Protein AF-0000000076755999 (afdb_homodimer)

Sequence (938 aa):
MKILILGSGQVGTAVAQNLVEIPNHDVTIIDNDPEALRNIGSKLDVQTLLGNGSSPAVMAEGGAYDTDLLLALTRHDETNLAACKLASSLFNIPNRIARVRLSDYLEFTGRDAEEENDGRGTLDLFGVSESICPEQLVTERLADLLCHPSALQVLTFAEDKVRMLVVRAQSGGRLLGQPIHTIHEHLPEGTDCQICAIYRNNKLIMPTPQTVIQQGDEVFVAAATSQVAEVLRELRPQQQPTRRVMIAGGGQIGFRLSRQLEDRFDVKIIEINEKRAEWLSENLNSTLVLHGSAADESLLEGEYIDEIDVFCALTNDDENNIMAGMLAKSLGAKRVIAIVNRSSYVDLLQGNTIDIAVSPHLVTIGSILAHIRRGDVEAVHPLRGGNSEAIEIVVHGDKDTSKLVGRRVSAVRWPNGCHVAAVVRDEEVFMGHQDVQLADGDHIILFVARRRVVSELEKLIQVRMGFFGMKILILGSGQVGTAVAQNLVEIPNHDVTIIDNDPEALRNIGSKLDVQTLLGNGSSPAVMAEGGAYDTDLLLALTRHDETNLAACKLASSLFNIPNRIARVRLSDYLEFTGRDAEEENDGRGTLDLFGVSESICPEQLVTERLADLLCHPSALQVLTFAEDKVRMLVVRAQSGGRLLGQPIHTIHEHLPEGTDCQICAIYRNNKLIMPTPQTVIQQGDEVFVAAATSQVAEVLRELRPQQQPTRRVMIAGGGQIGFRLSRQLEDRFDVKIIEINEKRAEWLSENLNSTLVLHGSAADESLLEGEYIDEIDVFCALTNDDENNIMAGMLAKSLGAKRVIAIVNRSSYVDLLQGNTIDIAVSPHLVTIGSILAHIRRGDVEAVHPLRGGNSEAIEIVVHGDKDTSKLVGRRVSAVRWPNGCHVAAVVRDEEVFMGHQDVQLADGDHIILFVARRRVVSELEKLIQVRMGFFG

Organism: NCBI:txid1073362

Structure (mmCIF, N/CA/C/O backbone):
data_AF-0000000076755999-model_v1
#
loop_
_entity.id
_entity.type
_entity.pdbx_description
1 polymer 'Trk system potassium uptake protein TrkA'
#
loop_
_atom_site.group_PDB
_atom_site.id
_atom_site.type_symbol
_atom_site.label_atom_id
_atom_site.label_alt_id
_atom_site.label_comp_id
_atom_site.label_asym_id
_atom_site.label_entity_id
_atom_site.label_seq_id
_atom_site.pdbx_PDB_ins_code
_atom_site.Cartn_x
_atom_site.Cartn_y
_atom_site.Cartn_z
_atom_site.occupancy
_atom_site.B_iso_or_equiv
_atom_site.auth_seq_id
_atom_site.auth_comp_id
_atom_site.auth_asym_id
_atom_site.auth_atom_id
_atom_site.pdbx_PDB_model_num
ATOM 1 N N . MET A 1 1 ? 20.406 10.258 18.078 1 89.44 1 MET A N 1
ATOM 2 C CA . MET A 1 1 ? 19.375 9.266 17.781 1 89.44 1 MET A CA 1
ATOM 3 C C . MET A 1 1 ? 19.5 8.758 16.344 1 89.44 1 MET A C 1
ATOM 5 O O . MET A 1 1 ? 19.953 9.484 15.461 1 89.44 1 MET A O 1
ATOM 9 N N . LYS A 1 2 ? 19.234 7.512 16.172 1 94.81 2 LYS A N 1
ATOM 10 C CA . LYS A 1 2 ? 19.172 6.938 14.82 1 94.81 2 LYS A CA 1
ATOM 11 C C . LYS A 1 2 ? 17.75 6.988 14.273 1 94.81 2 LYS A C 1
ATOM 13 O O . LYS A 1 2 ? 16.828 6.469 14.891 1 94.81 2 LYS A O 1
ATOM 18 N N . ILE A 1 3 ? 17.688 7.648 13.148 1 95.94 3 ILE A N 1
ATOM 19 C CA . ILE A 1 3 ? 16.359 7.898 12.586 1 95.94 3 ILE A CA 1
ATOM 20 C C . ILE A 1 3 ? 16.25 7.246 11.211 1 95.94 3 ILE A C 1
ATOM 22 O O . ILE A 1 3 ? 17.141 7.406 10.367 1 95.94 3 ILE A O 1
ATOM 26 N N . LEU A 1 4 ? 15.219 6.504 10.992 1 97.81 4 LEU A N 1
ATOM 27 C CA . LEU A 1 4 ? 14.922 5.887 9.703 1 97.81 4 LEU A CA 1
ATOM 28 C C . LEU A 1 4 ? 13.703 6.535 9.062 1 97.81 4 LEU A C 1
ATOM 30 O O . LEU A 1 4 ? 12.609 6.512 9.633 1 97.81 4 LEU A O 1
ATOM 34 N N . ILE A 1 5 ? 13.898 7.152 7.902 1 97.25 5 ILE A N 1
ATOM 35 C CA . ILE A 1 5 ? 12.805 7.816 7.191 1 97.25 5 ILE A CA 1
ATOM 36 C C . ILE A 1 5 ? 12.438 7.012 5.945 1 97.25 5 ILE A C 1
ATOM 38 O O . ILE A 1 5 ? 13.305 6.703 5.125 1 97.25 5 ILE A O 1
ATOM 42 N N . LEU A 1 6 ? 11.18 6.66 5.852 1 98 6 LEU A N 1
ATOM 43 C CA . LEU A 1 6 ? 10.688 5.992 4.648 1 98 6 LEU A CA 1
ATOM 44 C C . LEU A 1 6 ? 10 6.988 3.721 1 98 6 LEU A C 1
ATOM 46 O O . LEU A 1 6 ? 8.961 7.555 4.074 1 98 6 LEU A O 1
ATOM 50 N N . GLY A 1 7 ? 10.555 7.145 2.523 1 95.5 7 GLY A N 1
ATOM 51 C CA . GLY A 1 7 ? 10.016 8.086 1.558 1 95.5 7 GLY A CA 1
ATOM 52 C C . GLY A 1 7 ? 10.82 9.375 1.473 1 95.5 7 GLY A C 1
ATOM 53 O O . GLY A 1 7 ? 10.992 10.07 2.477 1 95.5 7 GLY A O 1
ATOM 54 N N . SER A 1 8 ? 11.25 9.68 0.303 1 93.31 8 SER A N 1
ATOM 55 C CA . SER A 1 8 ? 12.008 10.906 0.088 1 93.31 8 SER A CA 1
ATOM 56 C C . SER A 1 8 ? 11.234 11.891 -0.79 1 93.31 8 SER A C 1
ATOM 58 O O . SER A 1 8 ? 11.805 12.531 -1.671 1 93.31 8 SER A O 1
ATOM 60 N N . GLY A 1 9 ? 9.945 11.867 -0.593 1 88 9 GLY A N 1
ATOM 61 C CA . GLY A 1 9 ? 9.125 12.883 -1.23 1 88 9 GLY A CA 1
ATOM 62 C C . GLY A 1 9 ? 9.25 14.242 -0.582 1 88 9 GLY A C 1
ATOM 63 O O . GLY A 1 9 ? 10.219 14.508 0.129 1 88 9 GLY A O 1
ATOM 64 N N . GLN A 1 10 ? 8.266 15.094 -0.75 1 80.81 10 GLN A N 1
ATOM 65 C CA . GLN A 1 10 ? 8.297 16.469 -0.243 1 80.81 10 GLN A CA 1
ATOM 66 C C . GLN A 1 10 ? 8.359 16.484 1.281 1 80.81 10 GLN A C 1
ATOM 68 O O . GLN A 1 10 ? 9.195 17.172 1.865 1 80.81 10 GLN A O 1
ATOM 73 N N . VAL A 1 11 ? 7.539 15.695 1.868 1 83.81 11 VAL A N 1
ATOM 74 C CA . VAL A 1 11 ? 7.473 15.68 3.326 1 83.81 11 VAL A CA 1
ATOM 75 C C . VAL A 1 11 ? 8.734 15.031 3.895 1 83.81 11 VAL A C 1
ATOM 77 O O . VAL A 1 11 ? 9.359 15.578 4.801 1 83.81 11 VAL A O 1
ATOM 80 N N . GLY A 1 12 ? 9.102 13.867 3.359 1 89.94 12 GLY A N 1
ATOM 81 C CA . GLY A 1 12 ? 10.289 13.172 3.824 1 89.94 12 GLY A CA 1
ATOM 82 C C . GLY A 1 12 ? 11.555 14.008 3.705 1 89.94 12 GLY A C 1
ATOM 83 O O . GLY A 1 12 ? 12.375 14.039 4.629 1 89.94 12 GLY A O 1
ATOM 84 N N . THR A 1 13 ? 11.711 14.703 2.641 1 87.94 13 THR A N 1
ATOM 85 C CA . THR A 1 13 ? 12.883 15.539 2.4 1 87.94 13 THR A CA 1
ATOM 86 C C . THR A 1 13 ? 12.922 16.703 3.381 1 87.94 13 THR A C 1
ATOM 88 O O . THR A 1 13 ? 13.977 17.016 3.934 1 87.94 13 THR A O 1
ATOM 91 N N . ALA A 1 14 ? 11.797 17.312 3.547 1 82.88 14 ALA A N 1
ATOM 92 C CA . ALA A 1 14 ? 11.719 18.453 4.461 1 82.88 14 ALA A CA 1
ATOM 93 C C . ALA A 1 14 ? 12.047 18.031 5.891 1 82.88 14 ALA A C 1
ATOM 95 O O . ALA A 1 14 ? 12.758 18.734 6.605 1 82.88 14 ALA A O 1
ATOM 96 N N . VAL A 1 15 ? 11.547 16.953 6.25 1 87.75 15 VAL A N 1
ATOM 97 C CA . VAL A 1 15 ? 11.789 16.438 7.598 1 87.75 15 VAL A CA 1
ATOM 98 C C . VAL A 1 15 ? 13.266 16.094 7.762 1 87.75 15 VAL A C 1
ATOM 100 O O . VAL A 1 15 ? 13.883 16.422 8.773 1 87.75 15 VAL A O 1
ATOM 103 N N . ALA A 1 16 ? 13.773 15.43 6.77 1 91.5 16 ALA A N 1
ATOM 104 C CA . ALA A 1 16 ? 15.188 15.062 6.801 1 91.5 16 ALA A CA 1
ATOM 105 C C . ALA A 1 16 ? 16.078 16.297 6.926 1 91.5 16 ALA A C 1
ATOM 107 O O . ALA A 1 16 ? 17.031 16.297 7.699 1 91.5 16 ALA A O 1
ATOM 108 N N . GLN A 1 17 ? 15.766 17.312 6.23 1 85.69 17 GLN A N 1
ATOM 109 C CA . GLN A 1 17 ? 16.531 18.562 6.246 1 85.69 17 GLN A CA 1
ATOM 110 C C . GLN A 1 17 ? 16.578 19.156 7.648 1 85.69 17 GLN A C 1
ATOM 112 O O . GLN A 1 17 ? 17.609 19.656 8.078 1 85.69 17 GLN A O 1
ATOM 117 N N . ASN A 1 18 ? 15.492 19.125 8.32 1 80.44 18 ASN A N 1
ATOM 118 C CA . ASN A 1 18 ? 15.398 19.719 9.648 1 80.44 18 ASN A CA 1
ATOM 119 C C . ASN A 1 18 ? 16.062 18.828 10.703 1 80.44 18 ASN A C 1
ATOM 121 O O . ASN A 1 18 ? 16.672 19.344 11.641 1 80.44 18 ASN A O 1
ATOM 125 N N . LEU A 1 19 ? 15.992 17.562 10.516 1 86.5 19 LEU A N 1
ATOM 126 C CA . LEU A 1 19 ? 16.516 16.641 11.523 1 86.5 19 LEU A CA 1
ATOM 127 C C . LEU A 1 19 ? 18.031 16.562 11.453 1 86.5 19 LEU A C 1
ATOM 129 O O . LEU A 1 19 ? 18.688 16.375 12.477 1 86.5 19 LEU A O 1
ATOM 133 N N . VAL A 1 20 ? 18.562 16.703 10.297 1 88.56 20 VAL A N 1
ATOM 134 C CA . VAL A 1 20 ? 20 16.594 10.117 1 88.56 20 VAL A CA 1
ATOM 135 C C . VAL A 1 20 ? 20.703 17.766 10.805 1 88.56 20 VAL A C 1
ATOM 137 O O . VAL A 1 20 ? 21.859 17.656 11.203 1 88.56 20 VAL A O 1
ATOM 140 N N . GLU A 1 21 ? 19.953 18.828 10.945 1 80.69 21 GLU A N 1
ATOM 141 C CA . GLU A 1 21 ? 20.516 20.031 11.57 1 80.69 21 GLU A CA 1
ATOM 142 C C . GLU A 1 21 ? 20.641 19.859 13.078 1 80.69 21 GLU A C 1
ATOM 144 O O . GLU A 1 21 ? 21.391 20.594 13.727 1 80.69 21 GLU A O 1
ATOM 149 N N . ILE A 1 22 ? 19.938 18.984 13.617 1 78.19 22 ILE A N 1
ATOM 150 C CA . ILE A 1 22 ? 20.016 18.719 15.047 1 78.19 22 ILE A CA 1
ATOM 151 C C . ILE A 1 22 ? 21.203 17.797 15.336 1 78.19 22 ILE A C 1
ATOM 153 O O . ILE A 1 22 ? 21.344 16.75 14.703 1 78.19 22 ILE A O 1
ATOM 157 N N . PRO A 1 23 ? 22.062 18.156 16.234 1 80.31 23 PRO A N 1
ATOM 158 C CA . PRO A 1 23 ? 23.25 17.344 16.516 1 80.31 23 PRO A CA 1
ATOM 159 C C . PRO A 1 23 ? 22.922 15.945 17.016 1 80.31 23 PRO A C 1
ATOM 161 O O . PRO A 1 23 ? 21.938 15.758 17.734 1 80.31 23 PRO A O 1
ATOM 164 N N . ASN A 1 24 ? 23.672 14.969 16.656 1 83.69 24 ASN A N 1
ATOM 165 C CA . ASN A 1 24 ? 23.641 13.594 17.156 1 83.69 24 ASN A CA 1
ATOM 166 C C . ASN A 1 24 ? 22.484 12.812 16.547 1 83.69 24 ASN A C 1
ATOM 168 O O . ASN A 1 24 ? 21.906 11.945 17.203 1 83.69 24 ASN A O 1
ATOM 172 N N . HIS A 1 25 ? 22.047 13.297 15.445 1 88.75 25 HIS A N 1
ATOM 173 C CA . HIS A 1 25 ? 21.062 12.523 14.703 1 88.75 25 HIS A CA 1
ATOM 174 C C . HIS A 1 25 ? 21.672 11.875 13.469 1 88.75 25 HIS A C 1
ATOM 176 O O . HIS A 1 25 ? 22.375 12.539 12.703 1 88.75 25 HIS A O 1
ATOM 182 N N . ASP A 1 26 ? 21.5 10.633 13.367 1 93.94 26 ASP A N 1
ATOM 183 C CA . ASP A 1 26 ? 21.875 9.898 12.164 1 93.94 26 ASP A CA 1
ATOM 184 C C . ASP A 1 26 ? 20.641 9.508 11.352 1 93.94 26 ASP A C 1
ATOM 186 O O . ASP A 1 26 ? 19.812 8.703 11.812 1 93.94 26 ASP A O 1
ATOM 190 N N . VAL A 1 27 ? 20.625 10.031 10.133 1 96 27 VAL A N 1
ATOM 191 C CA . VAL A 1 27 ? 19.391 9.867 9.367 1 96 27 VAL A CA 1
ATOM 192 C C . VAL A 1 27 ? 19.641 8.961 8.164 1 96 27 VAL A C 1
ATOM 194 O O . VAL A 1 27 ? 20.578 9.172 7.398 1 96 27 VAL A O 1
ATOM 197 N N . THR A 1 28 ? 18.891 7.918 8.039 1 97.62 28 THR A N 1
ATOM 198 C CA . THR A 1 28 ? 18.859 7.047 6.867 1 97.62 28 THR A CA 1
ATOM 199 C C . THR A 1 28 ? 17.516 7.148 6.152 1 97.62 28 THR A C 1
ATOM 201 O O . THR A 1 28 ? 16.469 7.098 6.785 1 97.62 28 THR A O 1
ATOM 204 N N . ILE A 1 29 ? 17.594 7.297 4.836 1 97.88 29 ILE A N 1
ATOM 205 C CA . ILE A 1 29 ? 16.359 7.461 4.062 1 97.88 29 ILE A CA 1
ATOM 206 C C . ILE A 1 29 ? 16.219 6.305 3.074 1 97.88 29 ILE A C 1
ATOM 208 O O . ILE A 1 29 ? 17.156 5.988 2.34 1 97.88 29 ILE A O 1
ATOM 212 N N . ILE A 1 30 ? 15.047 5.664 3.082 1 97.94 30 ILE A N 1
ATOM 213 C CA . ILE A 1 30 ? 14.727 4.598 2.139 1 97.94 30 ILE A CA 1
ATOM 214 C C . ILE A 1 30 ? 13.688 5.086 1.134 1 97.94 30 ILE A C 1
ATOM 216 O O . ILE A 1 30 ? 12.68 5.684 1.517 1 97.94 30 ILE A O 1
ATOM 220 N N . ASP A 1 31 ? 13.93 4.871 -0.104 1 97 31 ASP A N 1
ATOM 221 C CA . ASP A 1 31 ? 12.992 5.203 -1.171 1 97 31 ASP A CA 1
ATOM 222 C C . ASP A 1 31 ? 13.156 4.262 -2.363 1 97 31 ASP A C 1
ATOM 224 O O . ASP A 1 31 ? 14.227 3.668 -2.547 1 97 31 ASP A O 1
ATOM 228 N N . ASN A 1 32 ? 12.102 4.102 -3.107 1 93.06 32 ASN A N 1
ATOM 229 C CA . ASN A 1 32 ? 12.195 3.221 -4.266 1 93.06 32 ASN A CA 1
ATOM 230 C C . ASN A 1 32 ? 12.531 3.998 -5.535 1 93.06 32 ASN A C 1
ATOM 232 O O . ASN A 1 32 ? 12.656 3.412 -6.613 1 93.06 32 ASN A O 1
ATOM 236 N N . ASP A 1 33 ? 12.688 5.285 -5.453 1 92.31 33 ASP A N 1
ATOM 237 C CA . ASP A 1 33 ? 13.062 6.137 -6.578 1 92.31 33 ASP A CA 1
ATOM 238 C C . ASP A 1 33 ? 14.539 6.531 -6.504 1 92.31 33 ASP A C 1
ATOM 240 O O . ASP A 1 33 ? 14.914 7.379 -5.695 1 92.31 33 ASP A O 1
ATOM 244 N N . PRO A 1 34 ? 15.305 6.027 -7.414 1 90.06 34 PRO A N 1
ATOM 245 C CA . PRO A 1 34 ? 16.734 6.32 -7.355 1 90.06 34 PRO A CA 1
ATOM 246 C C . PRO A 1 34 ? 17.047 7.801 -7.578 1 90.06 34 PRO A C 1
ATOM 248 O O . PRO A 1 34 ? 18 8.328 -7 1 90.06 34 PRO A O 1
ATOM 251 N N . GLU A 1 35 ? 16.281 8.414 -8.391 1 90.44 35 GLU A N 1
ATOM 252 C CA . GLU A 1 35 ? 16.5 9.836 -8.656 1 90.44 35 GLU A CA 1
ATOM 253 C C . GLU A 1 35 ? 16.234 10.672 -7.41 1 90.44 35 GLU A C 1
ATOM 255 O O . GLU A 1 35 ? 16.984 11.617 -7.121 1 90.44 35 GLU A O 1
ATOM 260 N N . ALA A 1 36 ? 15.211 10.359 -6.746 1 91.62 36 ALA A N 1
ATOM 261 C CA . ALA A 1 36 ? 14.898 11.062 -5.508 1 91.62 36 ALA A CA 1
ATOM 262 C C . ALA A 1 36 ? 16.016 10.891 -4.48 1 91.62 36 ALA A C 1
ATOM 264 O O . ALA A 1 36 ? 16.375 11.844 -3.787 1 91.62 36 ALA A O 1
ATOM 265 N N . LEU A 1 37 ? 16.547 9.727 -4.422 1 94.38 37 LEU A N 1
ATOM 266 C CA . LEU A 1 37 ? 17.609 9.438 -3.471 1 94.38 37 LEU A CA 1
ATOM 267 C C . LEU A 1 37 ? 18.891 10.18 -3.84 1 94.38 37 LEU A C 1
ATOM 269 O O . LEU A 1 37 ? 19.594 10.688 -2.963 1 94.38 37 LEU A O 1
ATOM 273 N N . ARG A 1 38 ? 19.172 10.234 -5.066 1 93.06 38 ARG A N 1
ATOM 274 C CA . ARG A 1 38 ? 20.344 10.961 -5.523 1 93.06 38 ARG A CA 1
ATOM 275 C C . ARG A 1 38 ? 20.234 12.445 -5.188 1 93.06 38 ARG A C 1
ATOM 277 O O . ARG A 1 38 ? 21.203 13.062 -4.742 1 93.06 38 ARG A O 1
ATOM 284 N N . ASN A 1 39 ? 19.125 12.992 -5.41 1 92 39 ASN A N 1
ATOM 285 C CA . ASN A 1 39 ? 18.875 14.406 -5.152 1 92 39 ASN A CA 1
ATOM 286 C C . ASN A 1 39 ? 19.062 14.742 -3.674 1 92 39 ASN A C 1
ATOM 288 O O . ASN A 1 39 ? 19.703 15.734 -3.332 1 92 39 ASN A O 1
ATOM 292 N N . ILE A 1 40 ? 18.547 13.945 -2.857 1 92.56 40 ILE A N 1
ATOM 293 C CA . ILE A 1 40 ? 18.594 14.242 -1.43 1 92.56 40 ILE A CA 1
ATOM 294 C C . ILE A 1 40 ? 20 13.961 -0.899 1 92.56 40 ILE A C 1
ATOM 296 O O . ILE A 1 40 ? 20.5 14.68 -0.029 1 92.56 40 ILE A O 1
ATOM 300 N N . GLY A 1 41 ? 20.594 12.922 -1.374 1 92.31 41 GLY A N 1
ATOM 301 C CA . GLY A 1 41 ? 21.938 12.57 -0.945 1 92.31 41 GLY A CA 1
ATOM 302 C C . GLY A 1 41 ? 22.969 13.617 -1.306 1 92.31 41 GLY A C 1
ATOM 303 O O . GLY A 1 41 ? 23.969 13.781 -0.602 1 92.31 41 GLY A O 1
ATOM 304 N N . SER A 1 42 ? 22.75 14.266 -2.355 1 92.5 42 SER A N 1
ATOM 305 C CA . SER A 1 42 ? 23.688 15.297 -2.797 1 92.5 42 SER A CA 1
ATOM 306 C C . SER A 1 42 ? 23.516 16.578 -1.979 1 92.5 42 SER A C 1
ATOM 308 O O . SER A 1 42 ? 24.453 17.359 -1.864 1 92.5 42 SER A O 1
ATOM 310 N N . LYS A 1 43 ? 22.422 16.766 -1.364 1 89.5 43 LYS A N 1
ATOM 311 C CA . LYS A 1 43 ? 22.109 18.031 -0.688 1 89.5 43 LYS A CA 1
ATOM 312 C C . LYS A 1 43 ? 22.281 17.891 0.824 1 89.5 43 LYS A C 1
ATOM 314 O O . LYS A 1 43 ? 22.5 18.875 1.52 1 89.5 43 LYS A O 1
ATOM 319 N N . LEU A 1 44 ? 22.047 16.703 1.304 1 92.38 44 LEU A N 1
ATOM 320 C CA . LEU A 1 44 ? 22.031 16.5 2.746 1 92.38 44 LEU A CA 1
ATOM 321 C C . LEU A 1 44 ? 23.016 15.398 3.141 1 92.38 44 LEU A C 1
ATOM 323 O O . LEU A 1 44 ? 23.297 14.492 2.348 1 92.38 44 LEU A O 1
ATOM 327 N N . ASP A 1 45 ? 23.5 15.508 4.344 1 91.94 45 ASP A N 1
ATOM 328 C CA . ASP A 1 45 ? 24.328 14.445 4.902 1 91.94 45 ASP A CA 1
ATOM 329 C C . ASP A 1 45 ? 23.484 13.336 5.504 1 91.94 45 ASP A C 1
ATOM 331 O O . ASP A 1 45 ? 23.344 13.234 6.727 1 91.94 45 ASP A O 1
ATOM 335 N N . VAL A 1 46 ? 22.969 12.547 4.656 1 95.5 46 VAL A N 1
ATOM 336 C CA . VAL A 1 46 ? 22.109 11.445 5.062 1 95.5 46 VAL A CA 1
ATOM 337 C C . VAL A 1 46 ? 22.531 10.164 4.336 1 95.5 46 VAL A C 1
ATOM 339 O O . VAL A 1 46 ? 23.188 10.227 3.293 1 95.5 46 VAL A O 1
ATOM 342 N N . GLN A 1 47 ? 22.312 9.094 4.922 1 96.25 47 GLN A N 1
ATOM 343 C CA . GLN A 1 47 ? 22.469 7.82 4.234 1 96.25 47 GLN A CA 1
ATOM 344 C C . GLN A 1 47 ? 21.234 7.484 3.412 1 96.25 47 GLN A C 1
ATOM 346 O O . GLN A 1 47 ? 20.109 7.723 3.854 1 96.25 47 GLN A O 1
ATOM 351 N N . THR A 1 48 ? 21.484 7.039 2.238 1 97.06 48 THR A N 1
ATOM 352 C CA . THR A 1 48 ? 20.359 6.699 1.368 1 97.06 48 THR A CA 1
ATOM 353 C C . THR A 1 48 ? 20.391 5.215 1.007 1 97.06 48 THR A C 1
ATOM 355 O O . THR A 1 48 ? 21.453 4.621 0.886 1 97.06 48 THR A O 1
ATOM 358 N N . LEU A 1 49 ? 19.25 4.609 0.921 1 97.25 49 LEU A N 1
ATOM 359 C CA . LEU A 1 49 ? 19.109 3.205 0.55 1 97.25 49 LEU A CA 1
ATOM 360 C C . LEU A 1 49 ? 17.953 3.018 -0.434 1 97.25 49 LEU A C 1
ATOM 362 O O . LEU A 1 49 ? 16.828 3.447 -0.169 1 97.25 49 LEU A O 1
ATOM 366 N N . LEU A 1 50 ? 18.281 2.387 -1.535 1 95.56 50 LEU A N 1
ATOM 367 C CA . LEU A 1 50 ? 17.266 2.109 -2.553 1 95.56 50 LEU A CA 1
ATOM 368 C C . LEU A 1 50 ? 16.469 0.861 -2.199 1 95.56 50 LEU A C 1
ATOM 370 O O . LEU A 1 50 ? 17.047 -0.199 -1.944 1 95.56 50 LEU A O 1
ATOM 374 N N . GLY A 1 51 ? 15.086 1 -2.145 1 93.88 51 GLY A N 1
ATOM 375 C CA . GLY A 1 51 ? 14.242 -0.156 -1.876 1 93.88 51 GLY A CA 1
ATOM 376 C C . GLY A 1 51 ? 12.852 0.217 -1.398 1 93.88 51 GLY A C 1
ATOM 377 O O . GLY A 1 51 ? 12.523 1.4 -1.301 1 93.88 51 GLY A O 1
ATOM 378 N N . ASN A 1 52 ? 12.078 -0.801 -1.203 1 92.75 52 ASN A N 1
ATOM 379 C CA . ASN A 1 52 ? 10.742 -0.633 -0.641 1 92.75 52 ASN A CA 1
ATOM 380 C C . ASN A 1 52 ? 10.789 -0.445 0.873 1 92.75 52 ASN A C 1
ATOM 382 O O . ASN A 1 52 ? 11.297 -1.308 1.594 1 92.75 52 ASN A O 1
ATOM 386 N N . GLY A 1 53 ? 10.234 0.594 1.354 1 93.19 53 GLY A N 1
ATOM 387 C CA . GLY A 1 53 ? 10.297 0.943 2.764 1 93.19 53 GLY A CA 1
ATOM 388 C C . GLY A 1 53 ? 9.539 -0.031 3.65 1 93.19 53 GLY A C 1
ATOM 389 O O . GLY A 1 53 ? 9.766 -0.082 4.859 1 93.19 53 GLY A O 1
ATOM 390 N N . SER A 1 54 ? 8.664 -0.776 3.07 1 93.62 54 SER A N 1
ATOM 391 C CA . SER A 1 54 ? 7.906 -1.734 3.869 1 93.62 54 SER A CA 1
ATOM 392 C C . SER A 1 54 ? 8.484 -3.141 3.74 1 93.62 54 SER A C 1
ATOM 394 O O . SER A 1 54 ? 7.859 -4.113 4.172 1 93.62 54 SER A O 1
ATOM 396 N N . SER A 1 55 ? 9.57 -3.328 3.119 1 94.69 55 SER A N 1
ATOM 397 C CA . SER A 1 55 ? 10.297 -4.598 3.086 1 94.69 55 SER A CA 1
ATOM 398 C C . SER A 1 55 ? 11.109 -4.801 4.355 1 94.69 55 SER A C 1
ATOM 400 O O . SER A 1 55 ? 11.953 -3.967 4.703 1 94.69 55 SER A O 1
ATOM 402 N N . PRO A 1 56 ? 10.891 -5.91 5.008 1 94.38 56 PRO A N 1
ATOM 403 C CA . PRO A 1 56 ? 11.68 -6.148 6.219 1 94.38 56 PRO A CA 1
ATOM 404 C C . PRO A 1 56 ? 13.18 -6.266 5.934 1 94.38 56 PRO A C 1
ATOM 406 O O . PRO A 1 56 ? 14 -5.812 6.738 1 94.38 56 PRO A O 1
ATOM 409 N N . ALA A 1 57 ? 13.508 -6.816 4.812 1 93.44 57 ALA A N 1
ATOM 410 C CA . ALA A 1 57 ? 14.914 -6.957 4.449 1 93.44 57 ALA A CA 1
ATOM 411 C C . ALA A 1 57 ? 15.562 -5.594 4.223 1 93.44 57 ALA A C 1
ATOM 413 O O . ALA A 1 57 ? 16.688 -5.355 4.668 1 93.44 57 ALA A O 1
ATOM 414 N N . VAL A 1 58 ? 14.891 -4.742 3.58 1 96 58 VAL A N 1
ATOM 415 C CA . VAL A 1 58 ? 15.398 -3.406 3.293 1 96 58 VAL A CA 1
ATOM 416 C C . VAL A 1 58 ? 15.508 -2.604 4.586 1 96 58 VAL A C 1
ATOM 418 O O . VAL A 1 58 ? 16.484 -1.876 4.793 1 96 58 VAL A O 1
ATOM 421 N N . MET A 1 59 ? 14.508 -2.723 5.418 1 96.69 59 MET A N 1
ATOM 422 C CA . MET A 1 59 ? 14.547 -2.039 6.707 1 96.69 59 MET A CA 1
ATOM 423 C C . MET A 1 59 ? 15.75 -2.492 7.523 1 96.69 59 MET A C 1
ATOM 425 O O . MET A 1 59 ? 16.438 -1.671 8.133 1 96.69 59 MET A O 1
ATOM 429 N N . ALA A 1 60 ? 15.961 -3.814 7.488 1 95.44 60 ALA A N 1
ATOM 430 C CA . ALA A 1 60 ? 17.109 -4.359 8.211 1 95.44 60 ALA A CA 1
ATOM 431 C C . ALA A 1 60 ? 18.422 -3.801 7.664 1 95.44 60 ALA A C 1
ATOM 433 O O . ALA A 1 60 ? 19.312 -3.418 8.43 1 95.44 60 ALA A O 1
ATOM 434 N N . GLU A 1 61 ? 18.516 -3.811 6.395 1 95.38 61 GLU A N 1
ATOM 435 C CA . GLU A 1 61 ? 19.688 -3.262 5.742 1 95.38 61 GLU A CA 1
ATOM 436 C C . GLU A 1 61 ? 19.891 -1.789 6.094 1 95.38 61 GLU A C 1
ATOM 438 O O . GLU A 1 61 ? 21.016 -1.312 6.199 1 95.38 61 GLU A O 1
ATOM 443 N N . GLY A 1 62 ? 18.797 -1.095 6.293 1 95.88 62 GLY A N 1
ATOM 444 C CA . GLY A 1 62 ? 18.828 0.321 6.621 1 95.88 62 GLY A CA 1
ATOM 445 C C . GLY A 1 62 ? 19.125 0.588 8.086 1 95.88 62 GLY A C 1
ATOM 446 O O . GLY A 1 62 ? 19.219 1.744 8.508 1 95.88 62 GLY A O 1
ATOM 447 N N . GLY A 1 63 ? 19.234 -0.425 8.891 1 95.62 63 GLY A N 1
ATOM 448 C CA . GLY A 1 63 ? 19.609 -0.269 10.289 1 95.62 63 GLY A CA 1
ATOM 449 C C . GLY A 1 63 ? 18.406 -0.252 11.219 1 95.62 63 GLY A C 1
ATOM 450 O O . GLY A 1 63 ? 18.453 0.363 12.289 1 95.62 63 GLY A O 1
ATOM 451 N N . ALA A 1 64 ? 17.391 -0.91 10.852 1 96 64 ALA A N 1
ATOM 452 C CA . ALA A 1 64 ? 16.141 -0.881 11.633 1 96 64 ALA A CA 1
ATOM 453 C C . ALA A 1 64 ? 16.359 -1.434 13.039 1 96 64 ALA A C 1
ATOM 455 O O . ALA A 1 64 ? 15.711 -1.007 13.984 1 96 64 ALA A O 1
ATOM 456 N N . TYR A 1 65 ? 17.297 -2.307 13.227 1 95.25 65 TYR A N 1
ATOM 457 C CA . TYR A 1 65 ? 17.531 -2.949 14.516 1 95.25 65 TYR A CA 1
ATOM 458 C C . TYR A 1 65 ? 18 -1.935 15.555 1 95.25 65 TYR A C 1
ATOM 460 O O . TYR A 1 65 ? 17.75 -2.102 16.75 1 95.25 65 TYR A O 1
ATOM 468 N N . ASP A 1 66 ? 18.625 -0.915 15.062 1 95.25 66 ASP A N 1
ATOM 469 C CA . ASP A 1 66 ? 19.203 0.065 15.969 1 95.25 66 ASP A CA 1
ATOM 470 C C . ASP A 1 66 ? 18.516 1.417 15.844 1 95.25 66 ASP A C 1
ATOM 472 O O . ASP A 1 66 ? 19.016 2.434 16.312 1 95.25 66 ASP A O 1
ATOM 476 N N . THR A 1 67 ? 17.438 1.412 15.258 1 96.62 67 THR A N 1
ATOM 477 C CA . THR A 1 67 ? 16.719 2.66 15.008 1 96.62 67 THR A CA 1
ATOM 478 C C . THR A 1 67 ? 15.906 3.074 16.219 1 96.62 67 THR A C 1
ATOM 480 O O . THR A 1 67 ? 15.234 2.242 16.844 1 96.62 67 THR A O 1
ATOM 483 N N . ASP A 1 68 ? 15.984 4.379 16.516 1 94.44 68 ASP A N 1
ATOM 484 C CA . ASP A 1 68 ? 15.242 4.922 17.641 1 94.44 68 ASP A CA 1
ATOM 485 C C . ASP A 1 68 ? 13.883 5.469 17.203 1 94.44 68 ASP A C 1
ATOM 487 O O . ASP A 1 68 ? 12.93 5.48 17.984 1 94.44 68 ASP A O 1
ATOM 491 N N . LEU A 1 69 ? 13.883 5.965 16.016 1 95.25 69 LEU A N 1
ATOM 492 C CA . LEU A 1 69 ? 12.695 6.629 15.492 1 95.25 69 LEU A CA 1
ATOM 493 C C . LEU A 1 69 ? 12.477 6.266 14.031 1 95.25 69 LEU A C 1
ATOM 495 O O . LEU A 1 69 ? 13.359 6.449 13.195 1 95.25 69 LEU A O 1
ATOM 499 N N . LEU A 1 70 ? 11.32 5.73 13.781 1 97.75 70 LEU A N 1
ATOM 500 C CA . LEU A 1 70 ? 10.898 5.477 12.406 1 97.75 70 LEU A CA 1
ATOM 501 C C . LEU A 1 70 ? 9.867 6.5 11.945 1 97.75 70 LEU A C 1
ATOM 503 O O . LEU A 1 70 ? 8.867 6.723 12.633 1 97.75 70 LEU A O 1
ATOM 507 N N . LEU A 1 71 ? 10.172 7.117 10.875 1 96.88 71 LEU A N 1
ATOM 508 C CA . LEU A 1 71 ? 9.227 8.023 10.227 1 96.88 71 LEU A CA 1
ATOM 509 C C . LEU A 1 71 ? 8.75 7.445 8.898 1 96.88 71 LEU A C 1
ATOM 511 O O . LEU A 1 71 ? 9.422 7.59 7.875 1 96.88 71 LEU A O 1
ATOM 515 N N . ALA A 1 72 ? 7.566 6.836 8.883 1 97.94 72 ALA A N 1
ATOM 516 C CA . ALA A 1 72 ? 6.977 6.289 7.664 1 97.94 72 ALA A CA 1
ATOM 517 C C . ALA A 1 72 ? 6.168 7.352 6.922 1 97.94 72 ALA A C 1
ATOM 519 O O . ALA A 1 72 ? 4.984 7.543 7.199 1 97.94 72 ALA A O 1
ATOM 520 N N . LEU A 1 73 ? 6.801 7.898 5.898 1 95.88 73 LEU A N 1
ATOM 521 C CA . LEU A 1 73 ? 6.246 9.109 5.305 1 95.88 73 LEU A CA 1
ATOM 522 C C . LEU A 1 73 ? 6.02 8.93 3.807 1 95.88 73 LEU A C 1
ATOM 524 O O . LEU A 1 73 ? 6.094 9.898 3.043 1 95.88 73 LEU A O 1
ATOM 528 N N . THR A 1 74 ? 5.824 7.703 3.35 1 95.06 74 THR A N 1
ATOM 529 C CA . THR A 1 74 ? 5.535 7.48 1.938 1 95.06 74 THR A CA 1
ATOM 530 C C . THR A 1 74 ? 4.148 8.008 1.58 1 95.06 74 THR A C 1
ATOM 532 O O . THR A 1 74 ? 3.408 8.461 2.453 1 95.06 74 THR A O 1
ATOM 535 N N . ARG A 1 75 ? 3.836 7.957 0.268 1 90.81 75 ARG A N 1
ATOM 536 C CA . ARG A 1 75 ? 2.566 8.5 -0.21 1 90.81 75 ARG A CA 1
ATOM 537 C C . ARG A 1 75 ? 1.43 7.512 0.026 1 90.81 75 ARG A C 1
ATOM 539 O O . ARG A 1 75 ? 0.257 7.855 -0.137 1 90.81 75 ARG A O 1
ATOM 546 N N . HIS A 1 76 ? 1.724 6.336 0.509 1 93.75 76 HIS A N 1
ATOM 547 C CA . HIS A 1 76 ? 0.714 5.293 0.666 1 93.75 76 HIS A CA 1
ATOM 548 C C . HIS A 1 76 ? 0.496 4.953 2.137 1 93.7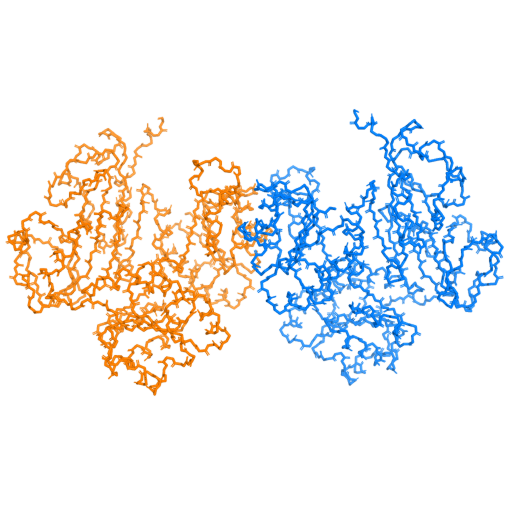5 76 HIS A C 1
ATOM 550 O O . HIS A 1 76 ? 1.421 4.504 2.818 1 93.75 76 HIS A O 1
ATOM 556 N N . ASP A 1 77 ? -0.741 5.094 2.6 1 95.44 77 ASP A N 1
ATOM 557 C CA . ASP A 1 77 ? -1.087 4.812 3.988 1 95.44 77 ASP A CA 1
ATOM 558 C C . ASP A 1 77 ? -0.721 3.377 4.363 1 95.44 77 ASP A C 1
ATOM 560 O O . ASP A 1 77 ? -0.131 3.137 5.418 1 95.44 77 ASP A O 1
ATOM 564 N N . GLU A 1 78 ? -1.06 2.463 3.461 1 96.38 78 GLU A N 1
ATOM 565 C CA . GLU A 1 78 ? -0.887 1.045 3.754 1 96.38 78 GLU A CA 1
ATOM 566 C C . GLU A 1 78 ? 0.591 0.683 3.877 1 96.38 78 GLU A C 1
ATOM 568 O O . GLU A 1 78 ? 0.964 -0.151 4.707 1 96.38 78 GLU A O 1
ATOM 573 N N . THR A 1 79 ? 1.367 1.309 3.018 1 96.75 79 THR A N 1
ATOM 574 C CA . THR A 1 79 ? 2.809 1.106 3.119 1 96.75 79 THR A CA 1
ATOM 575 C C . THR A 1 79 ? 3.324 1.571 4.477 1 96.75 79 THR A C 1
ATOM 577 O O . THR A 1 79 ? 4.125 0.881 5.113 1 96.75 79 THR A O 1
ATOM 580 N N . ASN A 1 80 ? 2.896 2.729 4.879 1 97.44 80 ASN A N 1
ATOM 581 C CA . ASN A 1 80 ? 3.311 3.283 6.164 1 97.44 80 ASN A CA 1
ATOM 582 C C . ASN A 1 80 ? 2.852 2.408 7.328 1 97.44 80 ASN A C 1
ATOM 584 O O . ASN A 1 80 ? 3.607 2.174 8.273 1 97.44 80 ASN A O 1
ATOM 588 N N . LEU A 1 81 ? 1.604 1.974 7.289 1 97.25 81 LEU A N 1
ATOM 589 C CA . LEU A 1 81 ? 1.057 1.128 8.344 1 97.25 81 LEU A CA 1
ATOM 590 C C . LEU A 1 81 ? 1.801 -0.202 8.414 1 97.25 81 LEU A C 1
ATOM 592 O O . LEU A 1 81 ? 2.158 -0.661 9.5 1 97.25 81 LEU A O 1
ATOM 596 N N . ALA A 1 82 ? 2.014 -0.824 7.234 1 96.81 82 ALA A N 1
ATOM 597 C CA . ALA A 1 82 ? 2.738 -2.092 7.188 1 96.81 82 ALA A CA 1
ATOM 598 C C . ALA A 1 82 ? 4.152 -1.938 7.738 1 96.81 82 ALA A C 1
ATOM 600 O O . ALA A 1 82 ? 4.633 -2.797 8.484 1 96.81 82 ALA A O 1
ATOM 601 N N . ALA A 1 83 ? 4.793 -0.882 7.363 1 97.69 83 ALA A N 1
ATOM 602 C CA . ALA A 1 83 ? 6.152 -0.626 7.836 1 97.69 83 ALA A CA 1
ATOM 603 C C . ALA A 1 83 ? 6.188 -0.481 9.352 1 97.69 83 ALA A C 1
ATOM 605 O O . ALA A 1 83 ? 7.09 -0.999 10.016 1 97.69 83 ALA A O 1
ATOM 606 N N . CYS A 1 84 ? 5.238 0.253 9.914 1 97.62 84 CYS A N 1
ATOM 607 C CA . CYS A 1 84 ? 5.195 0.45 11.359 1 97.62 84 CYS A CA 1
ATOM 608 C C . CYS A 1 84 ? 4.953 -0.87 12.078 1 97.62 84 CYS A C 1
ATOM 610 O O . CYS A 1 84 ? 5.527 -1.113 13.148 1 97.62 84 CYS A O 1
ATOM 612 N N . LYS A 1 85 ? 4.086 -1.698 11.516 1 96.56 85 LYS A N 1
ATOM 613 C CA . LYS A 1 85 ? 3.83 -3.004 12.117 1 96.56 85 LYS A CA 1
ATOM 614 C C . LYS A 1 85 ? 5.102 -3.842 12.18 1 96.56 85 LYS A C 1
ATOM 616 O O . LYS A 1 85 ? 5.41 -4.445 13.211 1 96.56 85 LYS A O 1
ATOM 621 N N . LEU A 1 86 ? 5.789 -3.91 11.07 1 96 86 LEU A N 1
ATOM 622 C CA . LEU A 1 86 ? 7.043 -4.656 11.008 1 96 86 LEU A CA 1
ATOM 623 C C . LEU A 1 86 ? 8.07 -4.07 11.969 1 96 86 LEU A C 1
ATOM 625 O O . LEU A 1 86 ? 8.781 -4.809 12.656 1 96 86 LEU A O 1
ATOM 629 N N . ALA A 1 87 ? 8.18 -2.732 12 1 96.94 87 ALA A N 1
ATOM 630 C CA . ALA A 1 87 ? 9.125 -2.033 12.867 1 96.94 87 ALA A CA 1
ATOM 631 C C . ALA A 1 87 ? 8.875 -2.373 14.336 1 96.94 87 ALA A C 1
ATOM 633 O O . ALA A 1 87 ? 9.82 -2.543 15.109 1 96.94 87 ALA A O 1
ATOM 634 N N . SER A 1 88 ? 7.648 -2.412 14.727 1 95.75 88 SER A N 1
ATOM 635 C CA . SER A 1 88 ? 7.266 -2.699 16.109 1 95.75 88 SER A CA 1
ATOM 636 C C . SER A 1 88 ? 7.527 -4.16 16.453 1 95.75 88 SER A C 1
ATOM 638 O O . SER A 1 88 ? 8.109 -4.461 17.5 1 95.75 88 SER A O 1
ATOM 640 N N . SER A 1 89 ? 7.145 -5.07 15.547 1 92.94 89 SER A N 1
ATOM 641 C CA . SER A 1 89 ? 7.09 -6.488 15.875 1 92.94 89 SER A CA 1
ATOM 642 C C . SER A 1 89 ? 8.43 -7.168 15.625 1 92.94 89 SER A C 1
ATOM 644 O O . SER A 1 89 ? 8.82 -8.07 16.359 1 92.94 89 SER A O 1
ATOM 646 N N . LEU A 1 90 ? 9.102 -6.762 14.594 1 92.5 90 LEU A N 1
ATOM 647 C CA . LEU A 1 90 ? 10.32 -7.465 14.211 1 92.5 90 LEU A CA 1
ATOM 648 C C . LEU A 1 90 ? 11.555 -6.742 14.75 1 92.5 90 LEU A C 1
ATOM 650 O O . LEU A 1 90 ? 12.562 -7.375 15.07 1 92.5 90 LEU A O 1
ATOM 654 N N . PHE A 1 91 ? 11.5 -5.418 14.852 1 95.12 91 PHE A N 1
ATOM 655 C CA . PHE A 1 91 ? 12.703 -4.652 15.148 1 95.12 91 PHE A CA 1
ATOM 656 C C . PHE A 1 91 ? 12.57 -3.918 16.469 1 95.12 91 PHE A C 1
ATOM 658 O O . PHE A 1 91 ? 13.547 -3.359 16.984 1 95.12 91 PHE A O 1
ATOM 665 N N . ASN A 1 92 ? 11.375 -3.848 17.031 1 94.75 92 ASN A N 1
ATOM 666 C CA . ASN A 1 92 ? 11.102 -3.232 18.312 1 94.75 92 ASN A CA 1
ATOM 667 C C . ASN A 1 92 ? 11.539 -1.771 18.344 1 94.75 92 ASN A C 1
ATOM 669 O O . ASN A 1 92 ? 12.203 -1.334 19.297 1 94.75 92 ASN A O 1
ATOM 673 N N . ILE A 1 93 ? 11.336 -1.113 17.312 1 96.19 93 ILE A N 1
ATOM 674 C CA . ILE A 1 93 ? 11.586 0.323 17.281 1 96.19 93 ILE A CA 1
ATOM 675 C C . ILE A 1 93 ? 10.625 1.032 18.234 1 96.19 93 ILE A C 1
ATOM 677 O O . ILE A 1 93 ? 9.406 0.902 18.094 1 96.19 93 ILE A O 1
ATOM 681 N N . PRO A 1 94 ? 11.086 1.78 19.078 1 93.81 94 PRO A N 1
ATOM 682 C CA . PRO A 1 94 ? 10.219 2.324 20.125 1 93.81 94 PRO A CA 1
ATOM 683 C C . PRO A 1 94 ? 9.281 3.412 19.609 1 93.81 94 PRO A C 1
ATOM 685 O O . PRO A 1 94 ? 8.117 3.475 20.016 1 93.81 94 PRO A O 1
ATOM 688 N N . ASN A 1 95 ? 9.781 4.336 18.766 1 93.25 95 ASN A N 1
ATOM 689 C CA . ASN A 1 95 ? 8.969 5.426 18.234 1 93.25 95 ASN A CA 1
ATOM 690 C C . ASN A 1 95 ? 8.695 5.242 16.75 1 93.25 95 ASN A C 1
ATOM 692 O O . ASN A 1 95 ? 9.625 5.113 15.953 1 93.25 95 ASN A O 1
ATOM 696 N N . ARG A 1 96 ? 7.441 5.211 16.438 1 96.5 96 ARG A N 1
ATOM 697 C CA . ARG A 1 96 ? 7 4.977 15.062 1 96.5 96 ARG A CA 1
ATOM 698 C C . ARG A 1 96 ? 5.922 5.973 14.656 1 96.5 96 ARG A C 1
ATOM 700 O O . ARG A 1 96 ? 4.789 5.898 15.141 1 96.5 96 ARG A O 1
ATOM 707 N N . ILE A 1 97 ? 6.277 6.863 13.82 1 95.38 97 ILE A N 1
ATOM 708 C CA . ILE A 1 97 ? 5.332 7.871 13.352 1 95.38 97 ILE A CA 1
ATOM 709 C C . ILE A 1 97 ? 4.934 7.566 11.906 1 95.38 97 ILE A C 1
ATOM 711 O O . ILE A 1 97 ? 5.793 7.418 11.039 1 95.38 97 ILE A O 1
ATOM 715 N N . ALA A 1 98 ? 3.664 7.488 11.648 1 96.56 98 ALA A N 1
ATOM 716 C CA . ALA A 1 98 ? 3.186 7.152 10.312 1 96.56 98 ALA A CA 1
ATOM 717 C C . ALA A 1 98 ? 2.348 8.281 9.727 1 96.56 98 ALA A C 1
ATOM 719 O O . ALA A 1 98 ? 1.544 8.898 10.438 1 96.56 98 ALA A O 1
ATOM 720 N N . ARG A 1 99 ? 2.645 8.594 8.508 1 94.5 99 ARG A N 1
ATOM 721 C CA . ARG A 1 99 ? 1.728 9.43 7.742 1 94.5 99 ARG A CA 1
ATOM 722 C C . ARG A 1 99 ? 0.472 8.648 7.359 1 94.5 99 ARG A C 1
ATOM 724 O O . ARG A 1 99 ? 0.556 7.598 6.719 1 94.5 99 ARG A O 1
ATOM 731 N N . VAL A 1 100 ? -0.678 9.117 7.816 1 94.06 100 VAL A N 1
ATOM 732 C CA . VAL A 1 100 ? -1.952 8.477 7.516 1 94.06 100 VAL A CA 1
ATOM 733 C C . VAL A 1 100 ? -2.953 9.516 7.016 1 94.06 100 VAL A C 1
ATOM 735 O O . VAL A 1 100 ? -3.297 10.453 7.734 1 94.06 100 VAL A O 1
ATOM 738 N N . ARG A 1 101 ? -3.445 9.297 5.816 1 90.12 101 ARG A N 1
ATOM 739 C CA . ARG A 1 101 ? -4.328 10.281 5.203 1 90.12 101 ARG A CA 1
ATOM 740 C C . ARG A 1 101 ? -5.789 9.875 5.348 1 90.12 101 ARG A C 1
ATOM 742 O O . ARG A 1 101 ? -6.656 10.727 5.57 1 90.12 101 ARG A O 1
ATOM 749 N N . LEU A 1 102 ? -6.051 8.625 5.164 1 88.44 102 LEU A N 1
ATOM 750 C CA . LEU A 1 102 ? -7.426 8.141 5.211 1 88.44 102 LEU A CA 1
ATOM 751 C C . LEU A 1 102 ? -7.977 8.195 6.633 1 88.44 102 LEU A C 1
ATOM 753 O O . LEU A 1 102 ? -7.445 7.539 7.531 1 88.44 102 LEU A O 1
ATOM 757 N N . SER A 1 103 ? -9.031 8.867 6.816 1 83.81 103 SER A N 1
ATOM 758 C CA . SER A 1 103 ? -9.602 9.117 8.141 1 83.81 103 SER A CA 1
ATOM 759 C C . SER A 1 103 ? -10.188 7.844 8.742 1 83.81 103 SER A C 1
ATOM 761 O O . SER A 1 103 ? -10.297 7.719 9.961 1 83.81 103 SER A O 1
ATOM 763 N N . ASP A 1 104 ? -10.523 6.926 7.922 1 87.31 104 ASP A N 1
ATOM 764 C CA . ASP A 1 104 ? -11.133 5.684 8.391 1 87.31 104 ASP A CA 1
ATOM 765 C C . ASP A 1 104 ? -10.211 4.965 9.375 1 87.31 104 ASP A C 1
ATOM 767 O O . ASP A 1 104 ? -10.688 4.293 10.297 1 87.31 104 ASP A O 1
ATOM 771 N N . TYR A 1 105 ? -8.969 5.074 9.188 1 89.44 105 TYR A N 1
ATOM 772 C CA . TYR A 1 105 ? -8.023 4.398 10.062 1 89.44 105 TYR A CA 1
ATOM 773 C C . TYR A 1 105 ? -8.039 5.012 11.461 1 89.44 105 TYR A C 1
ATOM 775 O O . TYR A 1 105 ? -7.633 4.367 12.43 1 89.44 105 TYR A O 1
ATOM 783 N N . LEU A 1 106 ? -8.477 6.262 11.508 1 81.81 106 LEU A N 1
ATOM 784 C CA . LEU A 1 106 ? -8.461 7 12.766 1 81.81 106 LEU A CA 1
ATOM 785 C C . LEU A 1 106 ? -9.82 6.918 13.461 1 81.81 106 LEU A C 1
ATOM 787 O O . LEU A 1 106 ? -9.891 6.891 14.695 1 81.81 106 LEU A O 1
ATOM 791 N N . GLU A 1 107 ? -10.789 6.848 12.68 1 81.69 107 GLU A N 1
ATOM 792 C CA . GLU A 1 107 ? -12.125 7.082 13.219 1 81.69 107 GLU A CA 1
ATOM 793 C C . GLU A 1 107 ? -12.891 5.77 13.383 1 81.69 107 GLU A C 1
ATOM 795 O O . GLU A 1 107 ? -13.859 5.703 14.141 1 81.69 107 GLU A O 1
ATOM 800 N N . PHE A 1 108 ? -12.523 4.75 12.742 1 85.38 108 PHE A N 1
ATOM 801 C CA . PHE A 1 108 ? -13.32 3.531 12.75 1 85.38 108 PHE A CA 1
ATOM 802 C C . PHE A 1 108 ? -13.172 2.797 14.078 1 85.38 108 PHE A C 1
ATOM 804 O O . PHE A 1 108 ? -12.047 2.521 14.516 1 85.38 108 PHE A O 1
ATOM 811 N N . THR A 1 109 ? -14.219 2.465 14.906 1 75.75 109 THR A N 1
ATOM 812 C CA . THR A 1 109 ? -14.164 1.796 16.203 1 75.75 109 THR A CA 1
ATOM 813 C C . THR A 1 109 ? -14.844 0.433 16.141 1 75.75 109 THR A C 1
ATOM 815 O O . THR A 1 109 ? -14.727 -0.372 17.062 1 75.75 109 THR A O 1
ATOM 818 N N . GLY A 1 110 ? -15.07 -0.196 15.008 1 71.81 110 GLY A N 1
ATOM 819 C CA . GLY A 1 110 ? -15.719 -1.487 14.844 1 71.81 110 GLY A CA 1
ATOM 820 C C . GLY A 1 110 ? -16.922 -1.672 15.75 1 71.81 110 GLY A C 1
ATOM 821 O O . GLY A 1 110 ? -17.234 -0.794 16.547 1 71.81 110 GLY A O 1
ATOM 822 N N . ARG A 1 111 ? -17.734 -2.654 15.68 1 66.88 111 ARG A N 1
ATOM 823 C CA . ARG A 1 111 ? -18.953 -2.938 16.453 1 66.88 111 ARG A CA 1
ATOM 824 C C . ARG A 1 111 ? -18.609 -3.209 17.906 1 66.88 111 ARG A C 1
ATOM 826 O O . ARG A 1 111 ? -19.375 -2.828 18.812 1 66.88 111 ARG A O 1
ATOM 833 N N . ASP A 1 112 ? -17.547 -4.035 18.141 1 57.78 112 ASP A N 1
ATOM 834 C CA . ASP A 1 112 ? -17.312 -4.457 19.516 1 57.78 112 ASP A CA 1
ATOM 835 C C . ASP A 1 112 ? -16.469 -3.43 20.266 1 57.78 112 ASP A C 1
ATOM 837 O O . ASP A 1 112 ? -15.977 -3.705 21.359 1 57.78 112 ASP A O 1
ATOM 841 N N . ALA A 1 113 ? -16.094 -2.398 19.609 1 54.81 113 ALA A N 1
ATOM 842 C CA . ALA A 1 113 ? -15.266 -1.437 20.328 1 54.81 113 ALA A CA 1
ATOM 843 C C . ALA A 1 113 ? -16 -0.868 21.547 1 54.81 113 ALA A C 1
ATOM 845 O O . ALA A 1 113 ? -17.141 -0.419 21.422 1 54.81 113 ALA A O 1
ATOM 846 N N . GLU A 1 114 ? -15.789 -1.452 22.625 1 48.72 114 GLU A N 1
ATOM 847 C CA . GLU A 1 114 ? -16.219 -0.739 23.828 1 48.72 114 GLU A CA 1
ATOM 848 C C . GLU A 1 114 ? -15.93 0.756 23.719 1 48.72 114 GLU A C 1
ATOM 850 O O . GLU A 1 114 ? -15.016 1.167 23 1 48.72 114 GLU A O 1
ATOM 855 N N . GLU A 1 115 ? -16.875 1.63 24.062 1 45.91 115 GLU A N 1
ATOM 856 C CA . GLU A 1 115 ? -16.922 3.088 24.109 1 45.91 115 GLU A CA 1
ATOM 857 C C . GLU A 1 115 ? -15.531 3.689 24.203 1 45.91 115 GLU A C 1
ATOM 859 O O . GLU A 1 115 ? -15.273 4.762 23.641 1 45.91 115 GLU A O 1
ATOM 864 N N . GLU A 1 116 ? -14.742 3.199 25.156 1 42.91 116 GLU A N 1
ATOM 865 C CA . GLU A 1 116 ? -13.609 3.943 25.703 1 42.91 116 GLU A CA 1
ATOM 866 C C . GLU A 1 116 ? -12.375 3.797 24.812 1 42.91 116 GLU A C 1
ATOM 868 O O . GLU A 1 116 ? -11.258 4.121 25.234 1 42.91 116 GLU A O 1
ATOM 873 N N . ASN A 1 117 ? -12.516 3.137 23.734 1 45.28 117 ASN A N 1
ATOM 874 C CA . ASN A 1 117 ? -11.258 2.959 23 1 45.28 117 ASN A CA 1
ATOM 875 C C . ASN A 1 117 ? -10.844 4.238 22.281 1 45.28 117 ASN A C 1
ATOM 877 O O . ASN A 1 117 ? -11.617 4.797 21.5 1 45.28 117 ASN A O 1
ATOM 881 N N . ASP A 1 118 ? -10.102 5.137 22.844 1 44.47 118 ASP A N 1
ATOM 882 C CA . ASP A 1 118 ? -9.562 6.465 22.578 1 44.47 118 ASP A CA 1
ATOM 883 C C . ASP A 1 118 ? -9.141 6.594 21.109 1 44.47 118 ASP A C 1
ATOM 885 O O . ASP A 1 118 ? -8.219 7.344 20.781 1 44.47 118 ASP A O 1
ATOM 889 N N . GLY A 1 119 ? -9.82 6.012 20.125 1 50.97 119 GLY A N 1
ATOM 890 C CA . GLY A 1 119 ? -9.523 6.332 18.734 1 50.97 119 GLY A CA 1
ATOM 891 C C . GLY A 1 119 ? -8.312 5.582 18.203 1 50.97 119 GLY A C 1
ATOM 892 O O . GLY A 1 119 ? -8.016 5.652 17 1 50.97 119 GLY A O 1
ATOM 893 N N . ARG A 1 120 ? -7.469 5.258 19.094 1 57.38 120 ARG A N 1
ATOM 894 C CA . ARG A 1 120 ? -6.156 4.699 18.797 1 57.38 120 ARG A CA 1
ATOM 895 C C . ARG A 1 120 ? -6.262 3.232 18.391 1 57.38 120 ARG A C 1
ATOM 897 O O . ARG A 1 120 ? -5.266 2.617 18 1 57.38 120 ARG A O 1
ATOM 904 N N . GLY A 1 121 ? -7.547 2.854 17.953 1 75.62 121 GLY A N 1
ATOM 905 C CA . GLY A 1 121 ? -7.703 1.407 17.938 1 75.62 121 GLY A CA 1
ATOM 906 C C . GLY A 1 121 ? -7.102 0.757 16.703 1 75.62 121 GLY A C 1
ATOM 907 O O . GLY A 1 121 ? -6.227 -0.105 16.812 1 75.62 121 GLY A O 1
ATOM 908 N N . THR A 1 122 ? -7.348 1.357 15.547 1 86.88 122 THR A N 1
ATOM 909 C CA . THR A 1 122 ? -6.852 0.699 14.344 1 86.88 122 THR A CA 1
ATOM 910 C C . THR A 1 122 ? -5.348 0.913 14.195 1 86.88 122 THR A C 1
ATOM 912 O O . THR A 1 122 ? -4.621 -0.003 13.805 1 86.88 122 THR A O 1
ATOM 915 N N . LEU A 1 123 ? -4.895 2.098 14.586 1 91.69 123 LEU A N 1
ATOM 916 C CA . LEU A 1 123 ? -3.48 2.42 14.453 1 91.69 123 LEU A CA 1
ATOM 917 C C . LEU A 1 123 ? -2.635 1.568 15.398 1 91.69 123 LEU A C 1
ATOM 919 O O . LEU A 1 123 ? -1.498 1.219 15.07 1 91.69 123 LEU A O 1
ATOM 923 N N . ASP A 1 124 ? -3.213 1.265 16.531 1 91.75 124 ASP A N 1
ATOM 924 C CA . ASP A 1 124 ? -2.52 0.416 17.5 1 91.75 124 ASP A CA 1
ATOM 925 C C . ASP A 1 124 ? -2.305 -0.988 16.938 1 91.75 124 ASP A C 1
ATOM 927 O O . ASP A 1 124 ? -1.308 -1.642 17.25 1 91.75 124 ASP A O 1
ATOM 931 N N . LEU A 1 125 ? -3.275 -1.385 16.141 1 92.38 125 LEU A N 1
ATOM 932 C CA . LEU A 1 125 ? -3.17 -2.701 15.531 1 92.38 125 LEU A CA 1
ATOM 933 C C . LEU A 1 125 ? -1.913 -2.797 14.672 1 92.38 125 LEU A C 1
ATOM 935 O O . LEU A 1 125 ? -1.358 -3.885 14.492 1 92.38 125 LEU A O 1
ATOM 939 N N . PHE A 1 126 ? -1.457 -1.67 14.188 1 95.81 126 PHE A N 1
ATOM 940 C CA . PHE A 1 126 ? -0.308 -1.652 13.289 1 95.81 126 PHE A CA 1
ATOM 941 C C . PHE A 1 126 ? 0.942 -1.175 14.023 1 95.81 126 PHE A C 1
ATOM 943 O O . PHE A 1 126 ? 1.982 -0.95 13.398 1 95.81 126 PHE A O 1
ATOM 950 N N . GLY A 1 127 ? 0.837 -0.951 15.297 1 95 127 GLY A N 1
ATOM 951 C CA . GLY A 1 127 ? 1.988 -0.557 16.094 1 95 127 GLY A CA 1
ATOM 952 C C . GLY A 1 127 ? 2.402 0.886 15.867 1 95 127 GLY A C 1
ATOM 953 O O . GLY A 1 127 ? 3.568 1.238 16.062 1 95 127 GLY A O 1
ATOM 954 N N . VAL A 1 128 ? 1.495 1.742 15.469 1 95.38 128 VAL A N 1
ATOM 955 C CA . VAL A 1 128 ? 1.773 3.156 15.242 1 95.38 128 VAL A CA 1
ATOM 956 C C . VAL A 1 128 ? 1.757 3.902 16.578 1 95.38 128 VAL A C 1
ATOM 958 O O . VAL A 1 128 ? 0.771 3.842 17.312 1 95.38 128 VAL A O 1
ATOM 961 N N . SER A 1 129 ? 2.865 4.527 16.859 1 91.56 129 SER A N 1
ATOM 962 C CA . SER A 1 129 ? 2.902 5.309 18.094 1 91.56 129 SER A CA 1
ATOM 963 C C . SER A 1 129 ? 2.176 6.641 17.922 1 91.56 129 SER A C 1
ATOM 965 O O . SER A 1 129 ? 1.496 7.105 18.844 1 91.56 129 SER A O 1
ATOM 967 N N . GLU A 1 130 ? 2.422 7.266 16.766 1 90.12 130 GLU A N 1
ATOM 968 C CA . GLU A 1 130 ? 1.781 8.531 16.422 1 90.12 130 GLU A CA 1
ATOM 969 C C . GLU A 1 130 ? 1.49 8.625 14.938 1 90.12 130 GLU A C 1
ATOM 971 O O . GLU A 1 130 ? 2.23 8.07 14.117 1 90.12 130 GLU A O 1
ATOM 976 N N . SER A 1 131 ? 0.394 9.258 14.664 1 92.81 131 SER A N 1
ATOM 977 C CA . SER A 1 131 ? 0.071 9.453 13.25 1 92.81 131 SER A CA 1
ATOM 978 C C . SER A 1 131 ? 0.032 10.938 12.906 1 92.81 131 SER A C 1
ATOM 980 O O . SER A 1 131 ? -0.3 11.773 13.75 1 92.81 131 SER A O 1
ATOM 982 N N . ILE A 1 132 ? 0.415 11.234 11.695 1 90.94 132 ILE A N 1
ATOM 983 C CA . ILE A 1 132 ? 0.337 12.609 11.219 1 90.94 132 ILE A CA 1
ATOM 984 C C . ILE A 1 132 ? -0.342 12.648 9.852 1 90.94 132 ILE A C 1
ATOM 986 O O . ILE A 1 132 ? -0.201 11.719 9.055 1 90.94 132 ILE A O 1
ATOM 990 N N . CYS A 1 133 ? -1.103 13.609 9.633 1 91.81 133 CYS A N 1
ATOM 991 C CA . CYS A 1 133 ? -1.677 13.914 8.32 1 91.81 133 CYS A CA 1
ATOM 992 C C . CYS A 1 133 ? -1.304 15.32 7.875 1 91.81 133 CYS A C 1
ATOM 994 O O . CYS A 1 133 ? -2.004 16.281 8.195 1 91.81 133 CYS A O 1
ATOM 996 N N . PRO A 1 134 ? -0.305 15.383 7.105 1 89.88 134 PRO A N 1
ATOM 997 C CA . PRO A 1 134 ? 0.188 16.703 6.699 1 89.88 134 PRO A CA 1
ATOM 998 C C . PRO A 1 134 ? -0.887 17.547 6.027 1 89.88 134 PRO A C 1
ATOM 1000 O O . PRO A 1 134 ? -0.997 18.75 6.312 1 89.88 134 PRO A O 1
ATOM 1003 N N . GLU A 1 135 ? -1.658 16.938 5.203 1 91.12 135 GLU A N 1
ATOM 1004 C CA . GLU A 1 135 ? -2.699 17.672 4.488 1 91.12 135 GLU A CA 1
ATOM 1005 C C . GLU A 1 135 ? -3.729 18.25 5.457 1 91.12 135 GLU A C 1
ATOM 1007 O O . GLU A 1 135 ? -4.18 19.391 5.281 1 91.12 135 GLU A O 1
ATOM 1012 N N . GLN A 1 136 ? -4.035 17.484 6.414 1 90.75 136 GLN A N 1
ATOM 1013 C CA . GLN A 1 136 ? -5.004 17.969 7.398 1 90.75 136 GLN A CA 1
ATOM 1014 C C . GLN A 1 136 ? -4.426 19.109 8.234 1 90.75 136 GLN A C 1
ATOM 1016 O O . GLN A 1 136 ? -5.125 20.078 8.539 1 90.75 136 GLN A O 1
ATOM 1021 N N . LEU A 1 137 ? -3.219 18.984 8.594 1 90.44 137 LEU A N 1
ATOM 1022 C CA . LEU A 1 137 ? -2.551 20.016 9.383 1 90.44 137 LEU A CA 1
ATOM 1023 C C . LEU A 1 137 ? -2.527 21.344 8.633 1 90.44 137 LEU A C 1
ATOM 1025 O O . LEU A 1 137 ? -2.826 22.391 9.211 1 90.44 137 LEU A O 1
ATOM 1029 N N . VAL A 1 138 ? -2.221 21.25 7.391 1 92.06 138 VAL A N 1
ATOM 1030 C CA . VAL A 1 138 ? -2.17 22.453 6.562 1 92.06 138 VAL A CA 1
ATOM 1031 C C . VAL A 1 138 ? -3.574 23.031 6.398 1 92.06 138 VAL A C 1
ATOM 1033 O O . VAL A 1 138 ? -3.762 24.25 6.441 1 92.06 138 VAL A O 1
ATOM 1036 N N . THR A 1 139 ? -4.527 22.172 6.207 1 94.56 139 THR A N 1
ATOM 1037 C CA . THR A 1 139 ? -5.918 22.594 6.062 1 94.56 139 THR A CA 1
ATOM 1038 C C . THR A 1 139 ? -6.379 23.375 7.289 1 94.56 139 THR A C 1
ATOM 1040 O O . THR A 1 139 ? -7.008 24.422 7.168 1 94.56 139 THR A O 1
ATOM 1043 N N . GLU A 1 140 ? -6.039 22.859 8.445 1 92.12 140 GLU A N 1
ATOM 1044 C CA . GLU A 1 140 ? -6.43 23.531 9.688 1 92.12 140 GLU A CA 1
ATOM 1045 C C . GLU A 1 140 ? -5.781 24.906 9.805 1 92.12 140 GLU A C 1
ATOM 1047 O O . GLU A 1 140 ? -6.426 25.859 10.234 1 92.12 140 GLU A O 1
ATOM 1052 N N . ARG A 1 141 ? -4.566 24.938 9.438 1 91.81 141 ARG A N 1
ATOM 1053 C CA . ARG A 1 141 ? -3.854 26.219 9.453 1 91.81 141 ARG A CA 1
ATOM 1054 C C . ARG A 1 141 ? -4.52 27.234 8.531 1 91.81 141 ARG A C 1
ATOM 1056 O O . ARG A 1 141 ? -4.699 28.391 8.898 1 91.81 141 ARG A O 1
ATOM 1063 N N . LEU A 1 142 ? -4.883 26.797 7.367 1 94.81 142 LEU A N 1
ATOM 1064 C CA . LEU A 1 142 ? -5.539 27.656 6.398 1 94.81 142 LEU A CA 1
ATOM 1065 C C . LEU A 1 142 ? -6.914 28.094 6.902 1 94.81 142 LEU A C 1
ATOM 1067 O O . LEU A 1 142 ? -7.289 29.266 6.762 1 94.81 142 LEU A O 1
ATOM 1071 N N . ALA A 1 143 ? -7.633 27.219 7.434 1 94.69 143 ALA A N 1
ATOM 1072 C CA . ALA A 1 143 ? -8.961 27.516 7.969 1 94.69 143 ALA A CA 1
ATOM 1073 C C . ALA A 1 143 ? -8.875 28.578 9.055 1 94.69 143 ALA A C 1
ATOM 1075 O O . ALA A 1 143 ? -9.703 29.5 9.102 1 94.69 143 ALA A O 1
ATOM 1076 N N . ASP A 1 144 ? -7.918 28.422 9.906 1 91.88 144 ASP A N 1
ATOM 1077 C CA . ASP A 1 144 ? -7.719 29.391 10.984 1 91.88 144 ASP A CA 1
ATOM 1078 C C . ASP A 1 144 ? -7.453 30.781 10.422 1 91.88 144 ASP A C 1
ATOM 1080 O O . ASP A 1 144 ? -7.973 31.781 10.945 1 91.88 144 ASP A O 1
ATOM 1084 N N . LEU A 1 145 ? -6.703 30.828 9.43 1 91.94 145 LEU A N 1
ATOM 1085 C CA . LEU A 1 145 ? -6.363 32.094 8.805 1 91.94 145 LEU A CA 1
ATOM 1086 C C . LEU A 1 145 ? -7.594 32.75 8.172 1 91.94 145 LEU A C 1
ATOM 1088 O O . LEU A 1 145 ? -7.754 33.969 8.219 1 91.94 145 LEU A O 1
ATOM 1092 N N . LEU A 1 146 ? -8.406 31.938 7.582 1 92.94 146 LEU A N 1
ATOM 1093 C CA . LEU A 1 146 ? -9.609 32.438 6.918 1 92.94 146 LEU A CA 1
ATOM 1094 C C . LEU A 1 146 ? -10.602 33 7.934 1 92.94 146 LEU A C 1
ATOM 1096 O O . LEU A 1 146 ? -11.344 33.938 7.637 1 92.94 146 LEU A O 1
ATOM 1100 N N . CYS A 1 147 ? -10.508 32.531 9.125 1 89.88 147 CYS A N 1
ATOM 1101 C CA . CYS A 1 147 ? -11.414 32.938 10.18 1 89.88 147 CYS A CA 1
ATOM 1102 C C . CYS A 1 147 ? -10.883 34.188 10.883 1 89.88 147 CYS A C 1
ATOM 1104 O O . CYS A 1 147 ? -11.625 34.875 11.594 1 89.88 147 CYS A O 1
ATOM 1106 N N . HIS A 1 148 ? -9.617 34.469 10.688 1 88.56 148 HIS A N 1
ATOM 1107 C CA . HIS A 1 148 ? -8.984 35.656 11.289 1 88.56 148 HIS A CA 1
ATOM 1108 C C . HIS A 1 148 ? -8.297 36.5 10.234 1 88.56 148 HIS A C 1
ATOM 1110 O O . HIS A 1 148 ? -7.07 36.5 10.109 1 88.56 148 HIS A O 1
ATOM 1116 N N . PRO A 1 149 ? -9.031 37.312 9.523 1 84.88 149 PRO A N 1
ATOM 1117 C CA . PRO A 1 149 ? -8.523 38.031 8.352 1 84.88 149 PRO A CA 1
ATOM 1118 C C . PRO A 1 149 ? -7.352 38.938 8.68 1 84.88 149 PRO A C 1
ATOM 1120 O O . PRO A 1 149 ? -6.523 39.219 7.812 1 84.88 149 PRO A O 1
ATOM 1123 N N . SER A 1 150 ? -7.207 39.375 9.891 1 84.06 150 SER A N 1
ATOM 1124 C CA . SER A 1 150 ? -6.145 40.344 10.219 1 84.06 150 SER A CA 1
ATOM 1125 C C . SER A 1 150 ? -4.867 39.625 10.625 1 84.06 150 SER A C 1
ATOM 1127 O O . SER A 1 150 ? -3.812 40.25 10.766 1 84.06 150 SER A O 1
ATOM 1129 N N . ALA A 1 151 ? -4.949 38.344 10.695 1 88.56 151 ALA A N 1
ATOM 1130 C CA . ALA A 1 151 ? -3.814 37.594 11.227 1 88.56 151 ALA A CA 1
ATOM 1131 C C . ALA A 1 151 ? -2.924 37.094 10.094 1 88.56 151 ALA A C 1
ATOM 1133 O O . ALA A 1 151 ? -3.418 36.688 9.039 1 88.56 151 ALA A O 1
ATOM 1134 N N . LEU A 1 152 ? -1.64 37.156 10.32 1 88.06 152 LEU A N 1
ATOM 1135 C CA . LEU A 1 152 ? -0.665 36.562 9.414 1 88.06 152 LEU A CA 1
ATOM 1136 C C . LEU A 1 152 ? -0.432 35.094 9.742 1 88.06 152 LEU A C 1
ATOM 1138 O O . LEU A 1 152 ? -0.058 34.281 8.867 1 88.06 152 LEU A O 1
ATOM 1142 N N . GLN A 1 153 ? -0.597 34.75 10.984 1 90.62 153 GLN A N 1
ATOM 1143 C CA . GLN A 1 153 ? -0.481 33.375 11.477 1 90.62 153 GLN A CA 1
ATOM 1144 C C . GLN A 1 153 ? -1.343 33.188 12.719 1 90.62 153 GLN A C 1
ATOM 1146 O O . GLN A 1 153 ? -1.509 34.094 13.531 1 90.62 153 GLN A O 1
ATOM 1151 N N . VAL A 1 154 ? -1.903 32 12.789 1 92.19 154 VAL A N 1
ATOM 1152 C CA . VAL A 1 154 ? -2.695 31.625 13.961 1 92.19 154 VAL A CA 1
ATOM 1153 C C . VAL A 1 154 ? -2.23 30.281 14.484 1 92.19 154 VAL A C 1
ATOM 1155 O O . VAL A 1 154 ? -2.24 29.281 13.758 1 92.19 154 VAL A O 1
ATOM 1158 N N . LEU A 1 155 ? -1.809 30.25 15.664 1 93.88 155 LEU A N 1
ATOM 1159 C CA . LEU A 1 155 ? -1.354 29.016 16.297 1 93.88 155 LEU A CA 1
ATOM 1160 C C . LEU A 1 155 ? -2.236 28.656 17.484 1 93.88 155 LEU A C 1
ATOM 1162 O O . LEU A 1 155 ? -2.574 29.516 18.297 1 93.88 155 LEU A O 1
ATOM 1166 N N . THR A 1 156 ? -2.551 27.422 17.562 1 93.69 156 THR A N 1
ATOM 1167 C CA . THR A 1 156 ? -3.434 26.953 18.625 1 93.69 156 THR A CA 1
ATOM 1168 C C . THR A 1 156 ? -2.66 26.125 19.641 1 93.69 156 THR A C 1
ATOM 1170 O O . THR A 1 156 ? -1.799 25.312 19.281 1 93.69 156 THR A O 1
ATOM 1173 N N . PHE A 1 157 ? -2.996 26.359 20.922 1 95.12 157 PHE A N 1
ATOM 1174 C CA . PHE A 1 157 ? -2.326 25.641 22 1 95.12 157 PHE A CA 1
ATOM 1175 C C . PHE A 1 157 ? -3.33 25.172 23.047 1 95.12 157 PHE A C 1
ATOM 1177 O O . PHE A 1 157 ? -4.445 25.703 23.125 1 95.12 157 PHE A O 1
ATOM 1184 N N . ALA A 1 158 ? -2.91 24.172 23.844 1 95.12 158 ALA A N 1
ATOM 1185 C CA . ALA A 1 158 ? -3.66 23.672 24.984 1 95.12 158 ALA A CA 1
ATOM 1186 C C . ALA A 1 158 ? -5.105 23.359 24.594 1 95.12 158 ALA A C 1
ATOM 1188 O O . ALA A 1 158 ? -6.043 23.844 25.234 1 95.12 158 ALA A O 1
ATOM 1189 N N . GLU A 1 159 ? -5.27 22.625 23.594 1 92.19 159 GLU A N 1
ATOM 1190 C CA . GLU A 1 159 ? -6.594 22.219 23.125 1 92.19 159 GLU A CA 1
ATOM 1191 C C . GLU A 1 159 ? -7.441 23.453 22.766 1 92.19 159 GLU A C 1
ATOM 1193 O O . GLU A 1 159 ? -8.586 23.547 23.203 1 92.19 159 GLU A O 1
ATOM 1198 N N . ASP A 1 160 ? -6.867 24.406 22.281 1 92.81 160 ASP A N 1
ATOM 1199 C CA . ASP A 1 160 ? -7.477 25.609 21.703 1 92.81 160 ASP A CA 1
ATOM 1200 C C . ASP A 1 160 ? -7.957 26.547 22.812 1 92.81 160 ASP A C 1
ATOM 1202 O O . ASP A 1 160 ? -8.906 27.312 22.609 1 92.81 160 ASP A O 1
ATOM 1206 N N . LYS A 1 161 ? -7.328 26.469 23.906 1 96.12 161 LYS A N 1
ATOM 1207 C CA . LYS A 1 161 ? -7.648 27.422 24.984 1 96.12 161 LYS A CA 1
ATOM 1208 C C . LYS A 1 161 ? -6.859 28.719 24.828 1 96.12 161 LYS A C 1
ATOM 1210 O O . LYS A 1 161 ? -7.285 29.766 25.312 1 96.12 161 LYS A O 1
ATOM 1215 N N . VAL A 1 162 ? -5.727 28.594 24.188 1 96.5 162 VAL A N 1
ATOM 1216 C CA . VAL A 1 162 ? -4.879 29.75 23.922 1 96.5 162 VAL A CA 1
ATOM 1217 C C . VAL A 1 162 ? -4.516 29.797 22.438 1 96.5 162 VAL A C 1
ATOM 1219 O O . VAL A 1 162 ? -4.293 28.75 21.812 1 96.5 162 VAL A O 1
ATOM 1222 N N . ARG A 1 163 ? -4.496 30.938 21.891 1 95.94 163 ARG A N 1
ATOM 1223 C CA . ARG A 1 163 ? -4.023 31.141 20.531 1 95.94 163 ARG A CA 1
ATOM 1224 C C . ARG A 1 163 ? -2.951 32.219 20.469 1 95.94 163 ARG A C 1
ATOM 1226 O O . ARG A 1 163 ? -3.025 33.219 21.188 1 95.94 163 ARG A O 1
ATOM 1233 N N . MET A 1 164 ? -1.953 31.938 19.797 1 95.06 164 MET A N 1
ATOM 1234 C CA . MET A 1 164 ? -0.934 32.938 19.469 1 95.06 164 MET A CA 1
ATOM 1235 C C . MET A 1 164 ? -1.111 33.469 18.062 1 95.06 164 MET A C 1
ATOM 1237 O O . MET A 1 164 ? -1.184 32.688 17.109 1 95.06 164 MET A O 1
ATOM 1241 N N . LEU A 1 165 ? -1.153 34.75 17.953 1 93.44 165 LEU A N 1
ATOM 1242 C CA . LEU A 1 165 ? -1.401 35.375 16.672 1 93.44 165 LEU A CA 1
ATOM 1243 C C . LEU A 1 165 ? -0.225 36.281 16.266 1 93.44 165 LEU A C 1
ATOM 1245 O O . LEU A 1 165 ? 0.422 36.875 17.109 1 93.44 165 LEU A O 1
ATOM 1249 N N . VAL A 1 166 ? 0.024 36.25 15.008 1 91.56 166 VAL A N 1
ATOM 1250 C CA . VAL A 1 166 ? 0.941 37.219 14.422 1 91.56 166 VAL A CA 1
ATOM 1251 C C . VA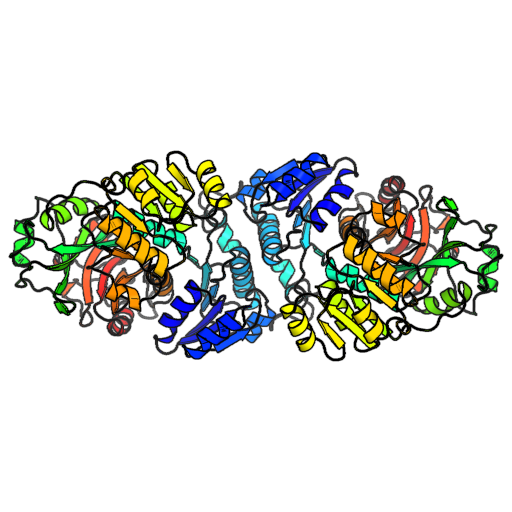L A 1 166 ? 0.154 38.25 13.625 1 91.56 166 VAL A C 1
ATOM 1253 O O . VAL A 1 166 ? -0.61 37.906 12.727 1 91.56 166 VAL A O 1
ATOM 1256 N N . VAL A 1 167 ? 0.349 39.5 14.023 1 89.62 167 VAL A N 1
ATOM 1257 C CA . VAL A 1 167 ? -0.393 40.562 13.383 1 89.62 167 VAL A CA 1
ATOM 1258 C C . VAL A 1 167 ? 0.559 41.719 13.016 1 89.62 167 VAL A C 1
ATOM 1260 O O . VAL A 1 167 ? 1.478 42.031 13.773 1 89.62 167 VAL A O 1
ATOM 1263 N N . ARG A 1 168 ? 0.302 42.188 11.867 1 87.44 168 ARG A N 1
ATOM 1264 C CA . ARG A 1 168 ? 1.05 43.375 11.484 1 87.44 168 ARG A CA 1
ATOM 1265 C C . ARG A 1 168 ? 0.338 44.625 11.945 1 87.44 168 ARG A C 1
ATOM 1267 O O . ARG A 1 168 ? -0.829 44.844 11.617 1 87.44 168 ARG A O 1
ATOM 1274 N N . ALA A 1 169 ? 1.051 45.406 12.711 1 87.06 169 ALA A N 1
ATOM 1275 C CA . ALA A 1 169 ? 0.471 46.656 13.203 1 87.06 169 ALA A CA 1
ATOM 1276 C C . ALA A 1 169 ? 0.291 47.656 12.078 1 87.06 169 ALA A C 1
ATOM 1278 O O . ALA A 1 169 ? 1.195 47.875 11.266 1 87.06 169 ALA A O 1
ATOM 1279 N N . GLN A 1 170 ? -0.846 48.125 11.906 1 83.62 170 GLN A N 1
ATOM 1280 C CA . GLN A 1 170 ? -1.16 49.125 10.898 1 83.62 170 GLN A CA 1
ATOM 1281 C C . GLN A 1 170 ? -1.856 50.344 11.516 1 83.62 170 GLN A C 1
ATOM 1283 O O . GLN A 1 170 ? -2.355 50.281 12.641 1 83.62 170 GLN A O 1
ATOM 1288 N N . SER A 1 171 ? -1.806 51.344 10.617 1 80.12 171 SER A N 1
ATOM 1289 C CA . SER A 1 171 ? -2.434 52.594 11.07 1 80.12 171 SER A CA 1
ATOM 1290 C C . SER A 1 171 ? -3.91 52.375 11.383 1 80.12 171 SER A C 1
ATOM 1292 O O . SER A 1 171 ? -4.605 51.656 10.672 1 80.12 171 SER A O 1
ATOM 1294 N N . GLY A 1 172 ? -4.359 52.938 12.523 1 77.25 172 GLY A N 1
ATOM 1295 C CA . GLY A 1 172 ? -5.738 52.781 12.961 1 77.25 172 GLY A CA 1
ATOM 1296 C C . GLY A 1 172 ? -5.902 51.875 14.148 1 77.25 172 GLY A C 1
ATOM 1297 O O . GLY A 1 172 ? -6.934 51.906 14.82 1 77.25 172 GLY A O 1
ATOM 1298 N N . GLY A 1 173 ? -4.887 51.125 14.398 1 78.56 173 GLY A N 1
ATOM 1299 C CA . GLY A 1 173 ? -4.934 50.25 15.578 1 78.56 173 GLY A CA 1
ATOM 1300 C C . GLY A 1 173 ? -4.723 51.031 16.875 1 78.56 173 GLY A C 1
ATOM 1301 O O . GLY A 1 173 ? -3.881 51.906 16.938 1 78.56 173 GLY A O 1
ATOM 1302 N N . ARG A 1 174 ? -5.434 50.625 17.859 1 79.19 174 ARG A N 1
ATOM 1303 C CA . ARG A 1 174 ? -5.406 51.344 19.125 1 79.19 174 ARG A CA 1
ATOM 1304 C C . ARG A 1 174 ? -4.102 51.094 19.875 1 79.19 174 ARG A C 1
ATOM 1306 O O . ARG A 1 174 ? -3.711 51.875 20.75 1 79.19 174 ARG A O 1
ATOM 1313 N N . LEU A 1 175 ? -3.443 50.062 19.484 1 81.19 175 LEU A N 1
ATOM 1314 C CA . LEU A 1 175 ? -2.23 49.719 20.203 1 81.19 175 LEU A CA 1
ATOM 1315 C C . LEU A 1 175 ? -1.003 50.344 19.562 1 81.19 175 LEU A C 1
ATOM 1317 O O . LEU A 1 175 ? 0.083 50.344 20.156 1 81.19 175 LEU A O 1
ATOM 1321 N N . LEU A 1 176 ? -1.199 50.938 18.422 1 86.06 176 LEU A N 1
ATOM 1322 C CA . LEU A 1 176 ? -0.081 51.594 17.75 1 86.06 176 LEU A CA 1
ATOM 1323 C C . LEU A 1 176 ? 0.422 52.781 18.531 1 86.06 176 LEU A C 1
ATOM 1325 O O . LEU A 1 176 ? -0.374 53.625 18.984 1 86.06 176 LEU A O 1
ATOM 1329 N N . GLY A 1 177 ? 1.635 52.875 18.719 1 87.5 177 GLY A N 1
ATOM 1330 C CA . GLY A 1 177 ? 2.246 54 19.406 1 87.5 177 GLY A CA 1
ATOM 1331 C C . GLY A 1 177 ? 2.16 53.906 20.922 1 87.5 177 GLY A C 1
ATOM 1332 O O . GLY A 1 177 ? 2.561 54.812 21.625 1 87.5 177 GLY A O 1
ATOM 1333 N N . GLN A 1 178 ? 1.701 52.875 21.359 1 88.25 178 GLN A N 1
ATOM 1334 C CA . GLN A 1 178 ? 1.554 52.688 22.812 1 88.25 178 GLN A CA 1
ATOM 1335 C C . GLN A 1 178 ? 2.619 51.75 23.359 1 88.25 178 GLN A C 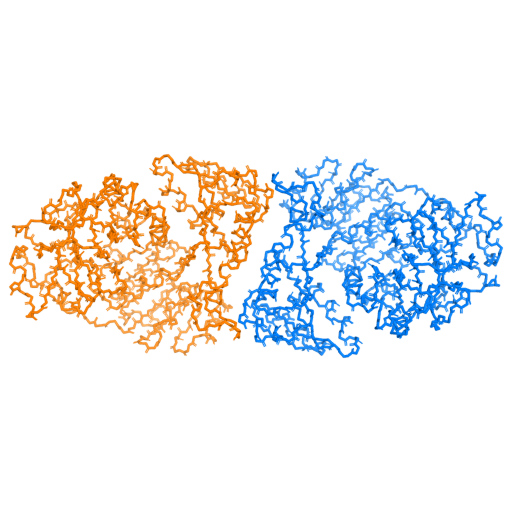1
ATOM 1337 O O . GLN A 1 178 ? 2.982 50.75 22.703 1 88.25 178 GLN A O 1
ATOM 1342 N N . PRO A 1 179 ? 3.131 52.125 24.484 1 91.88 179 PRO A N 1
ATOM 1343 C CA . PRO A 1 179 ? 4.031 51.156 25.125 1 91.88 179 PRO A CA 1
ATOM 1344 C C . PRO A 1 179 ? 3.305 49.906 25.609 1 91.88 179 PRO A C 1
ATOM 1346 O O . PRO A 1 179 ? 2.117 49.969 25.953 1 91.88 179 PRO A O 1
ATOM 1349 N N . ILE A 1 180 ? 4.004 48.844 25.734 1 90.12 180 ILE A N 1
ATOM 1350 C CA . ILE A 1 180 ? 3.428 47.531 26.047 1 90.12 180 ILE A CA 1
ATOM 1351 C C . ILE A 1 180 ? 2.773 47.594 27.438 1 90.12 180 ILE A C 1
ATOM 1353 O O . ILE A 1 180 ? 1.731 46.969 27.656 1 90.12 180 ILE A O 1
ATOM 1357 N N . HIS A 1 181 ? 3.357 48.344 28.375 1 88.31 181 HIS A N 1
ATOM 1358 C CA . HIS A 1 181 ? 2.852 48.344 29.734 1 88.31 181 HIS A CA 1
ATOM 1359 C C . HIS A 1 181 ? 1.488 49 29.812 1 88.31 181 HIS A C 1
ATOM 1361 O O . HIS A 1 181 ? 0.766 48.844 30.797 1 88.31 181 HIS A O 1
ATOM 1367 N N . THR A 1 182 ? 1.086 49.75 28.781 1 87.31 182 THR A N 1
ATOM 1368 C CA . THR A 1 182 ? -0.188 50.469 28.797 1 87.31 182 THR A CA 1
ATOM 1369 C C . THR A 1 182 ? -1.243 49.688 28 1 87.31 182 THR A C 1
ATOM 1371 O O . THR A 1 182 ? -2.381 50.156 27.875 1 87.31 182 THR A O 1
ATOM 1374 N N . ILE A 1 183 ? -0.887 48.531 27.484 1 85.44 183 ILE A N 1
ATOM 1375 C CA . ILE A 1 183 ? -1.767 47.812 26.594 1 85.44 183 ILE A CA 1
ATOM 1376 C C . ILE A 1 183 ? -3.055 47.438 27.312 1 85.44 183 ILE A C 1
ATOM 1378 O O . ILE A 1 183 ? -4.141 47.469 26.734 1 85.44 183 ILE A O 1
ATOM 1382 N N . HIS A 1 184 ? -2.936 47.031 28.578 1 83.5 184 HIS A N 1
ATOM 1383 C CA . HIS A 1 184 ? -4.09 46.594 29.359 1 83.5 184 HIS A CA 1
ATOM 1384 C C . HIS A 1 184 ? -5.125 47.719 29.469 1 83.5 184 HIS A C 1
ATOM 1386 O O . HIS A 1 184 ? -6.32 47.438 29.609 1 83.5 184 HIS A O 1
ATOM 1392 N N . GLU A 1 185 ? -4.699 48.906 29.344 1 84.5 185 GLU A N 1
ATOM 1393 C CA . GLU A 1 185 ? -5.59 50.062 29.438 1 84.5 185 GLU A CA 1
ATOM 1394 C C . GLU A 1 185 ? -6.414 50.219 28.172 1 84.5 185 GLU A C 1
ATOM 1396 O O . GLU A 1 185 ? -7.461 50.875 28.188 1 84.5 185 GLU A O 1
ATOM 1401 N N . HIS A 1 186 ? -5.93 49.688 27.188 1 83.38 186 HIS A N 1
ATOM 1402 C CA . HIS A 1 186 ? -6.562 49.875 25.891 1 83.38 186 HIS A CA 1
ATOM 1403 C C . HIS A 1 186 ? -7.375 48.656 25.484 1 83.38 186 HIS A C 1
ATOM 1405 O O . HIS A 1 186 ? -7.988 48.625 24.406 1 83.38 186 HIS A O 1
ATOM 1411 N N . LEU A 1 187 ? -7.348 47.656 26.266 1 86.94 187 LEU A N 1
ATOM 1412 C CA . LEU A 1 187 ? -8.141 46.438 26.016 1 86.94 187 LEU A CA 1
ATOM 1413 C C . LEU A 1 187 ? -9.484 46.531 26.734 1 86.94 187 LEU A C 1
ATOM 1415 O O . LEU A 1 187 ? -9.602 47.188 27.781 1 86.94 187 LEU A O 1
ATOM 1419 N N . PRO A 1 188 ? -10.508 45.938 26.109 1 86.5 188 PRO A N 1
ATOM 1420 C CA . PRO A 1 188 ? -11.789 45.906 26.812 1 86.5 188 PRO A CA 1
ATOM 1421 C C . PRO A 1 188 ? -11.68 45.219 28.188 1 86.5 188 PRO A C 1
ATOM 1423 O O . PRO A 1 188 ? -10.758 44.469 28.422 1 86.5 188 PRO A O 1
ATOM 1426 N N . GLU A 1 189 ? -12.68 45.562 28.984 1 85.75 189 GLU A N 1
ATOM 1427 C CA . GLU A 1 189 ? -12.695 45 30.344 1 85.75 189 GLU A CA 1
ATOM 1428 C C . GLU A 1 189 ? -12.75 43.5 30.312 1 85.75 189 GLU A C 1
ATOM 1430 O O . GLU A 1 189 ? -13.531 42.906 29.562 1 85.75 189 GLU A O 1
ATOM 1435 N N . GLY A 1 190 ? -11.844 42.906 30.953 1 85.5 190 GLY A N 1
ATOM 1436 C CA . GLY A 1 190 ? -11.844 41.469 31.078 1 85.5 190 GLY A CA 1
ATOM 1437 C C . GLY A 1 190 ? -10.969 40.781 30.047 1 85.5 190 GLY A C 1
ATOM 1438 O O . GLY A 1 190 ? -10.773 39.562 30.094 1 85.5 190 GLY A O 1
ATOM 1439 N N . THR A 1 191 ? -10.477 41.562 29.125 1 90.62 191 THR A N 1
ATOM 1440 C CA . THR A 1 191 ? -9.625 40.969 28.094 1 90.62 191 THR A CA 1
ATOM 1441 C C . THR A 1 191 ? -8.148 41.125 28.453 1 90.62 191 THR A C 1
ATOM 1443 O O . THR A 1 191 ? -7.75 42.156 29.047 1 90.62 191 THR A O 1
ATOM 1446 N N . ASP A 1 192 ? -7.406 40.094 28.266 1 91.44 192 ASP A N 1
ATOM 1447 C CA . ASP A 1 192 ? -5.977 40.125 28.547 1 91.44 192 ASP A CA 1
ATOM 1448 C C . ASP A 1 192 ? -5.191 39.438 27.422 1 91.44 192 ASP A C 1
ATOM 1450 O O . ASP A 1 192 ? -5.754 38.688 26.641 1 91.44 192 ASP A O 1
ATOM 1454 N N . CYS A 1 193 ? -3.961 39.906 27.219 1 93.25 193 CYS A N 1
ATOM 1455 C CA . CYS A 1 193 ? -3.1 39.312 26.203 1 93.25 193 CYS A CA 1
ATOM 1456 C C . CYS A 1 193 ? -1.631 39.469 26.594 1 93.25 193 CYS A C 1
ATOM 1458 O O . CYS A 1 193 ? -1.297 40.156 27.531 1 93.25 193 CYS A O 1
ATOM 1460 N N . GLN A 1 194 ? -0.827 38.688 26 1 93.69 194 GLN A N 1
ATOM 1461 C CA . GLN A 1 194 ? 0.614 38.719 26.234 1 93.69 194 GLN A CA 1
ATOM 1462 C C . GLN A 1 194 ? 1.373 38.938 24.922 1 93.69 194 GLN A C 1
ATOM 1464 O O . GLN A 1 194 ? 1.237 38.125 23.984 1 93.69 194 GLN A O 1
ATOM 1469 N N . ILE A 1 195 ? 2.111 40.031 24.812 1 92.94 195 ILE A N 1
ATOM 1470 C CA . ILE A 1 195 ? 2.998 40.25 23.672 1 92.94 195 ILE A CA 1
ATOM 1471 C C . ILE A 1 195 ? 4.285 39.438 23.875 1 92.94 195 ILE A C 1
ATOM 1473 O O . ILE A 1 195 ? 5.031 39.688 24.828 1 92.94 195 ILE A O 1
ATOM 1477 N N . CYS A 1 196 ? 4.512 38.531 22.984 1 92.38 196 CYS A N 1
ATOM 1478 C CA . CYS A 1 196 ? 5.605 37.594 23.156 1 92.38 196 CYS A CA 1
ATOM 1479 C C . CYS A 1 196 ? 6.832 38 22.359 1 92.38 196 CYS A C 1
ATOM 1481 O O . CYS A 1 196 ? 7.965 37.75 22.766 1 92.38 196 CYS A O 1
ATOM 1483 N N . ALA A 1 197 ? 6.609 38.594 21.25 1 93.25 197 ALA A N 1
ATOM 1484 C CA . ALA A 1 197 ? 7.699 39 20.375 1 93.25 197 ALA A CA 1
ATOM 1485 C C . ALA A 1 197 ? 7.234 40.062 19.406 1 93.25 197 ALA A C 1
ATOM 1487 O O . ALA A 1 197 ? 6.043 40.156 19.078 1 93.25 197 ALA A O 1
ATOM 1488 N N . ILE A 1 198 ? 8.141 40.906 19.031 1 93.81 198 ILE A N 1
ATOM 1489 C CA . ILE A 1 198 ? 7.922 41.906 18 1 93.81 198 ILE A CA 1
ATOM 1490 C C . ILE A 1 198 ? 9.039 41.812 16.953 1 93.81 198 ILE A C 1
ATOM 1492 O O . ILE A 1 198 ? 10.219 41.75 17.312 1 93.81 198 ILE A O 1
ATOM 1496 N N . TYR A 1 199 ? 8.641 41.719 15.766 1 92.69 199 TYR A N 1
ATOM 1497 C CA . TYR A 1 199 ? 9.609 41.781 14.672 1 92.69 199 TYR A CA 1
ATOM 1498 C C . TYR A 1 199 ? 9.469 43.094 13.914 1 92.69 199 TYR A C 1
ATOM 1500 O O . TYR A 1 199 ? 8.398 43.406 13.398 1 92.69 199 TYR A O 1
ATOM 1508 N N . ARG A 1 200 ? 10.547 43.906 13.914 1 93.88 200 ARG A N 1
ATOM 1509 C CA . ARG A 1 200 ? 10.633 45.188 13.203 1 93.88 200 ARG A CA 1
ATOM 1510 C C . ARG A 1 200 ? 11.695 45.125 12.109 1 93.88 200 ARG A C 1
ATOM 1512 O O . ARG A 1 200 ? 12.883 44.969 12.406 1 93.88 200 ARG A O 1
ATOM 1519 N N . ASN A 1 201 ? 11.305 45.25 10.867 1 87.94 201 ASN A N 1
ATOM 1520 C CA . ASN A 1 201 ? 12.227 45.125 9.742 1 87.94 201 ASN A CA 1
ATOM 1521 C C . ASN A 1 201 ? 13.016 43.812 9.805 1 87.94 201 ASN A C 1
ATOM 1523 O O . ASN A 1 201 ? 14.242 43.812 9.695 1 87.94 201 ASN A O 1
ATOM 1527 N N . ASN A 1 202 ? 12.391 42.781 10.25 1 82.25 202 ASN A N 1
ATOM 1528 C CA . ASN A 1 202 ? 12.891 41.406 10.258 1 82.25 202 ASN A CA 1
ATOM 1529 C C . ASN A 1 202 ? 13.891 41.188 11.391 1 82.25 202 ASN A C 1
ATOM 1531 O O . ASN A 1 202 ? 14.648 40.219 11.375 1 82.25 202 ASN A O 1
ATOM 1535 N N . LYS A 1 203 ? 13.844 42.062 12.266 1 90 203 LYS A N 1
ATOM 1536 C CA . LYS A 1 203 ? 14.672 41.906 13.453 1 90 203 LYS A CA 1
ATOM 1537 C C . LYS A 1 203 ? 13.812 41.719 14.703 1 90 203 LYS A C 1
ATOM 1539 O O . LYS A 1 203 ? 12.812 42.406 14.891 1 90 203 LYS A O 1
ATOM 1544 N N . LEU A 1 204 ? 14.266 40.812 15.453 1 91.69 204 LEU A N 1
ATOM 1545 C CA . LEU A 1 204 ? 13.523 40.5 16.672 1 91.69 204 LEU A CA 1
ATOM 1546 C C . LEU A 1 204 ? 13.766 41.531 17.75 1 91.69 204 LEU A C 1
ATOM 1548 O O . LEU A 1 204 ? 14.914 41.906 18.031 1 91.69 204 LEU A O 1
ATOM 1552 N N . ILE A 1 205 ? 12.703 42.094 18.266 1 91.56 205 ILE A N 1
ATOM 1553 C CA . ILE A 1 205 ? 12.727 42.969 19.422 1 91.56 205 ILE A CA 1
ATOM 1554 C C . ILE A 1 205 ? 12.039 42.281 20.609 1 91.56 205 ILE A C 1
ATOM 1556 O O . ILE A 1 205 ? 10.836 42.031 20.562 1 91.56 205 ILE A O 1
ATOM 1560 N N . MET A 1 206 ? 12.836 42.031 21.594 1 88.44 206 MET A N 1
ATOM 1561 C CA . MET A 1 206 ? 12.234 41.469 22.781 1 88.44 206 MET A CA 1
ATOM 1562 C C . MET A 1 206 ? 11.375 42.469 23.516 1 88.44 206 MET A C 1
ATOM 1564 O O . MET A 1 206 ? 11.867 43.562 23.875 1 88.44 206 MET A O 1
ATOM 1568 N N . PRO A 1 207 ? 10.227 42.125 23.703 1 90.31 207 PRO A N 1
ATOM 1569 C CA . PRO A 1 207 ? 9.32 43.094 24.297 1 90.31 207 PRO A CA 1
ATOM 1570 C C . PRO A 1 207 ? 9.672 43.406 25.75 1 90.31 207 PRO A C 1
ATOM 1572 O O . PRO A 1 207 ? 9.93 42.5 26.531 1 90.31 207 PRO A O 1
ATOM 1575 N N . THR A 1 208 ? 9.742 44.719 26.094 1 89.5 208 THR A N 1
ATOM 1576 C CA . THR A 1 208 ? 9.805 45.25 27.453 1 89.5 208 THR A CA 1
ATOM 1577 C C . THR A 1 208 ? 8.602 46.125 27.734 1 89.5 208 THR A C 1
ATOM 1579 O O . THR A 1 208 ? 7.863 46.5 26.828 1 89.5 208 THR A O 1
ATOM 1582 N N . PRO A 1 209 ? 8.359 46.375 28.938 1 89.38 209 PRO A N 1
ATOM 1583 C CA . PRO A 1 209 ? 7.227 47.25 29.25 1 89.38 209 PRO A CA 1
ATOM 1584 C C . PRO A 1 209 ? 7.305 48.594 28.531 1 89.38 209 PRO A C 1
ATOM 1586 O O . PRO A 1 209 ? 6.27 49.188 28.203 1 89.38 209 PRO A O 1
ATOM 1589 N N . GLN A 1 210 ? 8.5 48.969 28.188 1 92.88 210 GLN A N 1
ATOM 1590 C CA . GLN A 1 210 ? 8.688 50.281 27.594 1 92.88 210 GLN A CA 1
ATOM 1591 C C . GLN A 1 210 ? 8.672 50.219 26.062 1 92.88 210 GLN A C 1
ATOM 1593 O O . GLN A 1 210 ? 8.562 51.25 25.391 1 92.88 210 GLN A O 1
ATOM 1598 N N . THR A 1 211 ? 8.703 49.062 25.578 1 93.94 211 THR A N 1
ATOM 1599 C CA . THR A 1 211 ? 8.711 48.906 24.125 1 93.94 211 THR A CA 1
ATOM 1600 C C . THR A 1 211 ? 7.422 49.438 23.516 1 93.94 211 THR A C 1
ATOM 1602 O O . THR A 1 211 ? 6.328 49.188 24.031 1 93.94 211 THR A O 1
ATOM 1605 N N . VAL A 1 212 ? 7.555 50.281 22.453 1 94.25 212 VAL A N 1
ATOM 1606 C CA . VAL A 1 212 ? 6.414 50.875 21.781 1 94.25 212 VAL A CA 1
ATOM 1607 C C . VAL A 1 212 ? 6.168 50.188 20.453 1 94.25 212 VAL A C 1
ATOM 1609 O O . VAL A 1 212 ? 7.098 49.969 19.672 1 94.25 212 VAL A O 1
ATOM 1612 N N . ILE A 1 213 ? 4.941 49.844 20.219 1 92.62 213 ILE A N 1
ATOM 1613 C CA . ILE A 1 213 ? 4.566 49.188 18.953 1 92.62 213 ILE A CA 1
ATOM 1614 C C . ILE A 1 213 ? 4.531 50.25 17.844 1 92.62 213 ILE A C 1
ATOM 1616 O O . ILE A 1 213 ? 3.918 51.312 17.984 1 92.62 213 ILE A O 1
ATOM 1620 N N . GLN A 1 214 ? 5.121 49.969 16.812 1 92.62 214 GLN A N 1
ATOM 1621 C CA . GLN A 1 214 ? 5.203 50.906 15.688 1 92.62 214 GLN A CA 1
ATOM 1622 C C . GLN A 1 214 ? 4.488 50.344 14.461 1 92.62 214 GLN A C 1
ATOM 1624 O O . GLN A 1 214 ? 4.199 49.125 14.391 1 92.62 214 GLN A O 1
ATOM 1629 N N . GLN A 1 215 ? 4.184 51.25 13.555 1 90 215 GLN A N 1
ATOM 1630 C CA . GLN A 1 215 ? 3.566 50.844 12.297 1 90 215 GLN A CA 1
ATOM 1631 C C . GLN A 1 215 ? 4.484 49.906 11.523 1 90 215 GLN A C 1
ATOM 1633 O O . GLN A 1 215 ? 5.68 50.156 11.391 1 90 215 GLN A O 1
ATOM 1638 N N . GLY A 1 216 ? 3.908 48.719 11.109 1 88.25 216 GLY A N 1
ATOM 1639 C CA . GLY A 1 216 ? 4.672 47.75 10.336 1 88.25 216 GLY A CA 1
ATOM 1640 C C . GLY A 1 216 ? 5.23 46.625 11.18 1 88.25 216 GLY A C 1
ATOM 1641 O O . GLY A 1 216 ? 5.668 45.594 10.641 1 88.25 216 GLY A O 1
ATOM 1642 N N . ASP A 1 217 ? 5.16 46.812 12.508 1 91.81 217 ASP A N 1
ATOM 1643 C CA . ASP A 1 217 ? 5.633 45.75 13.398 1 91.81 217 ASP A CA 1
ATOM 1644 C C . ASP A 1 217 ? 4.789 44.5 13.25 1 91.81 217 ASP A C 1
ATOM 1646 O O . ASP A 1 217 ? 3.57 44.562 13.094 1 91.81 217 ASP A O 1
ATOM 1650 N N . GLU A 1 218 ? 5.469 43.406 13.141 1 91.88 218 GLU A N 1
ATOM 1651 C CA . GLU A 1 218 ? 4.777 42.125 13.328 1 91.88 218 GLU A CA 1
ATOM 1652 C C . GLU A 1 218 ? 4.742 41.75 14.805 1 91.88 218 GLU A C 1
ATOM 1654 O O . GLU A 1 218 ? 5.773 41.406 15.383 1 91.88 218 GLU A O 1
ATOM 1659 N N . VAL A 1 219 ? 3.611 41.781 15.305 1 92.38 219 VAL A N 1
ATOM 1660 C CA . VAL A 1 219 ? 3.451 41.562 16.734 1 92.38 219 VAL A CA 1
ATOM 1661 C C . VAL A 1 219 ? 2.93 40.156 17 1 92.38 219 VAL A C 1
ATOM 1663 O O . VAL A 1 219 ? 1.92 39.75 16.422 1 92.38 219 VAL A O 1
ATOM 1666 N N . PHE A 1 220 ? 3.674 39.406 17.828 1 94.06 220 PHE A N 1
ATOM 1667 C CA . PHE A 1 220 ? 3.232 38.125 18.297 1 94.06 220 PHE A CA 1
ATOM 1668 C C . PHE A 1 220 ? 2.469 38.25 19.609 1 94.06 220 PHE A C 1
ATOM 1670 O O . PHE A 1 220 ? 3.043 38.625 20.641 1 94.06 220 PHE A O 1
ATOM 1677 N N . VAL A 1 221 ? 1.235 37.938 19.578 1 94 221 VAL A N 1
ATOM 1678 C CA . VAL A 1 221 ? 0.398 38.188 20.75 1 94 221 VAL A CA 1
ATOM 1679 C C . VAL A 1 221 ? -0.357 36.906 21.109 1 94 221 VAL A C 1
ATOM 1681 O O . VAL A 1 221 ? -0.854 36.188 20.219 1 94 221 VAL A O 1
ATOM 1684 N N . ALA A 1 222 ? -0.322 36.5 22.344 1 96.12 222 ALA A N 1
ATOM 1685 C CA . ALA A 1 222 ? -1.079 35.344 22.859 1 96.12 222 ALA A CA 1
ATOM 1686 C C . ALA A 1 222 ? -2.295 35.812 23.656 1 96.12 222 ALA A C 1
ATOM 1688 O O . ALA A 1 222 ? -2.23 36.812 24.375 1 96.12 222 ALA A O 1
ATOM 1689 N N . ALA A 1 223 ? -3.367 35.125 23.5 1 95.69 223 ALA A N 1
ATOM 1690 C CA . ALA A 1 223 ? -4.594 35.438 24.234 1 95.69 223 ALA A CA 1
ATOM 1691 C C . ALA A 1 223 ? -5.453 34.188 24.391 1 95.69 223 ALA A C 1
ATOM 1693 O O . ALA A 1 223 ? -5.234 33.188 23.688 1 95.69 223 ALA A O 1
ATOM 1694 N N . ALA A 1 224 ? -6.262 34.219 25.391 1 96.06 224 ALA A N 1
ATOM 1695 C CA . ALA A 1 224 ? -7.277 33.156 25.453 1 96.06 224 ALA A CA 1
ATOM 1696 C C . ALA A 1 224 ? -8.125 33.156 24.188 1 96.06 224 ALA A C 1
ATOM 1698 O O . ALA A 1 224 ? -8.477 34.219 23.656 1 96.06 224 ALA A O 1
ATOM 1699 N N . THR A 1 225 ? -8.414 31.953 23.734 1 94.94 225 THR A N 1
ATOM 1700 C CA . THR A 1 225 ? -9.125 31.781 22.484 1 94.94 225 THR A CA 1
ATOM 1701 C C . THR A 1 225 ? -10.406 32.625 22.453 1 94.94 225 THR A C 1
ATOM 1703 O O . THR A 1 225 ? -10.734 33.219 21.453 1 94.94 225 THR A O 1
ATOM 1706 N N . SER A 1 226 ? -11.102 32.75 23.547 1 93.19 226 SER A N 1
ATOM 1707 C CA . SER A 1 226 ? -12.367 33.469 23.656 1 93.19 226 SER A CA 1
ATOM 1708 C C . SER A 1 226 ? -12.148 34.969 23.531 1 93.19 226 SER A C 1
ATOM 1710 O O . SER A 1 226 ? -13.094 35.719 23.25 1 93.19 226 SER A O 1
ATOM 1712 N N . GLN A 1 227 ? -10.93 35.438 23.688 1 92.88 227 GLN A N 1
ATOM 1713 C CA . GLN A 1 227 ? -10.656 36.844 23.719 1 92.88 227 GLN A CA 1
ATOM 1714 C C . GLN A 1 227 ? -9.875 37.281 22.484 1 92.88 227 GLN A C 1
ATOM 1716 O O . GLN A 1 227 ? -9.516 38.469 22.359 1 92.88 227 GLN A O 1
ATOM 1721 N N . VAL A 1 228 ? -9.656 36.375 21.609 1 91.44 228 VAL A N 1
ATOM 1722 C CA . VAL A 1 228 ? -8.812 36.625 20.438 1 91.44 228 VAL A CA 1
ATOM 1723 C C . VAL A 1 228 ? -9.43 37.688 19.578 1 91.44 228 VAL A C 1
ATOM 1725 O O . VAL A 1 228 ? -8.727 38.594 19.094 1 91.44 228 VAL A O 1
ATOM 1728 N N . ALA A 1 229 ? -10.703 37.625 19.375 1 86.25 229 ALA A N 1
ATOM 1729 C CA . ALA A 1 229 ? -11.391 38.594 18.516 1 86.25 229 ALA A CA 1
ATOM 1730 C C . ALA A 1 229 ? -11.227 40.031 19.047 1 86.25 229 ALA A C 1
ATOM 1732 O O . ALA A 1 229 ? -10.992 40.969 18.281 1 86.25 229 ALA A O 1
ATOM 1733 N N . GLU A 1 230 ? -11.344 40.156 20.344 1 86.06 230 GLU A N 1
ATOM 1734 C CA . GLU A 1 230 ? -11.234 41.469 20.969 1 86.06 230 GLU A CA 1
ATOM 1735 C C . GLU A 1 230 ? -9.812 42 20.875 1 86.06 230 GLU A C 1
ATOM 1737 O O . GLU A 1 230 ? -9.609 43.188 20.625 1 86.06 230 GLU A O 1
ATOM 1742 N N . VAL A 1 231 ? -8.883 41.125 21.047 1 87.19 231 VAL A N 1
ATOM 1743 C CA . VAL A 1 231 ? -7.477 41.531 20.984 1 87.19 231 VAL A CA 1
ATOM 1744 C C . VAL A 1 231 ? -7.117 41.969 19.578 1 87.19 231 VAL A C 1
ATOM 1746 O O . VAL A 1 231 ? -6.422 42.969 19.391 1 87.19 231 VAL A O 1
ATOM 1749 N N . LEU A 1 232 ? -7.605 41.281 18.609 1 84.75 232 LEU A N 1
ATOM 1750 C CA . LEU A 1 232 ? -7.316 41.594 17.219 1 84.75 232 LEU A CA 1
ATOM 1751 C C . LEU A 1 232 ? -7.891 42.938 16.812 1 84.75 232 LEU A C 1
ATOM 1753 O O . LEU A 1 232 ? -7.258 43.688 16.078 1 84.75 232 LEU A O 1
ATOM 1757 N N . ARG A 1 233 ? -9.023 43.219 17.312 1 79.06 233 ARG A N 1
ATOM 1758 C CA . ARG A 1 233 ? -9.695 44.469 16.984 1 79.06 233 ARG A CA 1
ATOM 1759 C C . ARG A 1 233 ? -8.891 45.656 17.484 1 79.06 233 ARG A C 1
ATOM 1761 O O . ARG A 1 233 ? -8.93 46.75 16.875 1 79.06 233 ARG A O 1
ATOM 1768 N N . GLU A 1 234 ? -8.203 45.406 18.531 1 80 234 GLU A N 1
ATOM 1769 C CA . GLU A 1 234 ? -7.434 46.5 19.125 1 80 234 GLU A CA 1
ATOM 1770 C C . GLU A 1 234 ? -6.105 46.688 18.406 1 80 234 GLU A C 1
ATOM 1772 O O . GLU A 1 234 ? -5.496 47.75 18.484 1 80 234 GLU A O 1
ATOM 1777 N N . LEU A 1 235 ? -5.68 45.688 17.812 1 78.88 235 LEU A N 1
ATOM 1778 C CA . LEU A 1 235 ? -4.402 45.75 17.109 1 78.88 235 LEU A CA 1
ATOM 1779 C C . LEU A 1 235 ? -4.59 46.25 15.68 1 78.88 235 LEU A C 1
ATOM 1781 O O . LEU A 1 235 ? -3.686 46.844 15.094 1 78.88 235 LEU A O 1
ATOM 1785 N N . ARG A 1 236 ? -5.711 45.812 15.07 1 77.44 236 ARG A N 1
ATOM 1786 C CA . ARG A 1 236 ? -6.027 46.188 13.695 1 77.44 236 ARG A CA 1
ATOM 1787 C C . ARG A 1 236 ? -7.48 46.625 13.57 1 77.44 236 ARG A C 1
ATOM 1789 O O . ARG A 1 236 ? -8.359 46.094 14.25 1 77.44 236 ARG A O 1
ATOM 1796 N N . PRO A 1 237 ? -7.566 47.719 12.75 1 70.12 237 PRO A N 1
ATOM 1797 C CA . PRO A 1 237 ? -8.969 48.094 12.539 1 70.12 237 PRO A CA 1
ATOM 1798 C C . PRO A 1 237 ? -9.805 46.938 11.984 1 70.12 237 PRO A C 1
ATOM 1800 O O . PRO A 1 237 ? -9.281 46.062 11.305 1 70.12 237 PRO A O 1
ATOM 1803 N N . GLN A 1 238 ? -10.992 46.906 12.461 1 65.38 238 GLN A N 1
ATOM 1804 C CA . GLN A 1 238 ? -11.93 45.844 12.109 1 65.38 238 GLN A CA 1
ATOM 1805 C C . GLN A 1 238 ? -11.961 45.625 10.594 1 65.38 238 GLN A C 1
ATOM 1807 O O . GLN A 1 238 ? -12.156 46.562 9.828 1 65.38 238 GLN A O 1
ATOM 1812 N N . GLN A 1 239 ? -11.516 44.469 10.25 1 70.62 239 GLN A N 1
ATOM 1813 C CA . GLN A 1 239 ? -11.617 44.062 8.852 1 70.62 239 GLN A CA 1
ATOM 1814 C C . GLN A 1 239 ? -12.914 43.312 8.578 1 70.62 239 GLN A C 1
ATOM 1816 O O . GLN A 1 239 ? -13.516 42.75 9.492 1 70.62 239 GLN A O 1
ATOM 1821 N N . GLN A 1 240 ? -13.406 43.5 7.426 1 76.94 240 GLN A N 1
ATOM 1822 C CA . GLN A 1 240 ? -14.594 42.781 7.008 1 76.94 240 GLN A CA 1
ATOM 1823 C C . GLN A 1 240 ? -14.375 41.281 7.098 1 76.94 240 GLN A C 1
ATOM 1825 O O . GLN A 1 240 ? -13.289 40.781 6.789 1 76.94 240 GLN A O 1
ATOM 1830 N N . PRO A 1 241 ? -15.391 40.688 7.613 1 83.94 241 PRO A N 1
ATOM 1831 C CA . PRO A 1 241 ? -15.289 39.219 7.691 1 83.94 241 PRO A CA 1
ATOM 1832 C C . PRO A 1 241 ? -15.148 38.562 6.32 1 83.94 241 PRO A C 1
ATOM 1834 O O . PRO A 1 241 ? -15.648 39.094 5.324 1 83.94 241 PRO A O 1
ATOM 1837 N N . THR A 1 242 ? -14.469 37.5 6.277 1 89.44 242 THR A N 1
ATOM 1838 C CA . THR A 1 242 ? -14.312 36.719 5.051 1 89.44 242 THR A CA 1
ATOM 1839 C C . THR A 1 242 ? -15.609 36.031 4.691 1 89.44 242 THR A C 1
ATOM 1841 O O . THR A 1 242 ? -16.219 35.344 5.535 1 89.44 242 THR A O 1
ATOM 1844 N N . ARG A 1 243 ? -16.016 36.156 3.52 1 93.75 243 ARG A N 1
ATOM 1845 C CA . ARG A 1 243 ? -17.234 35.469 3.072 1 93.75 243 ARG A CA 1
ATOM 1846 C C . ARG A 1 243 ? -16.984 34.656 1.798 1 93.75 243 ARG A C 1
ATOM 1848 O O . ARG A 1 243 ? -17.406 33.531 1.681 1 93.75 243 ARG A O 1
ATOM 1855 N N . ARG A 1 244 ? -16.359 35.25 0.871 1 97 244 ARG A N 1
ATOM 1856 C CA . ARG A 1 244 ? -16.125 34.625 -0.43 1 97 244 ARG A CA 1
ATOM 1857 C C . ARG A 1 244 ? -14.688 34.156 -0.557 1 97 244 ARG A C 1
ATOM 1859 O O . ARG A 1 244 ? -13.742 34.938 -0.491 1 97 244 ARG A O 1
ATOM 1866 N N . VAL A 1 245 ? -14.539 32.875 -0.8 1 97.88 245 VAL A N 1
ATOM 1867 C CA . VAL A 1 245 ? -13.219 32.281 -0.887 1 97.88 245 VAL A CA 1
ATOM 1868 C C . VAL A 1 245 ? -13.078 31.531 -2.217 1 97.88 245 VAL A C 1
ATOM 1870 O O . VAL A 1 245 ? -13.977 30.797 -2.625 1 97.88 245 VAL A O 1
ATOM 1873 N N . MET A 1 246 ? -12.016 31.844 -2.914 1 98.31 246 MET A N 1
ATOM 1874 C CA . MET A 1 246 ? -11.688 31.125 -4.145 1 98.31 246 MET A CA 1
ATOM 1875 C C . MET A 1 246 ? -10.406 30.312 -3.977 1 98.31 246 MET A C 1
ATOM 1877 O O . MET A 1 246 ? -9.391 30.844 -3.518 1 98.31 246 MET A O 1
ATOM 1881 N N . ILE A 1 247 ? -10.484 29.031 -4.332 1 98.25 247 ILE A N 1
ATOM 1882 C CA . ILE A 1 247 ? -9.367 28.109 -4.121 1 98.25 247 ILE A CA 1
ATOM 1883 C C . ILE A 1 247 ? -8.844 27.609 -5.465 1 98.25 247 ILE A C 1
ATOM 1885 O O . ILE A 1 247 ? -9.602 27.062 -6.262 1 98.25 247 ILE A O 1
ATOM 1889 N N . ALA A 1 248 ? -7.57 27.906 -5.68 1 97.69 248 ALA A N 1
ATOM 1890 C CA . ALA A 1 248 ? -6.898 27.312 -6.832 1 97.69 248 ALA A CA 1
ATOM 1891 C C . ALA A 1 248 ? -6.27 25.969 -6.477 1 97.69 248 ALA A C 1
ATOM 1893 O O . ALA A 1 248 ? -5.348 25.906 -5.66 1 97.69 248 ALA A O 1
ATOM 1894 N N . GLY A 1 249 ? -6.742 24.875 -7.125 1 96.31 249 GLY A N 1
ATOM 1895 C CA . GLY A 1 249 ? -6.254 23.547 -6.84 1 96.31 249 GLY A CA 1
ATOM 1896 C C . GLY A 1 249 ? -7.234 22.703 -6.031 1 96.31 249 GLY A C 1
ATOM 1897 O O . GLY A 1 249 ? -7.434 22.953 -4.84 1 96.31 249 GLY A O 1
ATOM 1898 N N . GLY A 1 250 ? -7.727 21.766 -6.648 1 95.25 250 GLY A N 1
ATOM 1899 C CA . GLY A 1 250 ? -8.68 20.891 -5.988 1 95.25 250 GLY A CA 1
ATOM 1900 C C . GLY A 1 250 ? -8.07 19.594 -5.508 1 95.25 250 GLY A C 1
ATOM 1901 O O . GLY A 1 250 ? -8.719 18.547 -5.531 1 95.25 250 GLY A O 1
ATOM 1902 N N . GLY A 1 251 ? -6.816 19.656 -5.133 1 92.75 251 GLY A N 1
ATOM 1903 C CA . GLY A 1 251 ? -6.164 18.484 -4.586 1 92.75 251 GLY A CA 1
ATOM 1904 C C . GLY A 1 251 ? -6.652 18.125 -3.191 1 92.75 251 GLY A C 1
ATOM 1905 O O . GLY A 1 251 ? -7.789 18.438 -2.828 1 92.75 251 GLY A O 1
ATOM 1906 N N . GLN A 1 252 ? -5.816 17.484 -2.436 1 90.19 252 GLN A N 1
ATOM 1907 C CA . GLN A 1 252 ? -6.211 17 -1.116 1 90.19 252 GLN A CA 1
ATOM 1908 C C . GLN A 1 252 ? -6.473 18.156 -0.159 1 90.19 252 GLN A C 1
ATOM 1910 O O . GLN A 1 252 ? -7.48 18.172 0.55 1 90.19 252 GLN A O 1
ATOM 1915 N N . ILE A 1 253 ? -5.621 19.094 -0.181 1 93.56 253 ILE A N 1
ATOM 1916 C CA . ILE A 1 253 ? -5.758 20.234 0.719 1 93.56 253 ILE A CA 1
ATOM 1917 C C . ILE A 1 253 ? -6.949 21.078 0.291 1 93.56 253 ILE A C 1
ATOM 1919 O O . ILE A 1 253 ? -7.77 21.484 1.124 1 93.56 253 ILE A O 1
ATOM 1923 N N . GLY A 1 254 ? -7.047 21.344 -1.022 1 95.94 254 GLY A N 1
ATOM 1924 C CA . GLY A 1 254 ? -8.164 22.109 -1.532 1 95.94 254 GLY A CA 1
ATOM 1925 C C . GLY A 1 254 ? -9.516 21.484 -1.237 1 95.94 254 GLY A C 1
ATOM 1926 O O . GLY A 1 254 ? -10.461 22.172 -0.845 1 95.94 254 GLY A O 1
ATOM 1927 N N . PHE A 1 255 ? -9.562 20.219 -1.424 1 95.19 255 PHE A N 1
ATOM 1928 C CA . PHE A 1 255 ? -10.797 19.5 -1.154 1 95.19 255 PHE A CA 1
ATOM 1929 C C . PHE A 1 255 ? -11.164 19.578 0.322 1 95.19 255 PHE A C 1
ATOM 1931 O O . PHE A 1 255 ? -12.305 19.906 0.667 1 95.19 255 PHE A O 1
ATOM 1938 N N . ARG A 1 256 ? -10.242 19.312 1.2 1 94.12 256 ARG A N 1
ATOM 1939 C CA . ARG A 1 256 ? -10.492 19.312 2.639 1 94.12 256 ARG A CA 1
ATOM 1940 C C . ARG A 1 256 ? -10.891 20.703 3.129 1 94.12 256 ARG A C 1
ATOM 1942 O O . ARG A 1 256 ? -11.781 20.844 3.969 1 94.12 256 ARG A O 1
ATOM 1949 N N . LEU A 1 257 ? -10.188 21.641 2.648 1 96.62 257 LEU A N 1
ATOM 1950 C CA . LEU A 1 257 ? -10.484 23.016 3.029 1 96.62 257 LEU A CA 1
ATOM 1951 C C . LEU A 1 257 ? -11.891 23.406 2.6 1 96.62 257 LEU A C 1
ATOM 1953 O O . LEU A 1 257 ? -12.648 23.984 3.385 1 96.62 257 LEU A O 1
ATOM 1957 N N . SER A 1 258 ? -12.227 23.078 1.38 1 97.12 258 SER A N 1
ATOM 1958 C CA . SER A 1 258 ? -13.555 23.391 0.861 1 97.12 258 SER A CA 1
ATOM 1959 C C . SER A 1 258 ? -14.641 22.703 1.677 1 97.12 258 SER A C 1
ATOM 1961 O O . SER A 1 258 ? -15.656 23.312 2.021 1 97.12 258 SER A O 1
ATOM 1963 N N . ARG A 1 259 ? -14.383 21.516 1.946 1 95.12 259 ARG A N 1
ATOM 1964 C CA . ARG A 1 259 ? -15.359 20.719 2.697 1 95.12 259 ARG A CA 1
ATOM 1965 C C . ARG A 1 259 ? -15.586 21.312 4.086 1 95.12 259 ARG A C 1
ATOM 1967 O O . ARG A 1 259 ? -16.719 21.375 4.562 1 95.12 259 ARG A O 1
ATOM 1974 N N . GLN A 1 260 ? -14.562 21.719 4.684 1 94.06 260 GLN A N 1
ATOM 1975 C CA . GLN A 1 260 ? -14.633 22.281 6.031 1 94.06 260 GLN A CA 1
ATOM 1976 C C . GLN A 1 260 ? -15.32 23.641 6.027 1 94.06 260 GLN A C 1
ATOM 1978 O O . GLN A 1 260 ? -15.992 24 6.992 1 94.06 260 GLN A O 1
ATOM 1983 N N . LEU A 1 261 ? -15.242 24.344 4.938 1 95.06 261 LEU A N 1
ATOM 1984 C CA . LEU A 1 261 ? -15.633 25.75 4.953 1 95.06 261 LEU A CA 1
ATOM 1985 C C . LEU A 1 261 ? -16.953 25.953 4.215 1 95.06 261 LEU A C 1
ATOM 1987 O O . LEU A 1 261 ? -17.594 27 4.348 1 95.06 261 LEU A O 1
ATOM 1991 N N . GLU A 1 262 ? -17.391 25.031 3.459 1 94.81 262 GLU A N 1
ATOM 1992 C CA . GLU A 1 262 ? -18.469 25.266 2.5 1 94.81 262 GLU A CA 1
ATOM 1993 C C . GLU A 1 262 ? -19.781 25.594 3.207 1 94.81 262 GLU A C 1
ATOM 1995 O O . GLU A 1 262 ? -20.672 26.203 2.615 1 94.81 262 GLU A O 1
ATOM 2000 N N . ASP A 1 263 ? -19.891 25.281 4.473 1 93.25 263 ASP A N 1
ATOM 2001 C CA . ASP A 1 263 ? -21.109 25.594 5.207 1 93.25 263 ASP A CA 1
ATOM 2002 C C . ASP A 1 263 ? -21.125 27.047 5.676 1 93.25 263 ASP A C 1
ATOM 2004 O O . ASP A 1 263 ? -22.188 27.609 5.934 1 93.25 263 ASP A O 1
ATOM 2008 N N . ARG A 1 264 ? -19.984 27.672 5.797 1 93.06 264 ARG A N 1
ATOM 2009 C CA . ARG A 1 264 ? -19.875 28.984 6.402 1 93.06 264 ARG A CA 1
ATOM 2010 C C . ARG A 1 264 ? -19.484 30.031 5.363 1 93.06 264 ARG A C 1
ATOM 2012 O O . ARG A 1 264 ? -19.75 31.219 5.539 1 93.06 264 ARG A O 1
ATOM 2019 N N . PHE A 1 265 ? -18.828 29.547 4.281 1 95.5 265 PHE A N 1
ATOM 2020 C CA . PHE A 1 265 ? -18.281 30.453 3.279 1 95.5 265 PHE A CA 1
ATOM 2021 C C . PHE A 1 265 ? -18.828 30.109 1.895 1 95.5 265 PHE A C 1
ATOM 2023 O O . PHE A 1 265 ? -19.297 29 1.666 1 95.5 265 PHE A O 1
ATOM 2030 N N . ASP A 1 266 ? -18.844 31.109 1.072 1 97 266 ASP A N 1
ATOM 2031 C CA . ASP A 1 266 ? -19.047 30.875 -0.353 1 97 266 ASP A CA 1
ATOM 2032 C C . ASP A 1 266 ? -17.75 30.469 -1.028 1 97 266 ASP A C 1
ATOM 2034 O O . ASP A 1 266 ? -16.922 31.312 -1.354 1 97 266 ASP A O 1
ATOM 2038 N N . VAL A 1 267 ? -17.672 29.203 -1.355 1 97.88 267 VAL A N 1
ATOM 2039 C CA . VAL A 1 267 ? -16.391 28.672 -1.804 1 97.88 267 VAL A CA 1
ATOM 2040 C C . VAL A 1 267 ? -16.469 28.344 -3.291 1 97.88 267 VAL A C 1
ATOM 2042 O O . VAL A 1 267 ? -17.453 27.734 -3.752 1 97.88 267 VAL A O 1
ATOM 2045 N N . LYS A 1 268 ? -15.484 28.797 -4.031 1 98.19 268 LYS A N 1
ATOM 2046 C CA . LYS A 1 268 ? -15.234 28.391 -5.414 1 98.19 268 LYS A CA 1
ATOM 2047 C C . LYS A 1 268 ? -13.898 27.672 -5.551 1 98.19 268 LYS A C 1
ATOM 2049 O O . LYS A 1 268 ? -12.891 28.125 -4.992 1 98.19 268 LYS A O 1
ATOM 2054 N N . ILE A 1 269 ? -13.914 26.547 -6.262 1 98.06 269 ILE A N 1
ATOM 2055 C CA . ILE A 1 269 ? -12.664 25.828 -6.457 1 98.06 269 ILE A CA 1
ATOM 2056 C C . ILE A 1 269 ? -12.367 25.688 -7.949 1 98.06 269 ILE A C 1
ATOM 2058 O O . ILE A 1 269 ? -13.258 25.359 -8.734 1 98.06 269 ILE A O 1
ATOM 2062 N N . ILE A 1 270 ? -11.156 26.047 -8.32 1 97.75 270 ILE A N 1
ATOM 2063 C CA . ILE A 1 270 ? -10.688 25.875 -9.695 1 97.75 270 ILE A CA 1
ATOM 2064 C C . ILE A 1 270 ? -9.758 24.672 -9.781 1 97.75 270 ILE A C 1
ATOM 2066 O O . ILE A 1 270 ? -8.766 24.594 -9.062 1 97.75 270 ILE A O 1
ATOM 2070 N N . GLU A 1 271 ? -10.086 23.719 -10.641 1 97.62 271 GLU A N 1
ATOM 2071 C CA . GLU A 1 271 ? -9.297 22.5 -10.82 1 97.62 271 GLU A CA 1
ATOM 2072 C C . GLU A 1 271 ? -9.023 22.234 -12.297 1 97.62 271 GLU A C 1
ATOM 2074 O O . GLU A 1 271 ? -9.945 22.25 -13.117 1 97.62 271 GLU A O 1
ATOM 2079 N N . ILE A 1 272 ? -7.777 22 -12.602 1 95.94 272 ILE A N 1
ATOM 2080 C CA . ILE A 1 272 ? -7.332 21.891 -13.984 1 95.94 272 ILE A CA 1
ATOM 2081 C C 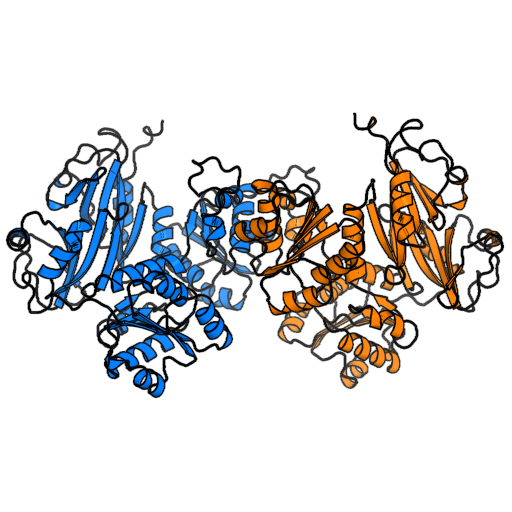. ILE A 1 272 ? -7.66 20.5 -14.523 1 95.94 272 ILE A C 1
ATOM 2083 O O . ILE A 1 272 ? -7.934 20.328 -15.719 1 95.94 272 ILE A O 1
ATOM 2087 N N . ASN A 1 273 ? -7.566 19.469 -13.734 1 94.94 273 ASN A N 1
ATOM 2088 C CA . ASN A 1 273 ? -7.875 18.094 -14.148 1 94.94 273 ASN A CA 1
ATOM 2089 C C . ASN A 1 273 ? -9.383 17.859 -14.227 1 94.94 273 ASN A C 1
ATOM 2091 O O . ASN A 1 273 ? -10.086 18 -13.227 1 94.94 273 ASN A O 1
ATOM 2095 N N . GLU A 1 274 ? -9.805 17.422 -15.344 1 95.06 274 GLU A N 1
ATOM 2096 C CA . GLU A 1 274 ? -11.234 17.297 -15.594 1 95.06 274 GLU A CA 1
ATOM 2097 C C . GLU A 1 274 ? -11.859 16.219 -14.703 1 95.06 274 GLU A C 1
ATOM 2099 O O . GLU A 1 274 ? -12.914 16.438 -14.102 1 95.06 274 GLU A O 1
ATOM 2104 N N . LYS A 1 275 ? -11.258 15.141 -14.633 1 91.06 275 LYS A N 1
ATOM 2105 C CA . LYS A 1 275 ? -11.789 14.039 -13.836 1 91.06 275 LYS A CA 1
ATOM 2106 C C . LYS A 1 275 ? -11.852 14.414 -12.352 1 91.06 275 LYS A C 1
ATOM 2108 O O . LYS A 1 275 ? -12.812 14.078 -11.664 1 91.06 275 LYS A O 1
ATOM 2113 N N . ARG A 1 276 ? -10.875 15.109 -11.914 1 93.19 276 ARG A N 1
ATOM 2114 C CA . ARG A 1 276 ? -10.852 15.555 -10.523 1 93.19 276 ARG A CA 1
ATOM 2115 C C . ARG A 1 276 ? -11.922 16.609 -10.266 1 93.19 276 ARG A C 1
ATOM 2117 O O . ARG A 1 276 ? -12.555 16.609 -9.203 1 93.19 276 ARG A O 1
ATOM 2124 N N . ALA A 1 277 ? -12.086 17.484 -11.203 1 96.25 277 ALA A N 1
ATOM 2125 C CA . ALA A 1 277 ? -13.125 18.5 -11.07 1 96.25 277 ALA A CA 1
ATOM 2126 C C . ALA A 1 277 ? -14.508 17.859 -10.945 1 96.25 277 ALA A C 1
ATOM 2128 O O . ALA A 1 277 ? -15.328 18.297 -10.133 1 96.25 277 ALA A O 1
ATOM 2129 N N . GLU A 1 278 ? -14.695 16.875 -11.758 1 94.19 278 GLU A N 1
ATOM 2130 C CA . GLU A 1 278 ? -15.961 16.141 -11.703 1 94.19 278 GLU A CA 1
ATOM 2131 C C . GLU A 1 278 ? -16.141 15.461 -10.352 1 94.19 278 GLU A C 1
ATOM 2133 O O . GLU A 1 278 ? -17.234 15.516 -9.766 1 94.19 278 GLU A O 1
ATOM 2138 N N . TRP A 1 279 ? -15.102 14.883 -9.898 1 91.38 279 TRP A N 1
ATOM 2139 C CA . TRP A 1 279 ? -15.141 14.219 -8.602 1 91.38 279 TRP A CA 1
ATOM 2140 C C . TRP A 1 279 ? -15.453 15.203 -7.484 1 91.38 279 TRP A C 1
ATOM 2142 O O . TRP A 1 279 ? -16.266 14.914 -6.598 1 91.38 279 TRP A O 1
ATOM 2152 N N . LEU A 1 280 ? -14.852 16.359 -7.504 1 95.69 280 LEU A N 1
ATOM 2153 C CA . LEU A 1 280 ? -15.078 17.406 -6.512 1 95.69 280 LEU A CA 1
ATOM 2154 C C . LEU A 1 280 ? -16.531 17.844 -6.5 1 95.69 280 LEU A C 1
ATOM 2156 O O . LEU A 1 280 ? -17.125 18.016 -5.434 1 95.69 280 LEU A O 1
ATOM 2160 N N . SER A 1 281 ? -17.125 17.953 -7.645 1 95.62 281 SER A N 1
ATOM 2161 C CA . SER A 1 281 ? -18.516 18.391 -7.766 1 95.62 281 SER A CA 1
ATOM 2162 C C . SER A 1 281 ? -19.469 17.375 -7.137 1 95.62 281 SER A C 1
ATOM 2164 O O . SER A 1 281 ? -20.516 17.75 -6.617 1 95.62 281 SER A O 1
ATOM 2166 N N . GLU A 1 282 ? -19.062 16.156 -7.164 1 91.5 282 GLU A N 1
ATOM 2167 C CA . GLU A 1 282 ? -19.891 15.094 -6.629 1 91.5 282 GLU A CA 1
ATOM 2168 C C . GLU A 1 282 ? -19.719 14.961 -5.117 1 91.5 282 GLU A C 1
ATOM 2170 O O . GLU A 1 282 ? -20.609 14.453 -4.43 1 91.5 282 GLU A O 1
ATOM 2175 N N . ASN A 1 283 ? -18.625 15.461 -4.641 1 91.75 283 ASN A N 1
ATOM 2176 C CA . ASN A 1 283 ? -18.297 15.172 -3.248 1 91.75 283 ASN A CA 1
ATOM 2177 C C . ASN A 1 283 ? -18.391 16.422 -2.379 1 91.75 283 ASN A C 1
ATOM 2179 O O . ASN A 1 283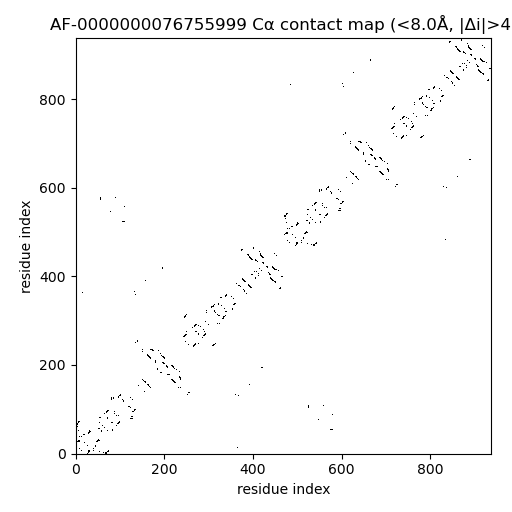 ? -18.25 16.344 -1.157 1 91.75 283 ASN A O 1
ATOM 2183 N N . LEU A 1 284 ? -18.625 17.547 -3.014 1 95.38 284 LEU A N 1
ATOM 2184 C CA . LEU A 1 284 ? -18.859 18.797 -2.291 1 95.38 284 LEU A CA 1
ATOM 2185 C C . LEU A 1 284 ? -20.297 19.25 -2.453 1 95.38 284 LEU A C 1
ATOM 2187 O O . LEU A 1 284 ? -20.938 18.953 -3.465 1 95.38 284 LEU A O 1
ATOM 2191 N N . ASN A 1 285 ? -20.781 19.875 -1.56 1 93.25 285 ASN A N 1
ATOM 2192 C CA . ASN A 1 285 ? -22.219 20.172 -1.525 1 93.25 285 ASN A CA 1
ATOM 2193 C C . ASN A 1 285 ? -22.5 21.562 -2.088 1 93.25 285 ASN A C 1
ATOM 2195 O O . ASN A 1 285 ? -23.266 21.703 -3.043 1 93.25 285 ASN A O 1
ATOM 2199 N N . SER A 1 286 ? -21.922 22.547 -1.505 1 95 286 SER A N 1
ATOM 2200 C CA . SER A 1 286 ? -22.297 23.922 -1.864 1 95 286 SER A CA 1
ATOM 2201 C C . SER A 1 286 ? -21.141 24.625 -2.559 1 95 286 SER A C 1
ATOM 2203 O O . SER A 1 286 ? -21.266 25.781 -2.975 1 95 286 SER A O 1
ATOM 2205 N N . THR A 1 287 ? -20.094 23.984 -2.73 1 96.75 287 THR A N 1
ATOM 2206 C CA . THR A 1 287 ? -18.922 24.578 -3.375 1 96.75 287 THR A CA 1
ATOM 2207 C C . THR A 1 287 ? -19.078 24.578 -4.891 1 96.75 287 THR A C 1
ATOM 2209 O O . THR A 1 287 ? -19.484 23.562 -5.477 1 96.75 287 THR A O 1
ATOM 2212 N N . LEU A 1 288 ? -18.875 25.688 -5.492 1 97.38 288 LEU A N 1
ATOM 2213 C CA . LEU A 1 288 ? -18.859 25.75 -6.949 1 97.38 288 LEU A CA 1
ATOM 2214 C C . LEU A 1 288 ? -17.531 25.266 -7.508 1 97.38 288 LEU A C 1
ATOM 2216 O O . LEU A 1 288 ? -16.484 25.859 -7.223 1 97.38 288 LEU A O 1
ATOM 2220 N N . VAL A 1 289 ? -17.609 24.234 -8.32 1 98.12 289 VAL A N 1
ATOM 2221 C CA . VAL A 1 289 ? -16.391 23.656 -8.891 1 98.12 289 VAL A CA 1
ATOM 2222 C C . VAL A 1 289 ? -16.234 24.125 -10.336 1 98.12 289 VAL A C 1
ATOM 2224 O O . VAL A 1 289 ? -17.141 23.938 -11.148 1 98.12 289 VAL A O 1
ATOM 2227 N N . LEU A 1 290 ? -15.117 24.75 -10.625 1 97.62 290 LEU A N 1
ATOM 2228 C CA . LEU A 1 290 ? -14.812 25.25 -11.961 1 97.62 290 LEU A CA 1
ATOM 2229 C C . LEU A 1 290 ? -13.664 24.469 -12.586 1 97.62 290 LEU A C 1
ATOM 2231 O O . LEU A 1 290 ? -12.609 24.312 -11.969 1 97.62 290 LEU A O 1
ATOM 2235 N N . HIS A 1 291 ? -13.898 23.984 -13.797 1 97.38 291 HIS A N 1
ATOM 2236 C CA . HIS A 1 291 ? -12.82 23.328 -14.523 1 97.38 291 HIS A CA 1
ATOM 2237 C C . HIS A 1 291 ? -12 24.344 -15.312 1 97.38 291 HIS A C 1
ATOM 2239 O O . HIS A 1 291 ? -12.531 25.047 -16.172 1 97.38 291 HIS A O 1
ATOM 2245 N N . GLY A 1 292 ? -10.695 24.422 -14.945 1 94.75 292 GLY A N 1
ATOM 2246 C CA . GLY A 1 292 ? -9.82 25.359 -15.648 1 94.75 292 GLY A CA 1
ATOM 2247 C C . GLY A 1 292 ? -8.508 25.594 -14.93 1 94.75 292 GLY A C 1
ATOM 2248 O O . GLY A 1 292 ? -8.188 24.906 -13.961 1 94.75 292 GLY A O 1
ATOM 2249 N N . SER A 1 293 ? -7.801 26.547 -15.484 1 93.25 293 SER A N 1
ATOM 2250 C CA . SER A 1 293 ? -6.523 26.938 -14.898 1 93.25 293 SER A CA 1
ATOM 2251 C C . SER A 1 293 ? -6.672 28.188 -14.039 1 93.25 293 SER A C 1
ATOM 2253 O O . SER A 1 293 ? -7.402 29.125 -14.398 1 93.25 293 SER A O 1
ATOM 2255 N N . ALA A 1 294 ? -5.984 28.172 -12.938 1 91.62 294 ALA A N 1
ATOM 2256 C CA . ALA A 1 294 ? -6.027 29.328 -12.047 1 91.62 294 ALA A CA 1
ATOM 2257 C C . ALA A 1 294 ? -5.184 30.469 -12.602 1 91.62 294 ALA A C 1
ATOM 2259 O O . ALA A 1 294 ? -5.242 31.594 -12.102 1 91.62 294 ALA A O 1
ATOM 2260 N N . ALA A 1 295 ? -4.461 30.156 -13.641 1 90.06 295 ALA A N 1
ATOM 2261 C CA . ALA A 1 295 ? -3.656 31.203 -14.297 1 90.06 295 ALA A CA 1
ATOM 2262 C C . ALA A 1 295 ? -4.422 31.844 -15.445 1 90.06 295 ALA A C 1
ATOM 2264 O O . ALA A 1 295 ? -3.926 32.781 -16.094 1 90.06 295 ALA A O 1
ATOM 2265 N N . ASP A 1 296 ? -5.562 31.406 -15.672 1 92.62 296 ASP A N 1
ATOM 2266 C CA . ASP A 1 296 ? -6.402 31.953 -16.734 1 92.62 296 ASP A CA 1
ATOM 2267 C C . ASP A 1 296 ? -7.109 33.219 -16.266 1 92.62 296 ASP A C 1
ATOM 2269 O O . ASP A 1 296 ? -8.125 33.156 -15.57 1 92.62 296 ASP A O 1
ATOM 2273 N N . GLU A 1 297 ? -6.684 34.281 -16.859 1 93.75 297 GLU A N 1
ATOM 2274 C CA . GLU A 1 297 ? -7.211 35.594 -16.469 1 93.75 297 GLU A CA 1
ATOM 2275 C C . GLU A 1 297 ? -8.695 35.688 -16.797 1 93.75 297 GLU A C 1
ATOM 2277 O O . GLU A 1 297 ? -9.469 36.25 -16.016 1 93.75 297 GLU A O 1
ATOM 2282 N N . SER A 1 298 ? -9.055 35.219 -17.906 1 95 298 SER A N 1
ATOM 2283 C CA . SER A 1 298 ? -10.445 35.312 -18.344 1 95 298 SER A CA 1
ATOM 2284 C C . SER A 1 298 ? -11.359 34.531 -17.406 1 95 298 SER A C 1
ATOM 2286 O O . SER A 1 298 ? -12.461 35 -17.094 1 95 298 SER A O 1
ATOM 2288 N N . LEU A 1 299 ? -10.898 33.438 -17 1 96.06 299 LEU A N 1
ATOM 2289 C CA . LEU A 1 299 ? -11.68 32.656 -16.062 1 96.06 299 LEU A CA 1
ATOM 2290 C C . LEU A 1 299 ? -11.852 33.375 -14.734 1 96.06 299 LEU A C 1
ATOM 2292 O O . LEU A 1 299 ? -12.953 33.406 -14.18 1 96.06 299 LEU A O 1
ATOM 2296 N N . LEU A 1 300 ? -10.797 33.906 -14.219 1 96.38 300 LEU A N 1
ATOM 2297 C CA . LEU A 1 300 ? -10.828 34.594 -12.938 1 96.38 300 LEU A CA 1
ATOM 2298 C C . LEU A 1 300 ? -11.75 35.812 -12.992 1 96.38 300 LEU A C 1
ATOM 2300 O O . LEU A 1 300 ? -12.547 36.031 -12.078 1 96.38 300 LEU A O 1
ATOM 2304 N N . GLU A 1 301 ? -11.664 36.5 -14.102 1 96.19 301 GLU A N 1
ATOM 2305 C CA . GLU A 1 301 ? -12.516 37.656 -14.281 1 96.19 301 GLU A CA 1
ATOM 2306 C C . GLU A 1 301 ? -13.984 37.25 -14.414 1 96.19 301 GLU A C 1
ATOM 2308 O O . GLU A 1 301 ? -14.859 37.906 -13.836 1 96.19 301 GLU A O 1
ATOM 2313 N N . GLY A 1 302 ? -14.172 36.25 -15.18 1 96.19 302 GLY A N 1
ATOM 2314 C CA . GLY A 1 302 ? -15.523 35.75 -15.375 1 96.19 302 GLY A CA 1
ATOM 2315 C C . GLY A 1 302 ? -16.172 35.281 -14.094 1 96.19 302 GLY A C 1
ATOM 2316 O O . GLY A 1 302 ? -17.406 35.312 -13.961 1 96.19 302 GLY A O 1
ATOM 2317 N N . GLU A 1 303 ? -15.344 34.969 -13.164 1 96.19 303 GLU A N 1
ATOM 2318 C CA . GLU A 1 303 ? -15.859 34.438 -11.898 1 96.19 303 GLU A CA 1
ATOM 2319 C C . GLU A 1 303 ? -15.742 35.5 -10.789 1 96.19 303 GLU A C 1
ATOM 2321 O O . GLU A 1 303 ? -15.773 35.156 -9.602 1 96.19 303 GLU A O 1
ATOM 2326 N N . TYR A 1 304 ? -15.531 36.688 -11.117 1 96.31 304 TYR A N 1
ATOM 2327 C CA . TYR A 1 304 ? -15.609 37.844 -10.242 1 96.31 304 TYR A CA 1
ATOM 2328 C C . TYR A 1 304 ? -14.516 37.781 -9.18 1 96.31 304 TYR A C 1
ATOM 2330 O O . TYR A 1 304 ? -14.797 37.938 -7.984 1 96.31 304 TYR A O 1
ATOM 2338 N N . ILE A 1 305 ? -13.312 37.656 -9.57 1 96.62 305 ILE A N 1
ATOM 2339 C CA . ILE A 1 305 ? -12.141 37.594 -8.695 1 96.62 305 ILE A CA 1
ATOM 2340 C C . ILE A 1 305 ? -12.047 38.906 -7.898 1 96.62 305 ILE A C 1
ATOM 2342 O O . ILE A 1 305 ? -11.555 38.906 -6.766 1 96.62 305 ILE A O 1
ATOM 2346 N N . ASP A 1 306 ? -12.57 40 -8.414 1 95.88 306 ASP A N 1
ATOM 2347 C CA . ASP A 1 306 ? -12.516 41.281 -7.75 1 95.88 306 ASP A CA 1
ATOM 2348 C C . ASP A 1 306 ? -13.445 41.344 -6.539 1 95.88 306 ASP A C 1
ATOM 2350 O O . ASP A 1 306 ? -13.328 42.219 -5.688 1 95.88 306 ASP A O 1
ATOM 2354 N N . GLU A 1 307 ? -14.273 40.406 -6.465 1 96.38 307 GLU A N 1
ATOM 2355 C CA . GLU A 1 307 ? -15.203 40.344 -5.344 1 96.38 307 GLU A CA 1
ATOM 2356 C C . GLU A 1 307 ? -14.773 39.281 -4.328 1 96.38 307 GLU A C 1
ATOM 2358 O O . GLU A 1 307 ? -15.422 39.125 -3.291 1 96.38 307 GLU A O 1
ATOM 2363 N N . ILE A 1 308 ? -13.727 38.688 -4.566 1 96.31 308 ILE A N 1
ATOM 2364 C CA . ILE A 1 308 ? -13.25 37.594 -3.709 1 96.31 308 ILE A CA 1
ATOM 2365 C C . ILE A 1 308 ? -12.484 38.188 -2.525 1 96.31 308 ILE A C 1
ATOM 2367 O O . ILE A 1 308 ? -11.602 39.031 -2.703 1 96.31 308 ILE A O 1
ATOM 2371 N N . ASP A 1 309 ? -12.844 37.688 -1.368 1 95.62 309 ASP A N 1
ATOM 2372 C CA . ASP A 1 309 ? -12.18 38.188 -0.158 1 95.62 309 ASP A CA 1
ATOM 2373 C C . ASP A 1 309 ? -10.812 37.531 0.017 1 95.62 309 ASP A C 1
ATOM 2375 O O . ASP A 1 309 ? -9.844 38.188 0.38 1 95.62 309 ASP A O 1
ATOM 2379 N N . VAL A 1 310 ? -10.805 36.25 -0.183 1 96.5 310 VAL A N 1
ATOM 2380 C CA . VAL A 1 310 ? -9.539 35.531 -0.024 1 96.5 310 VAL A CA 1
ATOM 2381 C C . VAL A 1 310 ? -9.344 34.562 -1.184 1 96.5 310 VAL A C 1
ATOM 2383 O O . VAL A 1 310 ? -10.227 33.75 -1.473 1 96.5 310 VAL A O 1
ATOM 2386 N N . PHE A 1 311 ? -8.219 34.688 -1.831 1 97.25 311 PHE A N 1
ATOM 2387 C CA . PHE A 1 311 ? -7.793 33.75 -2.861 1 97.25 311 PHE A CA 1
ATOM 2388 C C . PHE A 1 311 ? -6.715 32.812 -2.328 1 97.25 311 PHE A C 1
ATOM 2390 O O . PHE A 1 311 ? -5.668 33.281 -1.858 1 97.25 311 PHE A O 1
ATOM 2397 N N . CYS A 1 312 ? -6.98 31.516 -2.395 1 97.81 312 CYS A N 1
ATOM 2398 C CA . CYS A 1 312 ? -6.031 30.516 -1.908 1 97.81 312 CYS A CA 1
ATOM 2399 C C . CYS A 1 312 ? -5.41 29.75 -3.066 1 97.81 312 CYS A C 1
ATOM 2401 O O . CYS A 1 312 ? -6.113 29.047 -3.803 1 97.81 312 CYS A O 1
ATOM 2403 N N . ALA A 1 313 ? -4.125 29.875 -3.215 1 96.56 313 ALA A N 1
ATOM 2404 C CA . ALA A 1 313 ? -3.4 29.094 -4.215 1 96.56 313 ALA A CA 1
ATOM 2405 C C . ALA A 1 313 ? -2.799 27.828 -3.594 1 96.56 313 ALA A C 1
ATOM 2407 O O . ALA A 1 313 ? -1.755 27.891 -2.939 1 96.56 313 ALA A O 1
ATOM 2408 N N . LEU A 1 314 ? -3.408 26.688 -3.953 1 96.69 314 LEU A N 1
ATOM 2409 C CA . LEU A 1 314 ? -3.098 25.484 -3.186 1 96.69 314 LEU A CA 1
ATOM 2410 C C . LEU A 1 314 ? -2.721 24.328 -4.113 1 96.69 314 LEU A C 1
ATOM 2412 O O . LEU A 1 314 ? -2.967 23.156 -3.791 1 96.69 314 LEU A O 1
ATOM 2416 N N . THR A 1 315 ? -2.205 24.594 -5.25 1 93.19 315 THR A N 1
ATOM 2417 C CA . THR A 1 315 ? -1.774 23.531 -6.16 1 93.19 315 THR A CA 1
ATOM 2418 C C . THR A 1 315 ? -0.469 22.906 -5.684 1 93.19 315 THR A C 1
ATOM 2420 O O . THR A 1 315 ? 0.094 23.328 -4.672 1 93.19 315 THR A O 1
ATOM 2423 N N . ASN A 1 316 ? 0.031 21.844 -6.387 1 85.81 316 ASN A N 1
ATOM 2424 C CA . ASN A 1 316 ? 1.244 21.141 -6.004 1 85.81 316 ASN A CA 1
ATOM 2425 C C . ASN A 1 316 ? 2.492 21.797 -6.582 1 85.81 316 ASN A C 1
ATOM 2427 O O . ASN A 1 316 ? 3.604 21.297 -6.41 1 85.81 316 ASN A O 1
ATOM 2431 N N . ASP A 1 317 ? 2.322 22.969 -7.184 1 85.12 317 ASP A N 1
ATOM 2432 C CA . ASP A 1 317 ? 3.438 23.656 -7.824 1 85.12 317 ASP A CA 1
ATOM 2433 C C . ASP A 1 317 ? 3.598 25.078 -7.266 1 85.12 317 ASP A C 1
ATOM 2435 O O . ASP A 1 317 ? 2.695 25.906 -7.391 1 85.12 317 ASP A O 1
ATOM 2439 N N . ASP A 1 318 ? 4.766 25.359 -6.738 1 85 318 ASP A N 1
ATOM 2440 C CA . ASP A 1 318 ? 5.035 26.656 -6.105 1 85 318 ASP A CA 1
ATOM 2441 C C . ASP A 1 318 ? 4.902 27.797 -7.109 1 85 318 ASP A C 1
ATOM 2443 O O . ASP A 1 318 ? 4.328 28.844 -6.797 1 85 318 ASP A O 1
ATOM 2447 N N . GLU A 1 319 ? 5.449 27.5 -8.266 1 82.69 319 GLU A N 1
ATOM 2448 C CA . GLU A 1 319 ? 5.414 28.562 -9.273 1 82.69 319 GLU A CA 1
ATOM 2449 C C . GLU A 1 319 ? 3.982 28.891 -9.688 1 82.69 319 GLU A C 1
ATOM 2451 O O . GLU A 1 319 ? 3.627 30.047 -9.836 1 82.69 319 GLU A O 1
ATOM 2456 N N . ASN A 1 320 ? 3.258 27.891 -9.875 1 87.62 320 ASN A N 1
ATOM 2457 C CA . ASN A 1 320 ? 1.852 28.094 -10.203 1 87.62 320 ASN A CA 1
ATOM 2458 C C . ASN A 1 320 ? 1.12 28.844 -9.102 1 87.62 320 ASN A C 1
ATOM 2460 O O . ASN A 1 320 ? 0.299 29.719 -9.383 1 87.62 320 ASN A O 1
ATOM 2464 N N . ASN A 1 321 ? 1.386 28.531 -7.891 1 91.31 321 ASN A N 1
ATOM 2465 C CA . ASN A 1 321 ? 0.728 29.172 -6.762 1 91.31 321 ASN A CA 1
ATOM 2466 C C . ASN A 1 321 ? 1.095 30.656 -6.672 1 91.31 321 ASN A C 1
ATOM 2468 O O . ASN A 1 321 ? 0.231 31.5 -6.434 1 91.31 321 ASN A O 1
ATOM 2472 N N . ILE A 1 322 ? 2.375 30.906 -6.859 1 86.12 322 ILE A N 1
ATOM 2473 C CA . ILE A 1 322 ? 2.857 32.281 -6.789 1 86.12 322 ILE A CA 1
ATOM 2474 C C . ILE A 1 322 ? 2.254 33.094 -7.926 1 86.12 322 ILE A C 1
ATOM 2476 O O . ILE A 1 322 ? 1.728 34.188 -7.703 1 86.12 322 ILE A O 1
ATOM 2480 N N . MET A 1 323 ? 2.293 32.531 -9.039 1 85.75 323 MET A N 1
ATOM 2481 C CA . MET A 1 323 ? 1.793 33.25 -10.219 1 85.75 323 MET A CA 1
ATOM 2482 C C . MET A 1 323 ? 0.287 33.469 -10.117 1 85.75 323 MET A C 1
ATOM 2484 O O . MET A 1 323 ? -0.208 34.562 -10.414 1 85.75 323 MET A O 1
ATOM 2488 N N . ALA A 1 324 ? -0.399 32.469 -9.812 1 92.19 324 ALA A N 1
ATOM 2489 C CA . ALA A 1 324 ? -1.848 32.594 -9.664 1 92.19 324 ALA A CA 1
ATOM 2490 C C . ALA A 1 324 ? -2.207 33.594 -8.594 1 92.19 324 ALA A C 1
ATOM 2492 O O . ALA A 1 324 ? -3.156 34.375 -8.75 1 92.19 324 ALA A O 1
ATOM 2493 N N . GLY A 1 325 ? -1.496 33.562 -7.48 1 92 325 GLY A N 1
ATOM 2494 C CA . GLY A 1 325 ? -1.712 34.531 -6.418 1 92 325 GLY A CA 1
ATOM 2495 C C . GLY A 1 325 ? -1.476 35.969 -6.859 1 92 325 GLY A C 1
ATOM 2496 O O . GLY A 1 325 ? -2.275 36.875 -6.555 1 92 325 GLY A O 1
ATOM 2497 N N . MET A 1 326 ? -0.395 36.156 -7.602 1 88.88 326 MET A N 1
ATOM 2498 C CA . MET A 1 326 ? -0.069 37.5 -8.102 1 88.88 326 MET A CA 1
ATOM 2499 C C . MET A 1 326 ? -1.147 38 -9.062 1 88.88 326 MET A C 1
ATOM 2501 O O . MET A 1 326 ? -1.562 39.156 -8.984 1 88.88 326 MET A O 1
ATOM 2505 N N . LEU A 1 327 ? -1.482 37.094 -9.891 1 91.69 327 LEU A N 1
ATOM 2506 C CA . LEU A 1 327 ? -2.525 37.438 -10.852 1 91.69 327 LEU A CA 1
ATOM 2507 C C . LEU A 1 327 ? -3.832 37.781 -10.141 1 91.69 327 LEU A C 1
ATOM 2509 O O . LEU A 1 327 ? -4.477 38.781 -10.461 1 91.69 327 LEU A O 1
ATOM 2513 N N . ALA A 1 328 ? -4.242 36.969 -9.242 1 95 328 ALA A N 1
ATOM 2514 C CA . ALA A 1 328 ? -5.473 37.219 -8.484 1 95 328 ALA A CA 1
ATOM 2515 C C . ALA A 1 328 ? -5.434 38.562 -7.773 1 95 328 ALA A C 1
ATOM 2517 O O . ALA A 1 328 ? -6.43 39.281 -7.762 1 95 328 ALA A O 1
ATOM 2518 N N . LYS A 1 329 ? -4.301 38.812 -7.172 1 92.12 329 LYS A N 1
ATOM 2519 C CA . LYS A 1 329 ? -4.133 40.094 -6.48 1 92.12 329 LYS A CA 1
ATOM 2520 C C . LYS A 1 329 ? -4.262 41.281 -7.449 1 92.12 329 LYS A C 1
ATOM 2522 O O . LYS A 1 329 ? -4.934 42.25 -7.152 1 92.12 329 LYS A O 1
ATOM 2527 N N . SER A 1 330 ? -3.664 41.188 -8.539 1 91.88 330 SER A N 1
ATOM 2528 C CA . SER A 1 330 ? -3.688 42.25 -9.547 1 91.88 330 SER A CA 1
ATOM 2529 C C . SER A 1 330 ? -5.094 42.438 -10.094 1 91.88 330 SER A C 1
ATOM 2531 O O . SER A 1 330 ? -5.445 43.562 -10.516 1 91.88 330 SER A O 1
ATOM 2533 N N . LEU A 1 331 ? -5.844 41.375 -10.062 1 94.56 331 LEU A N 1
ATOM 2534 C CA . LEU A 1 331 ? -7.188 41.438 -10.625 1 94.56 331 LEU A CA 1
ATOM 2535 C C . LEU A 1 331 ? -8.203 41.844 -9.562 1 94.56 331 LEU A C 1
ATOM 2537 O O . LEU A 1 331 ? -9.383 42.031 -9.859 1 94.56 331 LEU A O 1
ATOM 2541 N N . GLY A 1 332 ? -7.699 42 -8.289 1 93.62 332 GLY A N 1
ATOM 2542 C CA . GLY A 1 332 ? -8.562 42.656 -7.328 1 93.62 332 GLY A CA 1
ATOM 2543 C C . GLY A 1 332 ? -8.859 41.812 -6.105 1 93.62 332 GLY A C 1
ATOM 2544 O O . GLY A 1 332 ? -9.594 42.219 -5.211 1 93.62 332 GLY A O 1
ATOM 2545 N N . ALA A 1 333 ? -8.406 40.625 -5.977 1 94.75 333 ALA A N 1
ATOM 2546 C CA . ALA A 1 333 ? -8.609 39.844 -4.758 1 94.75 333 ALA A CA 1
ATOM 2547 C C . ALA A 1 333 ? -8.094 40.594 -3.535 1 94.75 333 ALA A C 1
ATOM 2549 O O . ALA A 1 333 ? -7.027 41.188 -3.578 1 94.75 333 ALA A O 1
ATOM 2550 N N . LYS A 1 334 ? -8.805 40.562 -2.488 1 92.12 334 LYS A N 1
ATOM 2551 C CA . LYS A 1 334 ? -8.461 41.375 -1.321 1 92.12 334 LYS A CA 1
ATOM 2552 C C . LYS A 1 334 ? -7.25 40.781 -0.592 1 92.12 334 LYS A C 1
ATOM 2554 O O . LYS A 1 334 ? -6.363 41.531 -0.159 1 92.12 334 LYS A O 1
ATOM 2559 N N . ARG A 1 335 ? -7.285 39.5 -0.428 1 92.56 335 ARG A N 1
ATOM 2560 C CA . ARG A 1 335 ? -6.207 38.781 0.269 1 92.56 335 ARG A CA 1
ATOM 2561 C C . ARG A 1 335 ? -5.828 37.5 -0.454 1 92.56 335 ARG A C 1
ATOM 2563 O O . ARG A 1 335 ? -6.699 36.781 -0.961 1 92.56 335 ARG A O 1
ATOM 2570 N N . VAL A 1 336 ? -4.488 37.281 -0.472 1 94.06 336 VAL A N 1
ATOM 2571 C CA . VAL A 1 336 ? -4.008 36.094 -1.163 1 94.06 336 VAL A CA 1
ATOM 2572 C C . VAL A 1 336 ? -3.172 35.219 -0.209 1 94.06 336 VAL A C 1
ATOM 2574 O O . VAL A 1 336 ? -2.24 35.719 0.424 1 94.06 336 VAL A O 1
ATOM 2577 N N . ILE A 1 337 ? -3.561 33.969 -0.076 1 94.25 337 ILE A N 1
ATOM 2578 C CA . ILE A 1 337 ? -2.799 32.969 0.684 1 94.25 337 ILE A CA 1
ATOM 2579 C C . ILE A 1 337 ? -2.271 31.891 -0.256 1 94.25 337 ILE A C 1
ATOM 2581 O O . ILE A 1 337 ? -3.029 31.328 -1.045 1 94.25 337 ILE A O 1
ATOM 2585 N N . ALA A 1 338 ? -0.999 31.609 -0.204 1 92.81 338 ALA A N 1
ATOM 2586 C CA . ALA A 1 338 ? -0.419 30.594 -1.087 1 92.81 338 ALA A CA 1
ATOM 2587 C C . ALA A 1 338 ? 0.414 29.594 -0.299 1 92.81 338 ALA A C 1
ATOM 2589 O O . ALA A 1 338 ? 1.104 29.953 0.655 1 92.81 338 ALA A O 1
ATOM 2590 N N . ILE A 1 339 ? 0.302 28.344 -0.725 1 91.62 339 ILE A N 1
ATOM 2591 C CA . ILE A 1 339 ? 1.221 27.344 -0.183 1 91.62 339 ILE A CA 1
ATOM 2592 C C . ILE A 1 339 ? 2.543 27.391 -0.946 1 91.62 339 ILE A C 1
ATOM 2594 O O . ILE A 1 339 ? 2.553 27.469 -2.176 1 91.62 339 ILE A O 1
ATOM 2598 N N . VAL A 1 340 ? 3.568 27.438 -0.193 1 85.62 340 VAL A N 1
ATOM 2599 C CA . VAL A 1 340 ? 4.898 27.484 -0.788 1 85.62 340 VAL A CA 1
ATOM 2600 C C . VAL A 1 340 ? 5.805 26.453 -0.113 1 85.62 340 VAL A C 1
ATOM 2602 O O . VAL A 1 340 ? 6.016 26.5 1.102 1 85.62 340 VAL A O 1
ATOM 2605 N N . ASN A 1 341 ? 6.359 25.531 -0.85 1 77.5 341 ASN A N 1
ATOM 2606 C CA . ASN A 1 341 ? 7.207 24.469 -0.32 1 77.5 341 ASN A CA 1
ATOM 2607 C C . ASN A 1 341 ? 8.664 24.922 -0.212 1 77.5 341 ASN A C 1
ATOM 2609 O O . ASN A 1 341 ? 9.367 24.531 0.722 1 77.5 341 ASN A O 1
ATOM 2613 N N . ARG A 1 342 ? 9.109 25.641 -1.202 1 67.94 342 ARG A N 1
ATOM 2614 C CA . ARG A 1 342 ? 10.5 26.094 -1.197 1 67.94 342 ARG A CA 1
ATOM 2615 C C . ARG A 1 342 ? 10.68 27.312 -0.29 1 67.94 342 ARG A C 1
ATOM 2617 O O . ARG A 1 342 ? 10.07 28.359 -0.521 1 67.94 342 ARG A O 1
ATOM 2624 N N . SER A 1 343 ? 11.43 27.172 0.671 1 62.84 343 SER A N 1
ATOM 2625 C CA . SER A 1 343 ? 11.633 28.203 1.688 1 62.84 343 SER A CA 1
ATOM 2626 C C . SER A 1 343 ? 12.188 29.484 1.077 1 62.84 343 SER A C 1
ATOM 2628 O O . SER A 1 343 ? 11.859 30.578 1.531 1 62.84 343 SER A O 1
ATOM 2630 N N . SER A 1 344 ? 12.945 29.25 0.119 1 60.41 344 SER A N 1
ATOM 2631 C CA . SER A 1 344 ? 13.594 30.406 -0.492 1 60.41 344 SER A CA 1
ATOM 2632 C C . SER A 1 344 ? 12.57 31.375 -1.077 1 60.41 344 SER A C 1
ATOM 2634 O O . SER A 1 344 ? 12.82 32.562 -1.159 1 60.41 344 SER A O 1
ATOM 2636 N N . TYR A 1 345 ? 11.555 30.875 -1.373 1 61.41 345 TYR A N 1
ATOM 2637 C CA . TYR A 1 345 ? 10.523 31.688 -1.991 1 61.41 345 TYR A CA 1
ATOM 2638 C C . TYR A 1 345 ? 9.695 32.406 -0.935 1 61.41 345 TYR A C 1
ATOM 2640 O O . TYR A 1 345 ? 9.133 33.469 -1.2 1 61.41 345 TYR A O 1
ATOM 2648 N N . VAL A 1 346 ? 9.688 31.828 0.171 1 61.06 346 VAL A N 1
ATOM 2649 C CA . VAL A 1 346 ? 8.805 32.344 1.204 1 61.06 346 VAL A CA 1
ATOM 2650 C C . VAL A 1 346 ? 9.219 33.781 1.545 1 61.06 346 VAL A C 1
ATOM 2652 O O . VAL A 1 346 ? 8.375 34.688 1.563 1 61.06 346 VAL A O 1
ATOM 2655 N N . ASP A 1 347 ? 10.391 34 1.704 1 59.88 347 ASP A N 1
ATOM 2656 C CA . ASP A 1 347 ? 10.891 35.281 2.137 1 59.88 347 ASP A CA 1
ATOM 2657 C C . ASP A 1 347 ? 10.75 36.344 1.028 1 59.88 347 ASP A C 1
ATOM 2659 O O . ASP A 1 347 ? 10.484 37.5 1.302 1 59.88 347 ASP A O 1
ATOM 2663 N N . LEU A 1 348 ? 10.844 35.781 -0.127 1 55.62 348 LEU A N 1
ATOM 2664 C CA . LEU A 1 348 ? 10.836 36.688 -1.27 1 55.62 348 LEU A CA 1
ATOM 2665 C C . LEU A 1 348 ? 9.43 37.188 -1.555 1 55.62 348 LEU A C 1
ATOM 2667 O O . LEU A 1 348 ? 9.25 38.312 -2.002 1 55.62 348 LEU A O 1
ATOM 2671 N N . LEU A 1 349 ? 8.609 36.406 -1.206 1 61.06 349 LEU A N 1
ATOM 2672 C CA . LEU A 1 349 ? 7.277 36.656 -1.738 1 61.06 349 LEU A CA 1
ATOM 2673 C C . LEU A 1 349 ? 6.387 37.281 -0.679 1 61.06 349 LEU A C 1
ATOM 2675 O O . LEU A 1 349 ? 5.5 38.094 -1.005 1 61.06 349 LEU A O 1
ATOM 2679 N N . GLN A 1 350 ? 6.738 37.031 0.495 1 58.38 350 GLN A N 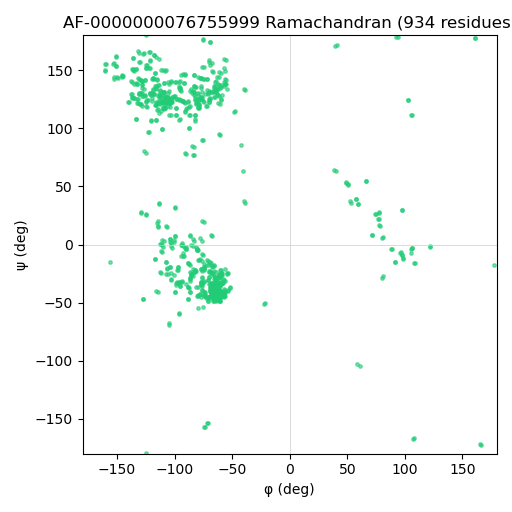1
ATOM 2680 C CA . GLN A 1 350 ? 5.828 37.469 1.545 1 58.38 350 GLN A CA 1
ATOM 2681 C C . GLN A 1 350 ? 5.855 39 1.687 1 58.38 350 GLN A C 1
ATOM 2683 O O . GLN A 1 350 ? 6.926 39.594 1.723 1 58.38 350 GLN A O 1
ATOM 2688 N N . GLY A 1 351 ? 4.602 39.625 1.753 1 59.16 351 GLY A N 1
ATOM 2689 C CA . GLY A 1 351 ? 4.434 41.031 1.992 1 59.16 351 GLY A CA 1
ATOM 2690 C C . GLY A 1 351 ? 4.371 41.844 0.715 1 59.16 351 GLY A C 1
ATOM 2691 O O . GLY A 1 351 ? 3.936 43 0.729 1 59.16 351 GLY A O 1
ATOM 2692 N N . ASN A 1 352 ? 4.762 41.25 -0.372 1 61.56 352 ASN A N 1
ATOM 2693 C CA . ASN A 1 352 ? 4.707 42.031 -1.602 1 61.56 352 ASN A CA 1
ATOM 2694 C C . ASN A 1 352 ? 3.537 41.625 -2.484 1 61.56 352 ASN A C 1
ATOM 2696 O O . ASN A 1 352 ? 2.514 42.312 -2.535 1 61.56 352 ASN A O 1
ATOM 2700 N N . THR A 1 353 ? 3.68 40.5 -2.979 1 68.56 353 THR A N 1
ATOM 2701 C CA . THR A 1 353 ? 2.713 40.062 -3.977 1 68.56 353 THR A CA 1
ATOM 2702 C C . THR A 1 353 ? 1.763 39.031 -3.385 1 68.56 353 THR A C 1
ATOM 2704 O O . THR A 1 353 ? 0.581 39 -3.732 1 68.56 353 THR A O 1
ATOM 2707 N N . ILE A 1 354 ? 2.182 38.344 -2.395 1 84.06 354 ILE A N 1
ATOM 2708 C CA . ILE A 1 354 ? 1.387 37.344 -1.67 1 84.06 354 ILE A CA 1
ATOM 2709 C C . ILE A 1 354 ? 1.265 37.75 -0.205 1 84.06 354 ILE A C 1
ATOM 2711 O O . ILE A 1 354 ? 2.264 38.094 0.438 1 84.06 354 ILE A O 1
ATOM 2715 N N . ASP A 1 355 ? 0.079 37.844 0.174 1 87.69 355 ASP A N 1
ATOM 2716 C CA . ASP A 1 355 ? -0.138 38.344 1.521 1 87.69 355 ASP A CA 1
ATOM 2717 C C . ASP A 1 355 ? 0.387 37.375 2.574 1 87.69 355 ASP A C 1
ATOM 2719 O O . ASP A 1 355 ? 1.016 37.781 3.553 1 87.69 355 ASP A O 1
ATOM 2723 N N . ILE A 1 356 ? 0.092 36.094 2.387 1 89.5 356 ILE A N 1
ATOM 2724 C CA . ILE A 1 356 ? 0.521 35.094 3.35 1 89.5 356 ILE A CA 1
ATOM 2725 C C . ILE A 1 356 ? 1.045 33.844 2.611 1 89.5 356 ILE A C 1
ATOM 2727 O O . ILE A 1 356 ? 0.386 33.344 1.707 1 89.5 356 ILE A O 1
ATOM 2731 N N . ALA A 1 357 ? 2.191 33.438 2.99 1 88 357 ALA A N 1
ATOM 2732 C CA . ALA A 1 357 ? 2.766 32.188 2.494 1 88 357 ALA A CA 1
ATOM 2733 C C . ALA A 1 357 ? 2.756 31.109 3.576 1 88 357 ALA A C 1
ATOM 2735 O O . ALA A 1 357 ? 3.277 31.312 4.676 1 88 357 ALA A O 1
ATOM 2736 N N . VAL A 1 358 ? 2.104 30 3.295 1 88.81 358 VAL A N 1
ATOM 2737 C CA . VAL A 1 358 ? 2.055 28.891 4.23 1 88.81 358 VAL A CA 1
ATOM 2738 C C . VAL A 1 358 ? 2.969 27.766 3.746 1 88.81 358 VAL A C 1
ATOM 2740 O O . VAL A 1 358 ? 2.859 27.312 2.602 1 88.81 358 VAL A O 1
ATOM 2743 N N . SER A 1 359 ? 3.816 27.375 4.566 1 85.81 359 SER A N 1
ATOM 2744 C CA . SER A 1 359 ? 4.715 26.281 4.223 1 85.81 359 SER A CA 1
ATOM 2745 C C . SER A 1 359 ? 4.223 24.969 4.805 1 85.81 359 SER A C 1
ATOM 2747 O O . SER A 1 359 ? 4.355 24.719 6.004 1 85.81 359 SER A O 1
ATOM 2749 N N . PRO A 1 360 ? 3.779 24.047 3.908 1 87.38 360 PRO A N 1
ATOM 2750 C CA . PRO A 1 360 ? 3.283 22.766 4.395 1 87.38 360 PRO A CA 1
ATOM 2751 C C . PRO A 1 360 ? 4.34 21.969 5.164 1 87.38 360 PRO A C 1
ATOM 2753 O O . PRO A 1 360 ? 4.02 21.297 6.152 1 87.38 360 PRO A O 1
ATOM 2756 N N . HIS A 1 361 ? 5.559 22.078 4.797 1 82.81 361 HIS A N 1
ATOM 2757 C CA . HIS A 1 361 ? 6.637 21.312 5.418 1 82.81 361 HIS A CA 1
ATOM 2758 C C . HIS A 1 361 ? 6.875 21.766 6.855 1 82.81 361 HIS A C 1
ATOM 2760 O O . HIS A 1 361 ? 7.105 20.953 7.742 1 82.81 361 HIS A O 1
ATOM 2766 N N . LEU A 1 362 ? 6.77 23.062 7.059 1 82.44 362 LEU A N 1
ATOM 2767 C CA . LEU A 1 362 ? 6.992 23.594 8.398 1 82.44 362 LEU A CA 1
ATOM 2768 C C . LEU A 1 362 ? 5.863 23.188 9.344 1 82.44 362 LEU A C 1
ATOM 2770 O O . LEU A 1 362 ? 6.102 22.906 10.516 1 82.44 362 LEU A O 1
ATOM 2774 N N . VAL A 1 363 ? 4.723 23.172 8.766 1 86 363 VAL A N 1
ATOM 2775 C CA . VAL A 1 363 ? 3.568 22.75 9.562 1 86 363 VAL A CA 1
ATOM 2776 C C . VAL A 1 363 ? 3.727 21.281 9.969 1 86 363 VAL A C 1
ATOM 2778 O O . VAL A 1 363 ? 3.484 20.938 11.125 1 86 363 VAL A O 1
ATOM 2781 N N . THR A 1 364 ? 4.156 20.531 9.125 1 86.19 364 THR A N 1
ATOM 2782 C CA . THR A 1 364 ? 4.281 19.094 9.344 1 86.19 364 THR A CA 1
ATOM 2783 C C . THR A 1 364 ? 5.426 18.797 10.305 1 86.19 364 THR A C 1
ATOM 2785 O O . THR A 1 364 ? 5.285 17.969 11.203 1 86.19 364 THR A O 1
ATOM 2788 N N . ILE A 1 365 ? 6.543 19.422 10.117 1 86 365 ILE A N 1
ATOM 2789 C CA . ILE A 1 365 ? 7.73 19.141 10.922 1 86 365 ILE A CA 1
ATOM 2790 C C . ILE A 1 365 ? 7.449 19.453 12.383 1 86 365 ILE A C 1
ATOM 2792 O O . ILE A 1 365 ? 7.961 18.781 13.289 1 86 365 ILE A O 1
ATOM 2796 N N . GLY A 1 366 ? 6.672 20.484 12.633 1 87.75 366 GLY A N 1
ATOM 2797 C CA . GLY A 1 366 ? 6.316 20.828 14 1 87.75 366 GLY A CA 1
ATOM 2798 C C . GLY A 1 366 ? 5.711 19.672 14.766 1 87.75 366 GLY A C 1
ATOM 2799 O O . GLY A 1 366 ? 6.051 19.438 15.93 1 87.75 366 GLY A O 1
ATOM 2800 N N . SER A 1 367 ? 4.91 18.953 14.07 1 86.5 367 SER A N 1
ATOM 2801 C CA . SER A 1 367 ? 4.25 17.812 14.695 1 86.5 367 SER A CA 1
ATOM 2802 C C . SER A 1 367 ? 5.246 16.719 15.023 1 86.5 367 SER A C 1
ATOM 2804 O O . SER A 1 367 ? 5.125 16.047 16.062 1 86.5 367 SER A O 1
ATOM 2806 N N . ILE A 1 368 ? 6.172 16.531 14.227 1 86.44 368 ILE A N 1
ATOM 2807 C CA . ILE A 1 368 ? 7.176 15.484 14.422 1 86.44 368 ILE A CA 1
ATOM 2808 C C . ILE A 1 368 ? 8.133 15.906 15.531 1 86.44 368 ILE A C 1
ATOM 2810 O O . ILE A 1 368 ? 8.469 15.102 16.406 1 86.44 368 ILE A O 1
ATOM 2814 N N . LEU A 1 369 ? 8.531 17.172 15.57 1 84.81 369 LEU A N 1
ATOM 2815 C CA . LEU A 1 369 ? 9.461 17.688 16.562 1 84.81 369 LEU A CA 1
ATOM 2816 C C . LEU A 1 369 ? 8.875 17.562 17.969 1 84.81 369 LEU A C 1
ATOM 2818 O O . LEU A 1 369 ? 9.594 17.266 18.922 1 84.81 369 LEU A O 1
ATOM 2822 N N . ALA A 1 370 ? 7.629 17.797 18.047 1 87.25 370 ALA A N 1
ATOM 2823 C CA . ALA A 1 370 ? 6.957 17.688 19.344 1 87.25 370 ALA A CA 1
ATOM 2824 C C . ALA A 1 370 ? 7.145 16.281 19.938 1 87.25 370 ALA A C 1
ATOM 2826 O O . ALA A 1 370 ? 7.273 16.141 21.156 1 87.25 370 ALA A O 1
ATOM 2827 N N . HIS A 1 371 ? 7.258 15.312 19.078 1 80.38 371 HIS A N 1
ATOM 2828 C CA . HIS A 1 371 ? 7.332 13.93 19.531 1 80.38 371 HIS A CA 1
ATOM 2829 C C . HIS A 1 371 ? 8.766 13.531 19.844 1 80.38 371 HIS A C 1
ATOM 2831 O O . HIS A 1 371 ? 9 12.641 20.672 1 80.38 371 HIS A O 1
ATOM 2837 N N . ILE A 1 372 ? 9.68 14.172 19.281 1 79.56 372 ILE A N 1
ATOM 2838 C CA . ILE A 1 372 ? 11.055 13.711 19.438 1 79.56 372 ILE A CA 1
ATOM 2839 C C . ILE A 1 372 ? 11.742 14.508 20.547 1 79.56 372 ILE A C 1
ATOM 2841 O O . ILE A 1 372 ? 12.781 14.094 21.062 1 79.56 372 ILE A O 1
ATOM 2845 N N . ARG A 1 373 ? 11.219 15.656 20.906 1 82.31 373 ARG A N 1
ATOM 2846 C CA . ARG A 1 373 ? 11.836 16.5 21.922 1 82.31 373 ARG A CA 1
ATOM 2847 C C . ARG A 1 373 ? 11.789 15.844 23.297 1 82.31 373 ARG A C 1
ATOM 2849 O O . ARG A 1 373 ? 10.906 15.031 23.578 1 82.31 373 ARG A O 1
ATOM 2856 N N . ARG A 1 374 ? 12.812 16.203 23.984 1 79.69 374 ARG A N 1
ATOM 2857 C CA . ARG A 1 374 ? 12.875 15.688 25.344 1 79.69 374 ARG A CA 1
ATOM 2858 C C . ARG A 1 374 ? 11.953 16.469 26.281 1 79.69 374 ARG A C 1
ATOM 2860 O O . ARG A 1 374 ? 11.836 17.688 26.156 1 79.69 374 ARG A O 1
ATOM 2867 N N . GLY A 1 375 ? 11.414 15.711 27.141 1 80.81 375 GLY A N 1
ATOM 2868 C CA . GLY A 1 375 ? 10.391 16.312 27.984 1 80.81 375 GLY A CA 1
ATOM 2869 C C . GLY A 1 375 ? 8.984 16.109 27.438 1 80.81 375 GLY A C 1
ATOM 2870 O O . GLY A 1 375 ? 8.797 15.445 26.422 1 80.81 375 GLY A O 1
ATOM 2871 N N . ASP A 1 376 ? 8.031 16.609 28.172 1 87.31 376 ASP A N 1
ATOM 2872 C CA . ASP A 1 376 ? 6.648 16.484 27.719 1 87.31 376 ASP A CA 1
ATOM 2873 C C . ASP A 1 376 ? 6.238 17.703 26.875 1 87.31 376 ASP A C 1
ATOM 2875 O O . ASP A 1 376 ? 5.566 18.609 27.375 1 87.31 376 ASP A O 1
ATOM 2879 N N . VAL A 1 377 ? 6.699 17.625 25.656 1 89.81 377 VAL A N 1
ATOM 2880 C CA . VAL A 1 377 ? 6.359 18.656 24.688 1 89.81 377 VAL A CA 1
ATOM 2881 C C . VAL A 1 377 ? 5.121 18.25 23.906 1 89.81 377 VAL A C 1
ATOM 2883 O O . VAL A 1 377 ? 5.133 17.234 23.203 1 89.81 377 VAL A O 1
ATOM 2886 N N . GLU A 1 378 ? 4.129 19.047 23.922 1 91.06 378 GLU A N 1
ATOM 2887 C CA . GLU A 1 378 ? 2.848 18.703 23.312 1 91.06 378 GLU A CA 1
ATOM 2888 C C . GLU A 1 378 ? 2.74 19.25 21.891 1 91.06 378 GLU A C 1
ATOM 2890 O O . GLU A 1 378 ? 2.125 18.625 21.031 1 91.06 378 GLU A O 1
ATOM 2895 N N . ALA A 1 379 ? 3.312 20.406 21.734 1 92.62 379 ALA A N 1
ATOM 2896 C CA . ALA A 1 379 ? 3.193 21.016 20.406 1 92.62 379 ALA A CA 1
ATOM 2897 C C . ALA A 1 379 ? 4.41 21.891 20.109 1 92.62 379 ALA A C 1
ATOM 2899 O O . ALA A 1 379 ? 4.965 22.531 21 1 92.62 379 ALA A O 1
ATOM 2900 N N . VAL A 1 380 ? 4.793 21.875 18.906 1 92 380 VAL A N 1
ATOM 2901 C CA . VAL A 1 380 ? 5.852 22.734 18.406 1 92 380 VAL A CA 1
ATOM 2902 C C . VAL A 1 380 ? 5.398 23.391 17.109 1 92 380 VAL A C 1
ATOM 2904 O O . VAL A 1 380 ? 4.93 22.719 16.188 1 92 380 VAL A O 1
ATOM 2907 N N . HIS A 1 381 ? 5.461 24.672 17.078 1 92.19 381 HIS A N 1
ATOM 2908 C CA . HIS A 1 381 ? 5.141 25.422 15.867 1 92.19 381 HIS A CA 1
ATOM 2909 C C . HIS A 1 381 ? 6.336 26.25 15.406 1 92.19 381 HIS A C 1
ATOM 2911 O O . HIS A 1 381 ? 6.621 27.297 15.977 1 92.19 381 HIS A O 1
ATOM 2917 N N . PRO A 1 382 ? 6.922 25.766 14.328 1 87.56 382 PRO A N 1
ATOM 2918 C CA . PRO A 1 382 ? 8.008 26.594 13.797 1 87.56 382 PRO A CA 1
ATOM 2919 C C . PRO A 1 382 ? 7.52 27.938 13.266 1 87.56 382 PRO A C 1
ATOM 2921 O O . PRO A 1 382 ? 6.457 28.016 12.641 1 87.56 382 PRO A O 1
ATOM 2924 N N . LEU A 1 383 ? 8.297 28.938 13.625 1 86.12 383 LEU A N 1
ATOM 2925 C CA . LEU A 1 383 ? 7.98 30.297 13.203 1 86.12 383 LEU A CA 1
ATOM 2926 C C . LEU A 1 383 ? 9.125 30.891 12.398 1 86.12 383 LEU A C 1
ATOM 2928 O O . LEU A 1 383 ? 10.273 30.453 12.516 1 86.12 383 LEU A O 1
ATOM 2932 N N . ARG A 1 384 ? 8.82 31.891 11.609 1 79.62 384 ARG A N 1
ATOM 2933 C CA . ARG A 1 384 ? 9.805 32.656 10.852 1 79.62 384 ARG A CA 1
ATOM 2934 C C . ARG A 1 384 ? 10.758 31.719 10.109 1 79.62 384 ARG A C 1
ATOM 2936 O O . ARG A 1 384 ? 11.977 31.781 10.289 1 79.62 384 ARG A O 1
ATOM 2943 N N . GLY A 1 385 ? 10.211 30.797 9.328 1 73.62 385 GLY A N 1
ATOM 2944 C CA . GLY A 1 385 ? 11.008 29.891 8.531 1 73.62 385 GLY A CA 1
ATOM 2945 C C . GLY A 1 385 ? 11.719 28.844 9.352 1 73.62 385 GLY A C 1
ATOM 2946 O O . GLY A 1 385 ? 12.648 28.188 8.875 1 73.62 385 GLY A O 1
ATOM 2947 N N . GLY A 1 386 ? 11.406 28.766 10.641 1 77.69 386 GLY A N 1
ATOM 2948 C CA . GLY A 1 386 ? 12.008 27.766 11.492 1 77.69 386 GLY A CA 1
ATOM 2949 C C . GLY A 1 386 ? 13.055 28.328 12.438 1 77.69 386 GLY A C 1
ATOM 2950 O O . GLY A 1 386 ? 13.57 27.625 13.305 1 77.69 386 GLY A O 1
ATOM 2951 N N . ASN A 1 387 ? 13.328 29.547 12.352 1 79.31 387 ASN A N 1
ATOM 2952 C CA . ASN A 1 387 ? 14.352 30.172 13.188 1 79.31 387 ASN A CA 1
ATOM 2953 C C . ASN A 1 387 ? 13.867 30.359 14.625 1 79.31 387 ASN A C 1
ATOM 2955 O O . ASN A 1 387 ? 14.672 30.406 15.555 1 79.31 387 ASN A O 1
ATOM 2959 N N . SER A 1 388 ? 12.656 30.562 14.734 1 88.25 388 SER A N 1
ATOM 2960 C CA . SER A 1 388 ? 12.008 30.641 16.047 1 88.25 388 SER A CA 1
ATOM 2961 C C . SER A 1 388 ? 10.898 29.594 16.156 1 88.25 388 SER A C 1
ATOM 2963 O O . SER A 1 388 ? 10.547 28.938 15.18 1 88.25 388 SER A O 1
ATOM 2965 N N . GLU A 1 389 ? 10.461 29.391 17.406 1 92.06 389 GLU A N 1
ATOM 2966 C CA . GLU A 1 389 ? 9.422 28.391 17.625 1 92.06 389 GLU A CA 1
ATOM 2967 C C . GLU A 1 389 ? 8.477 28.812 18.75 1 92.06 389 GLU A C 1
ATOM 2969 O O . GLU A 1 389 ? 8.867 29.547 19.641 1 92.06 389 GLU A O 1
ATOM 2974 N N . ALA A 1 390 ? 7.27 28.453 18.578 1 94.62 390 ALA A N 1
ATOM 2975 C CA . ALA A 1 390 ? 6.324 28.453 19.688 1 94.62 390 ALA A CA 1
ATOM 2976 C C . ALA A 1 390 ? 6.098 27.031 20.219 1 94.62 390 ALA A C 1
ATOM 2978 O O . ALA A 1 390 ? 5.789 26.125 19.438 1 94.62 390 ALA A O 1
ATOM 2979 N N . ILE A 1 391 ? 6.273 26.844 21.531 1 94.94 391 ILE A N 1
ATOM 2980 C CA . ILE A 1 391 ? 6.281 25.484 22.078 1 94.94 391 ILE A CA 1
ATOM 2981 C C . ILE A 1 391 ? 5.293 25.406 23.234 1 94.94 391 ILE A C 1
ATOM 2983 O O . ILE A 1 391 ? 5.152 26.344 24.016 1 94.94 391 ILE A O 1
ATOM 2987 N N . GLU A 1 392 ? 4.586 24.359 23.25 1 96.38 392 GLU A N 1
ATOM 2988 C CA . GLU A 1 392 ? 3.738 24 24.391 1 96.38 392 GLU A CA 1
ATOM 2989 C C . GLU A 1 392 ? 4.344 22.859 25.203 1 96.38 392 GLU A C 1
ATOM 2991 O O . GLU A 1 392 ? 4.617 21.781 24.656 1 96.38 392 GLU A O 1
ATOM 2996 N N . ILE A 1 393 ? 4.551 23.047 26.469 1 94.62 393 ILE A N 1
ATOM 2997 C CA . ILE A 1 393 ? 5.094 22 27.312 1 94.62 393 ILE A CA 1
ATOM 2998 C C . ILE A 1 393 ? 4.125 21.703 28.453 1 94.62 393 ILE A C 1
ATOM 3000 O O . ILE A 1 393 ? 3.352 22.578 28.859 1 94.62 393 ILE A O 1
ATOM 3004 N N . VAL A 1 394 ? 4.164 20.531 28.906 1 94.44 394 VAL A N 1
ATOM 3005 C CA . VAL A 1 394 ? 3.404 20.125 30.078 1 94.44 394 VAL A CA 1
ATOM 3006 C C . VAL A 1 394 ? 4.355 19.891 31.25 1 94.44 394 VAL A C 1
ATOM 3008 O O . VAL A 1 394 ? 5.324 19.141 31.141 1 94.44 394 VAL A O 1
ATOM 3011 N N . VAL A 1 395 ? 4.07 20.5 32.312 1 93.31 395 VAL A N 1
ATOM 3012 C CA . VAL A 1 395 ? 4.918 20.422 33.5 1 93.31 395 VAL A CA 1
ATOM 3013 C C . VAL A 1 395 ? 4.535 19.203 34.344 1 93.31 395 VAL A C 1
ATOM 3015 O O . VAL A 1 395 ? 3.35 18.938 34.531 1 93.31 395 VAL A O 1
ATOM 3018 N N . HIS A 1 396 ? 5.535 18.531 34.688 1 91.69 396 HIS A N 1
ATOM 3019 C CA . HIS A 1 396 ? 5.297 17.359 35.531 1 91.69 396 HIS A CA 1
ATOM 3020 C C . HIS A 1 396 ? 6.207 17.359 36.75 1 91.69 396 HIS A C 1
ATOM 3022 O O . HIS A 1 396 ? 7.262 18 36.75 1 91.69 396 HIS A O 1
ATOM 3028 N N . GLY A 1 397 ? 5.766 16.625 37.812 1 89.5 397 GLY A N 1
ATOM 3029 C CA . GLY A 1 397 ? 6.59 16.422 39 1 89.5 397 GLY A CA 1
ATOM 3030 C C . GLY A 1 397 ? 6.121 17.203 40.188 1 89.5 397 GLY A C 1
ATOM 3031 O O . GLY A 1 397 ? 4.941 17.547 40.312 1 89.5 397 GLY A O 1
ATOM 3032 N N . ASP A 1 398 ? 7.008 17.266 41.25 1 89.06 398 ASP A N 1
ATOM 3033 C CA . ASP A 1 398 ? 6.766 18.047 42.438 1 89.06 398 ASP A CA 1
ATOM 3034 C C . ASP A 1 398 ? 7.906 19.031 42.719 1 89.06 398 ASP A C 1
ATOM 3036 O O . ASP A 1 398 ? 8.805 19.188 41.875 1 89.06 398 ASP A O 1
ATOM 3040 N N . LYS A 1 399 ? 7.75 19.734 43.75 1 86.94 399 LYS A N 1
ATOM 3041 C CA . LYS A 1 399 ? 8.711 20.781 44.094 1 86.94 399 LYS A CA 1
ATOM 3042 C C . LYS A 1 399 ? 10.125 20.234 44.156 1 86.94 399 LYS A C 1
ATOM 3044 O O . LYS A 1 399 ? 11.094 20.938 43.875 1 86.94 399 LYS A O 1
ATOM 3049 N N . ASP A 1 400 ? 10.242 18.953 44.406 1 87.06 400 ASP A N 1
ATOM 3050 C CA . ASP A 1 400 ? 11.562 18.359 44.594 1 87.06 400 ASP A CA 1
ATOM 3051 C C . ASP A 1 400 ? 12.078 17.719 43.312 1 87.06 400 ASP A C 1
ATOM 3053 O O . ASP A 1 400 ? 13.289 17.594 43.125 1 87.06 400 ASP A O 1
ATOM 3057 N N . THR A 1 401 ? 11.227 17.391 42.438 1 87.25 401 THR A N 1
ATOM 3058 C CA . THR A 1 401 ? 11.641 16.625 41.281 1 87.25 401 THR A CA 1
ATOM 3059 C C . THR A 1 401 ? 11.648 17.516 40.031 1 87.25 401 THR A C 1
ATOM 3061 O O . THR A 1 401 ? 12.266 17.172 39.031 1 87.25 401 THR A O 1
ATOM 3064 N N . SER A 1 402 ? 10.945 18.562 40.125 1 89.94 402 SER A N 1
ATOM 3065 C CA . SER A 1 402 ? 10.82 19.453 38.969 1 89.94 402 SER A CA 1
ATOM 3066 C C . SER A 1 402 ? 11.453 20.812 39.25 1 89.94 402 SER A C 1
ATOM 3068 O O . SER A 1 402 ? 11.359 21.328 40.375 1 89.94 402 SER A O 1
ATOM 3070 N N . LYS A 1 403 ? 12.078 21.359 38.281 1 90.94 403 LYS A N 1
ATOM 3071 C CA . LYS A 1 403 ? 12.656 22.703 38.375 1 90.94 403 LYS A CA 1
ATOM 3072 C C . LYS A 1 403 ? 11.602 23.781 38.188 1 90.94 403 LYS A C 1
ATOM 3074 O O . LYS A 1 403 ? 11.883 24.969 38.344 1 90.94 403 LYS A O 1
ATOM 3079 N N . LEU A 1 404 ? 10.398 23.344 37.875 1 92.88 404 LEU A N 1
ATOM 3080 C CA . LEU A 1 404 ? 9.359 24.297 37.531 1 92.88 404 LEU A CA 1
ATOM 3081 C C . LEU A 1 404 ? 8.242 24.297 38.562 1 92.88 404 LEU A C 1
ATOM 3083 O O . LEU A 1 404 ? 7.812 25.359 39 1 92.88 404 LEU A O 1
ATOM 3087 N N . VAL A 1 405 ? 7.895 23.141 39 1 93.56 405 VAL A N 1
ATOM 3088 C CA . VAL A 1 405 ? 6.73 23.016 39.875 1 93.56 405 VAL A CA 1
ATOM 3089 C C . VAL A 1 405 ? 7.004 23.719 41.219 1 93.56 405 VAL A C 1
ATOM 3091 O O . VAL A 1 405 ? 8.062 23.547 41.812 1 93.56 405 VAL A O 1
ATOM 3094 N N . GLY A 1 406 ? 6.051 24.484 41.625 1 93.25 406 GLY A N 1
ATOM 3095 C CA . GLY A 1 406 ? 6.152 25.172 42.906 1 93.25 406 GLY A CA 1
ATOM 3096 C C . GLY A 1 406 ? 6.824 26.531 42.812 1 93.25 406 GLY A C 1
ATOM 3097 O O . GLY A 1 406 ? 6.855 27.297 43.781 1 93.25 406 GLY A O 1
ATOM 3098 N N . ARG A 1 407 ? 7.277 26.875 41.688 1 94.19 407 ARG A N 1
ATOM 3099 C CA . ARG A 1 407 ? 7.938 28.172 41.469 1 94.19 407 ARG A CA 1
ATOM 3100 C C . ARG A 1 407 ? 7.051 29.094 40.656 1 94.19 407 ARG A C 1
ATOM 3102 O O . ARG A 1 407 ? 6.266 28.656 39.812 1 94.19 407 ARG A O 1
ATOM 3109 N N . ARG A 1 408 ? 7.215 30.312 40.938 1 95 408 ARG A N 1
ATOM 3110 C CA . ARG A 1 408 ? 6.543 31.312 40.125 1 95 408 ARG A CA 1
ATOM 3111 C C . ARG A 1 408 ? 7.234 31.469 38.75 1 95 408 ARG A C 1
ATOM 3113 O O . ARG A 1 408 ? 8.445 31.25 38.656 1 95 408 ARG A O 1
ATOM 3120 N N . VAL A 1 409 ? 6.5 31.875 37.781 1 94.44 409 VAL A N 1
ATOM 3121 C CA . VAL A 1 409 ? 7.023 32.031 36.406 1 94.44 409 VAL A CA 1
ATOM 3122 C C . VAL A 1 409 ? 8.219 32.969 36.438 1 94.44 409 VAL A C 1
ATOM 3124 O O . VAL A 1 409 ? 9.227 32.719 35.75 1 94.44 409 VAL A O 1
ATOM 3127 N N . SER A 1 410 ? 8.148 34.062 37.281 1 91.94 410 SER A N 1
ATOM 3128 C CA . SER A 1 410 ? 9.203 35.062 37.312 1 91.94 410 SER A CA 1
ATOM 3129 C C . SER A 1 410 ? 10.445 34.531 38.031 1 91.94 410 SER A C 1
ATOM 3131 O O . SER A 1 410 ? 11.547 35.062 37.844 1 91.94 410 SER A O 1
ATOM 3133 N N . ALA A 1 411 ? 10.25 33.5 38.812 1 92.62 411 ALA A N 1
ATOM 3134 C CA . ALA A 1 411 ? 11.352 32.969 39.625 1 92.62 411 ALA A CA 1
ATOM 3135 C C . ALA A 1 411 ? 12.148 31.922 38.844 1 92.62 411 ALA A C 1
ATOM 3137 O O . ALA A 1 411 ? 13.273 31.594 39.219 1 92.62 411 ALA A O 1
ATOM 3138 N N . VAL A 1 412 ? 11.57 31.438 37.781 1 93.5 412 VAL A N 1
ATOM 3139 C CA . VAL A 1 412 ? 12.242 30.438 36.969 1 93.5 412 VAL A CA 1
ATOM 3140 C C . VAL A 1 412 ? 13.32 31.094 36.094 1 93.5 412 VAL A C 1
ATOM 3142 O O . VAL A 1 412 ? 13.109 32.188 35.562 1 93.5 412 VAL A O 1
ATOM 3145 N N . ARG A 1 413 ? 14.461 30.484 36.062 1 91.75 413 ARG A N 1
ATOM 3146 C CA . ARG A 1 413 ? 15.531 30.953 35.188 1 91.75 413 ARG A CA 1
ATOM 3147 C C . ARG A 1 413 ? 15.367 30.422 33.75 1 91.75 413 ARG A C 1
ATOM 3149 O O . ARG A 1 413 ? 16.047 29.469 33.375 1 91.75 413 ARG A O 1
ATOM 3156 N N . TRP A 1 414 ? 14.609 31.094 33.062 1 92.5 414 TRP A N 1
ATOM 3157 C CA . TRP A 1 414 ? 14.367 30.688 31.688 1 92.5 414 TRP A CA 1
ATOM 3158 C C . TRP A 1 414 ? 15.594 30.938 30.812 1 92.5 414 TRP A C 1
ATOM 3160 O O . TRP A 1 414 ? 16.312 31.922 31.016 1 92.5 414 TRP A O 1
ATOM 3170 N N . PRO A 1 415 ? 15.812 30.031 29.922 1 92.62 415 PRO A N 1
ATOM 3171 C CA . PRO A 1 415 ? 16.922 30.297 29 1 92.62 415 PRO A CA 1
ATOM 3172 C C . PRO A 1 415 ? 16.75 31.625 28.25 1 92.62 415 PRO A C 1
ATOM 3174 O O . PRO A 1 415 ? 15.617 32.031 27.969 1 92.62 415 PRO A O 1
ATOM 3177 N N . ASN A 1 416 ? 17.859 32.219 27.875 1 88.69 416 ASN A N 1
ATOM 3178 C CA . ASN A 1 416 ? 17.812 33.5 27.156 1 88.69 416 ASN A CA 1
ATOM 3179 C C . ASN A 1 416 ? 17.094 33.375 25.828 1 88.69 416 ASN A C 1
ATOM 3181 O O . ASN A 1 416 ? 17.438 32.531 25 1 88.69 416 ASN A O 1
ATOM 3185 N N . GLY A 1 417 ? 16.047 34.156 25.688 1 88.5 417 GLY A N 1
ATOM 3186 C CA . GLY A 1 417 ? 15.297 34.094 24.438 1 88.5 417 GLY A CA 1
ATOM 3187 C C . GLY A 1 417 ? 13.977 33.375 24.562 1 88.5 417 GLY A C 1
ATOM 3188 O O . GLY A 1 417 ? 13.219 33.281 23.594 1 88.5 417 GLY A O 1
ATOM 3189 N N . CYS A 1 418 ? 13.781 32.812 25.672 1 92 418 CYS A N 1
ATOM 3190 C CA . CYS A 1 418 ? 12.5 32.156 25.938 1 92 418 CYS A CA 1
ATOM 3191 C C . CYS A 1 418 ? 11.547 33.094 26.656 1 92 418 CYS A C 1
ATOM 3193 O O . CYS A 1 418 ? 11.922 33.75 27.625 1 92 418 CYS A O 1
ATOM 3195 N N . HIS A 1 419 ? 10.344 33.156 26.172 1 92.25 419 HIS A N 1
ATOM 3196 C CA . HIS A 1 419 ? 9.328 34 26.781 1 92.25 419 HIS A CA 1
ATOM 3197 C C . HIS A 1 419 ? 8.039 33.219 27.031 1 92.25 419 HIS A C 1
ATOM 3199 O O . HIS A 1 419 ? 7.508 32.562 26.141 1 92.25 419 HIS A O 1
ATOM 3205 N N . VAL A 1 420 ? 7.578 33.344 28.234 1 94.62 420 VAL A N 1
ATOM 3206 C CA . VAL A 1 420 ? 6.34 32.656 28.578 1 94.62 420 VAL A CA 1
ATOM 3207 C C . VAL A 1 420 ? 5.145 33.469 28.062 1 94.62 420 VAL A C 1
ATOM 3209 O O . VAL A 1 420 ? 4.949 34.625 28.453 1 94.62 420 VAL A O 1
ATOM 3212 N N . ALA A 1 421 ? 4.398 32.844 27.25 1 95.81 421 ALA A N 1
ATOM 3213 C CA . ALA A 1 421 ? 3.225 33.5 26.672 1 95.81 421 ALA A CA 1
ATOM 3214 C C . ALA A 1 421 ? 2.002 33.312 27.578 1 95.81 421 ALA A C 1
ATOM 3216 O O . ALA A 1 421 ? 1.277 34.281 27.844 1 95.81 421 ALA A O 1
ATOM 3217 N N . ALA A 1 422 ? 1.835 32.094 27.984 1 97 422 ALA A N 1
ATOM 3218 C CA . ALA A 1 422 ? 0.658 31.781 28.797 1 97 422 ALA A CA 1
ATOM 3219 C C . ALA A 1 422 ? 0.851 30.484 29.578 1 97 422 ALA A C 1
ATOM 3221 O O . ALA A 1 422 ? 1.694 29.656 29.219 1 97 422 ALA A O 1
ATOM 3222 N N . VAL A 1 423 ? 0.148 30.359 30.656 1 97.44 423 VAL A N 1
ATOM 3223 C CA . VAL A 1 423 ? 0.03 29.125 31.438 1 97.44 423 VAL A CA 1
ATOM 3224 C C . VAL A 1 423 ? -1.435 28.703 31.516 1 97.44 423 VAL A C 1
ATOM 3226 O O . VAL A 1 423 ? -2.314 29.531 31.766 1 97.44 423 VAL A O 1
ATOM 3229 N N . VAL A 1 424 ? -1.634 27.469 31.188 1 97.88 424 VAL A N 1
ATOM 3230 C CA . VAL A 1 424 ? -3 26.953 31.219 1 97.88 424 VAL A CA 1
ATOM 3231 C C . VAL A 1 424 ? -3.123 25.844 32.25 1 97.88 42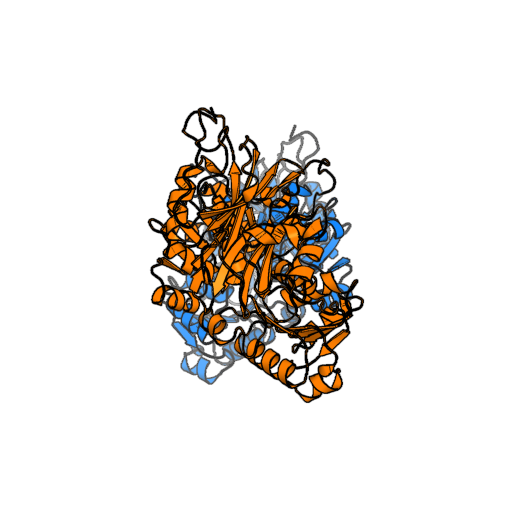4 VAL A C 1
ATOM 3233 O O . VAL A 1 424 ? -2.357 24.875 32.25 1 97.88 424 VAL A O 1
ATOM 3236 N N . ARG A 1 425 ? -3.986 26.031 33.219 1 96.62 425 ARG A N 1
ATOM 3237 C CA . ARG A 1 425 ? -4.328 25.031 34.219 1 96.62 425 ARG A CA 1
ATOM 3238 C C . ARG A 1 425 ? -5.793 24.625 34.125 1 96.62 425 ARG A C 1
ATOM 3240 O O . ARG A 1 425 ? -6.684 25.406 34.469 1 96.62 425 ARG A O 1
ATOM 3247 N N . ASP A 1 426 ? -6.102 23.406 33.625 1 92.62 426 ASP A N 1
ATOM 3248 C CA . ASP A 1 426 ? -7.461 22.953 33.375 1 92.62 426 ASP A CA 1
ATOM 3249 C C . ASP A 1 426 ? -8.156 23.875 32.344 1 92.62 426 ASP A C 1
ATOM 3251 O O . ASP A 1 426 ? -7.754 23.938 31.203 1 92.62 426 ASP A O 1
ATOM 3255 N N . GLU A 1 427 ? -9.039 24.719 32.875 1 92.44 427 GLU A N 1
ATOM 3256 C CA . GLU A 1 427 ? -9.766 25.578 31.953 1 92.44 427 GLU A CA 1
ATOM 3257 C C . GLU A 1 427 ? -9.336 27.031 32.094 1 92.44 427 GLU A C 1
ATOM 3259 O O . GLU A 1 427 ? -9.742 27.906 31.328 1 92.44 427 GLU A O 1
ATOM 3264 N N . GLU A 1 428 ? -8.461 27.312 33 1 94.69 428 GLU A N 1
ATOM 3265 C CA . GLU A 1 428 ? -8.047 28.688 33.25 1 94.69 428 GLU A CA 1
ATOM 3266 C C . GLU A 1 428 ? -6.785 29.047 32.5 1 94.69 428 GLU A C 1
ATOM 3268 O O . GLU A 1 428 ? -5.844 28.25 32.406 1 94.69 428 GLU A O 1
ATOM 3273 N N . VAL A 1 429 ? -6.832 30.203 31.891 1 96.75 429 VAL A N 1
ATOM 3274 C CA . VAL A 1 429 ? -5.695 30.703 31.125 1 96.75 429 VAL A CA 1
ATOM 3275 C C . VAL A 1 429 ? -5.066 31.891 31.859 1 96.75 429 VAL A C 1
ATOM 3277 O O . VAL A 1 429 ? -5.754 32.844 32.188 1 96.75 429 VAL A O 1
ATOM 3280 N N . PHE A 1 430 ? -3.795 31.781 32.156 1 95.88 430 PHE A N 1
ATOM 3281 C CA . PHE A 1 430 ? -3.023 32.875 32.75 1 95.88 430 PHE A CA 1
ATOM 3282 C C . PHE A 1 430 ? -2 33.406 31.766 1 95.88 430 PHE A C 1
ATOM 3284 O O . PHE A 1 430 ? -1.143 32.688 31.281 1 95.88 430 PHE A O 1
ATOM 3291 N N . MET A 1 431 ? -2.129 34.656 31.531 1 93.44 431 MET A N 1
ATOM 3292 C CA . MET A 1 431 ? -1.131 35.25 30.641 1 93.44 431 MET A CA 1
ATOM 3293 C C . MET A 1 431 ? 0.231 35.312 31.328 1 93.44 431 MET A C 1
ATOM 3295 O O . MET A 1 431 ? 0.314 35.344 32.562 1 93.44 431 MET A O 1
ATOM 3299 N N . GLY A 1 432 ? 1.271 35.406 30.594 1 89.31 432 GLY A N 1
ATOM 3300 C CA . GLY A 1 432 ? 2.641 35.281 31.078 1 89.31 432 GLY A CA 1
ATOM 3301 C C . GLY A 1 432 ? 3.006 36.312 32.094 1 89.31 432 GLY A C 1
ATOM 3302 O O . GLY A 1 432 ? 3.816 36.062 33 1 89.31 432 GLY A O 1
ATOM 3303 N N . HIS A 1 433 ? 2.391 37.469 32.031 1 86.44 433 HIS A N 1
ATOM 3304 C CA . HIS A 1 433 ? 2.766 38.562 32.938 1 86.44 433 HIS A CA 1
ATOM 3305 C C . HIS A 1 433 ? 2.15 38.375 34.312 1 86.44 433 HIS A C 1
ATOM 3307 O O . HIS A 1 433 ? 2.541 39.062 35.281 1 86.44 433 HIS A O 1
ATOM 3313 N N . GLN A 1 434 ? 1.196 37.5 34.531 1 86.5 434 GLN A N 1
ATOM 3314 C CA . GLN A 1 434 ? 0.5 37.344 35.812 1 86.5 434 GLN A CA 1
ATOM 3315 C C . GLN A 1 434 ? 1.36 36.562 36.812 1 86.5 434 GLN A C 1
ATOM 3317 O O . GLN A 1 434 ? 1.007 36.438 38 1 86.5 434 GLN A O 1
ATOM 3322 N N . ASP A 1 435 ? 2.465 36.219 36.625 1 89.31 435 ASP A N 1
ATOM 3323 C CA . ASP A 1 435 ? 3.465 35.531 37.438 1 89.31 435 ASP A CA 1
ATOM 3324 C C . ASP A 1 435 ? 2.828 34.438 38.281 1 89.31 435 ASP A C 1
ATOM 3326 O O . ASP A 1 435 ? 2.955 34.438 39.5 1 89.31 435 ASP A O 1
ATOM 3330 N N . VAL A 1 436 ? 2.303 33.469 37.75 1 92.88 436 VAL A N 1
ATOM 3331 C CA . VAL A 1 436 ? 1.588 32.375 38.406 1 92.88 436 VAL A CA 1
ATOM 3332 C C . VAL A 1 436 ? 2.584 31.344 38.906 1 92.88 436 VAL A C 1
ATOM 3334 O O . VAL A 1 436 ? 3.688 31.219 38.375 1 92.88 436 VAL A O 1
ATOM 3337 N N . GLN A 1 437 ? 2.188 30.781 40.031 1 95.5 437 GLN A N 1
ATOM 3338 C CA . GLN A 1 437 ? 2.963 29.641 40.531 1 95.5 437 GLN A CA 1
ATOM 3339 C C . GLN A 1 437 ? 2.646 28.375 39.719 1 95.5 437 GLN A C 1
ATOM 3341 O O . GLN A 1 437 ? 1.486 27.969 39.625 1 95.5 437 GLN A O 1
ATOM 3346 N N . LEU A 1 438 ? 3.682 27.766 39.219 1 96.06 438 LEU A N 1
ATOM 3347 C CA . LEU A 1 438 ? 3.502 26.609 38.344 1 96.06 438 LEU A CA 1
ATOM 3348 C C . LEU A 1 438 ? 3.148 25.359 39.156 1 96.06 438 LEU A C 1
ATOM 3350 O O . LEU A 1 438 ? 3.596 25.203 40.312 1 96.06 438 LEU A O 1
ATOM 3354 N N . ALA A 1 439 ? 2.318 24.562 38.625 1 95.69 439 ALA A N 1
ATOM 3355 C CA . ALA A 1 439 ? 1.855 23.328 39.281 1 95.69 439 ALA A CA 1
ATOM 3356 C C . ALA A 1 439 ? 1.953 22.156 38.312 1 95.69 439 ALA A C 1
ATOM 3358 O O . ALA A 1 439 ? 2.094 22.344 37.094 1 95.69 439 ALA A O 1
ATOM 3359 N N . ASP A 1 440 ? 1.831 20.984 38.938 1 94.62 440 ASP A N 1
ATOM 3360 C CA . ASP A 1 440 ? 1.824 19.766 38.125 1 94.62 440 ASP A CA 1
ATOM 3361 C C . ASP A 1 440 ? 0.627 19.734 37.188 1 94.62 440 ASP A C 1
ATOM 3363 O O . ASP A 1 440 ? -0.499 20.031 37.594 1 94.62 440 ASP A O 1
ATOM 3367 N N . GLY A 1 441 ? 0.929 19.469 35.844 1 94.44 441 GLY A N 1
ATOM 3368 C CA . GLY A 1 441 ? -0.135 19.375 34.875 1 94.44 441 GLY A CA 1
ATOM 3369 C C . GLY A 1 441 ? -0.356 20.656 34.094 1 94.44 441 GLY A C 1
ATOM 3370 O O . GLY A 1 441 ? -1.102 20.672 33.125 1 94.44 441 GLY A O 1
ATOM 3371 N N . ASP A 1 442 ? 0.326 21.734 34.531 1 95.81 442 ASP A N 1
ATOM 3372 C CA . ASP A 1 442 ? 0.19 23.016 33.812 1 95.81 442 ASP A CA 1
ATOM 3373 C C . ASP A 1 442 ? 0.742 22.922 32.406 1 95.81 442 ASP A C 1
ATOM 3375 O O . ASP A 1 442 ? 1.767 22.266 32.188 1 95.81 442 ASP A O 1
ATOM 3379 N N . HIS A 1 443 ? 0.04 23.547 31.469 1 97.31 443 HIS A N 1
ATOM 3380 C CA . HIS A 1 443 ? 0.577 23.781 30.141 1 97.31 443 HIS A CA 1
ATOM 3381 C C . HIS A 1 443 ? 1.233 25.141 30.031 1 97.31 443 HIS A C 1
ATOM 3383 O O . HIS A 1 443 ? 0.621 26.156 30.375 1 97.31 443 HIS A O 1
ATOM 3389 N N . ILE A 1 444 ? 2.432 25.156 29.656 1 96.88 444 ILE A N 1
ATOM 3390 C CA . ILE A 1 444 ? 3.137 26.422 29.469 1 96.88 444 ILE A CA 1
ATOM 3391 C C . ILE A 1 444 ? 3.381 26.656 27.984 1 96.88 444 ILE A C 1
ATOM 3393 O O . ILE A 1 444 ? 3.934 25.797 27.297 1 96.88 444 ILE A O 1
ATOM 3397 N N . ILE A 1 445 ? 2.939 27.75 27.469 1 97.31 445 ILE A N 1
ATOM 3398 C CA . ILE A 1 445 ? 3.184 28.156 26.094 1 97.31 445 ILE A CA 1
ATOM 3399 C C . ILE A 1 445 ? 4.352 29.141 26.047 1 97.31 445 ILE A C 1
ATOM 3401 O O . ILE A 1 445 ? 4.332 30.172 26.734 1 97.31 445 ILE A O 1
ATOM 3405 N N . LEU A 1 446 ? 5.328 28.797 25.234 1 95.75 446 LEU A N 1
ATOM 3406 C CA . LEU A 1 446 ? 6.551 29.594 25.188 1 95.75 446 LEU A CA 1
ATOM 3407 C C . LEU A 1 446 ? 6.859 30.047 23.766 1 95.75 446 LEU A C 1
ATOM 3409 O O . LEU A 1 446 ? 6.566 29.328 22.812 1 95.75 446 LEU A O 1
ATOM 3413 N N . PHE A 1 447 ? 7.309 31.188 23.688 1 94.81 447 PHE A N 1
ATOM 3414 C CA . PHE A 1 447 ? 7.973 31.656 22.469 1 94.81 447 PHE A CA 1
ATOM 3415 C C . PHE A 1 447 ? 9.484 31.5 22.594 1 94.81 447 PHE A C 1
ATOM 3417 O O . PHE A 1 447 ? 10.086 32.031 23.547 1 94.81 447 PHE A O 1
ATOM 3424 N N . VAL A 1 448 ? 10.07 30.812 21.688 1 93.5 448 VAL A N 1
ATOM 3425 C CA . VAL A 1 448 ? 11.516 30.578 21.688 1 93.5 448 VAL A CA 1
ATOM 3426 C C . VAL A 1 448 ? 12.156 31.297 20.5 1 93.5 448 VAL A C 1
ATOM 3428 O O . VAL A 1 448 ? 11.883 30.938 19.344 1 93.5 448 VAL A O 1
ATOM 3431 N N . ALA A 1 449 ? 13.047 32.156 20.797 1 89.94 449 ALA A N 1
ATOM 3432 C CA . ALA A 1 449 ? 13.578 33.062 19.781 1 89.94 449 ALA A CA 1
ATOM 3433 C C . ALA A 1 449 ? 14.562 32.344 18.859 1 89.94 449 ALA A C 1
ATOM 3435 O O . ALA A 1 449 ? 14.688 32.688 17.688 1 89.94 449 ALA A O 1
ATOM 3436 N N . ARG A 1 450 ? 15.297 31.391 19.453 1 87.06 450 ARG A N 1
ATOM 3437 C CA . ARG A 1 450 ? 16.297 30.688 18.656 1 87.06 450 ARG A CA 1
ATOM 3438 C C . ARG A 1 450 ? 16.266 29.188 18.922 1 87.06 450 ARG A C 1
ATOM 3440 O O . ARG A 1 450 ? 16.031 28.766 20.062 1 87.06 450 ARG A O 1
ATOM 3447 N N . ARG A 1 451 ? 16.625 28.516 17.938 1 79.56 451 ARG A N 1
ATOM 3448 C CA . ARG A 1 451 ? 16.578 27.047 18 1 79.56 451 ARG A CA 1
ATOM 3449 C C . ARG A 1 451 ? 17.578 26.516 19 1 79.56 451 ARG A C 1
ATOM 3451 O O . ARG A 1 451 ? 17.328 25.5 19.656 1 79.56 451 ARG A O 1
ATOM 3458 N N . ARG A 1 452 ? 18.688 27.156 19.156 1 80.25 452 ARG A N 1
ATOM 3459 C CA . ARG A 1 452 ? 19.766 26.688 20.031 1 80.25 452 ARG A CA 1
ATOM 3460 C C . ARG A 1 452 ? 19.312 26.703 21.484 1 80.25 452 ARG A C 1
ATOM 3462 O O . ARG A 1 452 ? 19.844 25.953 22.312 1 80.25 452 ARG A O 1
ATOM 3469 N N . VAL A 1 453 ? 18.328 27.516 21.734 1 87.69 453 VAL A N 1
ATOM 3470 C CA . VAL A 1 453 ? 17.859 27.688 23.109 1 87.69 453 VAL A CA 1
ATOM 3471 C C . VAL A 1 453 ? 16.984 26.5 23.5 1 87.69 453 VAL A C 1
ATOM 3473 O O . VAL A 1 453 ? 16.766 26.25 24.688 1 87.69 453 VAL A O 1
ATOM 3476 N N . VAL A 1 454 ? 16.609 25.719 22.531 1 86.38 454 VAL A N 1
ATOM 3477 C CA . VAL A 1 454 ? 15.648 24.641 22.766 1 86.38 454 VAL A CA 1
ATOM 3478 C C . VAL A 1 454 ? 16.281 23.578 23.641 1 86.38 454 VAL A C 1
ATOM 3480 O O . VAL A 1 454 ? 15.617 23 24.516 1 86.38 454 VAL A O 1
ATOM 3483 N N . SER A 1 455 ? 17.547 23.297 23.438 1 83.94 455 SER A N 1
ATOM 3484 C CA . SER A 1 455 ? 18.234 22.297 24.234 1 83.94 455 SER A CA 1
ATOM 3485 C C . SER A 1 455 ? 18.234 22.672 25.719 1 83.94 455 SER A C 1
ATOM 3487 O O . SER A 1 455 ? 18.062 21.812 26.594 1 83.94 455 SER A O 1
ATOM 3489 N N . GLU A 1 456 ? 18.438 23.938 25.969 1 88.81 456 GLU A N 1
ATOM 3490 C CA . GLU A 1 456 ? 18.438 24.438 27.344 1 88.81 456 GLU A CA 1
ATOM 3491 C C . GLU A 1 456 ? 17.031 24.344 27.953 1 88.81 456 GLU A C 1
ATOM 3493 O O . GLU A 1 456 ? 16.891 24.016 29.125 1 88.81 456 GLU A O 1
ATOM 3498 N N . LEU A 1 457 ? 16.125 24.625 27.156 1 90.62 457 LEU A N 1
ATOM 3499 C CA . LEU A 1 457 ? 14.742 24.547 27.609 1 90.62 457 LEU A CA 1
ATOM 3500 C C . LEU A 1 457 ? 14.375 23.109 27.969 1 90.62 457 LEU A C 1
ATOM 3502 O O . LEU A 1 457 ? 13.703 22.875 28.969 1 90.62 457 LEU A O 1
ATOM 3506 N N . GLU A 1 458 ? 14.828 22.188 27.172 1 88.75 458 GLU A N 1
ATOM 3507 C CA . GLU A 1 458 ? 14.547 20.766 27.406 1 88.75 458 GLU A CA 1
ATOM 3508 C C . GLU A 1 458 ? 15.117 20.312 28.734 1 88.75 458 GLU A C 1
ATOM 3510 O O . GLU A 1 458 ? 14.484 19.547 29.469 1 88.75 458 GLU A O 1
ATOM 3515 N N . LYS A 1 459 ? 16.266 20.766 29.047 1 87 459 LYS A N 1
ATOM 3516 C CA . LYS A 1 459 ? 16.891 20.422 30.312 1 87 459 LYS A CA 1
ATOM 3517 C C . LYS A 1 459 ? 16.094 20.984 31.484 1 87 459 LYS A C 1
ATOM 3519 O O . LYS A 1 459 ? 16.031 20.344 32.562 1 87 459 LYS A O 1
ATOM 3524 N N . LEU A 1 460 ? 15.562 22.094 31.25 1 89.38 460 LEU A N 1
ATOM 3525 C CA . LEU A 1 460 ? 14.781 22.75 32.281 1 89.38 460 LEU A CA 1
ATOM 3526 C C . LEU A 1 460 ? 13.477 22 32.562 1 89.38 460 LEU A C 1
ATOM 3528 O O . LEU A 1 460 ? 13.031 21.906 33.688 1 89.38 460 LEU A O 1
ATOM 3532 N N . ILE A 1 461 ? 12.898 21.391 31.531 1 87.81 461 ILE A N 1
ATOM 3533 C CA . ILE A 1 461 ? 11.578 20.781 31.609 1 87.81 461 ILE A CA 1
ATOM 3534 C C . ILE A 1 461 ? 11.703 19.344 32.125 1 87.81 461 ILE A C 1
ATOM 3536 O O . ILE A 1 461 ? 10.742 18.781 32.656 1 87.81 461 ILE A O 1
ATOM 3540 N N . GLN A 1 462 ? 12.781 18.688 31.828 1 85.38 462 GLN A N 1
ATOM 3541 C CA . GLN A 1 462 ? 12.984 17.297 32.188 1 85.38 462 GLN A CA 1
ATOM 3542 C C . GLN A 1 462 ? 12.914 17.094 33.719 1 85.38 462 GLN A C 1
ATOM 3544 O O . GLN A 1 462 ? 13.375 17.938 34.469 1 85.38 462 GLN A O 1
ATOM 3549 N N . VAL A 1 463 ? 12.234 16.031 34.031 1 76.69 463 VAL A N 1
ATOM 3550 C CA . VAL A 1 463 ? 12.125 15.695 35.469 1 76.69 463 VAL A CA 1
ATOM 3551 C C . VAL A 1 463 ? 13.258 14.758 35.844 1 76.69 463 VAL A C 1
ATOM 3553 O O . VAL A 1 463 ? 13.727 13.961 35.031 1 76.69 463 VAL A O 1
ATOM 3556 N N . ARG A 1 464 ? 13.945 14.938 37.094 1 62.5 464 ARG A N 1
ATOM 3557 C CA . ARG A 1 464 ? 15.008 14.078 37.594 1 62.5 464 ARG A CA 1
ATOM 3558 C C . ARG A 1 464 ? 14.5 12.648 37.812 1 62.5 464 ARG A C 1
ATOM 3560 O O . ARG A 1 464 ? 13.305 12.43 38 1 62.5 464 ARG A O 1
ATOM 3567 N N . MET A 1 465 ? 15.352 11.734 37.406 1 52.06 465 MET A N 1
ATOM 3568 C CA . MET A 1 465 ? 15.312 10.289 37.594 1 52.06 465 MET A CA 1
ATOM 3569 C C . MET A 1 465 ? 14.891 9.922 39 1 52.06 465 MET A C 1
ATOM 3571 O O . MET A 1 465 ? 15.383 10.508 39.969 1 52.06 465 MET A O 1
ATOM 3575 N N . GLY A 1 466 ? 13.555 9.766 39.562 1 45 466 GLY A N 1
ATOM 3576 C CA . GLY A 1 466 ? 12.852 9.242 40.719 1 45 466 GLY A CA 1
ATOM 3577 C C . GLY A 1 466 ? 11.352 9.484 40.656 1 45 466 GLY A C 1
ATOM 3578 O O . GLY A 1 466 ? 10.609 9.047 41.531 1 45 466 GLY A O 1
ATOM 3579 N N . PHE A 1 467 ? 10.992 10.203 40 1 42.62 467 PHE A N 1
ATOM 3580 C CA . PHE A 1 467 ? 9.578 10.555 40 1 42.62 467 PHE A CA 1
ATOM 3581 C C . PHE A 1 467 ? 8.75 9.461 39.312 1 42.62 467 PHE A C 1
ATOM 3583 O O . PHE A 1 467 ? 7.613 9.203 39.719 1 42.62 467 PHE A O 1
ATOM 3590 N N . PHE A 1 468 ? 9.023 9.031 38.094 1 40.06 468 PHE A N 1
ATOM 3591 C CA . PHE A 1 468 ? 8.227 7.934 37.562 1 40.06 468 PHE A CA 1
ATOM 3592 C C . PHE A 1 468 ? 8.523 6.641 38.312 1 40.06 468 PHE A C 1
ATOM 3594 O O . PHE A 1 468 ? 8.609 5.57 37.719 1 40.06 468 PHE A O 1
ATOM 3601 N N . GLY A 1 469 ? 9.281 6.645 39.406 1 28.2 469 GLY A N 1
ATOM 3602 C CA . GLY A 1 469 ? 9.18 5.449 40.25 1 28.2 469 GLY A CA 1
ATOM 3603 C C . GLY A 1 469 ? 7.797 5.25 40.844 1 28.2 469 GLY A C 1
ATOM 3604 O O . GLY A 1 469 ? 7.055 6.215 41.031 1 28.2 469 GLY A O 1
ATOM 3605 N N . MET B 1 1 ? -21.25 -19.547 1.339 1 89.56 1 MET B N 1
ATOM 3606 C CA . MET B 1 1 ? -20.234 -18.766 2.033 1 89.56 1 MET B CA 1
ATOM 3607 C C . MET B 1 1 ? -20.25 -17.312 1.551 1 89.56 1 MET B C 1
ATOM 3609 O O . MET B 1 1 ? -20.609 -17.047 0.4 1 89.56 1 MET B O 1
ATOM 3613 N N . LYS B 1 2 ? -20.031 -16.422 2.447 1 94.81 2 LYS B N 1
ATOM 3614 C CA . LYS B 1 2 ? -19.875 -15.008 2.09 1 94.81 2 LYS B CA 1
ATOM 3615 C C . LYS B 1 2 ? -18.406 -14.664 1.828 1 94.81 2 LYS B C 1
ATOM 3617 O O . LYS B 1 2 ? -17.562 -14.875 2.691 1 94.81 2 LYS B O 1
ATOM 3622 N N . ILE B 1 3 ? -18.219 -14.188 0.629 1 95.94 3 ILE B N 1
ATOM 3623 C CA . ILE B 1 3 ? -16.859 -13.945 0.194 1 95.94 3 ILE B CA 1
ATOM 3624 C C . ILE B 1 3 ? -16.656 -12.469 -0.125 1 95.94 3 ILE B C 1
ATOM 3626 O O . ILE B 1 3 ? -17.469 -11.867 -0.833 1 95.94 3 ILE B O 1
ATOM 3630 N N . LEU B 1 4 ? -15.641 -11.883 0.42 1 97.88 4 LEU B N 1
ATOM 3631 C CA . LEU B 1 4 ? -15.266 -10.5 0.145 1 97.88 4 LEU B CA 1
ATOM 3632 C C . LEU B 1 4 ? -13.969 -10.445 -0.655 1 97.88 4 LEU B C 1
ATOM 3634 O O . LEU B 1 4 ? -12.93 -10.922 -0.199 1 97.88 4 LEU B O 1
ATOM 3638 N N . ILE B 1 5 ? -14.039 -9.898 -1.87 1 97.31 5 ILE B N 1
ATOM 3639 C CA . ILE B 1 5 ? -12.867 -9.789 -2.738 1 97.31 5 ILE B CA 1
ATOM 3640 C C . ILE B 1 5 ? -12.438 -8.336 -2.836 1 97.31 5 ILE B C 1
ATOM 3642 O O . ILE B 1 5 ? -13.242 -7.457 -3.164 1 97.31 5 ILE B O 1
ATOM 3646 N N . LEU B 1 6 ? -11.188 -8.078 -2.514 1 98 6 LEU B N 1
ATOM 3647 C CA . LEU B 1 6 ? -10.625 -6.746 -2.686 1 98 6 LEU B CA 1
ATOM 3648 C C . LEU B 1 6 ? -9.82 -6.656 -3.977 1 98 6 LEU B C 1
ATOM 3650 O O . LEU B 1 6 ? -8.797 -7.324 -4.125 1 98 6 LEU B O 1
ATOM 3654 N N . GLY B 1 7 ? -10.273 -5.797 -4.875 1 95.56 7 GLY B N 1
ATOM 3655 C CA . GLY B 1 7 ? -9.625 -5.645 -6.168 1 95.56 7 GLY B CA 1
ATOM 3656 C C . GLY B 1 7 ? -10.367 -6.336 -7.297 1 95.56 7 GLY B C 1
ATOM 3657 O O . GLY B 1 7 ? -10.602 -7.543 -7.238 1 95.56 7 GLY B O 1
ATOM 3658 N N . SER B 1 8 ? -10.68 -5.578 -8.281 1 93.38 8 SER B N 1
ATOM 3659 C CA . SER B 1 8 ? -11.367 -6.133 -9.438 1 93.38 8 SER B CA 1
ATOM 3660 C C . SER B 1 8 ? -10.484 -6.078 -10.688 1 93.38 8 SER B C 1
ATOM 3662 O O . SER B 1 8 ? -10.969 -5.766 -11.773 1 93.38 8 SER B O 1
ATOM 3664 N N . GLY B 1 9 ? -9.234 -6.281 -10.453 1 88.06 9 GLY B N 1
ATOM 3665 C CA . GLY B 1 9 ? -8.32 -6.438 -11.578 1 88.06 9 GLY B CA 1
ATOM 3666 C C . GLY B 1 9 ? -8.445 -7.781 -12.266 1 88.06 9 GLY B C 1
ATOM 3667 O O . GLY B 1 9 ? -9.461 -8.469 -12.125 1 88.06 9 GLY B O 1
ATOM 3668 N N . GLN B 1 10 ? -7.422 -8.211 -12.945 1 81 10 GLN B N 1
ATOM 3669 C CA . GLN B 1 10 ? -7.438 -9.453 -13.719 1 81 10 GLN B CA 1
ATOM 3670 C C . GLN B 1 10 ? -7.625 -10.656 -12.805 1 81 10 GLN B C 1
ATOM 3672 O O . GLN B 1 10 ? -8.484 -11.508 -13.055 1 81 10 GLN B O 1
ATOM 3677 N N . VAL B 1 11 ? -6.883 -10.672 -11.758 1 84 11 VAL B N 1
ATOM 3678 C CA . VAL B 1 11 ? -6.938 -11.812 -10.852 1 84 11 VAL B CA 1
ATOM 3679 C C . VAL B 1 11 ? -8.266 -11.805 -10.102 1 84 11 VAL B C 1
ATOM 3681 O O . VAL B 1 11 ? -8.953 -12.836 -10.031 1 84 11 VAL B O 1
ATOM 3684 N N . GLY B 1 12 ? -8.633 -10.656 -9.539 1 90.06 12 GLY B N 1
ATOM 3685 C CA . GLY B 1 12 ? -9.891 -10.547 -8.805 1 90.06 12 GLY B CA 1
ATOM 3686 C C . GLY B 1 12 ? -11.102 -10.914 -9.641 1 90.06 12 GLY B C 1
ATOM 3687 O O . GLY B 1 12 ? -11.984 -11.633 -9.172 1 90.06 12 GLY B O 1
ATOM 3688 N N . THR B 1 13 ? -11.141 -10.492 -10.852 1 88.06 13 THR B N 1
ATOM 3689 C CA . THR B 1 13 ? -12.25 -10.773 -11.75 1 88.06 13 THR B CA 1
ATOM 3690 C C . THR B 1 13 ? -12.328 -12.258 -12.07 1 88.06 13 THR B C 1
ATOM 3692 O O . THR B 1 13 ? -13.414 -12.852 -12.062 1 88.06 13 THR B O 1
ATOM 3695 N N . ALA B 1 14 ? -11.195 -12.812 -12.359 1 82.94 14 ALA B N 1
ATOM 3696 C CA . ALA B 1 14 ? -11.148 -14.234 -12.688 1 82.94 14 ALA B CA 1
ATOM 3697 C C . ALA B 1 14 ? -11.617 -15.086 -11.508 1 82.94 14 ALA B C 1
ATOM 3699 O O . ALA B 1 14 ? -12.352 -16.062 -11.688 1 82.94 14 ALA B O 1
ATOM 3700 N N . VAL B 1 15 ? -11.188 -14.727 -10.398 1 87.88 15 VAL B N 1
ATOM 3701 C CA . VAL B 1 15 ? -11.555 -15.461 -9.195 1 87.88 15 VAL B CA 1
ATOM 3702 C C . VAL B 1 15 ? -13.055 -15.32 -8.938 1 87.88 15 VAL B C 1
ATOM 3704 O O . VAL B 1 15 ? -13.742 -16.297 -8.633 1 87.88 15 VAL B O 1
ATOM 3707 N N . ALA B 1 16 ? -13.508 -14.102 -9.062 1 91.56 16 ALA B N 1
ATOM 3708 C CA . ALA B 1 16 ? -14.93 -13.844 -8.867 1 91.56 16 ALA B CA 1
ATOM 3709 C C . ALA B 1 16 ? -15.773 -14.672 -9.836 1 91.56 16 ALA B C 1
ATOM 3711 O O . ALA B 1 16 ? -16.797 -15.242 -9.445 1 91.56 16 ALA B O 1
ATOM 3712 N N . GLN B 1 17 ? -15.367 -14.766 -11.047 1 85.88 17 GLN B N 1
ATOM 3713 C CA . GLN B 1 17 ? -16.078 -15.508 -12.078 1 85.88 17 GLN B CA 1
ATOM 3714 C C . GLN B 1 17 ? -16.219 -16.984 -11.695 1 85.88 17 GLN B C 1
ATOM 3716 O O . GLN B 1 17 ? -17.266 -17.594 -11.906 1 85.88 17 GLN B O 1
ATOM 3721 N N . ASN B 1 18 ? -15.195 -17.531 -11.164 1 80.56 18 ASN B N 1
ATOM 3722 C CA . ASN B 1 18 ? -15.188 -18.953 -10.812 1 80.56 18 ASN B CA 1
ATOM 3723 C C . ASN B 1 18 ? -15.977 -19.203 -9.531 1 80.56 18 ASN B C 1
ATOM 3725 O O . ASN B 1 18 ? -16.656 -20.234 -9.406 1 80.56 18 ASN B O 1
ATOM 3729 N N . LEU B 1 19 ? -15.938 -18.281 -8.641 1 86.62 19 LEU B N 1
ATOM 3730 C CA . LEU B 1 19 ? -16.578 -18.469 -7.34 1 86.62 19 LEU B CA 1
ATOM 3731 C C . LEU B 1 19 ? -18.094 -18.312 -7.449 1 86.62 19 LEU B C 1
ATOM 3733 O O . LEU B 1 19 ? -18.844 -18.984 -6.734 1 86.62 19 LEU B O 1
ATOM 3737 N N . VAL B 1 20 ? -18.516 -17.469 -8.312 1 88.69 20 VAL B N 1
ATOM 3738 C CA . VAL B 1 20 ? -19.938 -17.203 -8.453 1 88.69 20 VAL B CA 1
ATOM 3739 C C . VAL B 1 20 ? -20.641 -18.438 -9.023 1 88.69 20 VAL B C 1
ATOM 3741 O O . VAL B 1 20 ? -21.828 -18.641 -8.797 1 88.69 20 VAL B O 1
ATOM 3744 N N . GLU B 1 21 ? -19.875 -19.234 -9.711 1 80.88 21 GLU B N 1
ATOM 3745 C CA . GLU B 1 21 ? -20.422 -20.438 -10.32 1 80.88 21 GLU B CA 1
ATOM 3746 C C . GLU B 1 21 ? -20.688 -21.516 -9.273 1 80.88 21 GLU B C 1
ATOM 3748 O O . GLU B 1 21 ? -21.453 -22.453 -9.516 1 80.88 21 GLU B O 1
ATOM 3753 N N . ILE B 1 22 ? -20.078 -21.422 -8.195 1 78.38 22 ILE B N 1
ATOM 3754 C CA . ILE B 1 22 ? -20.281 -22.391 -7.109 1 78.38 22 ILE B CA 1
ATOM 3755 C C . ILE B 1 22 ? -21.531 -21.984 -6.312 1 78.38 22 ILE B C 1
ATOM 3757 O O . ILE B 1 22 ? -21.656 -20.844 -5.879 1 78.38 22 ILE B O 1
ATOM 3761 N N . PRO B 1 23 ? -22.422 -22.891 -6.113 1 80.25 23 PRO B N 1
ATOM 3762 C CA . PRO B 1 23 ? -23.672 -22.562 -5.41 1 80.25 23 PRO B CA 1
ATOM 3763 C C . PRO B 1 23 ? -23.438 -22.109 -3.969 1 80.25 23 PRO B C 1
ATOM 3765 O O . PRO B 1 23 ? -22.516 -22.609 -3.309 1 80.25 23 PRO B O 1
ATOM 3768 N N . ASN B 1 24 ? -24.188 -21.203 -3.482 1 83.69 24 ASN B N 1
ATOM 3769 C CA . ASN B 1 24 ? -24.25 -20.75 -2.096 1 83.69 24 ASN B CA 1
ATOM 3770 C C . ASN B 1 24 ? -23.078 -19.844 -1.753 1 83.69 24 ASN B C 1
ATOM 3772 O O . ASN B 1 24 ? -22.594 -19.844 -0.619 1 83.69 24 ASN B O 1
ATOM 3776 N N . HIS B 1 25 ? -22.531 -19.297 -2.777 1 88.81 25 HIS B N 1
ATOM 3777 C CA . HIS B 1 25 ? -21.516 -18.281 -2.537 1 88.81 25 HIS B CA 1
ATOM 3778 C C . HIS B 1 25 ? -22.047 -16.875 -2.836 1 88.81 25 HIS B C 1
ATOM 3780 O O . HIS B 1 25 ? -22.656 -16.656 -3.889 1 88.81 25 HIS B O 1
ATOM 3786 N N . ASP B 1 26 ? -21.938 -16.031 -1.896 1 94 26 ASP B N 1
ATOM 3787 C CA . ASP B 1 26 ? -22.234 -14.609 -2.078 1 94 26 ASP B CA 1
ATOM 3788 C C . ASP B 1 26 ? -20.953 -13.789 -2.164 1 94 26 ASP B C 1
ATOM 3790 O O . ASP B 1 26 ? -20.203 -13.68 -1.187 1 94 26 ASP B O 1
ATOM 3794 N N . VAL B 1 27 ? -20.812 -13.156 -3.334 1 96.06 27 VAL B N 1
ATOM 3795 C CA . VAL B 1 27 ? -19.531 -12.508 -3.574 1 96.06 27 VAL B CA 1
ATOM 3796 C C . VAL B 1 27 ? -19.719 -10.992 -3.607 1 96.06 27 VAL B C 1
ATOM 3798 O O . VAL B 1 27 ? -20.578 -10.484 -4.324 1 96.06 27 VAL B O 1
ATOM 3801 N N . THR B 1 28 ? -19.016 -10.273 -2.799 1 97.62 28 THR B N 1
ATOM 3802 C CA . THR B 1 28 ? -18.922 -8.82 -2.822 1 97.62 28 THR B CA 1
ATOM 3803 C C . THR B 1 28 ? -17.516 -8.367 -3.229 1 97.62 28 THR B C 1
ATOM 3805 O O . THR B 1 28 ? -16.516 -8.883 -2.713 1 97.62 28 THR B O 1
ATOM 3808 N N . ILE B 1 29 ? -17.469 -7.426 -4.16 1 97.88 29 ILE B N 1
ATOM 3809 C CA . ILE B 1 29 ? -16.172 -6.965 -4.66 1 97.88 29 ILE B CA 1
ATOM 3810 C C . ILE B 1 29 ? -16 -5.484 -4.34 1 97.88 29 ILE B C 1
ATOM 3812 O O . ILE B 1 29 ? -16.891 -4.672 -4.613 1 97.88 29 ILE B O 1
ATOM 3816 N N . ILE B 1 30 ? -14.852 -5.137 -3.738 1 97.94 30 ILE B N 1
ATOM 3817 C CA . ILE B 1 30 ? -14.5 -3.752 -3.445 1 97.94 30 ILE B CA 1
ATOM 3818 C C . ILE B 1 30 ? -13.367 -3.301 -4.359 1 97.94 30 ILE B C 1
ATOM 3820 O O . ILE B 1 30 ? -12.375 -4.012 -4.52 1 97.94 30 ILE B O 1
ATOM 3824 N N . ASP B 1 31 ? -13.516 -2.189 -4.965 1 97.06 31 ASP B N 1
ATOM 3825 C CA . ASP B 1 31 ? -12.477 -1.59 -5.805 1 97.06 31 ASP B CA 1
ATOM 3826 C C . ASP B 1 31 ? -12.586 -0.066 -5.801 1 97.06 31 ASP B C 1
ATOM 3828 O O . ASP B 1 31 ? -13.648 0.488 -5.523 1 97.06 31 ASP B O 1
ATOM 3832 N N . ASN B 1 32 ? -11.477 0.58 -6.035 1 93.12 32 ASN B N 1
ATOM 3833 C CA . ASN B 1 32 ? -11.508 2.039 -6.055 1 93.12 32 ASN B CA 1
ATOM 3834 C C . ASN B 1 32 ? -11.703 2.576 -7.469 1 93.12 32 ASN B C 1
ATOM 3836 O O . ASN B 1 32 ? -11.773 3.791 -7.672 1 93.12 32 ASN B O 1
ATOM 3840 N N . ASP B 1 33 ? -11.836 1.719 -8.445 1 92.38 33 ASP B N 1
ATOM 3841 C CA . ASP B 1 33 ? -12.086 2.1 -9.828 1 92.38 33 ASP B CA 1
ATOM 3842 C C . ASP B 1 33 ? -13.539 1.851 -10.219 1 92.38 33 ASP B C 1
ATOM 3844 O O . ASP B 1 33 ? -13.945 0.704 -10.422 1 92.38 33 ASP B O 1
ATOM 3848 N N . PRO B 1 34 ? -14.25 2.912 -10.438 1 90.12 34 PRO B N 1
ATOM 3849 C CA . PRO B 1 34 ? -15.672 2.736 -10.758 1 90.12 34 PRO B CA 1
ATOM 3850 C C . PRO B 1 34 ? -15.891 2.012 -12.078 1 90.12 34 PRO B C 1
ATOM 3852 O O . PRO B 1 34 ? -16.859 1.268 -12.227 1 90.12 34 PRO B O 1
ATOM 3855 N N . GLU B 1 35 ? -15.047 2.244 -12.992 1 90.5 35 GLU B N 1
ATOM 3856 C CA . GLU B 1 35 ? -15.18 1.591 -14.289 1 90.5 35 GLU B CA 1
ATOM 3857 C C . GLU B 1 35 ? -14.984 0.082 -14.172 1 90.5 35 GLU B C 1
ATOM 3859 O O . GLU B 1 35 ? -15.711 -0.696 -14.797 1 90.5 35 GLU B O 1
ATOM 3864 N N . ALA B 1 36 ? -14.031 -0.283 -13.43 1 91.75 36 ALA B N 1
ATOM 3865 C CA . ALA B 1 36 ? -13.789 -1.706 -13.203 1 91.75 36 ALA B CA 1
ATOM 3866 C C . ALA B 1 36 ? -14.992 -2.365 -12.539 1 91.75 36 ALA B C 1
ATOM 3868 O O . ALA B 1 36 ? -15.375 -3.484 -12.898 1 91.75 36 ALA B O 1
ATOM 3869 N N . LEU B 1 37 ? -15.57 -1.677 -11.633 1 94.44 37 LEU B N 1
ATOM 3870 C CA . LEU B 1 37 ? -16.719 -2.207 -10.914 1 94.44 37 LEU B CA 1
ATOM 3871 C C . LEU B 1 37 ? -17.938 -2.326 -11.828 1 94.44 37 LEU B C 1
ATOM 3873 O O . LEU B 1 37 ? -18.688 -3.299 -11.75 1 94.44 37 LEU B O 1
ATOM 3877 N N . ARG B 1 38 ? -18.109 -1.375 -12.641 1 93.12 38 ARG B N 1
ATOM 3878 C CA . ARG B 1 38 ? -19.219 -1.418 -13.594 1 93.12 38 ARG B CA 1
ATOM 3879 C C . ARG B 1 38 ? -19.062 -2.6 -14.547 1 93.12 38 ARG B C 1
ATOM 3881 O O . ARG B 1 38 ? -20.047 -3.291 -14.836 1 93.12 38 ARG B O 1
ATOM 3888 N N . ASN B 1 39 ? -17.922 -2.803 -15.016 1 92.06 39 ASN B N 1
ATOM 3889 C CA . ASN B 1 39 ? -17.641 -3.887 -15.945 1 92.06 39 ASN B CA 1
ATOM 3890 C C . ASN B 1 39 ? -17.922 -5.25 -15.328 1 92.06 39 ASN B C 1
ATOM 3892 O O . ASN B 1 39 ? -18.547 -6.105 -15.953 1 92.06 39 ASN B O 1
ATOM 3896 N N . ILE B 1 40 ? -17.516 -5.43 -14.164 1 92.56 40 ILE B N 1
ATOM 3897 C CA . ILE B 1 40 ? -17.672 -6.734 -13.531 1 92.56 40 ILE B CA 1
ATOM 3898 C C . ILE B 1 40 ? -19.125 -6.922 -13.102 1 92.56 40 ILE B C 1
ATOM 3900 O O . ILE B 1 40 ? -19.656 -8.031 -13.172 1 92.56 40 ILE B O 1
ATOM 3904 N N . GLY B 1 41 ? -19.734 -5.875 -12.617 1 92.31 41 GLY B N 1
ATOM 3905 C CA . GLY B 1 41 ? -21.125 -5.945 -12.195 1 92.31 41 GLY B CA 1
ATOM 3906 C C . GLY B 1 41 ? -22.078 -6.266 -13.328 1 92.31 41 GLY B C 1
ATOM 3907 O O . GLY B 1 41 ? -23.125 -6.879 -13.109 1 92.31 41 GLY B O 1
ATOM 3908 N N . SER B 1 42 ? -21.734 -5.848 -14.453 1 92.56 42 SER B N 1
ATOM 3909 C CA . SER B 1 42 ? -22.578 -6.094 -15.609 1 92.56 42 SER B CA 1
ATOM 3910 C C . SER B 1 42 ? -22.438 -7.531 -16.109 1 92.56 42 SER B C 1
ATOM 3912 O O . SER B 1 42 ? -23.359 -8.07 -16.734 1 92.56 42 SER B O 1
ATOM 3914 N N . LYS B 1 43 ? -21.391 -8.188 -15.797 1 89.38 43 LYS B N 1
ATOM 3915 C CA . LYS B 1 43 ? -21.094 -9.5 -16.344 1 89.38 43 LYS B CA 1
ATOM 3916 C C . LYS B 1 43 ? -21.391 -10.602 -15.328 1 89.38 43 LYS B C 1
ATOM 3918 O O . LYS B 1 43 ? -21.625 -11.75 -15.703 1 89.38 43 LYS B O 1
ATOM 3923 N N . LEU B 1 44 ? -21.25 -10.266 -14.086 1 92.38 44 LEU B N 1
ATOM 3924 C CA . LEU B 1 44 ? -21.359 -11.266 -13.039 1 92.38 44 LEU B CA 1
ATOM 3925 C C . LEU B 1 44 ? -22.422 -10.859 -12.008 1 92.38 44 LEU B C 1
ATOM 3927 O O . LEU B 1 44 ? -22.656 -9.672 -11.805 1 92.38 44 LEU B O 1
ATOM 3931 N N . ASP B 1 45 ? -23 -11.859 -11.406 1 91.88 45 ASP B N 1
ATOM 3932 C CA . ASP B 1 45 ? -23.906 -11.609 -10.297 1 91.88 45 ASP B CA 1
ATOM 3933 C C . ASP B 1 45 ? -23.156 -11.43 -8.984 1 91.88 45 ASP B C 1
ATOM 3935 O O . ASP B 1 45 ? -23.125 -12.344 -8.148 1 91.88 45 ASP B O 1
ATOM 3939 N N . VAL B 1 46 ? -22.609 -10.297 -8.844 1 95.5 46 VAL B N 1
ATOM 3940 C CA . VAL B 1 46 ? -21.828 -9.977 -7.648 1 95.5 46 VAL B CA 1
ATOM 3941 C C . VAL B 1 46 ? -22.234 -8.602 -7.121 1 95.5 46 VAL B C 1
ATOM 3943 O O . VAL B 1 46 ? -22.797 -7.789 -7.859 1 95.5 46 VAL B O 1
ATOM 3946 N N . GLN B 1 47 ? -22.109 -8.414 -5.902 1 96.25 47 GLN B N 1
ATOM 3947 C CA . GLN B 1 47 ? -22.25 -7.078 -5.324 1 96.25 47 GLN B CA 1
ATOM 3948 C C . GLN B 1 47 ? -20.969 -6.273 -5.461 1 96.25 47 GLN B C 1
ATOM 3950 O O . GLN B 1 47 ? -19.875 -6.816 -5.293 1 96.25 47 GLN B O 1
ATOM 3955 N N . THR B 1 48 ? -21.141 -5.066 -5.848 1 97.06 48 THR B N 1
ATOM 3956 C CA . THR B 1 48 ? -19.969 -4.215 -6.023 1 97.06 48 THR B CA 1
ATOM 3957 C C . THR B 1 48 ? -20.016 -3.018 -5.078 1 97.06 48 THR B C 1
ATOM 3959 O O . THR B 1 48 ? -21.094 -2.514 -4.77 1 97.06 48 THR B O 1
ATOM 3962 N N . LEU B 1 49 ? -18.906 -2.623 -4.562 1 97.25 49 LEU B N 1
ATOM 3963 C CA . LEU B 1 49 ? -18.781 -1.476 -3.672 1 97.25 49 LEU B CA 1
ATOM 3964 C C . LEU B 1 49 ? -17.562 -0.63 -4.031 1 97.25 49 LEU B C 1
ATOM 3966 O O . LEU B 1 49 ? -16.453 -1.147 -4.113 1 97.25 49 LEU B O 1
ATOM 3970 N N . LEU B 1 50 ? -17.812 0.64 -4.227 1 95.62 50 LEU B N 1
ATOM 3971 C CA . LEU B 1 50 ? -16.75 1.57 -4.547 1 95.62 50 LEU B CA 1
ATOM 3972 C C . LEU B 1 50 ? -16.031 2.029 -3.283 1 95.62 50 LEU B C 1
ATOM 3974 O O . LEU B 1 50 ? -16.656 2.508 -2.342 1 95.62 50 LEU B O 1
ATOM 3978 N N . GLY B 1 51 ? -14.648 1.844 -3.244 1 94 51 GLY B N 1
ATOM 3979 C CA . GLY B 1 51 ? -13.883 2.309 -2.102 1 94 51 GLY B CA 1
ATOM 3980 C C . GLY B 1 51 ? -12.516 1.647 -1.992 1 94 51 GLY B C 1
ATOM 3981 O O . GLY B 1 51 ? -12.156 0.824 -2.834 1 94 51 GLY B O 1
ATOM 3982 N N . ASN B 1 52 ? -11.797 2.09 -1.004 1 92.81 52 ASN B N 1
ATOM 3983 C CA . ASN B 1 52 ? -10.508 1.488 -0.685 1 92.81 52 ASN B CA 1
ATOM 3984 C C . ASN B 1 52 ? -10.672 0.182 0.087 1 92.81 52 ASN B C 1
ATOM 3986 O O . ASN B 1 52 ? -11.266 0.165 1.166 1 92.81 52 ASN B O 1
ATOM 3990 N N . GLY B 1 53 ? -10.109 -0.85 -0.395 1 93.19 53 GLY B N 1
ATOM 3991 C CA . GLY B 1 53 ? -10.273 -2.174 0.186 1 93.19 53 GLY B CA 1
ATOM 3992 C C . GLY B 1 53 ? -9.633 -2.303 1.557 1 93.19 53 GLY B C 1
ATOM 3993 O O . GLY B 1 53 ? -9.961 -3.217 2.316 1 93.19 53 GLY B O 1
ATOM 3994 N N . SER B 1 54 ? -8.742 -1.428 1.86 1 93.62 54 SER B N 1
ATOM 3995 C CA . SER B 1 54 ? -8.094 -1.499 3.164 1 93.62 54 SER B CA 1
ATOM 3996 C C . SER B 1 54 ? -8.711 -0.512 4.148 1 93.62 54 SER B C 1
ATOM 3998 O O . SER B 1 54 ? -8.172 -0.285 5.23 1 93.62 54 SER B O 1
ATOM 4000 N N . SER B 1 55 ? -9.758 0.134 3.832 1 94.75 55 SER B N 1
ATOM 4001 C CA . SER B 1 55 ? -10.523 0.969 4.75 1 94.75 55 SER B CA 1
ATOM 4002 C C . SER B 1 55 ? -11.453 0.126 5.621 1 94.75 55 SER B C 1
ATOM 4004 O O . SER B 1 55 ? -12.281 -0.624 5.105 1 94.75 55 SER B O 1
ATOM 4006 N N . PRO B 1 56 ? -11.328 0.285 6.906 1 94.38 56 PRO B N 1
ATOM 4007 C CA . PRO B 1 56 ? -12.219 -0.49 7.77 1 94.38 56 PRO B CA 1
ATOM 4008 C C . PRO B 1 56 ? -13.695 -0.134 7.562 1 94.38 56 PRO B C 1
ATOM 4010 O O . PRO B 1 56 ? -14.562 -1.011 7.633 1 94.38 56 PRO B O 1
ATOM 4013 N N . ALA B 1 57 ? -13.945 1.106 7.289 1 93.38 57 ALA B N 1
ATOM 4014 C CA . ALA B 1 57 ? -15.328 1.538 7.062 1 93.38 57 ALA B CA 1
ATOM 4015 C C . ALA B 1 57 ? -15.898 0.903 5.801 1 93.38 57 ALA B C 1
ATOM 4017 O O . ALA B 1 57 ? -17.047 0.453 5.789 1 93.38 57 ALA B O 1
ATOM 4018 N N . VAL B 1 58 ? -15.141 0.852 4.781 1 96 58 VAL B N 1
ATOM 4019 C CA . VAL B 1 58 ? -15.578 0.28 3.514 1 96 58 VAL B CA 1
ATOM 4020 C C . VAL B 1 58 ? -15.758 -1.229 3.662 1 96 58 VAL B C 1
ATOM 4022 O O . VAL B 1 58 ? -16.719 -1.799 3.137 1 96 58 VAL B O 1
ATOM 4025 N N . MET B 1 59 ? -14.836 -1.856 4.352 1 96.69 59 MET B N 1
ATOM 4026 C CA . MET B 1 59 ? -14.961 -3.291 4.598 1 96.69 59 MET B CA 1
ATOM 4027 C C . MET B 1 59 ? -16.25 -3.605 5.355 1 96.69 59 MET B C 1
ATOM 4029 O O . MET B 1 59 ? -16.953 -4.562 5.02 1 96.69 59 MET B O 1
ATOM 4033 N N . ALA B 1 60 ? -16.5 -2.75 6.363 1 95.38 60 ALA B N 1
ATOM 4034 C CA . ALA B 1 60 ? -17.719 -2.938 7.141 1 95.38 60 ALA B CA 1
ATOM 4035 C C . ALA B 1 60 ? -18.953 -2.801 6.258 1 95.38 60 ALA B C 1
ATOM 4037 O O . ALA B 1 60 ? -19.891 -3.605 6.352 1 95.38 60 ALA B O 1
ATOM 4038 N N . GLU B 1 61 ? -18.938 -1.8 5.477 1 95.31 61 GLU B N 1
ATOM 4039 C CA . GLU B 1 61 ? -20.047 -1.575 4.543 1 95.31 61 GLU B CA 1
ATOM 4040 C C . GLU B 1 61 ? -20.203 -2.752 3.586 1 95.31 61 GLU B C 1
ATOM 4042 O O . GLU B 1 61 ? -21.328 -3.084 3.186 1 95.31 61 GLU B O 1
ATOM 4047 N N . GLY B 1 62 ? -19.125 -3.381 3.252 1 95.81 62 GLY B N 1
ATOM 4048 C CA . GLY B 1 62 ? -19.125 -4.508 2.336 1 95.81 62 GLY B CA 1
ATOM 4049 C C . GLY B 1 62 ? -19.531 -5.812 2.996 1 95.81 62 GLY B C 1
ATOM 4050 O O . GLY B 1 62 ? -19.594 -6.855 2.342 1 95.81 62 GLY B O 1
ATOM 4051 N N . GLY B 1 63 ? -19.734 -5.809 4.273 1 95.62 63 GLY B N 1
ATOM 4052 C CA . GLY B 1 63 ? -20.219 -6.992 4.977 1 95.62 63 GLY B CA 1
ATOM 4053 C C . GLY B 1 63 ? -19.094 -7.785 5.629 1 95.62 63 GLY B C 1
ATOM 4054 O O . GLY B 1 63 ? -19.203 -9 5.797 1 95.62 63 GLY B O 1
ATOM 4055 N N . ALA B 1 64 ? -18.078 -7.141 6.012 1 95.94 64 ALA B N 1
ATOM 4056 C CA . ALA B 1 64 ? -16.906 -7.816 6.562 1 95.94 64 ALA B CA 1
ATOM 4057 C C . ALA B 1 64 ? -17.25 -8.578 7.836 1 95.94 64 ALA B C 1
ATOM 4059 O O . ALA B 1 64 ? -16.656 -9.609 8.141 1 95.94 64 ALA B O 1
ATOM 4060 N N . TYR B 1 65 ? -18.234 -8.148 8.57 1 95.19 65 TYR B N 1
ATOM 4061 C CA . TYR B 1 65 ? -18.594 -8.758 9.844 1 95.19 65 TYR B CA 1
ATOM 4062 C C . TYR B 1 65 ? -19.109 -10.18 9.641 1 95.19 65 TYR B C 1
ATOM 4064 O O . TYR B 1 65 ? -18.953 -11.031 10.523 1 95.19 65 TYR B O 1
ATOM 4072 N N . ASP B 1 66 ? -19.656 -10.398 8.477 1 95.25 66 ASP B N 1
ATOM 4073 C CA . ASP B 1 66 ? -20.266 -11.695 8.211 1 95.25 66 ASP B CA 1
ATOM 4074 C C . ASP B 1 66 ? -19.516 -12.453 7.125 1 95.25 66 ASP B C 1
ATOM 4076 O O . ASP B 1 66 ? -20.016 -13.43 6.57 1 95.25 66 ASP B O 1
ATOM 4080 N N . THR B 1 67 ? -18.391 -12.031 6.859 1 96.56 67 THR B N 1
ATOM 4081 C CA . THR B 1 67 ? -17.609 -12.625 5.777 1 96.56 67 THR B CA 1
ATOM 4082 C C . THR B 1 67 ? -16.875 -13.875 6.258 1 96.56 67 THR B C 1
ATOM 4084 O O . THR B 1 67 ? -16.297 -13.875 7.348 1 96.56 67 THR B O 1
ATOM 4087 N N . ASP B 1 68 ? -16.938 -14.898 5.398 1 94.5 68 ASP B N 1
ATOM 4088 C CA . ASP B 1 68 ? -16.266 -16.156 5.723 1 94.5 68 ASP B CA 1
ATOM 4089 C C . ASP B 1 68 ? -14.859 -16.203 5.125 1 94.5 68 ASP B C 1
ATOM 4091 O O . ASP B 1 68 ? -13.969 -16.859 5.664 1 94.5 68 ASP B O 1
ATOM 4095 N N . LEU B 1 69 ? -14.742 -15.562 4.012 1 95.25 69 LEU B N 1
ATOM 4096 C CA . LEU B 1 69 ? -13.492 -15.609 3.264 1 95.25 69 LEU B CA 1
ATOM 4097 C C . LEU B 1 69 ? -13.164 -14.242 2.678 1 95.25 69 LEU B C 1
ATOM 4099 O O . LEU B 1 69 ? -13.969 -13.664 1.95 1 95.25 69 LEU B O 1
ATOM 4103 N N . LEU B 1 70 ? -12.008 -13.758 3.045 1 97.75 70 LEU B N 1
ATOM 4104 C CA . LEU B 1 70 ? -11.492 -12.531 2.443 1 97.75 70 LEU B CA 1
ATOM 4105 C C . LEU B 1 70 ? -10.383 -12.844 1.444 1 97.75 70 LEU B C 1
ATOM 4107 O O . LEU B 1 70 ? -9.43 -13.562 1.768 1 97.75 70 LEU B O 1
ATOM 4111 N N . LEU B 1 71 ? -10.578 -12.367 0.27 1 96.94 71 LEU B N 1
ATOM 4112 C CA . LEU B 1 71 ? -9.547 -12.445 -0.759 1 96.94 71 LEU B CA 1
ATOM 4113 C C . LEU B 1 71 ? -8.984 -11.07 -1.078 1 96.94 71 LEU B C 1
ATOM 4115 O O . LEU B 1 71 ? -9.562 -10.32 -1.87 1 96.94 71 LEU B O 1
ATOM 4119 N N . ALA B 1 72 ? -7.824 -10.727 -0.509 1 98 72 ALA B N 1
ATOM 4120 C CA . ALA B 1 72 ? -7.156 -9.453 -0.778 1 98 72 ALA B CA 1
ATOM 4121 C C . ALA B 1 72 ? -6.25 -9.562 -2.002 1 98 72 ALA B C 1
ATOM 4123 O O . ALA B 1 72 ? -5.086 -9.945 -1.887 1 98 72 ALA B O 1
ATOM 4124 N N . LEU B 1 73 ? -6.777 -9.062 -3.105 1 95.94 73 LEU B N 1
ATOM 4125 C CA . LEU B 1 73 ? -6.129 -9.367 -4.379 1 95.94 73 LEU B CA 1
ATOM 4126 C C . LEU B 1 73 ? -5.781 -8.086 -5.133 1 95.94 73 LEU B C 1
ATOM 4128 O O . LEU B 1 73 ? -5.758 -8.07 -6.363 1 95.94 73 LEU B O 1
ATOM 4132 N N . THR B 1 74 ? -5.598 -6.98 -4.434 1 95.12 74 THR B N 1
ATOM 4133 C CA . THR B 1 74 ? -5.203 -5.742 -5.098 1 95.12 74 THR B CA 1
ATOM 4134 C C . THR B 1 74 ? -3.77 -5.844 -5.613 1 95.12 74 THR B C 1
ATOM 4136 O O . THR B 1 74 ? -3.082 -6.836 -5.367 1 95.12 74 THR B O 1
ATOM 4139 N N . ARG B 1 75 ? -3.348 -4.793 -6.355 1 90.88 75 ARG B N 1
ATOM 4140 C CA . ARG B 1 75 ? -2.021 -4.801 -6.969 1 90.88 75 ARG B CA 1
ATOM 4141 C C . ARG B 1 75 ? -0.95 -4.418 -5.953 1 90.88 75 ARG B C 1
ATOM 4143 O O . ARG B 1 75 ? 0.245 -4.543 -6.227 1 90.88 75 ARG B O 1
ATOM 4150 N N . HIS B 1 76 ? -1.338 -4.074 -4.746 1 93.69 76 HIS B N 1
ATOM 4151 C CA . HIS B 1 76 ? -0.39 -3.592 -3.75 1 93.69 76 HIS B CA 1
ATOM 4152 C C . HIS B 1 76 ? -0.305 -4.547 -2.564 1 93.69 76 HIS B C 1
ATOM 4154 O O . HIS B 1 76 ? -1.299 -4.773 -1.87 1 93.69 76 HIS B O 1
ATOM 4160 N N . ASP B 1 77 ? 0.89 -5.039 -2.287 1 95.38 77 ASP B N 1
ATOM 4161 C CA . ASP B 1 77 ? 1.113 -5.973 -1.187 1 95.38 77 ASP B CA 1
ATOM 4162 C C . ASP B 1 77 ? 0.661 -5.375 0.143 1 95.38 77 ASP B C 1
ATOM 4164 O O . ASP B 1 77 ? -0.023 -6.035 0.927 1 95.38 77 ASP B O 1
ATOM 4168 N N . GLU B 1 78 ? 1.045 -4.113 0.341 1 96.38 78 GLU B N 1
ATOM 4169 C CA . GLU B 1 78 ? 0.791 -3.469 1.625 1 96.38 78 GLU B CA 1
ATOM 4170 C C . GLU B 1 78 ? -0.706 -3.287 1.864 1 96.38 78 GLU B C 1
ATOM 4172 O O . GLU B 1 78 ? -1.179 -3.414 2.994 1 96.38 78 GLU B O 1
ATOM 4177 N N . THR B 1 79 ? -1.386 -2.959 0.785 1 96.75 79 THR B N 1
ATOM 4178 C CA . THR B 1 79 ? -2.838 -2.859 0.888 1 96.75 79 THR B CA 1
ATOM 4179 C C . THR B 1 79 ? -3.443 -4.195 1.304 1 96.75 79 THR B C 1
ATOM 4181 O O . THR B 1 79 ? -4.32 -4.246 2.168 1 96.75 79 THR B O 1
ATOM 4184 N N . ASN B 1 80 ? -3.004 -5.246 0.673 1 97.44 80 ASN B N 1
ATOM 4185 C CA . ASN B 1 80 ? -3.498 -6.582 0.984 1 97.44 80 ASN B CA 1
ATOM 4186 C C . ASN B 1 80 ? -3.17 -6.98 2.42 1 97.44 80 ASN B C 1
ATOM 4188 O O . ASN B 1 80 ? -4.012 -7.547 3.119 1 97.44 80 ASN B O 1
ATOM 4192 N N . LEU B 1 81 ? -1.943 -6.727 2.844 1 97.25 81 LEU B N 1
ATOM 4193 C CA . LEU B 1 81 ? -1.519 -7.062 4.199 1 97.25 81 LEU B CA 1
ATOM 4194 C C . LEU B 1 81 ? -2.318 -6.273 5.23 1 97.25 81 LEU B C 1
ATOM 4196 O O . LEU B 1 81 ? -2.781 -6.836 6.227 1 97.25 81 LEU B O 1
ATOM 4200 N N . ALA B 1 82 ? -2.459 -4.945 4.98 1 96.81 82 ALA B N 1
ATOM 4201 C CA . ALA B 1 82 ? -3.225 -4.102 5.895 1 96.81 82 ALA B CA 1
ATOM 4202 C C . ALA B 1 82 ? -4.672 -4.574 5.996 1 96.81 82 ALA B C 1
ATOM 4204 O O . ALA B 1 82 ? -5.242 -4.617 7.086 1 96.81 82 ALA B O 1
ATOM 4205 N N . ALA B 1 83 ? -5.238 -4.898 4.887 1 97.69 83 ALA B N 1
ATOM 4206 C CA . ALA B 1 83 ? -6.621 -5.367 4.863 1 97.69 83 ALA B CA 1
ATOM 4207 C C . ALA B 1 83 ? -6.777 -6.652 5.668 1 97.69 83 ALA B C 1
ATOM 4209 O O . ALA B 1 83 ? -7.754 -6.816 6.406 1 97.69 83 ALA B O 1
ATOM 4210 N N . CYS B 1 84 ? -5.852 -7.586 5.508 1 97.62 84 CYS B N 1
ATOM 4211 C CA . CYS B 1 84 ? -5.922 -8.844 6.234 1 97.62 84 CYS B CA 1
ATOM 4212 C C . CYS B 1 84 ? -5.793 -8.617 7.738 1 97.62 84 CYS B C 1
ATOM 4214 O O . CYS B 1 84 ? -6.461 -9.281 8.531 1 97.62 84 CYS B O 1
ATOM 4216 N N . LYS B 1 85 ? -4.918 -7.699 8.125 1 96.56 85 LYS B N 1
ATOM 4217 C CA . LYS B 1 85 ? -4.762 -7.379 9.539 1 96.56 85 LYS B CA 1
ATOM 4218 C C . LYS B 1 85 ? -6.07 -6.859 10.133 1 96.56 85 LYS B C 1
ATOM 4220 O O . LYS B 1 85 ? -6.48 -7.289 11.211 1 96.56 85 LYS B O 1
ATOM 4225 N N . LEU B 1 86 ? -6.664 -5.922 9.453 1 95.94 86 LEU B N 1
ATOM 4226 C CA . LEU B 1 86 ? -7.938 -5.363 9.898 1 95.94 86 LEU B CA 1
ATOM 4227 C C . LEU B 1 86 ? -9.016 -6.441 9.938 1 95.94 86 LEU B C 1
ATOM 4229 O O . LEU B 1 86 ? -9.805 -6.504 10.883 1 95.94 86 LEU B O 1
ATOM 4233 N N . ALA B 1 87 ? -9.078 -7.285 8.891 1 96.94 87 ALA B N 1
ATOM 4234 C CA . ALA B 1 87 ? -10.062 -8.359 8.789 1 96.94 87 ALA B CA 1
ATOM 4235 C C . ALA B 1 87 ? -9.945 -9.32 9.977 1 96.94 87 ALA B C 1
ATOM 4237 O O . ALA B 1 87 ? -10.953 -9.781 10.508 1 96.94 87 ALA B O 1
ATOM 4238 N N . SER B 1 88 ? -8.75 -9.648 10.336 1 95.75 88 SER B N 1
ATOM 4239 C CA . SER B 1 88 ? -8.492 -10.578 11.438 1 95.75 88 SER B CA 1
ATOM 4240 C C . SER B 1 88 ? -8.836 -9.945 12.781 1 95.75 88 SER B C 1
ATOM 4242 O O . SER B 1 88 ? -9.516 -10.562 13.609 1 95.75 88 SER B O 1
ATOM 4244 N N . SER B 1 89 ? -8.414 -8.688 12.984 1 92.94 89 SER B N 1
ATOM 4245 C CA . SER B 1 89 ? -8.445 -8.086 14.312 1 92.94 89 SER B CA 1
ATOM 4246 C C . SER B 1 89 ? -9.789 -7.414 14.578 1 92.94 89 SER B C 1
ATOM 4248 O O . SER B 1 89 ? -10.281 -7.434 15.711 1 92.94 89 SER B O 1
ATOM 4250 N N . LEU B 1 90 ? -10.359 -6.812 13.586 1 92.5 90 LEU B N 1
ATOM 4251 C CA . LEU B 1 90 ? -11.57 -6.035 13.805 1 92.5 90 LEU B CA 1
ATOM 4252 C C . LEU B 1 90 ? -12.812 -6.855 13.469 1 92.5 90 LEU B C 1
ATOM 4254 O O . LEU B 1 90 ? -13.867 -6.676 14.086 1 92.5 90 LEU B O 1
ATOM 4258 N N . PHE B 1 91 ? -12.711 -7.75 12.484 1 95.06 91 PHE B N 1
ATOM 4259 C CA . PHE B 1 91 ? -13.906 -8.398 11.969 1 95.06 91 PHE B CA 1
ATOM 4260 C C . PHE B 1 91 ? -13.852 -9.906 12.211 1 95.06 91 PHE B C 1
ATOM 4262 O O . PHE B 1 91 ? -14.844 -10.609 12 1 95.06 91 PHE B O 1
ATOM 4269 N N . ASN B 1 92 ? -12.703 -10.43 12.594 1 94.75 92 ASN B N 1
ATOM 4270 C CA . ASN B 1 92 ? -12.508 -11.844 12.914 1 94.75 92 ASN B CA 1
ATOM 4271 C C . ASN B 1 92 ? -12.891 -12.742 11.742 1 94.75 92 ASN B C 1
ATOM 4273 O O . ASN B 1 92 ? -13.602 -13.734 11.922 1 94.75 92 ASN B O 1
ATOM 4277 N N . ILE B 1 93 ? -12.578 -12.336 10.602 1 96.12 93 ILE B N 1
ATOM 4278 C CA . ILE B 1 93 ? -12.773 -13.188 9.438 1 96.12 93 ILE B CA 1
ATOM 4279 C C . ILE B 1 93 ? -11.859 -14.406 9.531 1 96.12 93 ILE B C 1
ATOM 4281 O O . ILE B 1 93 ? -10.641 -14.273 9.648 1 96.12 93 ILE B O 1
ATOM 4285 N N . PRO B 1 94 ? -12.359 -15.508 9.422 1 93.81 94 PRO B N 1
ATOM 4286 C CA . PRO B 1 94 ? -11.562 -16.703 9.703 1 93.81 94 PRO B CA 1
ATOM 4287 C C . PRO B 1 94 ? -10.539 -17 8.602 1 93.81 94 PRO B C 1
ATOM 4289 O O . PRO B 1 94 ? -9.414 -17.406 8.898 1 93.81 94 PRO B O 1
ATOM 4292 N N . ASN B 1 95 ? -10.938 -16.906 7.316 1 93.19 95 ASN B N 1
ATOM 4293 C CA . ASN B 1 95 ? -10.039 -17.188 6.195 1 93.19 95 ASN B CA 1
ATOM 4294 C C . ASN B 1 95 ? -9.656 -15.906 5.457 1 93.19 95 ASN B C 1
ATOM 4296 O O . ASN B 1 95 ? -10.523 -15.164 4.992 1 93.19 95 ASN B O 1
ATOM 4300 N N . ARG B 1 96 ? -8.383 -15.688 5.398 1 96.5 96 ARG B N 1
ATOM 4301 C CA . ARG B 1 96 ? -7.844 -14.477 4.785 1 96.5 96 ARG B CA 1
ATOM 4302 C C . ARG B 1 96 ? -6.695 -14.812 3.84 1 96.5 96 ARG B C 1
ATOM 4304 O O . ARG B 1 96 ? -5.609 -15.195 4.281 1 96.5 96 ARG B O 1
ATOM 4311 N N . ILE B 1 97 ? -6.945 -14.688 2.598 1 95.5 97 ILE B N 1
ATOM 4312 C CA . ILE B 1 97 ? -5.926 -14.969 1.593 1 95.5 97 ILE B CA 1
ATOM 4313 C C . ILE B 1 97 ? -5.422 -13.664 0.986 1 95.5 97 ILE B C 1
ATOM 4315 O O . ILE B 1 97 ? -6.215 -12.852 0.503 1 95.5 97 ILE B O 1
ATOM 4319 N N . ALA B 1 98 ? -4.145 -13.469 0.994 1 96.56 98 ALA B N 1
ATOM 4320 C CA . ALA B 1 98 ? -3.57 -12.219 0.483 1 96.56 98 ALA B CA 1
ATOM 4321 C C . ALA B 1 98 ? -2.641 -12.492 -0.696 1 96.56 98 ALA B C 1
ATOM 4323 O O . ALA B 1 98 ? -1.873 -13.453 -0.682 1 96.56 98 ALA B O 1
ATOM 4324 N N . ARG B 1 99 ? -2.818 -11.703 -1.705 1 94.62 99 ARG B N 1
ATOM 4325 C CA . ARG B 1 99 ? -1.808 -11.648 -2.756 1 94.62 99 ARG B CA 1
ATOM 4326 C C . ARG B 1 99 ? -0.557 -10.922 -2.275 1 94.62 99 ARG B C 1
ATOM 4328 O O . ARG B 1 99 ? -0.63 -9.773 -1.845 1 94.62 99 ARG B O 1
ATOM 4335 N N . VAL B 1 100 ? 0.563 -11.617 -2.271 1 94.12 100 VAL B N 1
ATOM 4336 C CA . VAL B 1 100 ? 1.83 -11.031 -1.842 1 94.12 100 VAL B CA 1
ATOM 4337 C C . VAL B 1 100 ? 2.91 -11.312 -2.885 1 94.12 100 VAL B C 1
ATOM 4339 O O . VAL B 1 100 ? 3.23 -12.477 -3.156 1 94.12 100 VAL B O 1
ATOM 4342 N N . ARG B 1 101 ? 3.484 -10.266 -3.406 1 90.31 101 ARG B N 1
ATOM 4343 C CA . ARG B 1 101 ? 4.453 -10.422 -4.488 1 90.31 101 ARG B CA 1
ATOM 4344 C C . ARG B 1 101 ? 5.879 -10.344 -3.959 1 90.31 101 ARG B C 1
ATOM 4346 O O . ARG B 1 101 ? 6.758 -11.078 -4.418 1 90.31 101 ARG B O 1
ATOM 4353 N N . LEU B 1 102 ? 6.117 -9.445 -3.062 1 88.56 102 LEU B N 1
ATOM 4354 C CA . LEU B 1 102 ? 7.465 -9.242 -2.541 1 88.56 102 LEU B CA 1
ATOM 4355 C C . LEU B 1 102 ? 7.891 -10.414 -1.671 1 88.56 102 LEU B C 1
ATOM 4357 O O . LEU B 1 102 ? 7.266 -10.695 -0.645 1 88.56 102 LEU B O 1
ATOM 4361 N N . SER B 1 103 ? 8.953 -11.031 -1.999 1 83.88 103 SER B N 1
ATOM 4362 C CA . SER B 1 103 ? 9.414 -12.25 -1.341 1 83.88 103 SER B CA 1
ATOM 4363 C C . SER B 1 103 ? 9.898 -11.961 0.076 1 83.88 103 SER B C 1
ATOM 4365 O O . SER B 1 103 ? 9.898 -12.852 0.929 1 83.88 103 SER B O 1
ATOM 4367 N N . ASP B 1 104 ? 10.273 -10.758 0.324 1 87.38 104 ASP B N 1
ATOM 4368 C CA . ASP B 1 104 ? 10.789 -10.391 1.639 1 87.38 104 ASP B CA 1
ATOM 4369 C C . ASP B 1 104 ? 9.766 -10.688 2.734 1 87.38 104 ASP B C 1
ATOM 4371 O O . ASP B 1 104 ? 10.133 -11.016 3.861 1 87.38 104 ASP B O 1
ATOM 4375 N N . TYR B 1 105 ? 8.547 -10.562 2.43 1 89.62 105 TYR B N 1
ATOM 4376 C CA . TYR B 1 105 ? 7.504 -10.797 3.418 1 89.62 105 TYR B CA 1
ATOM 4377 C C . TYR B 1 105 ? 7.426 -12.273 3.789 1 89.62 105 TYR B C 1
ATOM 4379 O O . TYR B 1 105 ? 6.914 -12.633 4.855 1 89.62 105 TYR B O 1
ATOM 4387 N N . LEU B 1 106 ? 7.914 -13.094 2.875 1 82 106 LEU B N 1
ATOM 4388 C CA . LEU B 1 106 ? 7.828 -14.539 3.064 1 82 106 LEU B CA 1
ATOM 4389 C C . LEU B 1 106 ? 9.117 -15.086 3.664 1 82 106 LEU B C 1
ATOM 4391 O O . LEU B 1 106 ? 9.086 -16.047 4.445 1 82 106 LEU B O 1
ATOM 4395 N N . GLU B 1 107 ? 10.141 -14.469 3.314 1 81.88 107 GLU B N 1
ATOM 4396 C CA . GLU B 1 107 ? 11.438 -15.094 3.568 1 81.88 107 GLU B CA 1
ATOM 4397 C C . GLU B 1 107 ? 12.133 -14.445 4.762 1 81.88 107 GLU B C 1
ATOM 4399 O O . GLU B 1 107 ? 13.039 -15.047 5.359 1 81.88 107 GLU B O 1
ATOM 4404 N N . PHE B 1 108 ? 11.789 -13.305 5.152 1 85.56 108 PHE B N 1
ATOM 4405 C CA . PHE B 1 108 ? 12.531 -12.594 6.184 1 85.56 108 PHE B CA 1
ATOM 4406 C C . PHE B 1 108 ? 12.25 -13.188 7.559 1 85.56 108 PHE B C 1
ATOM 4408 O O . PHE B 1 108 ? 11.094 -13.328 7.953 1 85.56 108 PHE B O 1
ATOM 4415 N N . THR B 1 109 ? 13.211 -13.68 8.406 1 76 109 THR B N 1
ATOM 4416 C CA . THR B 1 109 ? 13.031 -14.289 9.719 1 76 109 THR B CA 1
ATOM 4417 C C . THR B 1 109 ? 13.656 -13.422 10.805 1 76 109 THR B C 1
ATOM 4419 O O . THR B 1 109 ? 13.422 -13.641 12 1 76 109 THR B O 1
ATOM 4422 N N . GLY B 1 110 ? 13.922 -12.148 10.648 1 72 110 GLY B N 1
ATOM 4423 C CA . GLY B 1 110 ? 14.523 -11.242 11.609 1 72 110 GLY B CA 1
ATOM 4424 C C . GLY B 1 110 ? 15.641 -11.883 12.414 1 72 110 GLY B C 1
ATOM 4425 O O . GLY B 1 110 ? 15.93 -13.07 12.25 1 72 110 GLY B O 1
ATOM 4426 N N . ARG B 1 111 ? 16.438 -11.258 13.211 1 67 111 ARG B N 1
ATOM 4427 C CA . ARG B 1 111 ? 17.562 -11.727 14.008 1 67 111 ARG B CA 1
ATOM 4428 C C . ARG B 1 111 ? 17.094 -12.688 15.102 1 67 111 ARG B C 1
ATOM 4430 O O . ARG B 1 111 ? 17.797 -13.656 15.422 1 67 111 ARG B O 1
ATOM 4437 N N . ASP B 1 112 ? 16.016 -12.305 15.805 1 57.88 112 ASP B N 1
ATOM 4438 C CA . ASP B 1 112 ? 15.641 -13.109 16.969 1 57.88 112 ASP B CA 1
ATOM 4439 C C . ASP B 1 112 ? 14.781 -14.305 16.547 1 57.88 112 ASP B C 1
ATOM 4441 O O . ASP B 1 112 ? 14.203 -14.977 17.406 1 57.88 112 ASP B O 1
ATOM 4445 N N . ALA B 1 113 ? 14.5 -14.422 15.305 1 54.72 113 ALA B N 1
ATOM 4446 C CA . ALA B 1 113 ? 13.648 -15.547 14.922 1 54.72 113 ALA B CA 1
ATOM 4447 C C . ALA B 1 113 ? 14.312 -16.875 15.258 1 54.72 113 ALA B C 1
ATOM 4449 O O . ALA B 1 113 ? 15.477 -17.109 14.922 1 54.72 113 ALA B O 1
ATOM 4450 N N . GLU B 1 114 ? 13.984 -17.375 16.375 1 48.94 114 GLU B N 1
ATOM 4451 C CA . GLU B 1 114 ? 14.344 -18.766 16.578 1 48.94 114 GLU B CA 1
ATOM 4452 C C . GLU B 1 114 ? 14.141 -19.578 15.297 1 48.94 114 GLU B C 1
ATOM 4454 O O . GLU B 1 114 ? 13.305 -19.234 14.461 1 48.94 114 GLU B O 1
ATOM 4459 N N . GLU B 1 115 ? 15.094 -20.406 14.883 1 46 115 GLU B N 1
ATOM 4460 C CA . GLU B 1 115 ? 15.219 -21.328 13.758 1 46 115 GLU B CA 1
ATOM 4461 C C . GLU B 1 115 ? 13.844 -21.719 13.211 1 46 115 GLU B C 1
ATOM 4463 O O . GLU B 1 115 ? 13.688 -21.922 12.008 1 46 115 GLU B O 1
ATOM 4468 N N . GLU B 1 116 ? 12.953 -22.141 14.125 1 43.09 116 GLU B N 1
ATOM 4469 C CA . GLU B 1 116 ? 11.82 -23 13.758 1 43.09 116 GLU B CA 1
ATOM 4470 C C . GLU B 1 116 ? 10.656 -22.156 13.242 1 43.09 116 GLU B C 1
ATOM 4472 O O . GLU B 1 116 ? 9.523 -22.641 13.18 1 43.09 116 GLU B O 1
ATOM 4477 N N . ASN B 1 117 ? 10.844 -20.891 13.117 1 45.56 117 ASN B N 1
ATOM 4478 C CA . ASN B 1 117 ? 9.648 -20.172 12.711 1 45.56 117 ASN B CA 1
ATOM 4479 C C . ASN B 1 117 ? 9.344 -20.375 11.234 1 45.56 117 ASN B C 1
ATOM 4481 O O . ASN B 1 117 ? 10.195 -20.125 10.375 1 45.56 117 ASN B O 1
ATOM 4485 N N . ASP B 1 118 ? 8.586 -21.344 10.797 1 44.78 118 ASP B N 1
ATOM 4486 C CA . ASP B 1 118 ? 8.125 -21.922 9.539 1 44.78 118 ASP B CA 1
ATOM 4487 C C . ASP B 1 118 ? 7.82 -20.828 8.516 1 44.78 118 ASP B C 1
ATOM 4489 O O . ASP B 1 118 ? 6.938 -21 7.668 1 44.78 118 ASP B O 1
ATOM 4493 N N . GLY B 1 119 ? 8.555 -19.734 8.414 1 51.41 119 GLY B N 1
ATOM 4494 C CA . GLY B 1 119 ? 8.375 -18.828 7.289 1 51.41 119 GLY B CA 1
ATOM 4495 C C . GLY B 1 119 ? 7.188 -17.891 7.457 1 51.41 119 GLY B C 1
ATOM 4496 O O . GLY B 1 119 ? 6.996 -16.984 6.656 1 51.41 119 GLY B O 1
ATOM 4497 N N . ARG B 1 120 ? 6.258 -18.375 8.164 1 57.56 120 ARG B N 1
ATOM 4498 C CA . ARG B 1 120 ? 4.949 -17.75 8.32 1 57.56 120 ARG B CA 1
ATOM 4499 C C . ARG B 1 120 ? 5.031 -16.531 9.25 1 57.56 120 ARG B C 1
ATOM 4501 O O . ARG B 1 120 ? 4.047 -15.812 9.422 1 57.56 120 ARG B O 1
ATOM 4508 N N . GLY B 1 121 ? 6.336 -16.031 9.398 1 76 121 GLY B N 1
ATOM 4509 C CA . GLY B 1 121 ? 6.43 -15.141 10.539 1 76 121 GLY B CA 1
ATOM 4510 C C . GLY B 1 121 ? 5.906 -13.742 10.258 1 76 121 GLY B C 1
ATOM 4511 O O . GLY B 1 121 ? 4.996 -13.273 10.945 1 76 121 GLY B O 1
ATOM 4512 N N . THR B 1 122 ? 6.27 -13.211 9.094 1 87 122 THR B N 1
ATOM 4513 C CA . THR B 1 122 ? 5.84 -11.836 8.844 1 87 122 THR B CA 1
ATOM 4514 C C . THR B 1 122 ? 4.363 -11.789 8.461 1 87 122 THR B C 1
ATOM 4516 O O . THR B 1 122 ? 3.637 -10.891 8.883 1 87 122 THR B O 1
ATOM 4519 N N . LEU B 1 123 ? 3.928 -12.828 7.73 1 91.75 123 LEU B N 1
ATOM 4520 C CA . LEU B 1 123 ? 2.541 -12.859 7.281 1 91.75 123 LEU B CA 1
ATOM 4521 C C . LEU B 1 123 ? 1.591 -13.047 8.461 1 91.75 123 LEU B C 1
ATOM 4523 O O . LEU B 1 123 ? 0.47 -12.531 8.445 1 91.75 123 LEU B O 1
ATOM 4527 N N . ASP B 1 124 ? 2.062 -13.773 9.438 1 91.81 124 ASP B N 1
ATOM 4528 C CA . ASP B 1 124 ? 1.262 -13.992 10.633 1 91.81 124 ASP B CA 1
ATOM 4529 C C . ASP B 1 124 ? 1.037 -12.68 11.383 1 91.81 124 ASP B C 1
ATOM 4531 O O . ASP B 1 124 ? -0.005 -12.484 12.016 1 91.81 124 ASP B O 1
ATOM 4535 N N . LEU B 1 125 ? 2.049 -11.844 11.297 1 92.44 125 LEU B N 1
ATOM 4536 C CA . LEU B 1 125 ? 1.942 -10.547 11.953 1 92.44 125 LEU B CA 1
ATOM 4537 C C . LEU B 1 125 ? 0.759 -9.758 11.398 1 92.44 125 LEU B C 1
ATOM 4539 O O . LEU B 1 125 ? 0.179 -8.922 12.102 1 92.44 125 LEU B O 1
ATOM 4543 N N . PHE B 1 126 ? 0.389 -10.055 10.172 1 95.81 126 PHE B N 1
ATOM 4544 C CA . PHE B 1 126 ? -0.681 -9.312 9.523 1 95.81 126 PHE B CA 1
ATOM 4545 C C . PHE B 1 126 ? -1.967 -10.125 9.484 1 95.81 126 PHE B C 1
ATOM 4547 O O . PHE B 1 126 ? -2.943 -9.734 8.852 1 95.81 126 PHE B O 1
ATOM 4554 N N . GLY B 1 127 ? -1.96 -11.273 10.102 1 95 127 GLY B N 1
ATOM 4555 C CA . GLY B 1 127 ? -3.156 -12.102 10.18 1 95 127 GLY B CA 1
ATOM 4556 C C . GLY B 1 127 ? -3.494 -12.789 8.875 1 95 127 GLY B C 1
ATOM 4557 O O . GLY B 1 127 ? -4.656 -13.102 8.609 1 95 127 GLY B O 1
ATOM 4558 N N . VAL B 1 128 ? -2.52 -13.039 8.023 1 95.44 128 VAL B N 1
ATOM 4559 C CA . VAL B 1 128 ? -2.723 -13.719 6.75 1 95.44 128 VAL B CA 1
ATOM 4560 C C . VAL B 1 128 ? -2.781 -15.227 6.977 1 95.44 128 VAL B C 1
ATOM 4562 O O . VAL B 1 128 ? -1.863 -15.812 7.559 1 95.44 128 VAL B O 1
ATOM 4565 N N . SER B 1 129 ? -3.883 -15.797 6.57 1 91.56 129 SER B N 1
ATOM 4566 C CA . SER B 1 129 ? -3.986 -17.25 6.703 1 91.56 129 SER B CA 1
ATOM 4567 C C . SER B 1 129 ? -3.199 -17.953 5.609 1 91.56 129 SER B C 1
ATOM 4569 O O . SER B 1 129 ? -2.582 -19 5.855 1 91.56 129 SER B O 1
ATOM 4571 N N . GLU B 1 130 ? -3.324 -17.406 4.379 1 90.19 130 GLU B N 1
ATOM 4572 C CA . GLU B 1 130 ? -2.611 -17.953 3.227 1 90.19 130 GLU B CA 1
ATOM 4573 C C . GLU B 1 130 ? -2.197 -16.844 2.264 1 90.19 130 GLU B C 1
ATOM 4575 O O . GLU B 1 130 ? -2.891 -15.828 2.141 1 90.19 130 GLU B O 1
ATOM 4580 N N . SER B 1 131 ? -1.063 -17.062 1.7 1 92.88 131 SER B N 1
ATOM 4581 C CA . SER B 1 131 ? -0.619 -16.094 0.708 1 92.88 131 SER B CA 1
ATOM 4582 C C . SER B 1 131 ? -0.493 -16.719 -0.672 1 92.88 131 SER B C 1
ATOM 4584 O O . SER B 1 131 ? -0.2 -17.906 -0.789 1 92.88 131 SER B O 1
ATOM 4586 N N . ILE B 1 132 ? -0.757 -15.93 -1.674 1 91.19 132 ILE B N 1
ATOM 4587 C CA . ILE B 1 132 ? -0.587 -16.406 -3.043 1 91.19 132 ILE B CA 1
ATOM 4588 C C . ILE B 1 132 ? 0.2 -15.375 -3.852 1 91.19 132 ILE B C 1
ATOM 4590 O O . ILE B 1 132 ? 0.087 -14.172 -3.613 1 91.19 132 ILE B O 1
ATOM 4594 N N . CYS B 1 133 ? 1.007 -15.82 -4.688 1 92 133 CYS B N 1
ATOM 4595 C CA . CYS B 1 133 ? 1.695 -15 -5.672 1 92 133 CYS B CA 1
ATOM 4596 C C . CYS B 1 133 ? 1.418 -15.5 -7.086 1 92 133 CYS B C 1
ATOM 4598 O O . CYS B 1 133 ? 2.131 -16.359 -7.594 1 92 133 CYS B O 1
ATOM 4600 N N . PRO B 1 134 ? 0.484 -14.883 -7.688 1 90.06 134 PRO B N 1
ATOM 4601 C CA . PRO B 1 134 ? 0.08 -15.352 -9.016 1 90.06 134 PRO B CA 1
ATOM 4602 C C . PRO B 1 134 ? 1.241 -15.391 -10.008 1 90.06 134 PRO B C 1
ATOM 4604 O O . PRO B 1 134 ? 1.379 -16.359 -10.766 1 90.06 134 PRO B O 1
ATOM 4607 N N . GLU B 1 135 ? 2.055 -14.391 -9.961 1 91.31 135 GLU B N 1
ATOM 4608 C CA . GLU B 1 135 ? 3.184 -14.32 -10.891 1 91.31 135 GLU B CA 1
ATOM 4609 C C . GLU B 1 135 ? 4.148 -15.484 -10.672 1 91.31 135 GLU B C 1
ATOM 4611 O O . GLU B 1 135 ? 4.656 -16.062 -11.633 1 91.31 135 GLU B O 1
ATOM 4616 N N . GLN B 1 136 ? 4.34 -15.789 -9.453 1 90.94 136 GLN B N 1
ATOM 4617 C CA . GLN B 1 136 ? 5.242 -16.891 -9.148 1 90.94 136 GLN B CA 1
ATOM 4618 C C . GLN B 1 136 ? 4.645 -18.234 -9.594 1 90.94 136 GLN B C 1
ATOM 4620 O O . GLN B 1 136 ? 5.355 -19.094 -10.102 1 90.94 136 GLN B O 1
ATOM 4625 N N . LEU B 1 137 ? 3.41 -18.391 -9.375 1 90.62 137 LEU B N 1
ATOM 4626 C CA . LEU B 1 137 ? 2.725 -19.625 -9.758 1 90.62 137 LEU B CA 1
ATOM 4627 C C . LEU B 1 137 ? 2.82 -19.844 -11.266 1 90.62 137 LEU B C 1
ATOM 4629 O O . LEU B 1 137 ? 3.117 -20.953 -11.719 1 90.62 137 LEU B O 1
ATOM 4633 N N . VAL B 1 138 ? 2.613 -18.812 -11.984 1 92.19 138 VAL B N 1
ATOM 4634 C CA . VAL B 1 138 ? 2.68 -18.891 -13.445 1 92.19 138 VAL B CA 1
ATOM 4635 C C . VAL B 1 138 ? 4.117 -19.172 -13.875 1 92.19 138 VAL B C 1
ATOM 4637 O O . VAL B 1 138 ? 4.352 -19.969 -14.797 1 92.19 138 VAL B O 1
ATOM 4640 N N . THR B 1 139 ? 5.043 -18.531 -13.242 1 94.62 139 THR B N 1
ATOM 4641 C CA . THR B 1 139 ? 6.457 -18.734 -13.547 1 94.62 139 THR B CA 1
ATOM 4642 C C . THR B 1 139 ? 6.844 -20.188 -13.367 1 94.62 139 THR B C 1
ATOM 4644 O O . THR B 1 139 ? 7.523 -20.766 -14.219 1 94.62 139 THR B O 1
ATOM 4647 N N . GLU B 1 140 ? 6.387 -20.766 -12.281 1 92.19 140 GLU B N 1
ATOM 4648 C CA . GLU B 1 140 ? 6.699 -22.172 -12.016 1 92.19 140 GLU B CA 1
ATOM 4649 C C . GLU B 1 140 ? 6.105 -23.078 -13.086 1 92.19 140 GLU B C 1
ATOM 4651 O O . GLU B 1 140 ? 6.75 -24.031 -13.523 1 92.19 140 GLU B O 1
ATOM 4656 N N . ARG B 1 141 ? 4.926 -22.766 -13.445 1 91.94 141 ARG B N 1
ATOM 4657 C CA . ARG B 1 141 ? 4.27 -23.547 -14.5 1 91.94 141 ARG B CA 1
ATOM 4658 C C . ARG B 1 141 ? 5.055 -23.469 -15.805 1 91.94 141 ARG B C 1
ATOM 4660 O O . ARG B 1 141 ? 5.258 -24.469 -16.484 1 91.94 141 ARG B O 1
ATOM 4667 N N . LEU B 1 142 ? 5.484 -22.297 -16.141 1 94.94 142 LEU B N 1
ATOM 4668 C CA . LEU B 1 142 ? 6.258 -22.094 -17.359 1 94.94 142 LEU B CA 1
ATOM 4669 C C . LEU B 1 142 ? 7.602 -22.812 -17.281 1 94.94 142 LEU B C 1
ATOM 4671 O O . LEU B 1 142 ? 8.031 -23.438 -18.25 1 94.94 142 LEU B O 1
ATOM 4675 N N . ALA B 1 143 ? 8.242 -22.719 -16.188 1 94.75 143 ALA B N 1
ATOM 4676 C CA . ALA B 1 143 ? 9.531 -23.375 -16 1 94.75 143 ALA B CA 1
ATOM 4677 C C . ALA B 1 143 ? 9.406 -24.891 -16.172 1 94.75 143 ALA B C 1
ATOM 4679 O O . ALA B 1 143 ? 10.258 -25.531 -16.812 1 94.75 143 ALA B O 1
ATOM 4680 N N . ASP B 1 144 ? 8.367 -25.422 -15.617 1 92.06 144 ASP B N 1
ATOM 4681 C CA . ASP B 1 144 ? 8.125 -26.859 -15.734 1 92.06 144 ASP B CA 1
ATOM 4682 C C . ASP B 1 144 ? 7.961 -27.266 -17.203 1 92.06 144 ASP B C 1
ATOM 4684 O O . ASP B 1 144 ? 8.484 -28.297 -17.609 1 92.06 144 ASP B O 1
ATOM 4688 N N . LEU B 1 145 ? 7.297 -26.469 -17.906 1 91.94 145 LEU B N 1
ATOM 4689 C CA . LEU B 1 145 ? 7.062 -26.75 -19.312 1 91.94 145 LEU B CA 1
ATOM 4690 C C . LEU B 1 145 ? 8.367 -26.688 -20.094 1 91.94 145 LEU B C 1
ATOM 4692 O O . LEU B 1 145 ? 8.578 -27.5 -21.016 1 91.94 145 LEU B O 1
ATOM 4696 N N . LEU B 1 146 ? 9.195 -25.766 -19.766 1 93 146 LEU B N 1
ATOM 4697 C CA . LEU B 1 146 ? 10.461 -25.609 -20.453 1 93 146 LEU B CA 1
ATOM 4698 C C . LEU B 1 146 ? 11.391 -26.781 -20.188 1 93 146 LEU B C 1
ATOM 4700 O O . LEU B 1 146 ? 12.195 -27.156 -21.047 1 93 146 LEU B O 1
ATOM 4704 N N . CYS B 1 147 ? 11.18 -27.422 -19.094 1 89.94 147 CYS B N 1
ATOM 4705 C CA . CYS B 1 147 ? 12.008 -28.562 -18.703 1 89.94 147 CYS B CA 1
ATOM 4706 C C . CYS B 1 147 ? 11.477 -29.859 -19.312 1 89.94 147 CYS B C 1
ATOM 4708 O O . CYS B 1 147 ? 12.18 -30.859 -19.344 1 89.94 147 CYS B O 1
ATOM 4710 N N . HIS B 1 148 ? 10.242 -29.828 -19.75 1 88.56 148 HIS B N 1
ATOM 4711 C CA . HIS B 1 148 ? 9.609 -30.984 -20.359 1 88.56 148 HIS B CA 1
ATOM 4712 C C . HIS B 1 148 ? 9.055 -30.672 -21.734 1 88.56 148 HIS B C 1
ATOM 4714 O O . HIS B 1 148 ? 7.84 -30.5 -21.906 1 88.56 148 HIS B O 1
ATOM 4720 N N . PRO B 1 149 ? 9.875 -30.625 -22.75 1 84.81 149 PRO B N 1
ATOM 4721 C CA . PRO B 1 149 ? 9.5 -30.125 -24.078 1 84.81 149 PRO B CA 1
ATOM 4722 C C . PRO B 1 149 ? 8.336 -30.906 -24.688 1 84.81 149 PRO B C 1
ATOM 4724 O O . PRO B 1 149 ? 7.594 -30.359 -25.516 1 84.81 149 PRO B O 1
ATOM 4727 N N . SER B 1 150 ? 8.117 -32.125 -24.312 1 83.88 150 SER B N 1
ATOM 4728 C CA . SER B 1 150 ? 7.07 -32.906 -24.953 1 83.88 150 SER B CA 1
ATOM 4729 C C . SER B 1 150 ? 5.734 -32.75 -24.234 1 83.88 150 SER B C 1
ATOM 4731 O O . SER B 1 150 ? 4.699 -33.219 -24.734 1 83.88 150 SER B O 1
ATOM 4733 N N . ALA B 1 151 ? 5.758 -32.031 -23.203 1 88.69 151 ALA B N 1
ATOM 4734 C CA . ALA B 1 151 ? 4.555 -31.938 -22.375 1 88.69 151 ALA B CA 1
ATOM 4735 C C . ALA B 1 151 ? 3.742 -30.688 -22.734 1 88.69 151 ALA B C 1
ATOM 4737 O O . ALA B 1 151 ? 4.309 -29.641 -23.031 1 88.69 151 ALA B O 1
ATOM 4738 N N . LEU B 1 152 ? 2.445 -30.844 -22.75 1 88.06 152 LEU B N 1
ATOM 4739 C CA . LEU B 1 152 ? 1.526 -29.734 -22.922 1 88.06 152 LEU B CA 1
ATOM 4740 C C . LEU B 1 152 ? 1.204 -29.078 -21.578 1 88.06 152 LEU B C 1
ATOM 4742 O O . LEU B 1 152 ? 0.875 -27.891 -21.531 1 88.06 152 LEU B O 1
ATOM 4746 N N . GLN B 1 153 ? 1.251 -29.859 -20.547 1 90.75 153 GLN B N 1
ATOM 4747 C CA . GLN B 1 153 ? 1.038 -29.406 -19.188 1 90.75 153 GLN B CA 1
ATOM 4748 C C . GLN B 1 153 ? 1.784 -30.297 -18.188 1 90.75 153 GLN B C 1
ATOM 4750 O O . GLN B 1 153 ? 1.916 -31.5 -18.406 1 90.75 153 GLN B O 1
ATOM 4755 N N . VAL B 1 154 ? 2.299 -29.656 -17.188 1 92.38 154 VAL B N 1
ATOM 4756 C CA . VAL B 1 154 ? 2.975 -30.375 -16.109 1 92.38 154 VAL B CA 1
ATOM 4757 C C . VAL B 1 154 ? 2.414 -29.938 -14.758 1 92.38 154 VAL B C 1
ATOM 4759 O O . VAL B 1 154 ? 2.453 -28.75 -14.414 1 92.38 154 VAL B O 1
ATOM 4762 N N . LEU B 1 155 ? 1.88 -30.828 -14.047 1 94 155 LEU B N 1
ATOM 4763 C CA . LEU B 1 155 ? 1.326 -30.547 -12.734 1 94 155 LEU B CA 1
ATOM 4764 C C . LEU B 1 155 ? 2.09 -31.297 -11.648 1 94 155 LEU B C 1
ATOM 4766 O O . LEU B 1 155 ? 2.389 -32.5 -11.805 1 94 155 LEU B O 1
ATOM 4770 N N . THR B 1 156 ? 2.354 -30.609 -10.602 1 93.75 156 THR B N 1
ATOM 4771 C CA . THR B 1 156 ? 3.123 -31.203 -9.508 1 93.75 156 THR B CA 1
ATOM 4772 C C . THR B 1 156 ? 2.232 -31.453 -8.297 1 93.75 156 THR B C 1
ATOM 4774 O O . THR B 1 156 ? 1.372 -30.641 -7.965 1 93.75 156 THR B O 1
ATOM 4777 N N . PHE B 1 157 ? 2.467 -32.625 -7.688 1 95.19 157 PHE B N 1
ATOM 4778 C CA . PHE B 1 157 ? 1.678 -33 -6.523 1 95.19 157 PHE B CA 1
ATOM 4779 C C . PHE B 1 157 ? 2.57 -33.594 -5.43 1 95.19 157 PHE B C 1
ATOM 4781 O O . PHE B 1 157 ? 3.699 -34 -5.699 1 95.19 157 PHE B O 1
ATOM 4788 N N . ALA B 1 158 ? 2.049 -33.594 -4.199 1 95.12 158 ALA B N 1
ATOM 4789 C CA . ALA B 1 158 ? 2.676 -34.219 -3.037 1 95.12 158 ALA B CA 1
ATOM 4790 C C . ALA B 1 158 ? 4.133 -33.781 -2.898 1 95.12 158 ALA B C 1
ATOM 4792 O O . ALA B 1 158 ? 5.031 -34.625 -2.814 1 95.12 158 ALA B O 1
ATOM 4793 N N . GLU B 1 159 ? 4.348 -32.531 -2.92 1 92.25 159 GLU B N 1
ATOM 4794 C CA . GLU B 1 159 ? 5.691 -31.969 -2.783 1 92.25 159 GLU B CA 1
ATOM 4795 C C . GLU B 1 159 ? 6.613 -32.469 -3.887 1 92.25 159 GLU B C 1
ATOM 4797 O O . GLU B 1 159 ? 7.73 -32.906 -3.611 1 92.25 159 GLU B O 1
ATOM 4802 N N . ASP B 1 160 ? 6.117 -32.656 -5.008 1 92.88 160 ASP B N 1
ATOM 4803 C CA . ASP B 1 160 ? 6.82 -32.969 -6.246 1 92.88 160 ASP B CA 1
ATOM 4804 C C . ASP B 1 160 ? 7.246 -34.438 -6.277 1 92.88 160 ASP B C 1
ATOM 4806 O O . ASP B 1 160 ? 8.234 -34.781 -6.922 1 92.88 160 ASP B O 1
ATOM 4810 N N . LYS B 1 161 ? 6.531 -35.219 -5.594 1 96.12 161 LYS B N 1
ATOM 4811 C CA . LYS B 1 161 ? 6.805 -36.656 -5.656 1 96.12 161 LYS B CA 1
ATOM 4812 C C . LYS B 1 161 ? 6.082 -37.312 -6.84 1 96.12 161 LYS B C 1
ATOM 4814 O O . LYS B 1 161 ? 6.512 -38.344 -7.34 1 96.12 161 LYS B O 1
ATOM 4819 N N . VAL B 1 162 ? 5 -36.688 -7.223 1 96.56 162 VAL B N 1
ATOM 4820 C CA . VAL B 1 162 ? 4.227 -37.156 -8.367 1 96.56 162 VAL B CA 1
ATOM 4821 C C . VAL B 1 162 ? 3.99 -36 -9.336 1 96.56 162 VAL B C 1
ATOM 4823 O O . VAL B 1 162 ? 3.771 -34.844 -8.922 1 96.56 162 VAL B O 1
ATOM 4826 N N . ARG B 1 163 ? 4.059 -36.281 -10.57 1 96 163 ARG B N 1
ATOM 4827 C CA . ARG B 1 163 ? 3.711 -35.281 -11.602 1 96 163 ARG B CA 1
ATOM 4828 C C . ARG B 1 163 ? 2.691 -35.875 -12.578 1 96 163 ARG B C 1
ATOM 4830 O O . ARG B 1 163 ? 2.746 -37.062 -12.914 1 96 163 ARG B O 1
ATOM 4837 N N . MET B 1 164 ? 1.743 -35.125 -12.852 1 95.12 164 MET B N 1
ATOM 4838 C CA . MET B 1 164 ? 0.795 -35.438 -13.914 1 95.12 164 MET B CA 1
ATOM 4839 C C . MET B 1 164 ? 1.114 -34.656 -15.18 1 95.12 164 MET B C 1
ATOM 4841 O O . MET B 1 164 ? 1.235 -33.438 -15.148 1 95.12 164 MET B O 1
ATOM 4845 N N . LEU B 1 165 ? 1.222 -35.375 -16.25 1 93.5 165 LEU B N 1
ATOM 4846 C CA . LEU B 1 165 ? 1.604 -34.75 -17.531 1 93.5 165 LEU B CA 1
ATOM 4847 C C . LEU B 1 165 ? 0.502 -34.938 -18.562 1 93.5 165 LEU B C 1
ATOM 4849 O O . LEU B 1 165 ? -0.189 -35.969 -18.578 1 93.5 165 LEU B O 1
ATOM 4853 N N . VAL B 1 166 ? 0.361 -33.938 -19.328 1 91.62 166 VAL B N 1
ATOM 4854 C CA . VAL B 1 166 ? -0.463 -34.031 -20.531 1 91.62 166 VAL B CA 1
ATOM 4855 C C . VAL B 1 166 ? 0.43 -34.062 -21.766 1 91.62 166 VAL B C 1
ATOM 4857 O O . VAL B 1 166 ? 1.251 -33.156 -21.969 1 91.62 166 VAL B O 1
ATOM 4860 N N . VAL B 1 167 ? 0.255 -35.125 -22.516 1 89.69 167 VAL B N 1
ATOM 4861 C CA . VAL B 1 167 ? 1.092 -35.312 -23.688 1 89.69 167 VAL B CA 1
ATOM 4862 C C . VAL B 1 167 ? 0.22 -35.688 -24.891 1 89.69 167 VAL B C 1
ATOM 4864 O O . VAL B 1 167 ? -0.745 -36.438 -24.75 1 89.69 167 VAL B O 1
ATOM 4867 N N . ARG B 1 168 ? 0.591 -35.094 -25.938 1 87.62 168 ARG B N 1
ATOM 4868 C CA . ARG B 1 168 ? -0.073 -35.5 -27.172 1 87.62 168 ARG B CA 1
ATOM 4869 C C . ARG B 1 168 ? 0.647 -36.656 -27.828 1 87.62 168 ARG B C 1
ATOM 4871 O O . ARG B 1 168 ? 1.845 -36.594 -28.109 1 87.62 168 ARG B O 1
ATOM 4878 N N . ALA B 1 169 ? -0.094 -37.719 -28.031 1 87.25 169 ALA B N 1
ATOM 4879 C CA . ALA B 1 169 ? 0.492 -38.906 -28.656 1 87.25 169 ALA B CA 1
ATOM 4880 C C . ALA B 1 169 ? 0.803 -38.625 -30.141 1 87.25 169 ALA B C 1
ATOM 4882 O O . ALA B 1 169 ? -0.025 -38.094 -30.859 1 87.25 169 ALA B O 1
ATOM 4883 N N . GLN B 1 170 ? 1.968 -38.844 -30.516 1 83.81 170 GLN B N 1
ATOM 4884 C CA . GLN B 1 170 ? 2.402 -38.656 -31.891 1 83.81 170 GLN B CA 1
ATOM 4885 C C . GLN B 1 170 ? 3.094 -39.938 -32.406 1 83.81 170 GLN B C 1
ATOM 4887 O O . GLN B 1 170 ? 3.498 -40.781 -31.625 1 83.81 170 GLN B O 1
ATOM 4892 N N . SER B 1 171 ? 3.15 -39.844 -33.75 1 80.62 171 SER B N 1
ATOM 4893 C CA . SER B 1 171 ? 3.789 -41 -34.406 1 80.62 171 SER B CA 1
ATOM 4894 C C . SER B 1 171 ? 5.227 -41.156 -33.938 1 80.62 171 SER B C 1
ATOM 4896 O O . SER B 1 171 ? 5.953 -40.188 -33.75 1 80.62 171 SER B O 1
ATOM 4898 N N . GLY B 1 172 ? 5.613 -42.406 -33.625 1 77.31 172 GLY B N 1
ATOM 4899 C CA . GLY B 1 172 ? 6.949 -42.719 -33.125 1 77.31 172 GLY B CA 1
ATOM 4900 C C . GLY B 1 172 ? 6.977 -43.094 -31.672 1 77.31 172 GLY B C 1
ATOM 4901 O O . GLY B 1 172 ? 7.953 -43.688 -31.188 1 77.31 172 GLY B O 1
ATOM 4902 N N . GLY B 1 173 ? 5.91 -42.781 -31 1 78.81 173 GLY B N 1
ATOM 4903 C CA . GLY B 1 173 ? 5.82 -43.188 -29.609 1 78.81 173 GLY B CA 1
ATOM 4904 C C . GLY B 1 173 ? 5.531 -44.688 -29.438 1 78.81 173 GLY B C 1
ATOM 4905 O O . GLY B 1 173 ? 4.723 -45.25 -30.172 1 78.81 173 GLY B O 1
ATOM 4906 N N . ARG B 1 174 ? 6.141 -45.25 -28.453 1 79.31 174 ARG B N 1
ATOM 4907 C CA . ARG B 1 174 ? 6.031 -46.688 -28.266 1 79.31 174 ARG B CA 1
ATOM 4908 C C . ARG B 1 174 ? 4.66 -47.062 -27.703 1 79.31 174 ARG B C 1
ATOM 4910 O O . ARG B 1 174 ? 4.23 -48.219 -27.828 1 79.31 174 ARG B O 1
ATOM 4917 N N . LEU B 1 175 ? 3.994 -46.094 -27.188 1 81.31 175 LEU B N 1
ATOM 4918 C CA . LEU B 1 175 ? 2.711 -46.375 -26.562 1 81.31 175 LEU B CA 1
ATOM 4919 C C . LEU B 1 175 ? 1.569 -46.219 -27.562 1 81.31 175 LEU B C 1
ATOM 4921 O O . LEU B 1 175 ? 0.435 -46.625 -27.297 1 81.31 175 LEU B O 1
ATOM 4925 N N . LEU B 1 176 ? 1.874 -45.688 -28.719 1 86.19 176 LEU B N 1
ATOM 4926 C CA . LEU B 1 176 ? 0.844 -45.5 -29.734 1 86.19 176 LEU B CA 1
ATOM 4927 C C . LEU B 1 176 ? 0.327 -46.844 -30.25 1 86.19 176 LEU B C 1
ATOM 4929 O O . LEU B 1 176 ? 1.115 -47.75 -30.547 1 86.19 176 LEU B O 1
ATOM 4933 N N . GLY B 1 177 ? -0.892 -47 -30.297 1 87.62 177 GLY B N 1
ATOM 4934 C CA . GLY B 1 177 ? -1.514 -48.188 -30.828 1 87.62 177 GLY B CA 1
ATOM 4935 C C . GLY B 1 177 ? -1.558 -49.344 -29.828 1 87.62 177 GLY B C 1
ATOM 4936 O O . GLY B 1 177 ? -1.971 -50.438 -30.156 1 87.62 177 GLY B O 1
ATOM 4937 N N . GLN B 1 178 ? -1.175 -49.062 -28.688 1 88.25 178 GLN B N 1
ATOM 4938 C CA . GLN B 1 178 ? -1.157 -50.125 -27.656 1 88.25 178 GLN B CA 1
ATOM 4939 C C . GLN B 1 178 ? -2.305 -49.938 -26.672 1 88.25 178 GLN B C 1
ATOM 4941 O O . GLN B 1 178 ? -2.652 -48.781 -26.328 1 88.25 178 GLN B O 1
ATOM 4946 N N . PRO B 1 179 ? -2.889 -51.031 -26.312 1 91.94 179 PRO B N 1
ATOM 4947 C CA . PRO B 1 179 ? -3.877 -50.906 -25.25 1 91.94 179 PRO B CA 1
ATOM 4948 C C . PRO B 1 179 ? -3.246 -50.562 -23.906 1 91.94 179 PRO B C 1
ATOM 4950 O O . PRO B 1 179 ? -2.09 -50.906 -23.641 1 91.94 179 PRO B O 1
ATOM 4953 N N . ILE B 1 180 ? -3.994 -49.938 -23.047 1 90.12 180 ILE B N 1
ATOM 4954 C CA . ILE B 1 180 ? -3.502 -49.438 -21.781 1 90.12 180 ILE B CA 1
ATOM 4955 C C . ILE B 1 180 ? -2.963 -50.562 -20.922 1 90.12 180 ILE B C 1
ATOM 4957 O O . ILE B 1 180 ? -1.967 -50.406 -20.219 1 90.12 180 ILE B O 1
ATOM 4961 N N . HIS B 1 181 ? -3.598 -51.75 -20.984 1 88.25 181 HIS B N 1
ATOM 4962 C CA . HIS B 1 181 ? -3.207 -52.844 -20.109 1 88.25 181 HIS B CA 1
ATOM 4963 C C . HIS B 1 181 ? -1.828 -53.375 -20.484 1 88.25 181 HIS B C 1
ATOM 4965 O O . HIS B 1 181 ? -1.201 -54.094 -19.688 1 88.25 181 HIS B O 1
ATOM 4971 N N . THR B 1 182 ? -1.313 -53.031 -21.672 1 87.31 182 THR B N 1
ATOM 4972 C CA . THR B 1 182 ? -0.017 -53.531 -22.109 1 87.31 182 THR B CA 1
ATOM 4973 C C . THR B 1 182 ? 1.068 -52.469 -21.906 1 87.31 182 THR B C 1
ATOM 4975 O O . THR B 1 182 ? 2.229 -52.719 -22.266 1 87.31 182 THR B O 1
ATOM 4978 N N . ILE B 1 183 ? 0.708 -51.344 -21.328 1 85.5 183 ILE B N 1
ATOM 4979 C CA . ILE B 1 183 ? 1.628 -50.219 -21.219 1 85.5 183 ILE B CA 1
ATOM 4980 C C . ILE B 1 183 ? 2.834 -50.625 -20.375 1 85.5 183 ILE B C 1
ATOM 4982 O O . ILE B 1 183 ? 3.967 -50.25 -20.672 1 85.5 183 ILE B O 1
ATOM 4986 N N . HIS B 1 184 ? 2.596 -51.344 -19.312 1 83.56 184 HIS B N 1
ATOM 4987 C CA . HIS B 1 184 ? 3.66 -51.75 -18.391 1 83.56 184 HIS B CA 1
ATOM 4988 C C . HIS B 1 184 ? 4.73 -52.562 -19.109 1 83.56 184 HIS B C 1
ATOM 4990 O O . HIS B 1 184 ? 5.898 -52.562 -18.719 1 83.56 184 HIS B O 1
ATOM 4996 N N . GLU B 1 185 ? 4.367 -53.219 -20.172 1 84.44 185 GLU B N 1
ATOM 4997 C CA . GLU B 1 185 ? 5.293 -54.031 -20.953 1 84.44 185 GLU B CA 1
ATOM 4998 C C . GLU B 1 185 ? 6.23 -53.156 -21.781 1 84.44 185 GLU B C 1
ATOM 5000 O O . GLU B 1 185 ? 7.301 -53.625 -22.203 1 84.44 185 GLU B O 1
ATOM 5005 N N . HIS B 1 186 ? 5.809 -52.031 -22 1 83.38 186 HIS B N 1
ATOM 5006 C CA . HIS B 1 186 ? 6.562 -51.156 -22.891 1 83.38 186 HIS B CA 1
ATOM 5007 C C . HIS B 1 186 ? 7.355 -50.094 -22.094 1 83.38 186 HIS B C 1
ATOM 5009 O O . HIS B 1 186 ? 8.039 -49.281 -22.688 1 83.38 186 HIS B O 1
ATOM 5015 N N . LEU B 1 187 ? 7.215 -50.125 -20.812 1 87 187 LEU B N 1
ATOM 5016 C CA . LEU B 1 187 ? 7.973 -49.219 -19.953 1 87 187 LEU B CA 1
ATOM 5017 C C . LEU B 1 187 ? 9.25 -49.906 -19.469 1 87 187 LEU B C 1
ATOM 5019 O O . LEU B 1 187 ? 9.305 -51.125 -19.344 1 87 187 LEU B O 1
ATOM 5023 N N . PRO B 1 188 ? 10.312 -49.062 -19.328 1 86.5 188 PRO B N 1
ATOM 5024 C CA . PRO B 1 188 ? 11.523 -49.656 -18.75 1 86.5 188 PRO B CA 1
ATOM 5025 C C . PRO B 1 188 ? 11.273 -50.312 -17.391 1 86.5 188 PRO B C 1
ATOM 5027 O O . PRO B 1 188 ? 10.305 -49.969 -16.703 1 86.5 188 PRO B O 1
ATOM 5030 N N . GLU B 1 189 ? 12.211 -51.219 -17.062 1 85.75 189 GLU B N 1
ATOM 5031 C CA . GLU B 1 189 ? 12.086 -51.938 -15.805 1 85.75 189 GLU B CA 1
ATOM 5032 C C . GLU B 1 189 ? 12.086 -50.969 -14.617 1 85.75 189 GLU B C 1
ATOM 5034 O O . GLU B 1 189 ? 12.906 -50.062 -14.555 1 85.75 189 GLU B O 1
ATOM 5039 N N . GLY B 1 190 ? 11.102 -51.062 -13.852 1 85.5 190 GLY B N 1
ATOM 5040 C CA . GLY B 1 190 ? 11.031 -50.281 -12.633 1 85.5 190 GLY B CA 1
ATOM 5041 C C . GLY B 1 190 ? 10.219 -49 -12.797 1 85.5 190 GLY B C 1
ATOM 5042 O O . GLY B 1 190 ? 9.977 -48.281 -11.828 1 85.5 190 GLY B O 1
ATOM 5043 N N . THR B 1 191 ? 9.836 -48.75 -14.008 1 90.56 191 THR B N 1
ATOM 5044 C CA . THR B 1 191 ? 9.047 -47.562 -14.273 1 90.56 191 THR B CA 1
ATOM 5045 C C . THR B 1 191 ? 7.559 -47.875 -14.289 1 90.56 191 THR B C 1
ATOM 5047 O O . THR B 1 191 ? 7.152 -48.938 -14.758 1 90.56 191 THR B O 1
ATOM 5050 N N . ASP B 1 192 ? 6.797 -47.062 -13.656 1 91.44 192 ASP B N 1
ATOM 5051 C CA . ASP B 1 192 ? 5.348 -47.219 -13.609 1 91.44 192 ASP B CA 1
ATOM 5052 C C . ASP B 1 192 ? 4.637 -45.875 -13.844 1 91.44 192 ASP B C 1
ATOM 5054 O O . ASP B 1 192 ? 5.23 -44.812 -13.68 1 91.44 192 ASP B O 1
ATOM 5058 N N . CYS B 1 193 ? 3.447 -45.969 -14.445 1 93.25 193 CYS B N 1
ATOM 5059 C CA . CYS B 1 193 ? 2.65 -44.75 -14.656 1 93.25 193 CYS B CA 1
ATOM 5060 C C . CYS B 1 193 ? 1.162 -45.094 -14.656 1 93.25 193 CYS B C 1
ATOM 5062 O O . CYS B 1 193 ? 0.778 -46.25 -14.664 1 93.25 193 CYS B O 1
ATOM 5064 N N . GLN B 1 194 ? 0.384 -44.125 -14.484 1 93.75 194 GLN B N 1
ATOM 5065 C CA . GLN B 1 194 ? -1.068 -44.281 -14.492 1 93.75 194 GLN B CA 1
ATOM 5066 C C . GLN B 1 194 ? -1.707 -43.344 -15.516 1 93.75 194 GLN B C 1
ATOM 5068 O O . GLN B 1 194 ? -1.526 -42.125 -15.453 1 93.75 194 GLN B O 1
ATOM 5073 N N . ILE B 1 195 ? -2.389 -43.906 -16.5 1 92.94 195 ILE B N 1
ATOM 5074 C CA . ILE B 1 195 ? -3.168 -43.094 -17.438 1 92.94 195 ILE B CA 1
ATOM 5075 C C . ILE B 1 195 ? -4.496 -42.719 -16.797 1 92.94 195 ILE B C 1
ATOM 5077 O O . ILE B 1 195 ? -5.312 -43.562 -16.469 1 92.94 195 ILE B O 1
ATOM 5081 N N . CYS B 1 196 ? -4.688 -41.438 -16.641 1 92.38 196 CYS B N 1
ATOM 5082 C CA . CYS B 1 196 ? -5.836 -40.938 -15.875 1 92.38 196 CYS B CA 1
ATOM 5083 C C . CYS B 1 196 ? -6.969 -40.531 -16.812 1 92.38 196 CYS B C 1
ATOM 5085 O O . CYS B 1 196 ? -8.141 -40.656 -16.453 1 92.38 196 CYS B O 1
ATOM 5087 N N . ALA B 1 197 ? -6.621 -40.031 -17.906 1 93.25 197 ALA B N 1
ATOM 5088 C CA . ALA B 1 197 ? -7.617 -39.562 -18.875 1 93.25 197 ALA B CA 1
ATOM 5089 C C . ALA B 1 197 ? -7.027 -39.438 -20.281 1 93.25 197 ALA B C 1
ATOM 5091 O O . ALA B 1 197 ? -5.812 -39.312 -20.438 1 93.25 197 ALA B O 1
ATOM 5092 N N . ILE B 1 198 ? -7.871 -39.625 -21.234 1 93.81 198 ILE B N 1
ATOM 5093 C CA . ILE B 1 198 ? -7.52 -39.438 -22.625 1 93.81 198 ILE B CA 1
ATOM 5094 C C . ILE B 1 198 ? -8.547 -38.5 -23.281 1 93.81 198 ILE B C 1
ATOM 5096 O O . ILE B 1 198 ? -9.758 -38.688 -23.125 1 93.81 198 ILE B O 1
ATOM 5100 N N . TYR B 1 199 ? -8.062 -37.531 -23.891 1 92.69 199 TYR B N 1
ATOM 5101 C CA . TYR B 1 199 ? -8.93 -36.656 -24.703 1 92.69 199 TYR B CA 1
ATOM 5102 C C . TYR B 1 199 ? -8.672 -36.875 -26.188 1 92.69 199 TYR B C 1
ATOM 5104 O O . TYR B 1 199 ? -7.547 -36.688 -26.656 1 92.69 199 TYR B O 1
ATOM 5112 N N . ARG B 1 200 ? -9.711 -37.344 -26.906 1 93.81 200 ARG B N 1
ATOM 5113 C CA . ARG B 1 200 ? -9.68 -37.531 -28.344 1 93.81 200 ARG B CA 1
ATOM 5114 C C . ARG B 1 200 ? -10.648 -36.594 -29.062 1 93.81 200 ARG B C 1
ATOM 5116 O O . ARG B 1 200 ? -11.859 -36.688 -28.875 1 93.81 200 ARG B O 1
ATOM 5123 N N . ASN B 1 201 ? -10.148 -35.719 -29.875 1 87.94 201 ASN B N 1
ATOM 5124 C CA . ASN B 1 201 ? -10.969 -34.688 -30.547 1 87.94 201 ASN B CA 1
ATOM 5125 C C . ASN B 1 201 ? -11.82 -33.906 -29.547 1 87.94 201 ASN B C 1
ATOM 5127 O O . ASN B 1 201 ? -13.031 -33.781 -29.719 1 87.94 201 ASN B O 1
ATOM 5131 N N . ASN B 1 202 ? -11.273 -33.656 -28.406 1 82.25 202 ASN B N 1
ATOM 5132 C CA . ASN B 1 202 ? -11.836 -32.812 -27.375 1 82.25 202 ASN B CA 1
ATOM 5133 C C . ASN B 1 202 ? -12.93 -33.531 -26.594 1 82.25 202 ASN B C 1
ATOM 5135 O O . ASN B 1 202 ? -13.734 -32.875 -25.906 1 82.25 202 ASN B O 1
ATOM 5139 N N . LYS B 1 203 ? -12.922 -34.75 -26.75 1 90.06 203 LYS B N 1
ATOM 5140 C CA . LYS B 1 203 ? -13.852 -35.562 -25.969 1 90.06 203 LYS B CA 1
ATOM 5141 C C . LYS B 1 203 ? -13.117 -36.469 -24.969 1 90.06 203 LYS B C 1
ATOM 5143 O O . LYS B 1 203 ? -12.102 -37.062 -25.312 1 90.06 203 LYS B O 1
ATOM 5148 N N . LEU B 1 204 ? -13.664 -36.5 -23.859 1 91.62 204 LEU B N 1
ATOM 5149 C CA . LEU B 1 204 ? -13.039 -37.281 -22.797 1 91.62 204 LEU B CA 1
ATOM 5150 C C . LEU B 1 204 ? -13.328 -38.781 -22.984 1 91.62 204 LEU B C 1
ATOM 5152 O O . LEU B 1 204 ? -14.484 -39.156 -23.203 1 91.62 204 LEU B O 1
ATOM 5156 N N . ILE B 1 205 ? -12.297 -39.562 -23 1 91.5 205 ILE B N 1
ATOM 5157 C CA . ILE B 1 205 ? -12.383 -41 -23 1 91.5 205 ILE B CA 1
ATOM 5158 C C . ILE B 1 205 ? -11.82 -41.562 -21.688 1 91.5 205 ILE B C 1
ATOM 5160 O O . ILE B 1 205 ? -10.625 -41.406 -21.406 1 91.5 205 ILE B O 1
ATOM 5164 N N . MET B 1 206 ? -12.711 -42.125 -20.953 1 88.44 206 MET B N 1
ATOM 5165 C CA . MET B 1 206 ? -12.227 -42.75 -19.719 1 88.44 206 MET B CA 1
ATOM 5166 C C . MET B 1 206 ? -11.406 -44 -20.016 1 88.44 206 MET B C 1
ATOM 5168 O O . MET B 1 206 ? -11.875 -44.906 -20.672 1 88.44 206 MET B O 1
ATOM 5172 N N . PRO B 1 207 ? -10.281 -43.969 -19.516 1 90.25 207 PRO B N 1
ATOM 5173 C CA . PRO B 1 207 ? -9.398 -45.062 -19.859 1 90.25 207 PRO B CA 1
ATOM 5174 C C . PRO B 1 207 ? -9.852 -46.406 -19.234 1 90.25 207 PRO B C 1
ATOM 5176 O O . PRO B 1 207 ? -10.211 -46.438 -18.062 1 90.25 207 PRO B O 1
ATOM 5179 N N . THR B 1 208 ? -9.914 -47.469 -20.047 1 89.38 208 THR B N 1
ATOM 5180 C CA . THR B 1 208 ? -10.07 -48.844 -19.641 1 89.38 208 THR B CA 1
ATOM 5181 C C . THR B 1 208 ? -8.859 -49.656 -20.078 1 89.38 208 THR B C 1
ATOM 5183 O O . THR B 1 208 ? -8.023 -49.219 -20.859 1 89.38 208 THR B O 1
ATOM 5186 N N . PRO B 1 209 ? -8.703 -50.781 -19.5 1 89.31 209 PRO B N 1
ATOM 5187 C CA . PRO B 1 209 ? -7.559 -51.594 -19.906 1 89.31 209 PRO B CA 1
ATOM 5188 C C . PRO B 1 209 ? -7.52 -51.844 -21.406 1 89.31 209 PRO B C 1
ATOM 5190 O O . PRO B 1 209 ? -6.441 -52 -21.984 1 89.31 209 PRO B O 1
ATOM 5193 N N . GLN B 1 210 ? -8.664 -51.781 -22.031 1 92.88 210 GLN B N 1
ATOM 5194 C CA . GLN B 1 210 ? -8.75 -52.094 -23.453 1 92.88 210 GLN B CA 1
ATOM 5195 C C . GLN B 1 210 ? -8.617 -50.875 -24.312 1 92.88 210 GLN B C 1
ATOM 5197 O O . GLN B 1 210 ? -8.414 -50.969 -25.531 1 92.88 210 GLN B O 1
ATOM 5202 N N . THR B 1 211 ? -8.648 -49.781 -23.703 1 93.94 211 THR B N 1
ATOM 5203 C CA . THR B 1 211 ? -8.539 -48.531 -24.469 1 93.94 211 THR B CA 1
ATOM 5204 C C . THR B 1 211 ? -7.188 -48.438 -25.156 1 93.94 211 THR B C 1
ATOM 5206 O O . THR B 1 211 ? -6.152 -48.719 -24.562 1 93.94 211 THR B O 1
ATOM 5209 N N . VAL B 1 212 ? -7.195 -48.094 -26.469 1 94.25 212 VAL B N 1
ATOM 5210 C CA . VAL B 1 212 ? -5.977 -48 -27.266 1 94.25 212 VAL B CA 1
ATOM 5211 C C . VAL B 1 212 ? -5.645 -46.531 -27.516 1 94.25 212 VAL B C 1
ATOM 5213 O O . VAL B 1 212 ? -6.516 -45.75 -27.906 1 94.25 212 VAL B O 1
ATOM 5216 N N . ILE B 1 213 ? -4.418 -46.156 -27.266 1 92.69 213 ILE B N 1
ATOM 5217 C CA . ILE B 1 213 ? -3.963 -44.812 -27.5 1 92.69 213 ILE B CA 1
ATOM 5218 C C . ILE B 1 213 ? -3.793 -44.562 -29 1 92.69 213 ILE B C 1
ATOM 5220 O O . ILE B 1 213 ? -3.154 -45.375 -29.703 1 92.69 213 ILE B O 1
ATOM 5224 N N . GLN B 1 214 ? -4.312 -43.562 -29.469 1 92.75 214 GLN B N 1
ATOM 5225 C CA . GLN B 1 214 ? -4.266 -43.219 -30.891 1 92.75 214 GLN B CA 1
ATOM 5226 C C . GLN B 1 214 ? -3.471 -41.969 -31.141 1 92.75 214 GLN B C 1
ATOM 5228 O O . GLN B 1 214 ? -3.223 -41.188 -30.203 1 92.75 214 GLN B O 1
ATOM 5233 N N . GLN B 1 215 ? -3.045 -41.844 -32.375 1 90.12 215 GLN B N 1
ATOM 5234 C CA . GLN B 1 215 ? -2.342 -40.625 -32.781 1 90.12 215 GLN B CA 1
ATOM 5235 C C . GLN B 1 215 ? -3.227 -39.406 -32.562 1 90.12 215 GLN B C 1
ATOM 5237 O O . GLN B 1 215 ? -4.395 -39.406 -32.969 1 90.12 215 GLN B O 1
ATOM 5242 N N . GLY B 1 216 ? -2.668 -38.344 -31.844 1 88.44 216 GLY B N 1
ATOM 5243 C CA . GLY B 1 216 ? -3.402 -37.125 -31.625 1 88.44 216 GLY B CA 1
ATOM 5244 C C . GLY B 1 216 ? -4.074 -37.062 -30.266 1 88.44 216 GLY B C 1
ATOM 5245 O O . GLY B 1 216 ? -4.512 -36 -29.812 1 88.44 216 GLY B O 1
ATOM 5246 N N . ASP B 1 217 ? -4.105 -38.25 -29.609 1 91.88 217 ASP B N 1
ATOM 5247 C CA . ASP B 1 217 ? -4.699 -38.281 -28.281 1 91.88 217 ASP B CA 1
ATOM 5248 C C . ASP B 1 217 ? -3.9 -37.406 -27.297 1 91.88 217 ASP B C 1
ATOM 5250 O O . ASP B 1 217 ? -2.668 -37.406 -27.344 1 91.88 217 ASP B O 1
ATOM 5254 N N . GLU B 1 218 ? -4.609 -36.625 -26.562 1 91.88 218 GLU B N 1
ATOM 5255 C CA . GLU B 1 218 ? -3.99 -36.031 -25.391 1 91.88 218 GLU B CA 1
ATOM 5256 C C . GLU B 1 218 ? -4.098 -36.938 -24.172 1 91.88 218 GLU B C 1
ATOM 5258 O O . GLU B 1 218 ? -5.188 -37.156 -23.641 1 91.88 218 GLU B O 1
ATOM 5263 N N . VAL B 1 219 ? -3.006 -37.406 -23.812 1 92.38 219 VAL B N 1
ATOM 5264 C CA . VAL B 1 219 ? -2.979 -38.438 -22.766 1 92.38 219 VAL B CA 1
ATOM 5265 C C . VAL B 1 219 ? -2.537 -37.781 -21.453 1 92.38 219 VAL B C 1
ATOM 5267 O O . VAL B 1 219 ? -1.5 -37.125 -21.391 1 92.38 219 VAL B O 1
ATOM 5270 N N . PHE B 1 220 ? -3.383 -37.938 -20.422 1 94.12 220 PHE B N 1
ATOM 5271 C CA . PHE B 1 220 ? -3.039 -37.531 -19.062 1 94.12 220 PHE 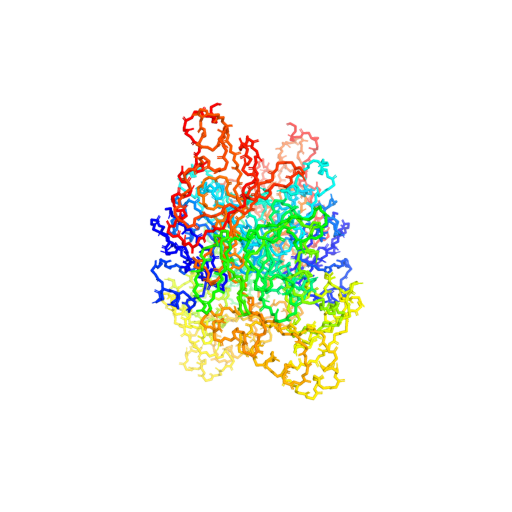B CA 1
ATOM 5272 C C . PHE B 1 220 ? -2.385 -38.688 -18.312 1 94.12 220 PHE B C 1
ATOM 5274 O O . PHE B 1 220 ? -3.029 -39.688 -18.031 1 94.12 220 PHE B O 1
ATOM 5281 N N . VAL B 1 221 ? -1.166 -38.531 -17.984 1 94 221 VAL B N 1
ATOM 5282 C CA . VAL B 1 221 ? -0.422 -39.625 -17.375 1 94 221 VAL B CA 1
ATOM 5283 C C . VAL B 1 221 ? 0.249 -39.156 -16.094 1 94 221 VAL B C 1
ATOM 5285 O O . VAL B 1 221 ? 0.791 -38.031 -16.031 1 94 221 VAL B O 1
ATOM 5288 N N . ALA B 1 222 ? 0.086 -39.875 -15.016 1 96.12 222 ALA B N 1
ATOM 5289 C CA . ALA B 1 222 ? 0.753 -39.594 -13.742 1 96.12 222 ALA B CA 1
ATOM 5290 C C . ALA B 1 222 ? 1.915 -40.562 -13.508 1 96.12 222 ALA B C 1
ATOM 5292 O O . ALA B 1 222 ? 1.829 -41.75 -13.859 1 96.12 222 ALA B O 1
ATOM 5293 N N . ALA B 1 223 ? 2.969 -40.062 -13 1 95.75 223 ALA B N 1
ATOM 5294 C CA . ALA B 1 223 ? 4.141 -40.875 -12.672 1 95.75 223 ALA B CA 1
ATOM 5295 C C . ALA B 1 223 ? 4.934 -40.25 -11.523 1 95.75 223 ALA B C 1
ATOM 5297 O O . ALA B 1 223 ? 4.73 -39.094 -11.18 1 95.75 223 ALA B O 1
ATOM 5298 N N . ALA B 1 224 ? 5.66 -41.094 -10.867 1 96.12 224 ALA B N 1
ATOM 5299 C CA . ALA B 1 224 ? 6.625 -40.562 -9.922 1 96.12 224 ALA B CA 1
ATOM 5300 C C . ALA B 1 224 ? 7.578 -39.594 -10.609 1 96.12 224 ALA B C 1
ATOM 5302 O O . ALA B 1 224 ? 8.016 -39.844 -11.734 1 96.12 224 ALA B O 1
ATOM 5303 N N . THR B 1 225 ? 7.844 -38.5 -9.922 1 94.94 225 THR B N 1
ATOM 5304 C CA . THR B 1 225 ? 8.648 -37.438 -10.5 1 94.94 225 THR B CA 1
ATOM 5305 C C . THR B 1 225 ? 9.961 -38 -11.055 1 94.94 225 THR B C 1
ATOM 5307 O O . THR B 1 225 ? 10.398 -37.594 -12.133 1 94.94 225 THR B O 1
ATOM 5310 N N . SER B 1 226 ? 10.57 -38.969 -10.438 1 93.19 226 SER B N 1
ATOM 5311 C CA . SER B 1 226 ? 11.844 -39.531 -10.844 1 93.19 226 SER B CA 1
ATOM 5312 C C . SER B 1 226 ? 11.703 -40.344 -12.125 1 93.19 226 SER B C 1
ATOM 5314 O O . SER B 1 226 ? 12.688 -40.625 -12.805 1 93.19 226 SER B O 1
ATOM 5316 N N . GLN B 1 227 ? 10.492 -40.719 -12.469 1 92.88 227 GLN B N 1
ATOM 5317 C CA . GLN B 1 227 ? 10.273 -41.594 -13.602 1 92.88 227 GLN B CA 1
ATOM 5318 C C . GLN B 1 227 ? 9.625 -40.875 -14.766 1 92.88 227 GLN B C 1
ATOM 5320 O O . GLN B 1 227 ? 9.32 -41.469 -15.797 1 92.88 227 GLN B O 1
ATOM 5325 N N . VAL B 1 228 ? 9.43 -39.594 -14.594 1 91.5 228 VAL B N 1
ATOM 5326 C CA . VAL B 1 228 ? 8.695 -38.781 -15.57 1 91.5 228 VAL B CA 1
ATOM 5327 C C . VAL B 1 228 ? 9.43 -38.812 -16.906 1 91.5 228 VAL B C 1
ATOM 5329 O O . VAL B 1 228 ? 8.812 -38.938 -17.969 1 91.5 228 VAL B O 1
ATOM 5332 N N . ALA B 1 229 ? 10.727 -38.656 -16.875 1 86.31 229 ALA B N 1
ATOM 5333 C CA . ALA B 1 229 ? 11.523 -38.594 -18.094 1 86.31 229 ALA B CA 1
ATOM 5334 C C . ALA B 1 229 ? 11.367 -39.875 -18.906 1 86.31 229 ALA B C 1
ATOM 5336 O O . ALA B 1 229 ? 11.234 -39.844 -20.125 1 86.31 229 ALA B O 1
ATOM 5337 N N . GLU B 1 230 ? 11.383 -41 -18.219 1 86.25 230 GLU B N 1
ATOM 5338 C CA . GLU B 1 230 ? 11.266 -42.281 -18.875 1 86.25 230 GLU B CA 1
ATOM 5339 C C . GLU B 1 230 ? 9.883 -42.469 -19.469 1 86.25 230 GLU B C 1
ATOM 5341 O O . GLU B 1 230 ? 9.75 -43 -20.578 1 86.25 230 GLU B O 1
ATOM 5346 N N . VAL B 1 231 ? 8.914 -42.031 -18.766 1 87.25 231 VAL B N 1
ATOM 5347 C CA . VAL B 1 231 ? 7.535 -42.188 -19.219 1 87.25 231 VAL B CA 1
ATOM 5348 C C . VAL B 1 231 ? 7.312 -41.312 -20.469 1 87.25 231 VAL B C 1
ATOM 5350 O O . VAL B 1 231 ? 6.684 -41.75 -21.422 1 87.25 231 VAL B O 1
ATOM 5353 N N . LEU B 1 232 ? 7.852 -40.156 -20.469 1 85 232 LEU B N 1
ATOM 5354 C CA . LEU B 1 232 ? 7.691 -39.219 -21.578 1 85 232 LEU B CA 1
ATOM 5355 C C . LEU B 1 232 ? 8.344 -39.781 -22.844 1 85 232 LEU B C 1
ATOM 5357 O O . LEU B 1 232 ? 7.805 -39.625 -23.938 1 85 232 LEU B O 1
ATOM 5361 N N . ARG B 1 233 ? 9.453 -40.406 -22.672 1 79.12 233 ARG B N 1
ATOM 5362 C CA . ARG B 1 233 ? 10.195 -40.938 -23.797 1 79.12 233 ARG B CA 1
ATOM 5363 C C . ARG B 1 233 ? 9.406 -42.031 -24.5 1 79.12 233 ARG B C 1
ATOM 5365 O O . ARG B 1 233 ? 9.539 -42.219 -25.719 1 79.12 233 ARG B O 1
ATOM 5372 N N . GLU B 1 234 ? 8.625 -42.656 -23.719 1 80.19 234 GLU B N 1
ATOM 5373 C CA . GLU B 1 234 ? 7.859 -43.781 -24.281 1 80.19 234 GLU B CA 1
ATOM 5374 C C . GLU B 1 234 ? 6.602 -43.281 -24.984 1 80.19 234 GLU B C 1
ATOM 5376 O O . GLU B 1 234 ? 6.031 -43.969 -25.812 1 80.19 234 GLU B O 1
ATOM 5381 N N . LEU B 1 235 ? 6.188 -42.156 -24.578 1 78.94 235 LEU B N 1
ATOM 5382 C CA . LEU B 1 235 ? 4.973 -41.625 -25.188 1 78.94 235 LEU B CA 1
ATOM 5383 C C . LEU B 1 235 ? 5.301 -40.781 -26.422 1 78.94 235 LEU B C 1
ATOM 5385 O O . LEU B 1 235 ? 4.48 -40.688 -27.344 1 78.94 235 LEU B O 1
ATOM 5389 N N . ARG B 1 236 ? 6.434 -40.094 -26.375 1 77.12 236 ARG B N 1
ATOM 5390 C CA . ARG B 1 236 ? 6.871 -39.25 -27.5 1 77.12 236 ARG B CA 1
ATOM 5391 C C . ARG B 1 236 ? 8.352 -39.469 -27.797 1 77.12 236 ARG B C 1
ATOM 5393 O O . ARG B 1 236 ? 9.148 -39.688 -26.875 1 77.12 236 ARG B O 1
ATOM 5400 N N . PRO B 1 237 ? 8.57 -39.531 -29.125 1 70.06 237 PRO B N 1
ATOM 5401 C CA . PRO B 1 237 ? 10 -39.656 -29.438 1 70.06 237 PRO B CA 1
ATOM 5402 C C . PRO B 1 237 ? 10.82 -38.531 -28.812 1 70.06 237 PRO B C 1
ATOM 5404 O O . PRO B 1 237 ? 10.305 -37.406 -28.594 1 70.06 237 PRO B O 1
ATOM 5407 N N . GLN B 1 238 ? 11.977 -38.938 -28.359 1 65.38 238 GLN B N 1
ATOM 5408 C CA . GLN B 1 238 ? 12.875 -38.031 -27.641 1 65.38 238 GLN B CA 1
ATOM 5409 C C . GLN B 1 238 ? 13.039 -36.688 -28.406 1 65.38 238 GLN B C 1
ATOM 5411 O O . GLN B 1 238 ? 13.359 -36.688 -29.594 1 65.38 238 GLN B O 1
ATOM 5416 N N . GLN B 1 239 ? 12.539 -35.656 -27.75 1 70.56 239 GLN B N 1
ATOM 5417 C CA . GLN B 1 239 ? 12.758 -34.344 -28.312 1 70.56 239 GLN B CA 1
ATOM 5418 C C . GLN B 1 239 ? 14.039 -33.719 -27.766 1 70.56 239 GLN B C 1
ATOM 5420 O O . GLN B 1 239 ? 14.531 -34.125 -26.703 1 70.56 239 GLN B O 1
ATOM 5425 N N . GLN B 1 240 ? 14.656 -32.969 -28.578 1 76.88 240 GLN B N 1
ATOM 5426 C CA . GLN B 1 240 ? 15.844 -32.219 -28.156 1 76.88 240 GLN B CA 1
ATOM 5427 C C . GLN B 1 240 ? 15.555 -31.359 -26.938 1 76.88 240 GLN B C 1
ATOM 5429 O O . GLN B 1 240 ? 14.484 -30.766 -26.828 1 76.88 240 GLN B O 1
ATOM 5434 N N . PRO B 1 241 ? 16.484 -31.469 -26.047 1 83.94 241 PRO B N 1
ATOM 5435 C CA . PRO B 1 241 ? 16.312 -30.625 -24.859 1 83.94 241 PRO B CA 1
ATOM 5436 C C . PRO B 1 241 ? 16.266 -29.141 -25.188 1 83.94 241 PRO B C 1
ATOM 5438 O O . PRO B 1 241 ? 16.875 -28.703 -26.188 1 83.94 241 PRO B O 1
ATOM 5441 N N . THR B 1 242 ? 15.547 -28.422 -24.453 1 89.56 242 THR B N 1
ATOM 5442 C CA . THR B 1 242 ? 15.461 -26.969 -24.594 1 89.56 242 THR B CA 1
ATOM 5443 C C . THR B 1 242 ? 16.75 -26.297 -24.141 1 89.56 242 THR B C 1
ATOM 5445 O O . THR B 1 242 ? 17.25 -26.578 -23.062 1 89.56 242 THR B O 1
ATOM 5448 N N . ARG B 1 243 ? 17.266 -25.469 -24.922 1 93.81 243 ARG B N 1
ATOM 5449 C CA . ARG B 1 243 ? 18.484 -24.75 -24.562 1 93.81 243 ARG B CA 1
ATOM 5450 C C . ARG B 1 243 ? 18.312 -23.25 -24.734 1 93.81 243 ARG B C 1
ATOM 5452 O O . ARG B 1 243 ? 18.703 -22.469 -23.859 1 93.81 243 ARG B O 1
ATOM 5459 N N . ARG B 1 244 ? 17.781 -22.859 -25.812 1 97 244 ARG B N 1
ATOM 5460 C CA . ARG B 1 244 ? 17.641 -21.438 -26.141 1 97 244 ARG B CA 1
ATOM 5461 C C . ARG B 1 244 ? 16.188 -20.984 -25.953 1 97 244 ARG B C 1
ATOM 5463 O O . ARG B 1 244 ? 15.281 -21.484 -26.625 1 97 244 ARG B O 1
ATOM 5470 N N . VAL B 1 245 ? 16.016 -20.016 -25.125 1 97.88 245 VAL B N 1
ATOM 5471 C CA . VAL B 1 245 ? 14.688 -19.516 -24.797 1 97.88 245 VAL B CA 1
ATOM 5472 C C . VAL B 1 245 ? 14.625 -18 -25.047 1 97.88 245 VAL B C 1
ATOM 5474 O O . VAL B 1 245 ? 15.531 -17.266 -24.641 1 97.88 245 VAL B O 1
ATOM 5477 N N . MET B 1 246 ? 13.641 -17.594 -25.797 1 98.31 246 MET B N 1
ATOM 5478 C CA . MET B 1 246 ? 13.398 -16.172 -26 1 98.31 246 MET B CA 1
ATOM 5479 C C . MET B 1 246 ? 12.07 -15.75 -25.375 1 98.31 246 MET B C 1
ATOM 5481 O O . MET B 1 246 ? 11.047 -16.391 -25.594 1 98.31 246 MET B O 1
ATOM 5485 N N . ILE B 1 247 ? 12.125 -14.695 -24.578 1 98.31 247 ILE B N 1
ATOM 5486 C CA . ILE B 1 247 ? 10.961 -14.25 -23.828 1 98.31 247 ILE B CA 1
ATOM 5487 C C . ILE B 1 247 ? 10.531 -12.867 -24.297 1 98.31 247 ILE B C 1
ATOM 5489 O O . ILE B 1 247 ? 11.328 -11.922 -24.281 1 98.31 247 ILE B O 1
ATOM 5493 N N . ALA B 1 248 ? 9.289 -12.812 -24.75 1 97.75 248 ALA B N 1
ATOM 5494 C CA . ALA B 1 248 ? 8.695 -11.508 -25.047 1 97.75 248 ALA B CA 1
ATOM 5495 C C . ALA B 1 248 ? 7.984 -10.945 -23.828 1 97.75 248 ALA B C 1
ATOM 5497 O O . ALA B 1 248 ? 6.992 -11.508 -23.359 1 97.75 248 ALA B O 1
ATOM 5498 N N . GLY B 1 249 ? 8.469 -9.789 -23.312 1 96.44 249 GLY B N 1
ATOM 5499 C CA . GLY B 1 249 ? 7.898 -9.172 -22.125 1 96.44 249 GLY B CA 1
ATOM 5500 C C . GLY B 1 249 ? 8.766 -9.336 -20.906 1 96.44 249 GLY B C 1
ATOM 5501 O O . GLY B 1 249 ? 8.867 -10.438 -20.344 1 96.44 249 GLY B O 1
ATOM 5502 N N . GLY B 1 250 ? 9.281 -8.289 -20.484 1 95.38 250 GLY B N 1
ATOM 5503 C CA . GLY B 1 250 ? 10.141 -8.305 -19.312 1 95.38 250 GLY B CA 1
ATOM 5504 C C . GLY B 1 250 ? 9.43 -7.859 -18.047 1 95.38 250 GLY B C 1
ATOM 5505 O O . GLY B 1 250 ? 10.031 -7.219 -17.188 1 95.38 250 GLY B O 1
ATOM 5506 N N . GLY B 1 251 ? 8.148 -8.148 -18 1 92.88 251 GLY B N 1
ATOM 5507 C CA . GLY B 1 251 ? 7.406 -7.828 -16.781 1 92.88 251 GLY B CA 1
ATOM 5508 C C . GLY B 1 251 ? 7.758 -8.727 -15.609 1 92.88 251 GLY B C 1
ATOM 5509 O O . GLY B 1 251 ? 8.867 -9.25 -15.539 1 92.88 251 GLY B O 1
ATOM 5510 N N . GLN B 1 252 ? 6.844 -8.891 -14.703 1 90.38 252 GLN B N 1
ATOM 5511 C CA . GLN B 1 252 ? 7.105 -9.648 -13.484 1 90.38 252 GLN B CA 1
ATOM 5512 C C . GLN B 1 252 ? 7.336 -11.125 -13.789 1 90.38 252 GLN B C 1
ATOM 5514 O O . GLN B 1 252 ? 8.281 -11.727 -13.281 1 90.38 252 GLN B O 1
ATOM 5519 N N . ILE B 1 253 ? 6.527 -11.648 -14.617 1 93.69 253 ILE B N 1
ATOM 5520 C CA . ILE B 1 253 ? 6.641 -13.062 -14.953 1 93.69 253 ILE B CA 1
ATOM 5521 C C . ILE B 1 253 ? 7.898 -13.297 -15.789 1 93.69 253 ILE B C 1
ATOM 5523 O O . ILE B 1 253 ? 8.664 -14.227 -15.523 1 93.69 253 ILE B O 1
ATOM 5527 N N . GLY B 1 254 ? 8.109 -12.43 -16.781 1 96.06 254 GLY B N 1
ATOM 5528 C CA . GLY B 1 254 ? 9.297 -12.555 -17.609 1 96.06 254 GLY B CA 1
ATOM 5529 C C . GLY B 1 254 ? 10.586 -12.445 -16.828 1 96.06 254 GLY B C 1
ATOM 5530 O O . GLY B 1 254 ? 11.516 -13.219 -17.047 1 96.06 254 GLY B O 1
ATOM 5531 N N . PHE B 1 255 ? 10.602 -11.508 -15.938 1 95 255 PHE B N 1
ATOM 5532 C CA . PHE B 1 255 ? 11.781 -11.328 -15.094 1 95 255 PHE B CA 1
ATOM 5533 C C . PHE B 1 255 ? 12.023 -12.555 -14.227 1 95 255 PHE B C 1
ATOM 5535 O O . PHE B 1 255 ? 13.141 -13.086 -14.188 1 95 255 PHE B O 1
ATOM 5542 N N . ARG B 1 256 ? 11.023 -13.055 -13.57 1 94.25 256 ARG B N 1
ATOM 5543 C CA . ARG B 1 256 ? 11.156 -14.195 -12.672 1 94.25 256 ARG B CA 1
ATOM 5544 C C . ARG B 1 256 ? 11.562 -15.453 -13.43 1 94.25 256 ARG B C 1
ATOM 5546 O O . ARG B 1 256 ? 12.391 -16.234 -12.953 1 94.25 256 ARG B O 1
ATOM 5553 N N . LEU B 1 257 ? 10.953 -15.625 -14.523 1 96.75 257 LEU B N 1
ATOM 5554 C CA . LEU B 1 257 ? 11.266 -16.781 -15.344 1 96.75 257 LEU B CA 1
ATOM 5555 C C . LEU B 1 257 ? 12.727 -16.75 -15.797 1 96.75 257 LEU B C 1
ATOM 5557 O O . LEU B 1 257 ? 13.438 -17.75 -15.703 1 96.75 257 LEU B O 1
ATOM 5561 N N . SER B 1 258 ? 13.141 -15.594 -16.266 1 97.12 258 SER B N 1
ATOM 5562 C CA . SER B 1 258 ? 14.516 -15.43 -16.703 1 97.12 258 SER B CA 1
ATOM 5563 C C . SER B 1 258 ? 15.508 -15.688 -15.578 1 97.12 258 SER B C 1
ATOM 5565 O O . SER B 1 258 ? 16.516 -16.375 -15.766 1 97.12 258 SER B O 1
ATOM 5567 N N . ARG B 1 259 ? 15.172 -15.156 -14.492 1 95.12 259 ARG B N 1
ATOM 5568 C CA . ARG B 1 259 ? 16.047 -15.305 -13.328 1 95.12 259 ARG B CA 1
ATOM 5569 C C . ARG B 1 259 ? 16.188 -16.766 -12.93 1 95.12 259 ARG B C 1
ATOM 5571 O O . ARG B 1 259 ? 17.281 -17.234 -12.586 1 95.12 259 ARG B O 1
ATOM 5578 N N . GLN B 1 260 ? 15.133 -17.453 -12.977 1 94.12 260 GLN B N 1
ATOM 5579 C CA . GLN B 1 260 ? 15.109 -18.859 -12.586 1 94.12 260 GLN B CA 1
ATOM 5580 C C . GLN B 1 260 ? 15.852 -19.719 -13.602 1 94.12 260 GLN B C 1
ATOM 5582 O O . GLN B 1 260 ? 16.453 -20.734 -13.242 1 94.12 260 GLN B O 1
ATOM 5587 N N . LEU B 1 261 ? 15.891 -19.281 -14.828 1 95.19 261 LEU B N 1
ATOM 5588 C CA . LEU B 1 261 ? 16.344 -20.172 -15.891 1 95.19 261 LEU B CA 1
ATOM 5589 C C . LEU B 1 261 ? 17.719 -19.781 -16.391 1 95.19 261 LEU B C 1
ATOM 5591 O O . LEU B 1 261 ? 18.391 -20.562 -17.078 1 95.19 261 LEU B O 1
ATOM 5595 N N . GLU B 1 262 ? 18.188 -18.641 -16.094 1 94.94 262 GLU B N 1
ATOM 5596 C CA . GLU B 1 262 ? 19.344 -18.062 -16.766 1 94.94 262 GLU B CA 1
ATOM 5597 C C . GLU B 1 262 ? 20.609 -18.875 -16.484 1 94.94 262 GLU B C 1
ATOM 5599 O O . GLU B 1 262 ? 21.562 -18.828 -17.25 1 94.94 262 GLU B O 1
ATOM 5604 N N . ASP B 1 263 ? 20.594 -19.688 -15.461 1 93.31 263 ASP B N 1
ATOM 5605 C CA . ASP B 1 263 ? 21.766 -20.516 -15.148 1 93.31 263 ASP B CA 1
ATOM 5606 C C . ASP B 1 263 ? 21.797 -21.781 -16 1 93.31 263 ASP B C 1
ATOM 5608 O O . ASP B 1 263 ? 22.859 -22.375 -16.219 1 93.31 263 ASP B O 1
ATOM 5612 N N . ARG B 1 264 ? 20.688 -22.203 -16.516 1 93.25 264 ARG B N 1
ATOM 5613 C CA . ARG B 1 264 ? 20.578 -23.5 -17.203 1 93.25 264 ARG B CA 1
ATOM 5614 C C . ARG B 1 264 ? 20.312 -23.312 -18.688 1 93.25 264 ARG B C 1
ATOM 5616 O O . ARG B 1 264 ? 20.609 -24.188 -19.5 1 93.25 264 ARG B O 1
ATOM 5623 N N . PHE B 1 265 ? 19.734 -22.125 -19.016 1 95.56 265 PHE B N 1
ATOM 5624 C CA . PHE B 1 265 ? 19.312 -21.875 -20.406 1 95.56 265 PHE B CA 1
ATOM 5625 C C . PHE B 1 265 ? 19.953 -20.594 -20.938 1 95.56 265 PHE B C 1
ATOM 5627 O O . PHE B 1 265 ? 20.406 -19.75 -20.156 1 95.56 265 PHE B O 1
ATOM 5634 N N . ASP B 1 266 ? 20.078 -20.562 -22.219 1 97 266 ASP B N 1
ATOM 5635 C CA . ASP B 1 266 ? 20.391 -19.297 -22.875 1 97 266 ASP B CA 1
ATOM 5636 C C . ASP B 1 266 ? 19.125 -18.469 -23.078 1 97 266 ASP B C 1
ATOM 5638 O O . ASP B 1 266 ? 18.359 -18.703 -24.016 1 97 266 ASP B O 1
ATOM 5642 N N . VAL B 1 267 ? 19.031 -17.438 -22.297 1 97.88 267 VAL B N 1
ATOM 5643 C CA . VAL B 1 267 ? 17.781 -16.703 -22.266 1 97.88 267 VAL B CA 1
ATOM 5644 C C . VAL B 1 267 ? 17.953 -15.328 -22.906 1 97.88 267 VAL B C 1
ATOM 5646 O O . VAL B 1 267 ? 18.953 -14.641 -22.625 1 97.88 267 VAL B O 1
ATOM 5649 N N . LYS B 1 268 ? 17.062 -14.977 -23.797 1 98.19 268 LYS B N 1
ATOM 5650 C CA . LYS B 1 268 ? 16.922 -13.633 -24.344 1 98.19 268 LYS B CA 1
ATOM 5651 C C . LYS B 1 268 ? 15.562 -13.031 -23.969 1 98.19 268 LYS B C 1
ATOM 5653 O O . LYS B 1 268 ? 14.531 -13.695 -24.062 1 98.19 268 LYS B O 1
ATOM 5658 N N . ILE B 1 269 ? 15.586 -11.789 -23.531 1 98.12 269 ILE B N 1
ATOM 5659 C CA . ILE B 1 269 ? 14.328 -11.133 -23.172 1 98.12 269 ILE B CA 1
ATOM 5660 C C . ILE B 1 269 ? 14.156 -9.867 -24.016 1 98.12 269 ILE B C 1
ATOM 5662 O O . ILE B 1 269 ? 15.094 -9.086 -24.156 1 98.12 269 ILE B O 1
ATOM 5666 N N . ILE B 1 270 ? 13 -9.727 -24.609 1 97.75 270 ILE B N 1
ATOM 5667 C CA . ILE B 1 270 ? 12.648 -8.531 -25.359 1 97.75 270 ILE B CA 1
ATOM 5668 C C . ILE B 1 270 ? 11.672 -7.68 -24.547 1 97.75 270 ILE B C 1
ATOM 5670 O O . ILE B 1 270 ? 10.617 -8.164 -24.125 1 97.75 270 ILE B O 1
ATOM 5674 N N . GLU B 1 271 ? 12.031 -6.441 -24.297 1 97.69 271 GLU B N 1
ATOM 5675 C CA . GLU B 1 271 ? 11.203 -5.527 -23.5 1 97.69 271 GLU B CA 1
ATOM 5676 C C . GLU B 1 271 ? 11.047 -4.188 -24.219 1 97.69 271 GLU B C 1
ATOM 5678 O O . GLU B 1 271 ? 12.031 -3.582 -24.641 1 97.69 271 GLU B O 1
ATOM 5683 N N . ILE B 1 272 ? 9.82 -3.742 -24.312 1 95.94 272 ILE B N 1
ATOM 5684 C CA . ILE B 1 272 ? 9.484 -2.568 -25.109 1 95.94 272 ILE B CA 1
ATOM 5685 C C . ILE B 1 272 ? 9.797 -1.301 -24.312 1 95.94 272 ILE B C 1
ATOM 5687 O O . ILE B 1 272 ? 10.156 -0.271 -24.891 1 95.94 272 ILE B O 1
ATOM 5691 N N . ASN B 1 273 ? 9.602 -1.283 -23.031 1 95.06 273 ASN B N 1
ATOM 5692 C CA . ASN B 1 273 ? 9.883 -0.131 -22.188 1 95.06 273 ASN B CA 1
ATOM 5693 C C . ASN B 1 273 ? 11.383 0.015 -21.922 1 95.06 273 ASN B C 1
ATOM 5695 O O . ASN B 1 273 ? 12.008 -0.886 -21.359 1 95.06 273 ASN B O 1
ATOM 5699 N N . GLU B 1 274 ? 11.875 1.144 -22.219 1 95.12 274 GLU B N 1
ATOM 5700 C CA . GLU B 1 274 ? 13.32 1.365 -22.156 1 95.12 274 GLU B CA 1
ATOM 5701 C C . GLU B 1 274 ? 13.82 1.295 -20.719 1 95.12 274 GLU B C 1
ATOM 5703 O O . GLU B 1 274 ? 14.836 0.647 -20.438 1 95.12 274 GLU B O 1
ATOM 5708 N N . LYS B 1 275 ? 13.172 1.93 -19.875 1 91.06 275 LYS B N 1
ATOM 5709 C CA . LYS B 1 275 ? 13.586 1.957 -18.469 1 91.06 275 LYS B CA 1
ATOM 5710 C C . LYS B 1 275 ? 13.547 0.56 -17.859 1 91.06 275 LYS B C 1
ATOM 5712 O O . LYS B 1 275 ? 14.43 0.188 -17.094 1 91.06 275 LYS B O 1
ATOM 5717 N N . ARG B 1 276 ? 12.555 -0.175 -18.219 1 93.19 276 ARG B N 1
ATOM 5718 C CA . ARG B 1 276 ? 12.438 -1.54 -17.719 1 93.19 276 ARG B CA 1
ATOM 5719 C C . ARG B 1 276 ? 13.523 -2.436 -18.297 1 93.19 276 ARG B C 1
ATOM 5721 O O . ARG B 1 276 ? 14.07 -3.295 -17.594 1 93.19 276 ARG B O 1
ATOM 5728 N N . ALA B 1 277 ? 13.812 -2.24 -19.547 1 96.31 277 ALA B N 1
ATOM 5729 C CA . ALA B 1 277 ? 14.875 -3.014 -20.188 1 96.31 277 ALA B CA 1
ATOM 5730 C C . ALA B 1 277 ? 16.219 -2.773 -19.484 1 96.31 277 ALA B C 1
ATOM 5732 O O . ALA B 1 277 ? 16.984 -3.715 -19.266 1 96.31 277 ALA B O 1
ATOM 5733 N N . GLU B 1 278 ? 16.438 -1.539 -19.188 1 94.19 278 GLU B N 1
ATOM 5734 C CA . GLU B 1 278 ? 17.656 -1.186 -18.484 1 94.19 278 GLU B CA 1
ATOM 5735 C C . GLU B 1 278 ? 17.703 -1.836 -17.094 1 94.19 278 GLU B C 1
ATOM 5737 O O . GLU B 1 278 ? 18.734 -2.373 -16.688 1 94.19 278 GLU B O 1
ATOM 5742 N N . TRP B 1 279 ? 16.594 -1.791 -16.453 1 91.31 279 TRP B N 1
ATOM 5743 C CA . TRP B 1 279 ? 16.5 -2.398 -15.133 1 91.31 279 TRP B CA 1
ATOM 5744 C C . TRP B 1 279 ? 16.766 -3.9 -15.195 1 91.31 279 TRP B C 1
ATOM 5746 O O . TRP B 1 279 ? 17.484 -4.449 -14.359 1 91.31 279 TRP B O 1
ATOM 5756 N N . LEU B 1 280 ? 16.203 -4.578 -16.172 1 95.69 280 LEU B N 1
ATOM 5757 C CA . LEU B 1 280 ? 16.391 -6.012 -16.375 1 95.69 280 LEU B CA 1
ATOM 5758 C C . LEU B 1 280 ? 17.859 -6.348 -16.578 1 95.69 280 LEU B C 1
ATOM 5760 O O . LEU B 1 280 ? 18.375 -7.316 -16.016 1 95.69 280 LEU B O 1
ATOM 5764 N N . SER B 1 281 ? 18.547 -5.531 -17.328 1 95.56 281 SER B N 1
ATOM 5765 C CA . SER B 1 281 ? 19.969 -5.758 -17.625 1 95.56 281 SER B CA 1
ATOM 5766 C C . SER B 1 281 ? 20.812 -5.672 -16.359 1 95.56 281 SER B C 1
ATOM 5768 O O . SER B 1 281 ? 21.844 -6.352 -16.25 1 95.56 281 SER B O 1
ATOM 5770 N N . GLU B 1 282 ? 20.375 -4.879 -15.469 1 91.5 282 GLU B N 1
ATOM 5771 C CA . GLU B 1 282 ? 21.109 -4.676 -14.227 1 91.5 282 GLU B CA 1
ATOM 5772 C C . GLU B 1 282 ? 20.812 -5.777 -13.211 1 91.5 282 GLU B C 1
ATOM 5774 O O . GLU B 1 282 ? 21.609 -6.043 -12.32 1 91.5 282 GLU B O 1
ATOM 5779 N N . ASN B 1 283 ? 19.688 -6.418 -13.406 1 91.81 283 ASN B N 1
ATOM 5780 C CA . ASN B 1 283 ? 19.234 -7.324 -12.352 1 91.81 283 ASN B CA 1
ATOM 5781 C C . ASN B 1 283 ? 19.312 -8.781 -12.797 1 91.81 283 ASN B C 1
ATOM 5783 O O . ASN B 1 283 ? 19.062 -9.688 -12 1 91.81 283 ASN B O 1
ATOM 5787 N N . LEU B 1 284 ? 19.625 -8.984 -14.047 1 95.38 284 LEU B N 1
ATOM 5788 C CA . LEU B 1 284 ? 19.859 -10.328 -14.57 1 95.38 284 LEU B CA 1
ATOM 5789 C C . LEU B 1 284 ? 21.328 -10.539 -14.906 1 95.38 284 LEU B C 1
ATOM 5791 O O . LEU B 1 284 ? 22.047 -9.586 -15.234 1 95.38 284 LEU B O 1
ATOM 5795 N N . ASN B 1 285 ? 21.766 -11.648 -14.812 1 93.38 285 ASN B N 1
ATOM 5796 C CA . ASN B 1 285 ? 23.188 -11.922 -14.922 1 93.38 285 ASN B CA 1
ATOM 5797 C C . ASN B 1 285 ? 23.578 -12.344 -16.328 1 93.38 285 ASN B C 1
ATOM 5799 O O . ASN B 1 285 ? 24.406 -11.695 -16.969 1 93.38 285 ASN B O 1
ATOM 5803 N N . SER B 1 286 ? 23.016 -13.398 -16.797 1 95.06 286 SER B N 1
ATOM 5804 C CA . SER B 1 286 ? 23.469 -13.969 -18.062 1 95.06 286 SER B CA 1
ATOM 5805 C C . SER B 1 286 ? 22.391 -13.812 -19.141 1 95.06 286 SER B C 1
ATOM 5807 O O . SER B 1 286 ? 22.609 -14.195 -20.297 1 95.06 286 SER B O 1
ATOM 5809 N N . THR B 1 287 ? 21.344 -13.25 -18.828 1 96.75 287 THR B N 1
ATOM 5810 C CA . THR B 1 287 ? 20.25 -13.055 -19.781 1 96.75 287 THR B CA 1
ATOM 5811 C C . THR B 1 287 ? 20.547 -11.867 -20.688 1 96.75 287 THR B C 1
ATOM 5813 O O . THR B 1 287 ? 20.953 -10.797 -20.219 1 96.75 287 THR B O 1
ATOM 5816 N N . LEU B 1 288 ? 20.422 -12.055 -21.953 1 97.38 288 LEU B N 1
ATOM 5817 C CA . LEU B 1 288 ? 20.547 -10.945 -22.891 1 97.38 288 LEU B CA 1
ATOM 5818 C C . LEU B 1 288 ? 19.25 -10.156 -22.969 1 97.38 288 LEU B C 1
ATOM 5820 O O . LEU B 1 288 ? 18.203 -10.703 -23.344 1 97.38 288 LEU B O 1
ATOM 5824 N N . VAL B 1 289 ? 19.344 -8.898 -22.656 1 98.12 289 VAL B N 1
ATOM 5825 C CA . VAL B 1 289 ? 18.156 -8.047 -22.656 1 98.12 289 VAL B CA 1
ATOM 5826 C C . VAL B 1 289 ? 18.141 -7.184 -23.906 1 98.12 289 VAL B C 1
ATOM 5828 O O . VAL B 1 289 ? 19.109 -6.469 -24.188 1 98.12 289 VAL B O 1
ATOM 5831 N N . LEU B 1 290 ? 17.078 -7.289 -24.672 1 97.62 290 LEU B N 1
ATOM 5832 C CA . LEU B 1 290 ? 16.922 -6.539 -25.906 1 97.62 290 LEU B CA 1
ATOM 5833 C C . LEU B 1 290 ? 15.789 -5.523 -25.781 1 97.62 290 LEU B C 1
ATOM 5835 O O . LEU B 1 290 ? 14.68 -5.871 -25.359 1 97.62 290 LEU B O 1
ATOM 5839 N N . HIS B 1 291 ? 16.109 -4.285 -26.109 1 97.44 291 HIS B N 1
ATOM 5840 C CA . HIS B 1 291 ? 15.062 -3.266 -26.141 1 97.44 291 HIS B CA 1
ATOM 5841 C C . HIS B 1 291 ? 14.352 -3.234 -27.484 1 97.44 291 HIS B C 1
ATOM 5843 O O . HIS B 1 291 ? 14.984 -3.016 -28.516 1 97.44 291 HIS B O 1
ATOM 5849 N N . GLY B 1 292 ? 13.023 -3.504 -27.438 1 94.81 292 GLY B N 1
ATOM 5850 C CA . GLY B 1 292 ? 12.25 -3.484 -28.656 1 94.81 292 GLY B CA 1
ATOM 5851 C C . GLY B 1 292 ? 10.891 -4.148 -28.516 1 94.81 292 GLY B C 1
ATOM 5852 O O . GLY B 1 292 ? 10.461 -4.465 -27.406 1 94.81 292 GLY B O 1
ATOM 5853 N N . SER B 1 293 ? 10.273 -4.27 -29.672 1 93.25 293 SER B N 1
ATOM 5854 C CA . SER B 1 293 ? 8.969 -4.922 -29.719 1 93.25 293 SER B CA 1
ATOM 5855 C C . SER B 1 293 ? 9.094 -6.375 -30.172 1 93.25 293 SER B C 1
ATOM 5857 O O . SER B 1 293 ? 9.891 -6.688 -31.062 1 93.25 293 SER B O 1
ATOM 5859 N N . ALA B 1 294 ? 8.32 -7.203 -29.531 1 91.69 294 ALA B N 1
ATOM 5860 C CA . ALA B 1 294 ? 8.336 -8.617 -29.906 1 91.69 294 ALA B CA 1
ATOM 5861 C C . ALA B 1 294 ? 7.586 -8.852 -31.219 1 91.69 294 ALA B C 1
ATOM 5863 O O . ALA B 1 294 ? 7.645 -9.938 -31.781 1 91.69 294 ALA B O 1
ATOM 5864 N N . ALA B 1 295 ? 6.934 -7.812 -31.656 1 90 295 ALA B N 1
ATOM 5865 C CA . ALA B 1 295 ? 6.23 -7.902 -32.938 1 90 295 ALA B CA 1
ATOM 5866 C C . ALA B 1 295 ? 7.117 -7.422 -34.094 1 90 295 ALA B C 1
ATOM 5868 O O . ALA B 1 295 ? 6.715 -7.473 -35.25 1 90 295 ALA B O 1
ATOM 5869 N N . ASP B 1 296 ? 8.25 -7.023 -33.781 1 92.62 296 ASP B N 1
ATOM 5870 C CA . ASP B 1 296 ? 9.203 -6.559 -34.812 1 92.62 296 ASP B CA 1
ATOM 5871 C C . ASP B 1 296 ? 9.922 -7.734 -35.469 1 92.62 296 ASP B C 1
ATOM 5873 O O . ASP B 1 296 ? 10.867 -8.289 -34.875 1 92.62 296 ASP B O 1
ATOM 5877 N N . GLU B 1 297 ? 9.594 -7.918 -36.688 1 93.75 297 GLU B N 1
ATOM 5878 C CA . GLU B 1 297 ? 10.141 -9.047 -37.438 1 93.75 297 GLU B CA 1
ATOM 5879 C C . GLU B 1 297 ? 11.648 -8.922 -37.594 1 93.75 297 GLU B C 1
ATOM 5881 O O . GLU B 1 297 ? 12.375 -9.906 -37.469 1 93.75 297 GLU B O 1
ATOM 5886 N N . SER B 1 298 ? 12.07 -7.754 -37.875 1 95.06 298 SER B N 1
ATOM 5887 C CA . SER B 1 298 ? 13.5 -7.52 -38.094 1 95.06 298 SER B CA 1
ATOM 5888 C C . SER B 1 298 ? 14.305 -7.824 -36.812 1 95.06 298 SER B C 1
ATOM 5890 O O . SER B 1 298 ? 15.398 -8.398 -36.906 1 95.06 298 SER B O 1
ATOM 5892 N N . LEU B 1 299 ? 13.773 -7.453 -35.75 1 96.06 299 LEU B N 1
ATOM 5893 C CA . LEU B 1 299 ? 14.445 -7.723 -34.5 1 96.06 299 LEU B CA 1
ATOM 5894 C C . LEU B 1 299 ? 14.531 -9.219 -34.219 1 96.06 299 LEU B C 1
ATOM 5896 O O . LEU B 1 299 ? 15.586 -9.727 -33.844 1 96.06 299 LEU B O 1
ATOM 5900 N N . LEU B 1 300 ? 13.461 -9.914 -34.406 1 96.38 300 LEU B N 1
ATOM 5901 C CA . LEU B 1 300 ? 13.414 -11.352 -34.188 1 96.38 300 LEU B CA 1
ATOM 5902 C C . LEU B 1 300 ? 14.391 -12.094 -35.094 1 96.38 300 LEU B C 1
ATOM 5904 O O . LEU B 1 300 ? 15.109 -12.984 -34.625 1 96.38 300 LEU B O 1
ATOM 5908 N N . GLU B 1 301 ? 14.414 -11.641 -36.312 1 96.19 301 GLU B N 1
ATOM 5909 C CA . GLU B 1 301 ? 15.328 -12.25 -37.281 1 96.19 301 GLU B CA 1
ATOM 5910 C C . GLU B 1 301 ? 16.781 -11.961 -36.906 1 96.19 301 GLU B C 1
ATOM 5912 O O . GLU B 1 301 ? 17.641 -12.844 -37 1 96.19 301 GLU B O 1
ATOM 5917 N N . GLY B 1 302 ? 17 -10.75 -36.594 1 96.19 302 GLY B N 1
ATOM 5918 C CA . GLY B 1 302 ? 18.344 -10.344 -36.188 1 96.19 302 GLY B CA 1
ATOM 5919 C C . GLY B 1 302 ? 18.859 -11.086 -34.969 1 96.19 302 GLY B C 1
ATOM 5920 O O . GLY B 1 302 ? 20.062 -11.266 -34.812 1 96.19 302 GLY B O 1
ATOM 5921 N N . GLU B 1 303 ? 17.938 -11.586 -34.25 1 96.19 303 GLU B N 1
ATOM 5922 C CA . GLU B 1 303 ? 18.312 -12.289 -33.031 1 96.19 303 GLU B CA 1
ATOM 5923 C C . GLU B 1 303 ? 18.141 -13.797 -33.156 1 96.19 303 GLU B C 1
ATOM 5925 O O . GLU B 1 303 ? 18.062 -14.523 -32.188 1 96.19 303 GLU B O 1
ATOM 5930 N N . TYR B 1 304 ? 18.016 -14.25 -34.312 1 96.38 304 TYR B N 1
ATOM 5931 C CA . TYR B 1 304 ? 18.078 -15.656 -34.688 1 96.38 304 TYR B CA 1
ATOM 5932 C C . TYR B 1 304 ? 16.891 -16.422 -34.094 1 96.38 304 TYR B C 1
ATOM 5934 O O . TYR B 1 304 ? 17.078 -17.453 -33.469 1 96.38 304 TYR B O 1
ATOM 5942 N N . ILE B 1 305 ? 15.719 -15.977 -34.344 1 96.69 305 ILE B N 1
ATOM 5943 C CA . ILE B 1 305 ? 14.484 -16.594 -33.875 1 96.69 305 ILE B CA 1
ATOM 5944 C C . ILE B 1 305 ? 14.367 -18.016 -34.406 1 96.69 305 ILE B C 1
ATOM 5946 O O . ILE B 1 305 ? 13.781 -18.891 -33.75 1 96.69 305 ILE B O 1
ATOM 5950 N N . ASP B 1 306 ? 14.969 -18.297 -35.531 1 95.81 306 ASP B N 1
ATOM 5951 C CA . ASP B 1 306 ? 14.914 -19.625 -36.156 1 95.81 306 ASP B CA 1
ATOM 5952 C C . ASP B 1 306 ? 15.734 -20.641 -35.375 1 95.81 306 ASP B C 1
ATOM 5954 O O . ASP B 1 306 ? 15.586 -21.844 -35.562 1 95.81 306 ASP B O 1
ATOM 5958 N N . GLU B 1 307 ? 16.516 -20.156 -34.531 1 96.38 307 GLU B N 1
ATOM 5959 C CA . GLU B 1 307 ? 17.359 -21.031 -33.719 1 96.38 307 GLU B CA 1
ATOM 5960 C C . GLU B 1 307 ? 16.797 -21.172 -32.281 1 96.38 307 GLU B C 1
ATOM 5962 O O . GLU B 1 307 ? 17.359 -21.906 -31.469 1 96.38 307 GLU B O 1
ATOM 5967 N N . ILE B 1 308 ? 15.758 -20.578 -32.062 1 96.38 308 ILE B N 1
ATOM 5968 C CA . ILE B 1 308 ? 15.172 -20.562 -30.703 1 96.38 308 ILE B CA 1
ATOM 5969 C C . ILE B 1 308 ? 14.328 -21.812 -30.5 1 96.38 308 ILE B C 1
ATOM 5971 O O . ILE B 1 308 ? 13.5 -22.156 -31.359 1 96.38 308 ILE B O 1
ATOM 5975 N N . ASP B 1 309 ? 14.586 -22.453 -29.406 1 95.69 309 ASP B N 1
ATOM 5976 C CA . ASP B 1 309 ? 13.844 -23.672 -29.094 1 95.69 309 ASP B CA 1
ATOM 5977 C C . ASP B 1 309 ? 12.445 -23.359 -28.578 1 95.69 309 ASP B C 1
ATOM 5979 O O . ASP B 1 309 ? 11.469 -24 -28.969 1 95.69 309 ASP B O 1
ATOM 5983 N N . VAL B 1 310 ? 12.391 -22.406 -27.688 1 96.5 310 VAL B N 1
ATOM 5984 C CA . VAL B 1 310 ? 11.086 -22.031 -27.141 1 96.5 310 VAL B CA 1
ATOM 5985 C C . VAL B 1 310 ? 10.953 -20.516 -27.094 1 96.5 310 VAL B C 1
ATOM 5987 O O . VAL B 1 310 ? 11.812 -19.828 -26.562 1 96.5 310 VAL B O 1
ATOM 5990 N N . PHE B 1 311 ? 9.891 -20.047 -27.688 1 97.31 311 PHE B N 1
ATOM 5991 C CA . PHE B 1 311 ? 9.516 -18.641 -27.625 1 97.31 311 PHE B CA 1
ATOM 5992 C C . PHE B 1 311 ? 8.359 -18.438 -26.656 1 97.31 311 PHE B C 1
ATOM 5994 O O . PHE B 1 311 ? 7.293 -19.031 -26.812 1 97.31 311 PHE B O 1
ATOM 6001 N N . CYS B 1 312 ? 8.586 -17.594 -25.625 1 97.81 312 CYS B N 1
ATOM 6002 C CA . CYS B 1 312 ? 7.559 -17.328 -24.625 1 97.81 312 CYS B CA 1
ATOM 6003 C C . CYS B 1 312 ? 7.004 -15.922 -24.781 1 97.81 312 CYS B C 1
ATOM 6005 O O . CYS B 1 312 ? 7.734 -14.938 -24.625 1 97.81 312 CYS B O 1
ATOM 6007 N N . ALA B 1 313 ? 5.746 -15.828 -25.078 1 96.62 313 ALA B N 1
ATOM 6008 C CA . ALA B 1 313 ? 5.074 -14.531 -25.141 1 96.62 313 ALA B CA 1
ATOM 6009 C C . ALA B 1 313 ? 4.367 -14.219 -23.828 1 96.62 313 ALA B C 1
ATOM 6011 O O . ALA B 1 313 ? 3.275 -14.727 -23.562 1 96.62 313 ALA B O 1
ATOM 6012 N N . LEU B 1 314 ? 4.961 -13.258 -23.078 1 96.75 314 LEU B N 1
ATOM 6013 C CA . LEU B 1 314 ? 4.539 -13.109 -21.703 1 96.75 314 LEU B CA 1
ATOM 6014 C C . LEU B 1 314 ? 4.195 -11.656 -21.391 1 96.75 314 LEU B C 1
ATOM 6016 O O . LEU B 1 314 ? 4.371 -11.195 -20.25 1 96.75 314 LEU B O 1
ATOM 6020 N N . THR B 1 315 ? 3.779 -10.891 -22.328 1 93.31 315 THR B N 1
ATOM 6021 C CA . THR B 1 315 ? 3.387 -9.508 -22.094 1 93.31 315 THR B CA 1
ATOM 6022 C C . THR B 1 315 ? 2.023 -9.438 -21.406 1 93.31 315 THR B C 1
ATOM 6024 O O . THR B 1 315 ? 1.399 -10.469 -21.156 1 93.31 315 THR B O 1
ATOM 6027 N N . ASN B 1 316 ? 1.543 -8.219 -21.047 1 86.06 316 ASN B N 1
ATOM 6028 C CA . ASN B 1 316 ? 0.276 -8.023 -20.359 1 86.06 316 ASN B CA 1
ATOM 6029 C C . ASN B 1 316 ? -0.893 -7.93 -21.328 1 86.06 316 ASN B C 1
ATOM 6031 O O . ASN B 1 316 ? -2.033 -7.707 -20.922 1 86.06 316 ASN B O 1
ATOM 6035 N N . ASP B 1 317 ? -0.628 -8.188 -22.609 1 85.25 317 ASP B N 1
ATOM 6036 C CA . ASP B 1 317 ? -1.66 -8.062 -23.625 1 85.25 317 ASP B CA 1
ATOM 6037 C C . ASP B 1 317 ? -1.81 -9.367 -24.422 1 85.25 317 ASP B C 1
ATOM 6039 O O . ASP B 1 317 ? -0.865 -9.812 -25.078 1 85.25 317 ASP B O 1
ATOM 6043 N N . ASP B 1 318 ? -3.006 -9.914 -24.438 1 85.12 318 ASP B N 1
ATOM 6044 C CA . ASP B 1 318 ? -3.273 -11.195 -25.078 1 85.12 318 ASP B CA 1
ATOM 6045 C C . ASP B 1 318 ? -3.014 -11.117 -26.578 1 85.12 318 ASP B C 1
ATOM 6047 O O . ASP B 1 318 ? -2.424 -12.023 -27.172 1 85.12 318 ASP B O 1
ATOM 6051 N N . GLU B 1 319 ? -3.475 -10.008 -27.109 1 82.69 319 GLU B N 1
ATOM 6052 C CA . GLU B 1 319 ? -3.316 -9.859 -28.547 1 82.69 319 GLU B CA 1
ATOM 6053 C C . GLU B 1 319 ? -1.843 -9.797 -28.938 1 82.69 319 GLU B C 1
ATOM 6055 O O . GLU B 1 319 ? -1.429 -10.414 -29.922 1 82.69 319 GLU B O 1
ATOM 6060 N N . ASN B 1 320 ? -1.139 -9.07 -28.203 1 87.75 320 ASN B N 1
ATOM 6061 C CA . ASN B 1 320 ? 0.298 -8.992 -28.453 1 87.75 320 ASN B CA 1
ATOM 6062 C C . ASN B 1 320 ? 0.965 -10.352 -28.312 1 87.75 320 ASN B C 1
ATOM 6064 O O . ASN B 1 320 ? 1.84 -10.711 -29.094 1 87.75 320 ASN B O 1
ATOM 6068 N N . ASN B 1 321 ? 0.59 -11.094 -27.344 1 91.44 321 ASN B N 1
ATOM 6069 C CA . ASN B 1 321 ? 1.179 -12.406 -27.109 1 91.44 321 ASN B CA 1
ATOM 6070 C C . ASN B 1 321 ? 0.867 -13.375 -28.25 1 91.44 321 ASN B C 1
ATOM 6072 O O . ASN B 1 321 ? 1.743 -14.117 -28.688 1 91.44 321 ASN B O 1
ATOM 6076 N N . ILE B 1 322 ? -0.382 -13.336 -28.656 1 86.25 322 ILE B N 1
ATOM 6077 C CA . ILE B 1 322 ? -0.812 -14.227 -29.734 1 86.25 322 ILE B CA 1
ATOM 6078 C C . ILE B 1 322 ? -0.085 -13.852 -31.031 1 86.25 322 ILE B C 1
ATOM 6080 O O . ILE B 1 322 ? 0.47 -14.727 -31.703 1 86.25 322 ILE B O 1
ATOM 6084 N N . MET B 1 323 ? -0.061 -12.625 -31.281 1 85.69 323 MET B N 1
ATOM 6085 C CA . MET B 1 323 ? 0.562 -12.156 -32.5 1 85.69 323 MET B CA 1
ATOM 6086 C C . MET B 1 323 ? 2.062 -12.422 -32.5 1 85.69 323 MET B C 1
ATOM 6088 O O . MET B 1 323 ? 2.623 -12.883 -33.5 1 85.69 323 MET B O 1
ATOM 6092 N N . ALA B 1 324 ? 2.688 -12.07 -31.469 1 92.19 324 ALA B N 1
ATOM 6093 C CA . ALA B 1 324 ? 4.125 -12.32 -31.344 1 92.19 324 ALA B CA 1
ATOM 6094 C C . ALA B 1 324 ? 4.434 -13.805 -31.469 1 92.19 324 ALA B C 1
ATOM 6096 O O . ALA B 1 324 ? 5.422 -14.195 -32.094 1 92.19 324 ALA B O 1
ATOM 6097 N N . GLY B 1 325 ? 3.627 -14.641 -30.828 1 92.06 325 GLY B N 1
ATOM 6098 C CA . GLY B 1 325 ? 3.795 -16.078 -30.906 1 92.06 325 GLY B CA 1
ATOM 6099 C C . GLY B 1 325 ? 3.654 -16.609 -32.344 1 92.06 325 GLY B C 1
ATOM 6100 O O . GLY B 1 325 ? 4.465 -17.422 -32.781 1 92.06 325 GLY B O 1
ATOM 6101 N N . MET B 1 326 ? 2.645 -16.094 -33.031 1 89 326 MET B N 1
ATOM 6102 C CA . MET B 1 326 ? 2.414 -16.5 -34.406 1 89 326 MET B CA 1
ATOM 6103 C C . MET B 1 326 ? 3.586 -16.109 -35.281 1 89 326 MET B C 1
ATOM 6105 O O . MET B 1 326 ? 4.039 -16.891 -36.125 1 89 326 MET B O 1
ATOM 6109 N N . LEU B 1 327 ? 3.955 -14.922 -35.062 1 91.75 327 LEU B N 1
ATOM 6110 C CA . LEU B 1 327 ? 5.086 -14.414 -35.844 1 91.75 327 LEU B CA 1
ATOM 6111 C C . LEU B 1 327 ? 6.344 -15.234 -35.562 1 91.75 327 LEU B C 1
ATOM 6113 O O . LEU B 1 327 ? 7.051 -15.625 -36.5 1 91.75 327 LEU B O 1
ATOM 6117 N N . ALA B 1 328 ? 6.648 -15.469 -34.344 1 95 328 ALA B N 1
ATOM 6118 C CA . ALA B 1 328 ? 7.82 -16.25 -33.969 1 95 328 ALA B CA 1
ATOM 6119 C C . ALA B 1 328 ? 7.777 -17.641 -34.594 1 95 328 ALA B C 1
ATOM 6121 O O . ALA B 1 328 ? 8.797 -18.141 -35.094 1 95 328 ALA B O 1
ATOM 6122 N N . LYS B 1 329 ? 6.605 -18.234 -34.531 1 92.12 329 LYS B N 1
ATOM 6123 C CA . LYS B 1 329 ? 6.43 -19.547 -35.125 1 92.12 329 LYS B CA 1
ATOM 6124 C C . LYS B 1 329 ? 6.688 -19.516 -36.656 1 92.12 329 LYS B C 1
ATOM 6126 O O . LYS B 1 329 ? 7.371 -20.391 -37.188 1 92.12 329 LYS B O 1
ATOM 6131 N N . SER B 1 330 ? 6.176 -18.578 -37.281 1 91.88 330 SER B N 1
ATOM 6132 C CA . SER B 1 330 ? 6.324 -18.438 -38.719 1 91.88 330 SER B CA 1
ATOM 6133 C C . SER B 1 330 ? 7.781 -18.203 -39.125 1 91.88 330 SER B C 1
ATOM 6135 O O . SER B 1 330 ? 8.211 -18.562 -40.219 1 91.88 330 SER B O 1
ATOM 6137 N N . LEU B 1 331 ? 8.477 -17.594 -38.188 1 94.62 331 LEU B N 1
ATOM 6138 C CA . LEU B 1 331 ? 9.867 -17.25 -38.469 1 94.62 331 LEU B CA 1
ATOM 6139 C C . LEU B 1 331 ? 10.805 -18.375 -38.062 1 94.62 331 LEU B C 1
ATOM 6141 O O . LEU B 1 331 ? 12.016 -18.297 -38.281 1 94.62 331 LEU B O 1
ATOM 6145 N N . GLY B 1 332 ? 10.203 -19.438 -37.438 1 93.69 332 GLY B N 1
ATOM 6146 C CA . GLY B 1 332 ? 11.008 -20.641 -37.281 1 93.69 332 GLY B CA 1
ATOM 6147 C C . GLY B 1 332 ? 11.172 -21.094 -35.844 1 93.69 332 GLY B C 1
ATOM 6148 O O . GLY B 1 332 ? 11.844 -22.094 -35.594 1 93.69 332 GLY B O 1
ATOM 6149 N N . ALA B 1 333 ? 10.656 -20.438 -34.875 1 94.75 333 ALA B N 1
ATOM 6150 C CA . ALA B 1 333 ? 10.734 -20.938 -33.5 1 94.75 333 ALA B CA 1
ATOM 6151 C C . ALA B 1 333 ? 10.148 -22.344 -33.375 1 94.75 333 ALA B C 1
ATOM 6153 O O . ALA B 1 333 ? 9.109 -22.641 -33.969 1 94.75 333 ALA B O 1
ATOM 6154 N N . LYS B 1 334 ? 10.773 -23.172 -32.656 1 92.12 334 LYS B N 1
ATOM 6155 C CA . LYS B 1 334 ? 10.359 -24.578 -32.625 1 92.12 334 LYS B CA 1
ATOM 6156 C C . LYS B 1 334 ? 9.078 -24.75 -31.812 1 92.12 334 LYS B C 1
ATOM 6158 O O . LYS B 1 334 ? 8.188 -25.5 -32.219 1 92.12 334 LYS B O 1
ATOM 6163 N N . ARG B 1 335 ? 9.039 -24.078 -30.688 1 92.56 335 ARG B N 1
ATOM 6164 C CA . ARG B 1 335 ? 7.883 -24.156 -29.812 1 92.56 335 ARG B CA 1
ATOM 6165 C C . ARG B 1 335 ? 7.512 -22.781 -29.266 1 92.56 335 ARG B C 1
ATOM 6167 O O . ARG B 1 335 ? 8.391 -21.969 -28.953 1 92.56 335 ARG B O 1
ATOM 6174 N N . VAL B 1 336 ? 6.176 -22.562 -29.203 1 94.06 336 VAL B N 1
ATOM 6175 C CA . VAL B 1 336 ? 5.707 -21.266 -28.734 1 94.06 336 VAL B CA 1
ATOM 6176 C C . VAL B 1 336 ? 4.762 -21.453 -27.547 1 94.06 336 VAL B C 1
ATOM 6178 O O . VAL B 1 336 ? 3.801 -22.234 -27.641 1 94.06 336 VAL B O 1
ATOM 6181 N N . ILE B 1 337 ? 5.086 -20.797 -26.438 1 94.31 337 ILE B N 1
ATOM 6182 C CA . ILE B 1 337 ? 4.227 -20.766 -25.25 1 94.31 337 ILE B CA 1
ATOM 6183 C C . ILE B 1 337 ? 3.736 -19.328 -25.016 1 94.31 337 ILE B C 1
ATOM 6185 O O . ILE B 1 337 ? 4.531 -18.391 -25 1 94.31 337 ILE B O 1
ATOM 6189 N N . ALA B 1 338 ? 2.451 -19.141 -24.875 1 92.88 338 ALA B N 1
ATOM 6190 C CA . ALA B 1 338 ? 1.906 -17.797 -24.672 1 92.88 338 ALA B CA 1
ATOM 6191 C C . ALA B 1 338 ? 0.969 -17.766 -23.453 1 92.88 338 ALA B C 1
ATOM 6193 O O . ALA B 1 338 ? 0.216 -18.719 -23.219 1 92.88 338 ALA B O 1
ATOM 6194 N N . ILE B 1 339 ? 1.064 -16.672 -22.719 1 91.69 339 ILE B N 1
ATOM 6195 C CA . ILE B 1 339 ? 0.065 -16.453 -21.688 1 91.69 339 ILE B CA 1
ATOM 6196 C C . ILE B 1 339 ? -1.187 -15.828 -22.297 1 91.69 339 ILE B C 1
ATOM 6198 O O . ILE B 1 339 ? -1.091 -14.906 -23.109 1 91.69 339 ILE B O 1
ATOM 6202 N N . VAL B 1 340 ? -2.262 -16.406 -21.953 1 85.81 340 VAL B N 1
ATOM 6203 C CA . VAL B 1 340 ? -3.535 -15.906 -22.469 1 85.81 340 VAL B CA 1
ATOM 6204 C C . VAL B 1 340 ? -4.539 -15.773 -21.328 1 85.81 340 VAL B C 1
ATOM 6206 O O . VAL B 1 340 ? -4.844 -16.75 -20.641 1 85.81 340 VAL B O 1
ATOM 6209 N N . ASN B 1 341 ? -5.074 -14.609 -21.094 1 77.62 341 ASN B N 1
ATOM 6210 C CA . ASN B 1 341 ? -6.012 -14.344 -20.016 1 77.62 341 ASN B CA 1
ATOM 6211 C C . ASN B 1 341 ? -7.449 -14.648 -20.422 1 77.62 341 ASN B C 1
ATOM 6213 O O . ASN B 1 341 ? -8.242 -15.133 -19.609 1 77.62 341 ASN B O 1
ATOM 6217 N N . ARG B 1 342 ? -7.781 -14.281 -21.625 1 68 342 ARG B N 1
ATOM 6218 C CA . ARG B 1 342 ? -9.141 -14.508 -22.094 1 68 342 ARG B CA 1
ATOM 6219 C C . ARG B 1 342 ? -9.344 -15.961 -22.516 1 68 342 ARG B C 1
ATOM 6221 O O . ARG B 1 342 ? -8.68 -16.438 -23.438 1 68 342 ARG B O 1
ATOM 6228 N N . SER B 1 343 ? -10.188 -16.609 -21.875 1 63 343 SER B N 1
ATOM 6229 C CA . SER B 1 343 ? -10.43 -18.047 -22.094 1 63 343 SER B CA 1
ATOM 6230 C C . SER B 1 343 ? -10.875 -18.328 -23.516 1 63 343 SER B C 1
ATOM 6232 O O . SER B 1 343 ? -10.539 -19.359 -24.094 1 63 343 SER B O 1
ATOM 6234 N N . SER B 1 344 ? -11.562 -17.391 -23.984 1 60.5 344 SER B N 1
ATOM 6235 C CA . SER B 1 344 ? -12.102 -17.578 -25.328 1 60.5 344 SER B CA 1
ATOM 6236 C C . SER B 1 344 ? -10.992 -17.75 -26.359 1 60.5 344 SER B C 1
ATOM 6238 O O . SER B 1 344 ? -11.18 -18.422 -27.375 1 60.5 344 SER B O 1
ATOM 6240 N N . TYR B 1 345 ? -9.977 -17.25 -26.062 1 61.38 345 TYR B N 1
ATOM 6241 C CA . TYR B 1 345 ? -8.852 -17.297 -26.984 1 61.38 345 TYR B CA 1
ATOM 6242 C C . TYR B 1 345 ? -8.094 -18.609 -26.844 1 61.38 345 TYR B C 1
ATOM 6244 O O . TYR B 1 345 ? -7.473 -19.094 -27.812 1 61.38 345 TYR B O 1
ATOM 6252 N N . VAL B 1 346 ? -8.195 -19.125 -25.703 1 61.25 346 VAL B N 1
ATOM 6253 C CA . VAL B 1 346 ? -7.391 -20.312 -25.422 1 61.25 346 VAL B CA 1
ATOM 6254 C C . VAL B 1 346 ? -7.781 -21.438 -26.375 1 61.25 346 VAL B C 1
ATOM 6256 O O . VAL B 1 346 ? -6.918 -22.062 -27.016 1 61.25 346 VAL B O 1
ATOM 6259 N N . ASP B 1 347 ? -8.961 -21.641 -26.531 1 59.75 347 ASP B N 1
ATOM 6260 C CA . ASP B 1 347 ? -9.453 -22.766 -27.328 1 59.75 347 ASP B CA 1
ATOM 6261 C C . ASP B 1 347 ? -9.172 -22.531 -28.812 1 59.75 347 ASP B C 1
ATOM 6263 O O . ASP B 1 347 ? -8.891 -23.484 -29.547 1 59.75 347 ASP B O 1
ATOM 6267 N N . LEU B 1 348 ? -9.188 -21.266 -29.078 1 55.38 348 LEU B N 1
ATOM 6268 C CA . LEU B 1 348 ? -9.047 -20.922 -30.5 1 55.38 348 LEU B CA 1
ATOM 6269 C C . LEU B 1 348 ? -7.598 -21.078 -30.953 1 55.38 348 LEU B C 1
ATOM 6271 O O . LEU B 1 348 ? -7.34 -21.422 -32.094 1 55.38 348 LEU B O 1
ATOM 6275 N N . LEU B 1 349 ? -6.84 -20.891 -30.047 1 60.78 349 LEU B N 1
ATOM 6276 C CA . LEU B 1 349 ? -5.457 -20.703 -30.453 1 60.78 349 LEU B CA 1
ATOM 6277 C C . LEU B 1 349 ? -4.637 -21.969 -30.25 1 60.78 349 LEU B C 1
ATOM 6279 O O . LEU B 1 349 ? -3.691 -22.234 -30.984 1 60.78 349 LEU B O 1
ATOM 6283 N N . GLN B 1 350 ? -5.098 -22.719 -29.344 1 58.12 350 GLN B N 1
ATOM 6284 C CA . GLN B 1 350 ? -4.266 -23.859 -28.984 1 58.12 350 GLN B CA 1
ATOM 6285 C C . GLN B 1 350 ? -4.242 -24.906 -30.094 1 58.12 350 GLN B C 1
ATOM 6287 O O . GLN B 1 350 ? -5.289 -25.266 -30.641 1 58.12 350 GLN B O 1
ATOM 6292 N N . GLY B 1 351 ? -2.992 -25.391 -30.453 1 58.75 351 GLY B N 1
ATOM 6293 C CA . GLY B 1 351 ? -2.785 -26.453 -31.422 1 58.75 351 GLY B CA 1
ATOM 6294 C C . GLY B 1 351 ? -2.58 -25.953 -32.844 1 58.75 351 GLY B C 1
ATOM 6295 O O . GLY B 1 351 ? -2.086 -26.688 -33.688 1 58.75 351 GLY B O 1
ATOM 6296 N N . ASN B 1 352 ? -2.91 -24.703 -33.062 1 61.34 352 ASN B N 1
ATOM 6297 C CA . ASN B 1 352 ? -2.729 -24.219 -34.438 1 61.34 352 ASN B CA 1
ATOM 6298 C C . ASN B 1 352 ? -1.508 -23.312 -34.562 1 61.34 352 ASN B C 1
ATOM 6300 O O . ASN B 1 352 ? -0.476 -23.719 -35.094 1 61.34 352 ASN B O 1
ATOM 6304 N N . THR B 1 353 ? -1.632 -22.25 -33.969 1 68.62 353 THR B N 1
ATOM 6305 C CA . THR B 1 353 ? -0.607 -21.219 -34.156 1 68.62 353 THR B CA 1
ATOM 6306 C C . THR B 1 353 ? 0.254 -21.094 -32.906 1 68.62 353 THR B C 1
ATOM 6308 O O . THR B 1 353 ? 1.457 -20.844 -33 1 68.62 353 THR B O 1
ATOM 6311 N N . ILE B 1 354 ? -0.257 -21.438 -31.781 1 84.12 354 ILE B N 1
ATOM 6312 C CA . ILE B 1 354 ? 0.441 -21.422 -30.5 1 84.12 354 ILE B CA 1
ATOM 6313 C C . ILE B 1 354 ? 0.458 -22.844 -29.922 1 84.12 354 ILE B C 1
ATOM 6315 O O . ILE B 1 354 ? -0.576 -23.516 -29.875 1 84.12 354 ILE B O 1
ATOM 6319 N N . ASP B 1 355 ? 1.606 -23.219 -29.641 1 87.69 355 ASP B N 1
ATOM 6320 C CA . ASP B 1 355 ? 1.731 -24.609 -29.203 1 87.69 355 ASP B CA 1
ATOM 6321 C C . ASP B 1 355 ? 1.083 -24.828 -27.844 1 87.69 355 ASP B C 1
ATOM 6323 O O . ASP B 1 355 ? 0.389 -25.812 -27.625 1 87.69 355 ASP B O 1
ATOM 6327 N N . ILE B 1 356 ? 1.343 -23.891 -26.906 1 89.56 356 ILE B N 1
ATOM 6328 C CA . ILE B 1 356 ? 0.797 -24.016 -25.562 1 89.56 356 ILE B CA 1
ATOM 6329 C C . ILE B 1 356 ? 0.286 -22.656 -25.094 1 89.56 356 ILE B C 1
ATOM 6331 O O . ILE B 1 356 ? 0.995 -21.656 -25.172 1 89.56 356 ILE B O 1
ATOM 6335 N N . ALA B 1 357 ? -0.908 -22.656 -24.625 1 88.12 357 ALA B N 1
ATOM 6336 C CA . ALA B 1 357 ? -1.49 -21.469 -24 1 88.12 357 ALA B CA 1
ATOM 6337 C C . ALA B 1 357 ? -1.615 -21.656 -22.484 1 88.12 357 ALA B C 1
ATOM 6339 O O . ALA B 1 357 ? -2.221 -22.625 -22.031 1 88.12 357 ALA B O 1
ATOM 6340 N N . VAL B 1 358 ? -0.987 -20.797 -21.734 1 88.94 358 VAL B N 1
ATOM 6341 C CA . VAL B 1 358 ? -1.062 -20.844 -20.266 1 88.94 358 VAL B CA 1
ATOM 6342 C C . VAL B 1 358 ? -1.98 -19.734 -19.766 1 88.94 358 VAL B C 1
ATOM 6344 O O . VAL B 1 358 ? -1.796 -18.562 -20.094 1 88.94 358 VAL B O 1
ATOM 6347 N N . SER B 1 359 ? -2.908 -20.109 -19.031 1 86 359 SER B N 1
ATOM 6348 C CA . SER B 1 359 ? -3.824 -19.125 -18.453 1 86 359 SER B CA 1
ATOM 6349 C C . SER B 1 359 ? -3.438 -18.797 -17.016 1 86 359 SER B C 1
ATOM 6351 O O . SER B 1 359 ? -3.695 -19.578 -16.094 1 86 359 SER B O 1
ATOM 6353 N N . PRO B 1 360 ? -2.965 -17.547 -16.797 1 87.62 360 PRO B N 1
ATOM 6354 C CA . PRO B 1 360 ? -2.566 -17.156 -15.445 1 87.62 360 PRO B CA 1
ATOM 6355 C C . PRO B 1 360 ? -3.717 -17.234 -14.445 1 87.62 360 PRO B C 1
ATOM 6357 O O . PRO B 1 360 ? -3.512 -17.625 -13.289 1 87.62 360 PRO B O 1
ATOM 6360 N N . HIS B 1 361 ? -4.887 -16.953 -14.859 1 83.06 361 HIS B N 1
ATOM 6361 C CA . HIS B 1 361 ? -6.043 -16.938 -13.977 1 83.06 361 HIS B CA 1
ATOM 6362 C C . HIS B 1 361 ? -6.379 -18.344 -13.477 1 83.06 361 HIS B C 1
ATOM 6364 O O . HIS B 1 361 ? -6.711 -18.516 -12.305 1 83.06 361 HIS B O 1
ATOM 6370 N N . LEU B 1 362 ? -6.242 -19.297 -14.352 1 82.75 362 LEU B N 1
ATOM 6371 C CA . LEU B 1 362 ? -6.551 -20.672 -13.977 1 82.75 362 LEU B CA 1
ATOM 6372 C C . LEU B 1 362 ? -5.52 -21.203 -12.984 1 82.75 362 LEU B C 1
ATOM 6374 O O . LEU B 1 362 ? -5.863 -21.938 -12.055 1 82.75 362 LEU B O 1
ATOM 6378 N N . VAL B 1 363 ? -4.336 -20.797 -13.227 1 86.25 363 VAL B N 1
ATOM 6379 C CA . VAL B 1 363 ? -3.271 -21.203 -12.32 1 86.25 363 VAL B CA 1
ATOM 6380 C C . VAL B 1 363 ? -3.521 -20.625 -10.93 1 86.25 363 VAL B C 1
ATOM 6382 O O . VAL B 1 363 ? -3.393 -21.328 -9.922 1 86.25 363 VAL B O 1
ATOM 6385 N N . THR B 1 364 ? -3.908 -19.484 -10.883 1 86.38 364 THR B N 1
ATOM 6386 C CA . THR B 1 364 ? -4.105 -18.766 -9.633 1 86.38 364 THR B CA 1
ATOM 6387 C C . THR B 1 364 ? -5.336 -19.281 -8.898 1 86.38 364 THR B C 1
ATOM 6389 O O . THR B 1 364 ? -5.301 -19.484 -7.684 1 86.38 364 THR B O 1
ATOM 6392 N N . ILE B 1 365 ? -6.414 -19.453 -9.602 1 86.19 365 ILE B N 1
ATOM 6393 C CA . ILE B 1 365 ? -7.668 -19.875 -8.984 1 86.19 365 ILE B CA 1
ATOM 6394 C C . ILE B 1 365 ? -7.5 -21.234 -8.32 1 86.19 365 ILE B C 1
ATOM 6396 O O . ILE B 1 365 ? -8.117 -21.516 -7.289 1 86.19 365 ILE B O 1
ATOM 6400 N N . GLY B 1 366 ? -6.703 -22.094 -8.906 1 88.06 366 GLY B N 1
ATOM 6401 C CA . GLY B 1 366 ? -6.449 -23.391 -8.32 1 88.06 366 GLY B CA 1
ATOM 6402 C C . GLY B 1 366 ? -5.961 -23.312 -6.883 1 88.06 366 GLY B C 1
ATOM 6403 O O . GLY B 1 366 ? -6.41 -24.078 -6.027 1 88.06 366 GLY B O 1
ATOM 6404 N N . SER B 1 367 ? -5.137 -22.359 -6.684 1 86.75 367 SER B N 1
ATOM 6405 C CA . SER B 1 367 ? -4.578 -22.188 -5.348 1 86.75 367 SER B CA 1
ATOM 6406 C C . SER B 1 367 ? -5.645 -21.734 -4.355 1 86.75 367 SER B C 1
ATOM 6408 O O . SER B 1 367 ? -5.637 -22.141 -3.193 1 86.75 367 SER B O 1
ATOM 6410 N N . ILE B 1 368 ? -6.504 -20.938 -4.781 1 86.56 368 ILE B N 1
ATOM 6411 C CA . ILE B 1 368 ? -7.559 -20.422 -3.922 1 86.56 368 ILE B CA 1
ATOM 6412 C C . ILE B 1 368 ? -8.594 -21.516 -3.656 1 86.56 368 ILE B C 1
ATOM 6414 O O . ILE B 1 368 ? -9.031 -21.688 -2.518 1 86.56 368 ILE B O 1
ATOM 6418 N N . LEU B 1 369 ? -8.938 -22.297 -4.664 1 85 369 LEU B N 1
ATOM 6419 C CA . LEU B 1 369 ? -9.922 -23.375 -4.539 1 85 369 LEU B CA 1
ATOM 6420 C C . LEU B 1 369 ? -9.461 -24.422 -3.539 1 85 369 LEU B C 1
ATOM 6422 O O . LEU B 1 369 ? -10.273 -24.969 -2.783 1 85 369 LEU B O 1
ATOM 6426 N N . ALA B 1 370 ? -8.219 -24.688 -3.57 1 87.44 370 ALA B N 1
ATOM 6427 C CA . ALA B 1 370 ? -7.664 -25.656 -2.633 1 87.44 370 ALA B CA 1
ATOM 6428 C C . ALA B 1 370 ? -7.957 -25.266 -1.19 1 87.44 370 ALA B C 1
ATOM 6430 O O . ALA B 1 370 ? -8.195 -26.125 -0.339 1 87.44 370 ALA B O 1
ATOM 6431 N N . HIS B 1 371 ? -8.031 -23.984 -0.954 1 80.75 371 HIS B N 1
ATOM 6432 C CA . HIS B 1 371 ? -8.203 -23.484 0.406 1 80.75 371 HIS B CA 1
ATOM 6433 C C . HIS B 1 371 ? -9.672 -23.438 0.797 1 80.75 371 HIS B C 1
ATOM 6435 O O . HIS B 1 371 ? -10.016 -23.547 1.979 1 80.75 371 HIS B O 1
ATOM 6441 N N . ILE B 1 372 ? -10.516 -23.344 -0.129 1 79.62 372 ILE B N 1
ATOM 6442 C CA . ILE B 1 372 ? -11.914 -23.125 0.212 1 79.62 372 ILE B CA 1
ATOM 6443 C C . ILE B 1 372 ? -12.656 -24.453 0.205 1 79.62 372 ILE B C 1
ATOM 6445 O O . ILE B 1 372 ? -13.758 -24.562 0.758 1 79.62 372 ILE B O 1
ATOM 6449 N N . ARG B 1 373 ? -12.133 -25.469 -0.429 1 82.44 373 ARG B N 1
ATOM 6450 C CA . ARG B 1 373 ? -12.797 -26.766 -0.535 1 82.44 373 ARG B CA 1
ATOM 6451 C C . ARG B 1 373 ? -12.883 -27.438 0.827 1 82.44 373 ARG B C 1
ATOM 6453 O O . ARG B 1 373 ? -12.062 -27.203 1.707 1 82.44 373 ARG B O 1
ATOM 6460 N N . ARG B 1 374 ? -13.945 -28.172 0.875 1 80.12 374 ARG B N 1
ATOM 6461 C CA . ARG B 1 374 ? -14.133 -28.922 2.109 1 80.12 374 ARG B CA 1
ATOM 6462 C C . ARG B 1 374 ? -13.266 -30.172 2.125 1 80.12 374 ARG B C 1
ATOM 6464 O O . ARG B 1 374 ? -13.086 -30.828 1.096 1 80.12 374 ARG B O 1
ATOM 6471 N N . GLY B 1 375 ? -12.836 -30.422 3.293 1 81.06 375 GLY B N 1
ATOM 6472 C CA . GLY B 1 375 ? -11.852 -31.484 3.42 1 81.06 375 GLY B CA 1
ATOM 6473 C C . GLY B 1 375 ? -10.422 -31 3.357 1 81.06 375 GLY B C 1
ATOM 6474 O O . GLY B 1 375 ? -10.172 -29.797 3.289 1 81.06 375 GLY B O 1
ATOM 6475 N N . ASP B 1 376 ? -9.508 -31.922 3.494 1 87.56 376 ASP B N 1
ATOM 6476 C CA . ASP B 1 376 ? -8.102 -31.547 3.43 1 87.56 376 ASP B CA 1
ATOM 6477 C C . ASP B 1 376 ? -7.57 -31.625 2 1 87.56 376 ASP B C 1
ATOM 6479 O O . ASP B 1 376 ? -6.918 -32.625 1.636 1 87.56 376 ASP B O 1
ATOM 6483 N N . VAL B 1 377 ? -7.934 -30.609 1.277 1 90 377 VAL B N 1
ATOM 6484 C CA . VAL B 1 377 ? -7.477 -30.5 -0.104 1 90 377 VAL B CA 1
ATOM 6485 C C . VAL B 1 377 ? -6.195 -29.672 -0.161 1 90 377 VAL B C 1
ATOM 6487 O O . VAL B 1 377 ? -6.191 -28.484 0.207 1 90 377 VAL B O 1
ATOM 6490 N N . GLU B 1 378 ? -5.176 -30.219 -0.691 1 91.25 378 GLU B N 1
ATOM 6491 C CA . GLU B 1 378 ? -3.865 -29.578 -0.679 1 91.25 378 GLU B CA 1
ATOM 6492 C C . GLU B 1 378 ? -3.619 -28.797 -1.972 1 91.25 378 GLU B C 1
ATOM 6494 O O . GLU B 1 378 ? -2.961 -27.75 -1.961 1 91.25 378 GLU B O 1
ATOM 6499 N N . ALA B 1 379 ? -4.129 -29.359 -3.025 1 92.75 379 ALA B N 1
ATOM 6500 C CA . ALA B 1 379 ? -3.877 -28.703 -4.309 1 92.75 379 ALA B CA 1
ATOM 6501 C C . ALA B 1 379 ? -5.027 -28.938 -5.281 1 92.75 379 ALA B C 1
ATOM 6503 O O . ALA B 1 379 ? -5.629 -30.016 -5.285 1 92.75 379 ALA B O 1
ATOM 6504 N N . VAL B 1 380 ? -5.309 -27.969 -6.023 1 92.12 380 VAL B N 1
ATOM 6505 C CA . VAL B 1 380 ? -6.285 -28.062 -7.109 1 92.12 380 VAL B CA 1
ATOM 6506 C C . VAL B 1 380 ? -5.691 -27.469 -8.383 1 92.12 380 VAL B C 1
ATOM 6508 O O . VAL B 1 380 ? -5.184 -26.344 -8.375 1 92.12 380 VAL B O 1
ATOM 6511 N N . HIS B 1 381 ? -5.699 -28.219 -9.406 1 92.31 381 HIS B N 1
ATOM 6512 C CA . HIS B 1 381 ? -5.25 -27.75 -10.711 1 92.31 381 HIS B CA 1
ATOM 6513 C C . HIS B 1 381 ? -6.363 -27.844 -11.742 1 92.31 381 HIS B C 1
ATOM 6515 O O . HIS B 1 381 ? -6.656 -28.922 -12.25 1 92.31 381 HIS B O 1
ATOM 6521 N N . PRO B 1 382 ? -6.879 -26.672 -12.07 1 87.69 382 PRO B N 1
ATOM 6522 C CA . PRO B 1 382 ? -7.883 -26.703 -13.141 1 87.69 382 PRO B CA 1
ATOM 6523 C C . PRO B 1 382 ? -7.297 -27.141 -14.484 1 87.69 382 PRO B C 1
ATOM 6525 O O . PRO B 1 382 ? -6.188 -26.734 -14.836 1 87.69 382 PRO B O 1
ATOM 6528 N N . LEU B 1 383 ? -8.07 -28 -15.117 1 86.25 383 LEU B N 1
ATOM 6529 C CA . LEU B 1 383 ? -7.668 -28.516 -16.422 1 86.25 383 LEU B CA 1
ATOM 6530 C C . LEU B 1 383 ? -8.719 -28.203 -17.484 1 86.25 383 LEU B C 1
ATOM 6532 O O . LEU B 1 383 ? -9.883 -27.969 -17.156 1 86.25 383 LEU B O 1
ATOM 6536 N N . ARG B 1 384 ? -8.297 -28.203 -18.703 1 79.88 384 ARG B N 1
ATOM 6537 C CA . ARG B 1 384 ? -9.188 -28.031 -19.844 1 79.88 384 ARG B CA 1
ATOM 6538 C C . ARG B 1 384 ? -10.109 -26.828 -19.641 1 79.88 384 ARG B C 1
ATOM 6540 O O . ARG B 1 384 ? -11.336 -26.969 -19.688 1 79.88 384 ARG B O 1
ATOM 6547 N N . GLY B 1 385 ? -9.531 -25.688 -19.359 1 73.81 385 GLY B N 1
ATOM 6548 C CA . GLY B 1 385 ? -10.297 -24.469 -19.203 1 73.81 385 GLY B CA 1
ATOM 6549 C C . GLY B 1 385 ? -11.117 -24.438 -17.922 1 73.81 385 GLY B C 1
ATOM 6550 O O . GLY B 1 385 ? -12.031 -23.625 -17.781 1 73.81 385 GLY B O 1
ATOM 6551 N N . GLY B 1 386 ? -10.906 -25.422 -17.062 1 77.94 386 GLY B N 1
ATOM 6552 C CA . GLY B 1 386 ? -11.625 -25.453 -15.789 1 77.94 386 GLY B CA 1
ATOM 6553 C C . GLY B 1 386 ? -12.719 -26.5 -15.75 1 77.94 386 GLY B C 1
ATOM 6554 O O . GLY B 1 386 ? -13.328 -26.719 -14.711 1 77.94 386 GLY B O 1
ATOM 6555 N N . ASN B 1 387 ? -12.93 -27.156 -16.781 1 79.44 387 ASN B N 1
ATOM 6556 C CA . ASN B 1 387 ? -13.992 -28.156 -16.859 1 79.44 387 ASN B CA 1
ATOM 6557 C C . ASN B 1 387 ? -13.625 -29.422 -16.094 1 79.44 387 ASN B C 1
ATOM 6559 O O . ASN B 1 387 ? -14.5 -30.156 -15.633 1 79.44 387 ASN B O 1
ATOM 6563 N N . SER B 1 388 ? -12.43 -29.703 -16.078 1 88.25 388 SER B N 1
ATOM 6564 C CA . SER B 1 388 ? -11.883 -30.797 -15.289 1 88.25 388 SER B CA 1
ATOM 6565 C C . SER B 1 388 ? -10.836 -30.297 -14.297 1 88.25 388 SER B C 1
ATOM 6567 O O . SER B 1 388 ? -10.422 -29.141 -14.352 1 88.25 388 SER B O 1
ATOM 6569 N N . GLU B 1 389 ? -10.508 -31.172 -13.344 1 92.12 389 GLU B N 1
ATOM 6570 C CA . GLU B 1 389 ? -9.539 -30.766 -12.336 1 92.12 389 GLU B CA 1
ATOM 6571 C C . GLU B 1 389 ? -8.672 -31.953 -11.898 1 92.12 389 GLU B C 1
ATOM 6573 O O . GLU B 1 389 ? -9.102 -33.094 -11.977 1 92.12 389 GLU B O 1
ATOM 6578 N N . ALA B 1 390 ? -7.477 -31.656 -11.633 1 94.69 390 ALA B N 1
ATOM 6579 C CA . ALA B 1 390 ? -6.625 -32.562 -10.867 1 94.69 390 ALA B CA 1
ATOM 6580 C C . ALA B 1 390 ? -6.504 -32.125 -9.414 1 94.69 390 ALA B C 1
ATOM 6582 O O . ALA B 1 390 ? -6.164 -30.953 -9.141 1 94.69 390 ALA B O 1
ATOM 6583 N N . ILE B 1 391 ? -6.793 -33.031 -8.469 1 95 391 ILE B N 1
ATOM 6584 C CA . ILE B 1 391 ? -6.902 -32.625 -7.074 1 95 391 ILE B CA 1
ATOM 6585 C C . ILE B 1 391 ? -6.02 -33.531 -6.211 1 95 391 ILE B C 1
ATOM 6587 O O . ILE B 1 391 ? -5.906 -34.719 -6.465 1 95 391 ILE B O 1
ATOM 6591 N N . GLU B 1 392 ? -5.359 -32.938 -5.312 1 96.44 392 GLU B N 1
ATOM 6592 C CA . GLU B 1 392 ? -4.625 -33.625 -4.277 1 96.44 392 GLU B CA 1
ATOM 6593 C C . GLU B 1 392 ? -5.336 -33.562 -2.932 1 96.44 392 GLU B C 1
ATOM 6595 O O . GLU B 1 392 ? -5.605 -32.438 -2.438 1 96.44 392 GLU B O 1
ATOM 6600 N N . ILE B 1 393 ? -5.645 -34.656 -2.326 1 94.69 393 ILE B N 1
ATOM 6601 C CA . ILE B 1 393 ? -6.297 -34.656 -1.022 1 94.69 393 ILE B CA 1
ATOM 6602 C C . ILE B 1 393 ? -5.441 -35.406 -0.013 1 94.69 393 ILE B C 1
ATOM 6604 O O . ILE B 1 393 ? -4.664 -36.281 -0.388 1 94.69 393 ILE B O 1
ATOM 6608 N N . VAL B 1 394 ? -5.57 -35.031 1.185 1 94.5 394 VAL B N 1
ATOM 6609 C CA . VAL B 1 394 ? -4.93 -35.75 2.281 1 94.5 394 VAL B CA 1
ATOM 6610 C C . VAL B 1 394 ? -5.984 -36.5 3.1 1 94.5 394 VAL B C 1
ATOM 6612 O O . VAL B 1 394 ? -6.969 -35.906 3.543 1 94.5 394 VAL B O 1
ATOM 6615 N N . VAL B 1 395 ? -5.766 -37.719 3.291 1 93.38 395 VAL B N 1
ATOM 6616 C CA . VAL B 1 395 ? -6.715 -38.562 4.008 1 93.38 395 VAL B CA 1
ATOM 6617 C C . VAL B 1 395 ? -6.453 -38.469 5.508 1 93.38 395 VAL B C 1
ATOM 6619 O O . VAL B 1 395 ? -5.305 -38.531 5.949 1 93.38 395 VAL B O 1
ATOM 6622 N N . HIS B 1 396 ? -7.508 -38.312 6.164 1 91.69 396 HIS B N 1
ATOM 6623 C CA . HIS B 1 396 ? -7.391 -38.25 7.617 1 91.69 396 HIS B CA 1
ATOM 6624 C C . HIS B 1 396 ? -8.398 -39.188 8.281 1 91.69 396 HIS B C 1
ATOM 6626 O O . HIS B 1 396 ? -9.422 -39.531 7.676 1 91.69 396 HIS B O 1
ATOM 6632 N N . GLY B 1 397 ? -8.078 -39.594 9.539 1 89.5 397 GLY B N 1
ATOM 6633 C CA . GLY B 1 397 ? -9.008 -40.344 10.359 1 89.5 397 GLY B CA 1
ATOM 6634 C C . GLY B 1 397 ? -8.609 -41.812 10.516 1 89.5 397 GLY B C 1
ATOM 6635 O O . GLY B 1 397 ? -7.426 -42.156 10.398 1 89.5 397 GLY B O 1
ATOM 6636 N N . ASP B 1 398 ? -9.57 -42.625 11.031 1 89.06 398 ASP B N 1
ATOM 6637 C CA . ASP B 1 398 ? -9.391 -44.094 11.18 1 89.06 398 ASP B CA 1
ATOM 6638 C C . ASP B 1 398 ? -10.508 -44.844 10.469 1 89.06 398 ASP B C 1
ATOM 6640 O O . ASP B 1 398 ? -11.336 -44.25 9.773 1 89.06 398 ASP B O 1
ATOM 6644 N N . LYS B 1 399 ? -10.414 -46.125 10.555 1 87 399 LYS B N 1
ATOM 6645 C CA . LYS B 1 399 ? -11.352 -46.969 9.844 1 87 399 LYS B CA 1
ATOM 6646 C C . LYS B 1 399 ? -12.797 -46.656 10.211 1 87 399 LYS B C 1
ATOM 6648 O O . LYS B 1 399 ? -13.703 -46.812 9.391 1 87 399 LYS B O 1
ATOM 6653 N N . ASP B 1 400 ? -12.977 -46.031 11.375 1 87.12 400 ASP B N 1
ATOM 6654 C CA . ASP B 1 400 ? -14.328 -45.781 11.852 1 87.12 400 ASP B CA 1
ATOM 6655 C C . ASP B 1 400 ? -14.766 -44.375 11.531 1 87.12 400 ASP B C 1
ATOM 6657 O O . ASP B 1 400 ? -15.961 -44.094 11.406 1 87.12 400 ASP B O 1
ATOM 6661 N N . THR B 1 401 ? -13.867 -43.5 11.32 1 87.12 401 THR B N 1
ATOM 6662 C CA . THR B 1 401 ? -14.211 -42.094 11.172 1 87.12 401 THR B CA 1
ATOM 6663 C C . THR B 1 401 ? -14.086 -41.656 9.711 1 87.12 401 THR B C 1
ATOM 6665 O O . THR B 1 401 ? -14.633 -40.625 9.32 1 87.12 401 THR B O 1
ATOM 6668 N N . SER B 1 402 ? -13.344 -42.406 9 1 89.88 402 SER B N 1
ATOM 6669 C CA . SER B 1 402 ? -13.086 -42.031 7.609 1 89.88 402 SER B CA 1
ATOM 6670 C C . SER B 1 402 ? -13.68 -43.062 6.656 1 89.88 402 SER B C 1
ATOM 6672 O O . SER B 1 402 ? -13.664 -44.281 6.938 1 89.88 402 SER B O 1
ATOM 6674 N N . LYS B 1 403 ? -14.211 -42.625 5.562 1 90.88 403 LYS B N 1
ATOM 6675 C CA . LYS B 1 403 ? -14.742 -43.5 4.535 1 90.88 403 LYS B CA 1
ATOM 6676 C C . LYS B 1 403 ? -13.625 -44.031 3.645 1 90.88 403 LYS B C 1
ATOM 6678 O O . LYS B 1 403 ? -13.867 -44.875 2.771 1 90.88 403 LYS B O 1
ATOM 6683 N N . LEU B 1 404 ? -12.414 -43.594 3.918 1 92.81 404 LEU B N 1
ATOM 6684 C CA . LEU B 1 404 ? -11.305 -43.938 3.033 1 92.81 404 LEU B CA 1
ATOM 6685 C C . LEU B 1 404 ? -10.281 -44.781 3.758 1 92.81 404 LEU B C 1
ATOM 6687 O O . LEU B 1 404 ? -9.859 -45.812 3.234 1 92.81 404 LEU B O 1
ATOM 6691 N N . VAL B 1 405 ? -10.023 -44.438 4.988 1 93.56 405 VAL B N 1
ATOM 6692 C CA . VAL B 1 405 ? -8.945 -45.125 5.715 1 93.56 405 VAL B CA 1
ATOM 6693 C C . VAL B 1 405 ? -9.305 -46.594 5.938 1 93.56 405 VAL B C 1
ATOM 6695 O O . VAL B 1 405 ? -10.414 -46.906 6.359 1 93.56 405 VAL B O 1
ATOM 6698 N N . GLY B 1 406 ? -8.359 -47.438 5.68 1 93.25 406 GLY B N 1
ATOM 6699 C CA . GLY B 1 406 ? -8.539 -48.875 5.906 1 93.25 406 GLY B CA 1
ATOM 6700 C C . GLY B 1 406 ? -9.148 -49.594 4.719 1 93.25 406 GLY B C 1
ATOM 6701 O O . GLY B 1 406 ? -9.234 -50.812 4.707 1 93.25 406 GLY B O 1
ATOM 6702 N N . ARG B 1 407 ? -9.492 -48.906 3.73 1 94.25 407 ARG B N 1
ATOM 6703 C CA . ARG B 1 407 ? -10.078 -49.5 2.527 1 94.25 407 ARG B CA 1
ATOM 6704 C C . ARG B 1 407 ? -9.086 -49.469 1.366 1 94.25 407 ARG B C 1
ATOM 6706 O O . ARG B 1 407 ? -8.25 -48.562 1.281 1 94.25 407 ARG B O 1
ATOM 6713 N N . ARG B 1 408 ? -9.227 -50.406 0.559 1 94.94 408 ARG B N 1
ATOM 6714 C CA . ARG B 1 408 ? -8.445 -50.406 -0.674 1 94.94 408 ARG B CA 1
ATOM 6715 C C . ARG B 1 408 ? -9.008 -49.406 -1.677 1 94.94 408 ARG B C 1
ATOM 6717 O O . ARG B 1 408 ? -10.211 -49.125 -1.673 1 94.94 408 ARG B O 1
ATOM 6724 N N . VAL B 1 409 ? -8.172 -48.906 -2.545 1 94.44 409 VAL B N 1
ATOM 6725 C CA . VAL B 1 409 ? -8.57 -47.906 -3.535 1 94.44 409 VAL B CA 1
ATOM 6726 C C . VAL B 1 409 ? -9.727 -48.469 -4.375 1 94.44 409 VAL B C 1
ATOM 6728 O O . VAL B 1 409 ? -10.68 -47.75 -4.664 1 94.44 409 VAL B O 1
ATOM 6731 N N . SER B 1 410 ? -9.688 -49.781 -4.699 1 91.94 410 SER B N 1
ATOM 6732 C CA . SER B 1 410 ? -10.695 -50.375 -5.555 1 91.94 410 SER B CA 1
ATOM 6733 C C . SER B 1 410 ? -12.016 -50.562 -4.809 1 91.94 410 SER B C 1
ATOM 6735 O O . SER B 1 410 ? -13.07 -50.688 -5.426 1 91.94 410 SER B O 1
ATOM 6737 N N . ALA B 1 411 ? -11.93 -50.562 -3.502 1 92.69 411 ALA B N 1
ATOM 6738 C CA . ALA B 1 411 ? -13.109 -50.844 -2.682 1 92.69 411 ALA B CA 1
ATOM 6739 C C . ALA B 1 411 ? -13.883 -49.531 -2.402 1 92.69 411 ALA B C 1
ATOM 6741 O O . ALA B 1 411 ? -15.047 -49.594 -2.006 1 92.69 411 ALA B O 1
ATOM 6742 N N . VAL B 1 412 ? -13.242 -48.406 -2.621 1 93.5 412 VAL B N 1
ATOM 6743 C CA . VAL B 1 412 ? -13.883 -47.125 -2.381 1 93.5 412 VAL B CA 1
ATOM 6744 C C . VAL B 1 412 ? -14.852 -46.812 -3.514 1 93.5 412 VAL B C 1
ATOM 6746 O O . VAL B 1 412 ? -14.555 -47.062 -4.684 1 93.5 412 VAL B O 1
ATOM 6749 N N . ARG B 1 413 ? -16 -46.344 -3.162 1 91.75 413 ARG B N 1
ATOM 6750 C CA . ARG B 1 413 ? -16.969 -45.906 -4.16 1 91.75 413 ARG B CA 1
ATOM 6751 C C . ARG B 1 413 ? -16.719 -44.469 -4.586 1 91.75 413 ARG B C 1
ATOM 6753 O O . ARG B 1 413 ? -17.391 -43.562 -4.129 1 91.75 413 ARG B O 1
ATOM 6760 N N . TRP B 1 414 ? -15.875 -44.375 -5.484 1 92.5 414 TRP B N 1
ATOM 6761 C CA . TRP B 1 414 ? -15.539 -43.031 -5.988 1 92.5 414 TRP B CA 1
ATOM 6762 C C . TRP B 1 414 ? -16.688 -42.469 -6.824 1 92.5 414 TRP B C 1
ATOM 6764 O O . TRP B 1 414 ? -17.375 -43.219 -7.535 1 92.5 414 TRP B O 1
ATOM 6774 N N . PRO B 1 415 ? -16.875 -41.219 -6.672 1 92.62 415 PRO B N 1
ATOM 6775 C CA . PRO B 1 415 ? -17.875 -40.594 -7.543 1 92.62 415 PRO B CA 1
ATOM 6776 C C . PRO B 1 415 ? -17.594 -40.812 -9.023 1 92.62 415 PRO B C 1
ATOM 6778 O O . PRO B 1 415 ? -16.422 -40.906 -9.43 1 92.62 415 PRO B O 1
ATOM 6781 N N . ASN B 1 416 ? -18.641 -40.875 -9.836 1 88.62 416 ASN B N 1
ATOM 6782 C CA . ASN B 1 416 ? -18.484 -41.094 -11.266 1 88.62 416 ASN B CA 1
ATOM 6783 C C . ASN B 1 416 ? -17.656 -39.969 -11.914 1 88.62 416 ASN B C 1
ATOM 6785 O O . ASN B 1 416 ? -17.969 -38.812 -11.781 1 88.62 416 ASN B O 1
ATOM 6789 N N . GLY B 1 417 ? -16.562 -40.375 -12.516 1 88.56 417 GLY B N 1
ATOM 6790 C CA . GLY B 1 417 ? -15.719 -39.406 -13.188 1 88.56 417 GLY B CA 1
ATOM 6791 C C . GLY B 1 417 ? -14.453 -39.094 -12.414 1 88.56 417 GLY B C 1
ATOM 6792 O O . GLY B 1 417 ? -13.617 -38.312 -12.875 1 88.56 417 GLY B O 1
ATOM 6793 N N . CYS B 1 418 ? -14.367 -39.656 -11.289 1 92 418 CYS B N 1
ATOM 6794 C CA . CYS B 1 418 ? -13.148 -39.531 -10.508 1 92 418 CYS B CA 1
ATOM 6795 C C . CYS B 1 418 ? -12.211 -40.719 -10.719 1 92 418 CYS B C 1
ATOM 6797 O O . CYS B 1 418 ? -12.648 -41.844 -10.68 1 92 418 CYS B O 1
ATOM 6799 N N . HIS B 1 419 ? -10.969 -40.375 -10.938 1 92.19 419 HIS B N 1
ATOM 6800 C CA . HIS B 1 419 ? -9.977 -41.438 -11.156 1 92.19 419 HIS B CA 1
ATOM 6801 C C . HIS B 1 419 ? -8.75 -41.219 -10.281 1 92.19 419 HIS B C 1
ATOM 6803 O O . HIS B 1 419 ? -8.172 -40.125 -10.266 1 92.19 419 HIS B O 1
ATOM 6809 N N . VAL B 1 420 ? -8.391 -42.25 -9.609 1 94.62 420 VAL B N 1
ATOM 6810 C CA . VAL B 1 420 ? -7.211 -42.156 -8.758 1 94.62 420 VAL B CA 1
ATOM 6811 C C . VAL B 1 420 ? -5.945 -42.281 -9.602 1 94.62 420 VAL B C 1
ATOM 6813 O O . VAL B 1 420 ? -5.734 -43.312 -10.258 1 94.62 420 VAL B O 1
ATOM 6816 N N . ALA B 1 421 ? -5.164 -41.312 -9.562 1 95.81 421 ALA B N 1
ATOM 6817 C CA . ALA B 1 421 ? -3.922 -41.312 -10.328 1 95.81 421 ALA B CA 1
ATOM 6818 C C . ALA B 1 421 ? -2.787 -41.938 -9.531 1 95.81 421 ALA B C 1
ATOM 6820 O O . ALA B 1 421 ? -2.055 -42.781 -10.055 1 95.81 421 ALA B O 1
ATOM 6821 N N . ALA B 1 422 ? -2.703 -41.5 -8.281 1 97 422 ALA B N 1
ATOM 6822 C CA . ALA B 1 422 ? -1.612 -42 -7.445 1 97 422 ALA B CA 1
ATOM 6823 C C . ALA B 1 422 ? -1.923 -41.812 -5.965 1 97 422 ALA B C 1
ATOM 6825 O O . ALA B 1 422 ? -2.768 -41 -5.602 1 97 422 ALA B O 1
ATOM 6826 N N . VAL B 1 423 ? -1.315 -42.625 -5.152 1 97.44 423 VAL B N 1
ATOM 6827 C CA . VAL B 1 423 ? -1.315 -42.5 -3.699 1 97.44 423 VAL B CA 1
ATOM 6828 C C . VAL B 1 423 ? 0.119 -42.344 -3.193 1 97.44 423 VAL B C 1
ATOM 6830 O O . VAL B 1 423 ? 1.009 -43.094 -3.615 1 97.44 423 VAL B O 1
ATOM 6833 N N . VAL B 1 424 ? 0.295 -41.344 -2.402 1 97.88 424 VAL B N 1
ATOM 6834 C CA . VAL B 1 424 ? 1.634 -41.094 -1.872 1 97.88 424 VAL B CA 1
ATOM 6835 C C . VAL B 1 424 ? 1.623 -41.25 -0.353 1 97.88 424 VAL B C 1
ATOM 6837 O O . VAL B 1 424 ? 0.824 -40.625 0.336 1 97.88 424 VAL B O 1
ATOM 6840 N N . ARG B 1 425 ? 2.404 -42.156 0.162 1 96.62 425 ARG B N 1
ATOM 6841 C CA . ARG B 1 425 ? 2.619 -42.344 1.592 1 96.62 425 ARG B CA 1
ATOM 6842 C C . ARG B 1 425 ? 4.07 -42.062 1.97 1 96.62 425 ARG B C 1
ATOM 6844 O O . ARG B 1 425 ? 4.961 -42.875 1.647 1 96.62 425 ARG B O 1
ATOM 6851 N N . ASP B 1 426 ? 4.371 -40.938 2.652 1 92.56 426 ASP B N 1
ATOM 6852 C CA . ASP B 1 426 ? 5.727 -40.5 2.961 1 92.56 426 ASP B CA 1
ATOM 6853 C C . ASP B 1 426 ? 6.543 -40.312 1.685 1 92.56 426 ASP B C 1
ATOM 6855 O O . ASP B 1 426 ? 6.238 -39.438 0.882 1 92.56 426 ASP B O 1
ATOM 6859 N N . GLU B 1 427 ? 7.418 -41.281 1.407 1 92.5 427 GLU B N 1
ATOM 6860 C CA . GLU B 1 427 ? 8.25 -41.125 0.222 1 92.5 427 GLU B CA 1
ATOM 6861 C C . GLU B 1 427 ? 7.871 -42.125 -0.864 1 92.5 427 GLU B C 1
ATOM 6863 O O . GLU B 1 427 ? 8.383 -42.062 -1.984 1 92.5 427 GLU B O 1
ATOM 6868 N N . GLU B 1 428 ? 6.934 -42.938 -0.615 1 94.75 428 GLU B N 1
ATOM 6869 C CA . GLU B 1 428 ? 6.559 -43.969 -1.563 1 94.75 428 GLU B CA 1
ATOM 6870 C C . GLU B 1 428 ? 5.379 -43.531 -2.43 1 94.75 428 GLU B C 1
ATOM 6872 O O . GLU B 1 428 ? 4.414 -42.969 -1.927 1 94.75 428 GLU B O 1
ATOM 6877 N N . VAL B 1 429 ? 5.523 -43.781 -3.697 1 96.75 429 VAL B N 1
ATOM 6878 C CA . VAL B 1 429 ? 4.48 -43.438 -4.656 1 96.75 429 VAL B CA 1
ATOM 6879 C C . VAL B 1 429 ? 3.842 -44.719 -5.199 1 96.75 429 VAL B C 1
ATOM 6881 O O . VAL B 1 429 ? 4.539 -45.594 -5.715 1 96.75 429 VAL B O 1
ATOM 6884 N N . PHE B 1 430 ? 2.543 -44.844 -5.039 1 95.88 430 PHE B N 1
ATOM 6885 C CA . PHE B 1 430 ? 1.77 -45.938 -5.59 1 95.88 430 PHE B CA 1
ATOM 6886 C C . PHE B 1 430 ? 0.852 -45.469 -6.707 1 95.88 430 PHE B C 1
ATOM 6888 O O . PHE B 1 430 ? 0.01 -44.594 -6.488 1 95.88 430 PHE B O 1
ATOM 6895 N N . MET B 1 431 ? 1.052 -46.062 -7.832 1 93.31 431 MET B N 1
ATOM 6896 C CA . MET B 1 431 ? 0.153 -45.688 -8.922 1 93.31 431 MET B CA 1
ATOM 6897 C C . MET B 1 431 ? -1.257 -46.219 -8.664 1 93.31 431 MET B C 1
ATOM 6899 O O . MET B 1 431 ? -1.439 -47.188 -7.938 1 93.31 431 MET B O 1
ATOM 6903 N N . GLY B 1 432 ? -2.232 -45.625 -9.25 1 89.19 432 GLY B N 1
ATOM 6904 C CA . GLY B 1 432 ? -3.639 -45.875 -8.977 1 89.19 432 GLY B CA 1
ATOM 6905 C C . GLY B 1 432 ? -4.043 -47.312 -9.188 1 89.19 432 GLY B C 1
ATOM 6906 O O . GLY B 1 432 ? -4.926 -47.844 -8.5 1 89.19 432 GLY B O 1
ATOM 6907 N N . HIS B 1 433 ? -3.383 -48 -10.094 1 86.44 433 HIS B N 1
ATOM 6908 C CA . HIS B 1 433 ? -3.785 -49.375 -10.438 1 86.44 433 HIS B CA 1
ATOM 6909 C C . HIS B 1 433 ? -3.293 -50.375 -9.406 1 86.44 433 HIS B C 1
ATOM 6911 O O . HIS B 1 433 ? -3.73 -51.531 -9.391 1 86.44 433 HIS B O 1
ATOM 6917 N N . GLN B 1 434 ? -2.389 -50.062 -8.508 1 86.62 434 GLN B N 1
ATOM 6918 C CA . GLN B 1 434 ? -1.811 -50.969 -7.539 1 86.62 434 GLN B CA 1
ATOM 6919 C C . GLN B 1 434 ? -2.781 -51.25 -6.395 1 86.62 434 GLN B C 1
ATOM 6921 O O . GLN B 1 434 ? -2.537 -52.125 -5.559 1 86.62 434 GLN B O 1
ATOM 6926 N N . ASP B 1 435 ? -3.885 -50.844 -6.32 1 89.19 435 ASP B N 1
ATOM 6927 C CA . ASP B 1 435 ? -4.977 -51.031 -5.371 1 89.19 435 ASP B CA 1
ATOM 6928 C C . ASP B 1 435 ? -4.457 -51.031 -3.936 1 89.19 435 ASP B C 1
ATOM 6930 O O . ASP B 1 435 ? -4.691 -52 -3.199 1 89.19 435 ASP B O 1
ATOM 6934 N N . VAL B 1 436 ? -3.928 -50.031 -3.465 1 92.88 436 VAL B N 1
ATOM 6935 C CA . VAL B 1 436 ? -3.316 -49.906 -2.145 1 92.88 436 VAL B CA 1
ATOM 6936 C C . VAL B 1 436 ? -4.395 -49.625 -1.099 1 92.88 436 VAL B C 1
ATOM 6938 O O . VAL B 1 436 ? -5.453 -49.094 -1.419 1 92.88 436 VAL B O 1
ATOM 6941 N N . GLN B 1 437 ? -4.113 -50.188 0.059 1 95.44 437 GLN B N 1
ATOM 6942 C CA . GLN B 1 437 ? -4.973 -49.844 1.188 1 95.44 437 GLN B CA 1
ATOM 6943 C C . GLN B 1 437 ? -4.645 -48.469 1.734 1 95.44 437 GLN B C 1
ATOM 6945 O O . GLN B 1 437 ? -3.496 -48.188 2.092 1 95.44 437 GLN B O 1
ATOM 6950 N N . LEU B 1 438 ? -5.664 -47.656 1.822 1 96.06 438 LEU B N 1
ATOM 6951 C CA . LEU B 1 438 ? -5.457 -46.25 2.213 1 96.06 438 LEU B CA 1
ATOM 6952 C C . LEU B 1 438 ? -5.223 -46.125 3.715 1 96.06 438 LEU B C 1
ATOM 6954 O O . LEU B 1 438 ? -5.777 -46.906 4.496 1 96.06 438 LEU B O 1
ATOM 6958 N N . ALA B 1 439 ? -4.379 -45.25 4.09 1 95.62 439 ALA B N 1
ATOM 6959 C CA . ALA B 1 439 ? -4.02 -45 5.488 1 95.62 439 ALA B CA 1
ATOM 6960 C C . ALA B 1 439 ? -4.082 -43.531 5.82 1 95.62 439 ALA B C 1
ATOM 6962 O O . ALA B 1 439 ? -4.121 -42.688 4.922 1 95.62 439 ALA B O 1
ATOM 6963 N N . ASP B 1 440 ? -4.074 -43.312 7.129 1 94.69 440 ASP B N 1
ATOM 6964 C CA . ASP B 1 440 ? -4.051 -41.938 7.602 1 94.69 440 ASP B CA 1
ATOM 6965 C C . ASP B 1 440 ? -2.781 -41.219 7.148 1 94.69 440 ASP B C 1
ATOM 6967 O O . ASP B 1 440 ? -1.681 -41.75 7.262 1 94.69 440 ASP B O 1
ATOM 6971 N N . GLY B 1 441 ? -2.982 -40 6.52 1 94.44 441 GLY B N 1
ATOM 6972 C CA . GLY B 1 441 ? -1.844 -39.219 6.09 1 94.44 441 GLY B CA 1
ATOM 6973 C C . GLY B 1 441 ? -1.505 -39.406 4.621 1 94.44 441 GLY B C 1
ATOM 6974 O O . GLY B 1 441 ? -0.677 -38.656 4.074 1 94.44 441 GLY B O 1
ATOM 6975 N N . ASP B 1 442 ? -2.162 -40.375 3.98 1 95.88 442 ASP B N 1
ATOM 6976 C CA . ASP B 1 442 ? -1.916 -40.625 2.561 1 95.88 442 ASP B CA 1
ATOM 6977 C C . ASP B 1 442 ? -2.352 -39.406 1.722 1 95.88 442 ASP B C 1
ATOM 6979 O O . ASP B 1 442 ? -3.381 -38.781 1.998 1 95.88 442 ASP B O 1
ATOM 6983 N N . HIS B 1 443 ? -1.554 -39.094 0.713 1 97.38 443 HIS B N 1
ATOM 6984 C CA . HIS B 1 443 ? -1.968 -38.156 -0.327 1 97.38 443 HIS B CA 1
ATOM 6985 C C . HIS B 1 443 ? -2.557 -38.906 -1.526 1 97.38 443 HIS B C 1
ATOM 6987 O O . HIS B 1 443 ? -1.934 -39.812 -2.064 1 97.38 443 HIS B O 1
ATOM 6993 N N . ILE B 1 444 ? -3.715 -38.562 -1.866 1 96.88 444 ILE B N 1
ATOM 6994 C CA . ILE B 1 444 ? -4.348 -39.156 -3.037 1 96.88 444 ILE B CA 1
ATOM 6995 C C . ILE B 1 444 ? -4.457 -38.125 -4.152 1 96.88 444 ILE B C 1
ATOM 6997 O O . ILE B 1 444 ? -4.984 -37.031 -3.938 1 96.88 444 ILE B O 1
ATOM 7001 N N . ILE B 1 445 ? -3.936 -38.406 -5.285 1 97.31 445 ILE B N 1
ATOM 7002 C CA . ILE B 1 445 ? -4.047 -37.562 -6.469 1 97.31 445 ILE B CA 1
ATOM 7003 C C . ILE B 1 445 ? -5.16 -38.094 -7.371 1 97.31 445 ILE B C 1
ATOM 7005 O O . ILE B 1 445 ? -5.156 -39.25 -7.77 1 97.31 445 ILE B O 1
ATOM 7009 N N . LEU B 1 446 ? -6.086 -37.188 -7.68 1 95.75 446 LEU B N 1
ATOM 7010 C CA . LEU B 1 446 ? -7.266 -37.594 -8.438 1 95.75 446 LEU B CA 1
ATOM 7011 C C . LEU B 1 446 ? -7.438 -36.75 -9.68 1 95.75 446 LEU B C 1
ATOM 7013 O O . LEU B 1 446 ? -7.098 -35.562 -9.68 1 95.75 446 LEU B O 1
ATOM 7017 N N . PHE B 1 447 ? -7.832 -37.375 -10.672 1 95 447 PHE B N 1
ATOM 7018 C CA . PHE B 1 447 ? -8.375 -36.656 -11.828 1 95 447 PHE B CA 1
ATOM 7019 C C . PHE B 1 447 ? -9.898 -36.594 -11.766 1 95 447 PHE B C 1
ATOM 7021 O O . PHE B 1 447 ? -10.555 -37.625 -11.641 1 95 447 PHE B O 1
ATOM 7028 N N . VAL B 1 448 ? -10.422 -35.438 -11.828 1 93.62 448 VAL B N 1
ATOM 7029 C CA . VAL B 1 448 ? -11.867 -35.25 -11.766 1 93.62 448 VAL B CA 1
ATOM 7030 C C . VAL B 1 448 ? -12.375 -34.719 -13.102 1 93.62 448 VAL B C 1
ATOM 7032 O O . VAL B 1 448 ? -12.023 -33.594 -13.508 1 93.62 448 VAL B O 1
ATOM 7035 N N . ALA B 1 449 ? -13.258 -35.438 -13.68 1 89.94 449 ALA B N 1
ATOM 7036 C CA . ALA B 1 449 ? -13.664 -35.156 -15.055 1 89.94 449 ALA B CA 1
ATOM 7037 C C . ALA B 1 449 ? -14.594 -33.969 -15.133 1 89.94 449 ALA B C 1
ATOM 7039 O O . ALA B 1 449 ? -14.609 -33.25 -16.141 1 89.94 449 ALA B O 1
ATOM 7040 N N . ARG B 1 450 ? -15.406 -33.812 -14.07 1 87.06 450 ARG B N 1
ATOM 7041 C CA . ARG B 1 450 ? -16.375 -32.719 -14.094 1 87.06 450 ARG B CA 1
ATOM 7042 C C . ARG B 1 450 ? -16.422 -32 -12.742 1 87.06 450 ARG B C 1
ATOM 7044 O O . ARG B 1 450 ? -16.297 -32.656 -11.695 1 87.06 450 ARG B O 1
ATOM 7051 N N . ARG B 1 451 ? -16.734 -30.797 -12.852 1 79.5 451 ARG B N 1
ATOM 7052 C CA . ARG B 1 451 ? -16.75 -29.953 -11.664 1 79.5 451 ARG B CA 1
ATOM 7053 C C . ARG B 1 451 ? -17.859 -30.391 -10.703 1 79.5 451 ARG B C 1
ATOM 7055 O O . ARG B 1 451 ? -17.703 -30.281 -9.484 1 79.5 451 ARG B O 1
ATOM 7062 N N . ARG B 1 452 ? -18.953 -30.844 -11.219 1 80.44 452 ARG B N 1
ATOM 7063 C CA . ARG B 1 452 ? -20.094 -31.203 -10.398 1 80.44 452 ARG B CA 1
ATOM 7064 C C . ARG B 1 452 ? -19.766 -32.375 -9.477 1 80.44 452 ARG B C 1
ATOM 7066 O O . ARG B 1 452 ? -20.391 -32.531 -8.43 1 80.44 452 ARG B O 1
ATOM 7073 N N . VAL B 1 453 ? -18.797 -33.125 -9.883 1 87.69 453 VAL B N 1
ATOM 7074 C CA . VAL B 1 453 ? -18.422 -34.312 -9.141 1 87.69 453 VAL B CA 1
ATOM 7075 C C . VAL B 1 453 ? -17.641 -33.938 -7.891 1 87.69 453 VAL B C 1
ATOM 7077 O O . VAL B 1 453 ? -17.531 -34.719 -6.953 1 87.69 453 VAL B O 1
ATOM 7080 N N . VAL B 1 454 ? -17.203 -32.719 -7.848 1 86.44 454 VAL B N 1
ATOM 7081 C CA . VAL B 1 454 ? -16.312 -32.25 -6.777 1 86.44 454 VAL B CA 1
ATOM 7082 C C . VAL B 1 454 ? -17.062 -32.281 -5.449 1 86.44 454 VAL B C 1
ATOM 7084 O O . VAL B 1 454 ? -16.5 -32.656 -4.414 1 86.44 454 VAL B O 1
ATOM 7087 N N . SER B 1 455 ? -18.312 -31.891 -5.449 1 84 455 SER B N 1
ATOM 7088 C CA . SER B 1 455 ? -19.109 -31.891 -4.227 1 84 455 SER B CA 1
ATOM 7089 C C . SER B 1 455 ? -19.234 -33.281 -3.633 1 84 455 SER B C 1
ATOM 7091 O O . SER B 1 455 ? -19.156 -33.469 -2.414 1 84 455 SER B O 1
ATOM 7093 N N . GLU B 1 456 ? -19.391 -34.25 -4.5 1 88.81 456 GLU B N 1
ATOM 7094 C CA . GLU B 1 456 ? -19.484 -35.625 -4.055 1 88.81 456 GLU B CA 1
ATOM 7095 C C . GLU B 1 456 ? -18.156 -36.125 -3.49 1 88.81 456 GLU B C 1
ATOM 7097 O O . GLU B 1 456 ? -18.125 -36.844 -2.498 1 88.81 456 GLU B O 1
ATOM 7102 N N . LEU B 1 457 ? -17.172 -35.688 -4.129 1 90.56 457 LEU B N 1
ATOM 7103 C CA . LEU B 1 457 ? -15.828 -36.062 -3.67 1 90.56 457 LEU B CA 1
ATOM 7104 C C . LEU B 1 457 ? -15.555 -35.469 -2.287 1 90.56 457 LEU B C 1
ATOM 7106 O O . LEU B 1 457 ? -14.977 -36.156 -1.428 1 90.56 457 LEU B O 1
ATOM 7110 N N . GLU B 1 458 ? -15.969 -34.281 -2.076 1 88.75 458 GLU B N 1
ATOM 7111 C CA . GLU B 1 458 ? -15.766 -33.594 -0.795 1 88.75 458 GLU B CA 1
ATOM 7112 C C . GLU B 1 458 ? -16.469 -34.344 0.335 1 88.75 458 GLU B C 1
ATOM 7114 O O . GLU B 1 458 ? -15.93 -34.469 1.435 1 88.75 458 GLU B O 1
ATOM 7119 N N . LYS B 1 459 ? -17.625 -34.812 0.056 1 86.94 459 LYS B N 1
ATOM 7120 C CA . LYS B 1 459 ? -18.375 -35.562 1.048 1 86.94 459 LYS B CA 1
ATOM 7121 C C . LYS B 1 459 ? -17.656 -36.875 1.398 1 86.94 459 LYS B C 1
ATOM 7123 O O . LYS B 1 459 ? -17.703 -37.312 2.547 1 86.94 459 LYS B O 1
ATOM 7128 N N . LEU B 1 460 ? -17.047 -37.406 0.424 1 89.25 460 LEU B N 1
ATOM 7129 C CA . LEU B 1 460 ? -16.328 -38.656 0.605 1 89.25 460 LEU B CA 1
ATOM 7130 C C . LEU B 1 460 ? -15.086 -38.438 1.467 1 89.25 460 LEU B C 1
ATOM 7132 O O . LEU B 1 460 ? -14.742 -39.312 2.285 1 89.25 460 LEU B O 1
ATOM 7136 N N . ILE B 1 461 ? -14.438 -37.281 1.37 1 87.81 461 ILE B N 1
ATOM 7137 C CA . ILE B 1 461 ? -13.156 -37.031 2.01 1 87.81 461 ILE B CA 1
ATOM 7138 C C . ILE B 1 461 ? -13.383 -36.531 3.441 1 87.81 461 ILE B C 1
ATOM 7140 O O . ILE B 1 461 ? -12.492 -36.656 4.293 1 87.81 461 ILE B O 1
ATOM 7144 N N . GLN B 1 462 ? -14.477 -35.875 3.707 1 85.38 462 GLN B N 1
ATOM 7145 C CA . GLN B 1 462 ? -14.766 -35.281 5.012 1 85.38 462 GLN B CA 1
ATOM 7146 C C . GLN B 1 462 ? -14.828 -36.375 6.094 1 85.38 462 GLN B C 1
ATOM 7148 O O . GLN B 1 462 ? -15.328 -37.469 5.855 1 85.38 462 GLN B O 1
ATOM 7153 N N . VAL B 1 463 ? -14.211 -36 7.211 1 76.44 463 VAL B N 1
ATOM 7154 C CA . VAL B 1 463 ? -14.242 -36.906 8.344 1 76.44 463 VAL B CA 1
ATOM 7155 C C . VAL B 1 463 ? -15.438 -36.594 9.234 1 76.44 463 VAL B C 1
ATOM 7157 O O . VAL B 1 463 ? -15.867 -35.438 9.32 1 76.44 463 VAL B O 1
ATOM 7160 N N . ARG B 1 464 ? -16.203 -37.594 9.805 1 62.78 464 ARG B N 1
ATOM 7161 C CA . ARG B 1 464 ? -17.344 -37.406 10.719 1 62.78 464 ARG B CA 1
ATOM 7162 C C . ARG B 1 464 ? -16.906 -36.719 11.992 1 62.78 464 ARG B C 1
ATOM 7164 O O . ARG B 1 464 ? -15.742 -36.812 12.391 1 62.78 464 ARG B O 1
ATOM 7171 N N . MET B 1 465 ? -17.703 -35.719 12.367 1 53.66 465 MET B N 1
ATOM 7172 C CA . MET B 1 465 ? -17.703 -34.875 13.562 1 53.66 465 MET B CA 1
ATOM 7173 C C . MET B 1 465 ? -17.406 -35.688 14.812 1 53.66 465 MET B C 1
ATOM 7175 O O . MET B 1 465 ? -18.031 -36.719 15.039 1 53.66 465 MET B O 1
ATOM 7179 N N . GLY B 1 466 ? -16.312 -36.406 15.219 1 44.97 466 GLY B N 1
ATOM 7180 C CA . GLY B 1 466 ? -15.75 -37.031 16.422 1 44.97 466 GLY B CA 1
ATOM 7181 C C . GLY B 1 466 ? -14.242 -37.188 16.359 1 44.97 466 GLY B C 1
ATOM 7182 O O . GLY B 1 466 ? -13.617 -37.625 17.312 1 44.97 466 GLY B O 1
ATOM 7183 N N . PHE B 1 467 ? -13.734 -37.094 15.438 1 42.91 467 PHE B N 1
ATOM 7184 C CA . PHE B 1 467 ? -12.305 -37.375 15.305 1 42.91 467 PHE B CA 1
ATOM 7185 C C . PHE B 1 467 ? -11.484 -36.188 15.805 1 42.91 467 PHE B C 1
ATOM 7187 O O . PHE B 1 467 ? -10.406 -36.375 16.391 1 42.91 467 PHE B O 1
ATOM 7194 N N . PHE B 1 468 ? -11.664 -34.969 15.344 1 40.41 468 PHE B N 1
ATOM 7195 C CA . PHE B 1 468 ? -10.859 -33.906 15.938 1 40.41 468 PHE B CA 1
ATOM 7196 C C . PHE B 1 468 ? -11.273 -33.688 17.391 1 40.41 468 PHE B C 1
ATOM 7198 O O . PHE B 1 468 ? -11.133 -32.562 17.891 1 40.41 468 PHE B O 1
ATOM 7205 N N . GLY B 1 469 ? -12.125 -34.5 17.984 1 29.23 469 GLY B N 1
ATOM 7206 C CA . GLY B 1 469 ? -12.148 -34.406 19.438 1 29.23 469 GLY B CA 1
ATOM 7207 C C . GLY B 1 469 ? -10.852 -34.875 20.078 1 29.23 469 GLY B C 1
ATOM 7208 O O . GLY B 1 469 ? -10.109 -35.656 19.516 1 29.23 469 GLY B O 1
#

Radius of gyration: 35.17 Å; Cα contacts (8 Å, |Δi|>4): 2102; chains: 2; bounding box: 49×108×83 Å

Secondary structure (DSSP, 8-state):
-EEEEE--SHHHHHHHHHHHTSTT-EEEEEES-HHHHHHHHHHSS-EEEES-TT-HHHHHHTTGGG-SEEEE--S-HHHHHHHHHHHHHTS--SEEEEE---THHHH---TT--TT--S-HHHHHTT-SEEE-HHHHHHHHHHHHHH-TTEEEEEEETTTTEEEEEEE--TT-TTTT-BGGGHHHHSPTT---EEEEEEETTEEE---TT-B--TT-EEEEEEEGGGHHHHHHHHS--PPPP-EEEEE--SHHHHHHHHHHTTTSEEEEEES-HHHHHHHHHH-SSPEEEES-TT-HHHHHHTTGGG-SEEEE-SS-HHHHHHHHHHHHHTT-SEEEEE---HHHHHHHBTTTBSEEE-HHHHHHHHHHHHHSSS-EEEEEEEGGGTEEEEEEE--S-TTT-SSTTSBGGGS-PPTTEEEEEEEETTEEEEGGG-PBP-TT-EEEEEES-TTHHHHHHHHHPPPTTTT-/-EEEEE--SHHHHHHHHHHHTSTT-EEEEEES-HHHHHHHHHHSS-EEEES-TT-HHHHHHTTGGG-SEEEE--S-HHHHHHHHHHHHHTS--SEEEEE---THHHH---TT--TT--S-HHHHHTT-SEEE-HHHHHHHHHHHHHH-TTEEEEEEETTTTEEEEEEE--TT-TTTT-BGGGHHHHSPTT---EEEEEEETTEEE---TT-B--TT-EEEEEEEGGGHHHHHHHHS--PPPP-EEEEE--SHHHHHHHHHHTTTSEEEEEES-HHHHHHHHHH-SSPEEEES-TT-HHHHHHTTGGG-SEEEE-SS-HHHHHHHHHHHHHTT-SEEEEE---HHHHHHHBTTTBSEEE-HHHHHHHHHHHHHSSS-EEEEEEEGGGTEEEEEEE--S-TTT-SSTTSBGGGS-PPTTEEEEEEEETTEEEEGGG-PBP-TT-EEEEEES-TTHHHHHHHHHPPPTTTT-

pLDDT: mean 89.0, std 10.46, range [28.2, 98.31]

Nearest PDB structures (foldseek):
  4j9u-assembly2_G  TM=9.634E-01  e=8.172E-51  Vibrio parahaemolyticus RIMD 2210633
  4j9u-assembly2_H  TM=9.581E-01  e=5.085E-50  Vibrio parahaemolyticus RIMD 2210633
  4j9u-assembly2_E  TM=9.635E-01  e=1.922E-49  Vibrio parahaemolyticus RIMD 2210633
  4g65-assembly1_B  TM=8.510E-01  e=1.514E-52  Vibrio vulnificus CMCP6
  4g65-assembly1_A  TM=8.117E-01  e=1.282E-52  Vibrio vulnificus CMCP6

Foldseek 3Di:
DEEEEEDLPLQSLLLQVVQQPDPPYAYEYEDQDPVSQVVSVVVGVHHYFHDQLLDPVRCVVRPLLPHQEYEYEHPDQVSLLSNLLCSCPVRNRPAREGEHADCCQQQPQPPPNDPPPNSCPNSVVSNHPYYDHLLVLLLVFVLVCLQPVQFQGWDADDNRFKIKTKGAFAPPAQQAFPFPLCVVVQAPPPWDKFWQWKADPNDIDGHDSGDGHHHGITTIMMTGNVRVVRSSCRRDPDDDRFAAEEEEACPSNNLVNCQVCVVRHAYEYEHQDPVSLVVSVVVHDRYHGHHDALLDLVVCVVVPLQPHAEYEYEHPDQVSQLNSQLSSVVVHHNAYEYEHADLVVQVVRDPPRHPHYDYSNQSRSQCVCQVVAAANWDTWHADPSRFKIKTKHFAADDPVFAQQAQAWLVRRDQFPQKAWQWKDDPNDIGGRVVRDHDHHGIITIIIGRGPVSSVVVSVNRDTPDPGVD/DEEEEEDLPLQSLLLQVVQQPDPPYAYEYEYQDPVSQVVSVVVGVHHYFHDQLLDPVRCVVRPLLPHQEYHYEHPDQVSLLSNLLCSCPVRNRPAREGEHADCCQQQPQPPPRDPPPNSCPNSVVSNHPYYDHLLVLLLVFVLVCLQPVQFQGWDADDNRFKIKTKGAFAPPAQQAFPFQLCVVVQAPPPWDKFWAWKADPNDIDGHDSGDGHHHGITTIMMGGNVRVVRSSCRRDPDDDRFAAEEEEACPSNNLVNCQVCVVRHAYEYEHADPVSLVVSVVVHDRYHGHHDALLDLVVCVVVPLQPHAEYEYEHPDQVSQLNSQQSSVVVHHNAYEYEHADLVVQVVRDPPRHPHYHYSNQSRSQCVCQVVAAANWDTWHADDSNFKIKTKHFAADDPVFAQQAQAWLVRRDQFPQKAWQWKDDPNDIGGRVVRDHDHHGIITIIIGRGPVSSVVVSVNRDTPPPGVD

InterPro domains:
  IPR003148 Regulator of K+ conductance, N-terminal lobe [PF02254] (3-107)
  IPR003148 Regulator of K+ conductance, N-terminal lobe [PF02254] (245-360)
  IPR003148 Regulator of K+ conductance, N-terminal lobe [PS51201] (1-117)
  IPR003148 Regulator of K+ conductance, N-terminal lobe [PS51201] (242-358)
  IPR006036 Potassium uptake protein TrkA [PR00335] (2-16)
  IPR006036 Potassium uptake protein TrkA [PR00335] (50-60)
  IPR006036 Potassium uptake protein TrkA [PR00335] (61-71)
  IPR006036 Potassium uptake protein TrkA [PR00335] (74-88)
  IPR006037 Regulator of K+ conductance, C-terminal [PF02080] (167-235)
  IPR006037 Regulator of K+ conductance, C-terminal [PF02080] (400-459)
  IPR006037 Regulator of K+ conductance, C-terminal [PS51202] (152-238)
  IPR006037 Regulator of K+ conductance, C-terminal [PS51202] (378-463)
  IPR036291 NAD(P)-binding domain superfamily [SSF51735] (1-160)
  IPR036291 NAD(P)-binding domain superfamily [SSF51735] (242-386)
  IPR036721 Regulator of K+ conductance, C-terminal domain superfamily [G3DSA:3.30.70.1450] (151-242)
  IPR036721 Regulator of K+ conductance, C-terminal domain superfamily [G3DSA:3.30.70.1450] (377-468)
  IPR036721 Regulator of K+ conductance, C-terminal domain superfamily [SSF116726] (146-233)
  IPR036721 Regulator of K+ conductance, C-terminal domain superfamily [SSF116726] (371-453)
  IPR050721 Trk/Ktr/HKT Potassium Transport [PTHR43833] (1-233)

Solvent-accessible surface area (backbone atoms only — not comparable to full-atom values): 48214 Å² total; per-residue (Å²): 81,33,34,40,34,21,24,59,49,73,62,29,44,46,43,50,59,59,47,60,70,40,86,68,44,46,47,31,38,26,26,74,48,66,67,49,44,52,56,48,47,73,75,41,95,47,47,72,43,86,34,56,58,58,31,59,55,48,35,50,73,66,42,37,71,69,26,48,33,38,39,25,41,41,97,41,45,34,43,14,41,47,27,26,30,46,35,37,72,68,37,57,30,78,37,25,37,24,35,46,74,66,59,42,51,48,66,48,56,65,88,81,47,60,87,78,61,82,47,51,57,50,40,48,75,26,43,42,70,42,74,43,37,57,54,57,54,44,28,52,49,51,52,48,36,56,75,33,75,74,42,75,42,65,44,74,37,82,91,56,49,32,31,41,33,31,31,59,30,38,88,77,13,72,46,53,73,33,34,51,68,54,46,71,75,70,41,59,90,91,50,66,67,21,74,55,37,30,31,52,95,86,35,82,41,81,68,45,58,74,40,58,41,45,79,65,24,35,36,29,37,27,26,41,45,93,40,39,68,63,53,46,45,33,40,29,55,81,66,79,79,69,45,33,36,37,31,27,24,60,48,73,42,34,44,52,39,45,65,73,36,32,87,78,32,52,34,35,35,29,13,66,50,62,71,57,31,54,49,48,50,73,74,38,84,70,44,45,64,40,77,38,58,65,73,36,63,66,56,41,57,74,64,43,35,55,70,24,40,35,35,35,19,44,48,98,41,48,66,59,11,52,50,25,28,38,50,40,41,75,58,40,25,71,35,30,39,26,44,36,76,57,65,77,50,45,70,70,35,45,73,72,61,29,64,33,66,44,41,56,50,51,60,40,40,14,61,54,49,18,70,70,45,64,47,56,37,74,39,34,42,56,31,83,95,52,46,22,34,38,39,32,34,46,41,52,62,40,65,86,42,15,78,48,24,71,34,33,58,79,71,47,85,66,50,82,56,54,36,63,27,31,38,35,51,93,87,44,75,40,47,38,84,70,49,51,65,38,44,64,66,24,33,39,33,30,40,31,58,41,63,79,42,48,62,54,45,29,62,53,58,36,60,55,96,66,63,95,104,81,34,33,38,33,23,24,59,48,73,60,29,44,47,43,49,59,60,47,59,70,39,85,68,45,46,47,31,39,26,26,75,46,66,66,50,45,51,57,47,46,73,75,39,95,48,46,70,44,84,34,56,57,56,32,59,56,48,34,51,74,66,40,38,71,69,27,48,32,38,38,25,41,42,97,41,44,36,44,15,41,47,26,25,28,47,35,37,73,68,37,58,29,77,38,24,36,24,34,47,73,65,59,42,51,46,66,48,57,67,88,81,48,61,88,79,61,80,44,52,55,50,40,48,75,25,43,41,70,41,73,42,37,56,53,57,54,44,27,52,47,50,52,49,36,56,74,33,76,75,42,74,41,66,41,75,36,81,91,56,49,32,30,40,34,30,30,58,30,38,89,76,13,74,44,51,72,33,34,50,68,53,45,69,77,70,42,59,90,91,51,67,67,20,75,56,37,31,32,52,94,87,34,83,41,80,67,44,58,75,42,57,40,45,78,64,24,36,36,31,36,26,25,40,45,91,39,41,68,63,53,46,44,33,38,29,56,82,68,78,79,66,43,33,36,37,32,28,22,60,48,72,42,33,44,52,38,46,64,72,36,33,87,80,32,52,36,35,36,29,15,64,51,62,69,56,31,53,50,48,50,72,74,39,85,70,42,46,65,39,76,36,56,65,75,37,63,66,57,41,57,75,64,44,35,53,70,24,40,34,36,35,18,45,48,98,40,48,67,56,13,52,50,26,29,38,50,40,41,75,59,38,24,70,34,30,40,26,44,35,75,56,65,76,51,46,73,71,34,46,74,72,60,29,65,33,66,44,40,56,48,52,60,39,40,14,60,53,48,18,70,69,44,65,47,55,37,76,38,35,42,56,31,83,95,53,48,21,34,38,38,33,34,47,40,52,62,40,64,86,43,15,77,49,24,72,34,32,58,78,72,46,84,65,50,83,57,53,35,64,27,30,37,33,52,94,88,45,77,39,48,39,86,70,49,53,66,38,47,63,66,24,34,39,32,31,38,31,58,41,62,78,41,46,61,55,45,29,61,53,57,36,58,55,97,65,63,94,104